Protein AF-0000000074722263 (afdb_homodimer)

Solvent-accessible surface area (backbone atoms only — not comparable to full-atom values): 52318 Å² total; per-residue (Å²): 136,81,78,78,76,72,78,78,76,76,75,76,77,65,48,71,66,48,46,48,45,48,52,35,40,50,32,47,52,54,28,66,66,37,78,66,51,32,67,71,27,44,50,30,46,48,50,28,42,50,52,42,48,50,46,42,44,61,63,55,38,73,52,71,65,67,58,48,75,81,58,56,57,72,87,51,53,70,71,54,35,54,50,48,41,55,47,34,26,80,59,54,66,59,26,15,47,22,38,60,72,49,49,75,60,35,33,67,72,53,61,75,67,58,71,61,62,66,70,81,74,78,71,86,62,63,76,82,39,62,55,39,46,40,52,55,34,56,66,34,65,72,48,40,60,54,50,70,34,60,36,36,76,73,47,57,31,61,64,50,35,64,35,75,72,38,68,73,30,41,37,28,45,50,46,43,45,66,32,47,48,54,39,49,50,61,52,45,59,70,70,56,54,40,45,90,71,63,50,69,57,12,41,38,39,30,33,44,53,47,30,69,43,29,31,83,76,7,60,38,55,23,47,40,43,25,32,36,22,25,29,34,38,48,29,52,46,66,35,68,58,44,26,68,64,33,18,62,65,51,52,54,48,51,40,52,31,28,55,36,43,47,38,52,33,74,43,60,57,59,68,56,32,46,76,63,60,32,74,57,16,42,58,45,65,62,49,55,29,57,24,42,50,10,50,21,49,56,53,47,48,26,72,75,32,70,64,28,30,36,67,76,32,38,21,61,72,37,56,81,81,82,72,59,73,26,35,38,48,45,24,52,50,52,44,45,50,50,34,22,47,43,55,32,50,35,44,45,49,57,49,48,39,51,49,51,49,57,67,69,46,70,96,64,92,61,58,55,58,58,34,36,50,50,47,48,46,53,53,16,53,47,48,34,46,32,67,62,36,50,61,29,30,53,68,70,59,23,51,58,51,51,53,29,43,48,52,25,30,23,52,37,16,52,51,27,49,73,70,72,41,85,58,49,80,83,11,31,50,77,68,40,38,60,33,48,29,56,52,51,41,49,47,39,62,65,50,42,50,58,49,50,52,55,46,23,72,67,29,62,82,47,41,63,40,53,54,33,29,53,53,46,44,52,51,26,51,52,37,41,74,65,58,40,33,50,58,72,75,66,56,70,74,69,72,72,72,70,73,72,83,122,135,82,79,76,78,74,78,78,74,77,75,76,79,64,49,71,67,50,48,48,46,49,52,33,42,53,31,47,52,52,27,66,66,37,77,67,53,33,68,71,28,46,49,30,46,49,51,28,43,51,51,42,49,50,46,43,43,62,63,56,35,73,51,70,64,67,57,47,75,81,60,55,57,71,88,52,53,71,70,54,37,53,49,48,42,55,47,33,26,82,58,54,67,59,25,14,48,22,38,59,72,50,49,76,60,34,32,66,70,54,60,77,67,57,70,60,62,67,69,84,72,77,70,86,61,64,74,81,39,62,55,37,46,40,54,55,34,56,66,36,64,70,48,41,60,56,50,70,34,60,37,35,78,73,46,58,30,63,64,51,34,64,36,75,73,37,67,71,30,42,36,30,46,50,47,42,45,66,33,48,49,54,39,50,50,60,52,46,60,70,69,54,54,41,45,90,71,64,49,69,58,12,42,40,39,31,34,44,52,47,30,70,43,28,32,85,75,7,60,37,55,22,48,39,43,25,32,35,20,26,30,34,38,48,29,51,46,67,35,68,60,44,24,66,63,32,19,61,66,50,51,53,46,51,41,51,32,29,56,35,42,48,37,52,33,74,43,59,57,57,67,58,32,47,76,65,62,32,73,57,18,41,57,43,65,63,49,56,30,59,25,42,50,11,50,21,50,56,52,47,47,26,72,74,31,70,63,28,30,34,69,75,33,38,20,58,72,37,54,81,82,80,72,59,75,26,35,38,49,45,24,53,49,52,44,43,48,50,32,23,47,43,54,32,51,34,44,45,49,58,49,48,38,51,49,50,50,57,68,70,46,71,96,66,92,61,58,56,59,58,34,37,49,51,45,48,47,52,54,16,51,48,46,33,46,31,67,64,36,51,61,30,29,54,68,70,61,23,51,56,50,50,53,29,44,48,52,25,30,23,53,37,17,52,51,28,50,74,70,73,42,84,58,49,80,82,11,31,51,78,67,40,37,58,34,48,30,56,52,51,41,49,46,40,64,66,49,42,50,58,49,50,52,55,47,24,72,66,28,61,82,49,42,64,39,53,53,33,29,52,52,47,44,51,50,27,52,52,37,41,74,66,58,39,32,51,58,74,74,66,55,69,73,69,71,71,72,70,76,74,82,121

Organism: NCBI:txid2562239

Sequence (1004 aa):
MSSLEQPRQMHKHKTTSERLLISVRSKLGEALEVNGVPQAASELIQEAEALLRKGEQHLAKPRLASISGEDIFQGADEHARRYLLQTFTELDLGAAAGHQATSPMRRSQVLSNVSIDIPPDGSVISPSSPKTVAQQALHAFSVQEALHKAGAFDFDAIAFAALPEVQGQPITLLGNYMLSSSGYISLLQETGWLSQGDFEGRLTRFLTEIDRRYRPEAIYHSSAHATDVMATICWFLRLPYFSERSSILDYTLSVIAGAVHDVGHPGFNNDFQKTTFSDLALRYNDKSVLENFHVATAFELMRDDADCNWFELLNTEYTENEEETVNLQQYVRRMLVSIVLGTDMAKHNRHMKHLTSVVEAEAVELRGQEAMDRTVFLLTAMVHAADISNPCKPRKIMLDWTERVNLEFWAQGDEEQRLNLPISRMCDRTAGFNAVPAGQIAFIKFVCEPYFGLLARLCPEAEECTSSLAENRKYWEEKDKEKATFDDLFRKPPPPPPPTKVMSSLEQPRQMHKHKTTSERLLISVRSKLGEALEVNGVPQAASELIQEAEALLRKGEQHLAKPRLASISGEDIFQGADEHARRYLLQTFTELDLGAAAGHQATSPMRRSQVLSNVSIDIPPDGSVISPSSPKTVAQQALHAFSVQEALHKAGAFDFDAIAFAALPEVQGQPITLLGNYMLSSSGYISLLQETGWLSQGDFEGRLTRFLTEIDRRYRPEAIYHSSAHATDVMATICWFLRLPYFSERSSILDYTLSVIAGAVHDVGHPGFNNDFQKTTFSDLALRYNDKSVLENFHVATAFELMRDDADCNWFELLNTEYTENEEETVNLQQYVRRMLVSIVLGTDMAKHNRHMKHLTSVVEAEAVELRGQEAMDRTVFLLTAMVHAADISNPCKPRKIMLDWTERVNLEFWAQGDEEQRLNLPISRMCDRTAGFNAVPAGQIAFIKFVCEPYFGLLARLCPEAEECTSSLAENRKYWEEKDKEKATFDDLFRKPPPPPPPTKV

InterPro domains:
  IPR002073 3'5'-cyclic nucleotide phosphodiesterase, catalytic domain [PF00233] (220-467)
  IPR002073 3'5'-cyclic nucleotide phosphodiesterase, catalytic domain [PS51845] (126-483)
  IPR003607 HD/PDEase domain [SM00471] (218-401)
  IPR003607 HD/PDEase domain [cd00077] (220-410)
  IPR023088 3'5'-cyclic nucleotide phosphodiesterase [PR00387] (216-229)
  IPR023088 3'5'-cyclic nucleotide phosphodiesterase [PR00387] (261-276)
  IPR023088 3'5'-cyclic nucleotide phosphodiesterase [PR00387] (288-304)
  IPR023088 3'5'-cyclic nucleotide phosphodiesterase [PR00387] (383-396)
  IPR023088 3'5'-cyclic nucleotide phosphodiesterase [PR00387] (400-416)
  IPR023174 3'5'-cyclic nucleotide phosphodiesterase, conserved site [PS00126] (261-272)
  IPR036971 3'5'-cyclic nucleotide phosphodiesterase, catalytic domain superfamily [G3DSA:1.10.1300.10] (132-487)

Secondary structure (DSSP, 8-state):
---------------HHHHHHHHHHHHHHHHHHSTT--HHHHHHHHHHHHHHHHHHHHHHS--TT---GGGTTTTS-HHHHHHHHHHHS---HHHHHHHHHHSSSBHHHHHTS---------S---TTSHHHHHHHHHHSHHHHHHHTTTTSTT--HHHHHHSGGGTT-HHHHHHHIIIIITSHHHHHHHTT-B-SS-HHHHHHHHHHHHHHHS-TT-SSSSHHHHHHHHHHHHHHHHSHHHHTT-BHHHHHHHHHHHHHTTTT--S--HHHHHHTT-HHHHHTTTSSHHHHHHHHHHHHHHHH-GGG-GGGGB-SSEESSSS-EE-HHHHHHHHHHHHHHTT-GGGHHHHHHHHHHHHHS------HHHHHHHHHHHHHHHHHHHHT-GGGS-HHHHHHHHHHHHHHHHHHHHHHHHTTPPPPGGG-HHHHHT-HHHHHHHHIIIIIHHHHHHHHHH-GGGHHHHHHHHHHHHHHHHHHHTT--HHHHH------------/---------------HHHHHHHHHHHHHHHHHHSTT--HHHHHHHHHHHHHHHHHHHHHHS--TT---GGGTTTTS-HHHHHHHHHHHS---HHHHHHHHHHSSSBHHHHHTS-------------TTSHHHHHHHHHHSHHHHHHHTTTTSTT--HHHHHHSGGGTT-HHHHHHIIIIIITTHHHHHHHTT-B-SS-HHHHHHHHHHHHHHHS-TT-SSSSHHHHHHHHHHHHHHHHSHHHHTT-BHHHHHHHHHHHHHTTTT--S--HHHHHHTT-HHHHHTTTSSHHHHHHHHHHHHHHHH-GGG-GGGGB-SSEESSSS-EE-HHHHHHHHHHHHHHTT-GGGHHHHHHHHHHHHHS------HHHHHHHHHHHHHHHHHHHHT-GGGS-HHHHHHHHHHHHHHHHHHHHHHHHTTPPPPGGG-HHHHHT-HHHHHHHHIIIIIHHHHHHHHHH-GGGHHHHHHHHHHHHHHHHHHHTT--HHHHH------------

Radius of gyration: 32.02 Å; Cα contacts (8 Å, |Δi|>4): 1357; chains: 2; bounding box: 88×100×108 Å

Foldseek 3Di:
DPPPPDPPPPPPDQPPVLVVLVVLLVVLVVVLVDPPDDPVRNVVSVVVSVVSVVVNCVVVVPPPPPPPLVVPPPPDDPVVSVVCCVPVHPFDQQLLVLCVVQFPQQLVVVLVPPPLPQPPPPDCPPCPALVNLLVVLCPDPVLVVLCVCQLPLQRQLVVNCPDVSCVQQLLLNSLCCLCPSSCLVVVVVVVLQFADDDLSQLQSVLSRVLSVQADPQALQLHQSLLSQLLSQLSNVCPFPLNSRGDGSLRNSLLSVLSSQLQGNPNLAALVLCCVVVHPQCVVVVSQLSRLVVRLVVSVVVCVVDVSNPSLVGGDQQDDDPPPDGGGNSSNSSVLSSLLSSLLRVVCQVVLLVVLVCVLPDDDDDDGRRRSSVVSSSVSSLSSNCSSLLLLLHAPVSSLVSLLRNLVSLLVNQVVCVVVVHPRDDSNPCVVCQQCSLVVLLCCLVPRVQSSLVSVCSSRVVSVSSNVSNVVSNVVSVVCVVVSPGPCNSDVDPDPDPPDPPD/DPPPPDPPPPPPDAPPVLVVLVVLLVVLVVVLVDPPDDPVRNVVSVVVSVVSVVVNCVVVVPPPPPPPLVVPPPPDDPVVSVVCCVPVHPFDQQLLVLCVVQFPQQLVVVLVPPPLPQPPPPDCPPCPALVNLLVVLCPDPVLVVLCVCQLPLQRQLVVNCPDVSCVQQLLLNSLCCLCPSSCLVVVVVVVLQFADDDLSQLQSVLSRVLSVQADPQALQLHQSLLSQLLSQLSNVCPFPLNSRGDGSLRNSLLSVLSSQLQGNPNLAALVLCCVVVHPQCVVVVSQLSRLVVRLVVSVVVCVVDVSNVSLVRGDQQDDDPPPDGHGNSSNSSVLSSLLSSLLRVVCQVVLLVVLVCVLPDDDDDDGGRRSSVVSSSVSSLSSNCSSLLLLLHAPVSSLVSLLRNLVSLLVNQVVCVVVVHPRDDSNPCVVCQQCSLVVLLCCLVPRNQSSLVSVCSSRVVSVSSNVSNVVSNVVSVVCVVVSPGPCNRDVDPDPDPDPPPD

pLDDT: mean 85.01, std 18.85, range [25.91, 98.88]

Nearest PDB structures (foldseek):
  1mkd-assembly1_B  TM=9.117E-01  e=1.166E-17  Homo sapiens
  1xoq-assembly2_B  TM=9.418E-01  e=4.625E-17  Homo sapiens
  4w1o-assembly2_D  TM=9.369E-01  e=3.212E-17  Homo sapiens
  2pw3-assembly1_A  TM=9.242E-01  e=2.731E-17  Homo sapiens
  7cwa-assembly1_A  TM=8.522E-01  e=5.511E-15  Homo sapiens

Structure (mmCIF, N/CA/C/O backbone):
data_AF-0000000074722263-model_v1
#
loop_
_entity.id
_entity.type
_entity.pdbx_description
1 polymer Phosphodiesterase
#
loop_
_atom_site.group_PDB
_atom_site.id
_atom_site.type_symbol
_atom_site.label_atom_id
_atom_site.label_alt_id
_atom_site.label_comp_id
_atom_site.label_asym_id
_atom_site.label_entity_id
_atom_site.label_seq_id
_atom_site.pdbx_PDB_ins_code
_atom_site.Cartn_x
_atom_site.Cartn_y
_atom_site.Cartn_z
_atom_site.occupancy
_atom_site.B_iso_or_equiv
_atom_site.auth_seq_id
_atom_site.auth_comp_id
_atom_site.auth_asym_id
_atom_site.auth_atom_id
_atom_site.pdbx_PDB_model_num
ATOM 1 N N . MET A 1 1 ? -33.406 -5.266 45.219 1 25.91 1 MET A N 1
ATOM 2 C CA . MET A 1 1 ? -32.031 -5.266 45.688 1 25.91 1 MET A CA 1
ATOM 3 C C . MET A 1 1 ? -31.109 -5.777 44.594 1 25.91 1 MET A C 1
ATOM 5 O O . MET A 1 1 ? -30.984 -6.988 44.375 1 25.91 1 MET A O 1
ATOM 9 N N . SER A 1 2 ? -31.109 -5.168 43.375 1 28.42 2 SER A N 1
ATOM 10 C CA . SER A 1 2 ? -30.625 -5.5 42.062 1 28.42 2 SER A CA 1
ATOM 11 C C . SER A 1 2 ? -29.094 -5.613 42.031 1 28.42 2 SER A C 1
ATOM 13 O O . SER A 1 2 ? -28.391 -4.688 42.438 1 28.42 2 SER A O 1
ATOM 15 N N . SER A 1 3 ? -28.578 -6.891 42.219 1 29.53 3 SER A N 1
ATOM 16 C CA . SER A 1 3 ? -27.188 -7.305 42.344 1 29.53 3 SER A CA 1
ATOM 17 C C . SER A 1 3 ? -26.344 -6.73 41.188 1 29.53 3 SER A C 1
ATOM 19 O O . SER A 1 3 ? -26.656 -6.961 40.031 1 29.53 3 SER A O 1
ATOM 21 N N . LEU A 1 4 ? -25.734 -5.582 41.375 1 31.14 4 LEU A N 1
ATOM 22 C CA . LEU A 1 4 ? -24.781 -4.871 40.531 1 31.14 4 LEU A CA 1
ATOM 23 C C . LEU A 1 4 ? -23.672 -5.805 40.062 1 31.14 4 LEU A C 1
ATOM 25 O O . LEU A 1 4 ? -22.891 -6.312 40.875 1 31.14 4 LEU A O 1
ATOM 29 N N . GLU A 1 5 ? -23.984 -6.617 39 1 29.83 5 GLU A N 1
ATOM 30 C CA . GLU A 1 5 ? -23.047 -7.543 38.375 1 29.83 5 GLU A CA 1
ATOM 31 C C . GLU A 1 5 ? -21.672 -6.891 38.156 1 29.83 5 GLU A C 1
ATOM 33 O O . GLU A 1 5 ? -21.578 -5.797 37.594 1 29.83 5 GLU A O 1
ATOM 38 N N . GLN A 1 6 ? -20.703 -7.207 39.031 1 30.08 6 GLN A N 1
ATOM 39 C CA . GLN A 1 6 ? -19.281 -6.832 39 1 30.08 6 GLN A CA 1
ATOM 40 C C . GLN A 1 6 ? -18.703 -7.023 37.594 1 30.08 6 GLN A C 1
ATOM 42 O O . GLN A 1 6 ? -18.953 -8.039 36.938 1 30.08 6 GLN A O 1
ATOM 47 N N . PRO A 1 7 ? -18.297 -5.941 36.906 1 32.12 7 PRO A N 1
ATOM 48 C CA . PRO A 1 7 ? -17.703 -6.031 35.562 1 32.12 7 PRO A CA 1
ATOM 49 C C . PRO A 1 7 ? -16.641 -7.109 35.469 1 32.12 7 PRO A C 1
ATOM 51 O O . PRO A 1 7 ? -15.859 -7.309 36.406 1 32.12 7 PRO A O 1
ATOM 54 N N . ARG A 1 8 ? -16.859 -8.195 34.719 1 32.62 8 ARG A N 1
ATOM 55 C CA . ARG A 1 8 ? -15.914 -9.273 34.406 1 32.62 8 ARG A CA 1
ATOM 56 C C . ARG A 1 8 ? -14.5 -8.734 34.219 1 32.62 8 ARG A C 1
ATOM 58 O O . ARG A 1 8 ? -14.273 -7.887 33.344 1 32.62 8 ARG A O 1
ATOM 65 N N . GLN A 1 9 ? -13.68 -8.75 35.219 1 29.23 9 GLN A N 1
ATOM 66 C CA . GLN A 1 9 ? -12.242 -8.508 35.125 1 29.23 9 GLN A CA 1
ATOM 67 C C . GLN A 1 9 ? -11.633 -9.18 33.906 1 29.23 9 GLN A C 1
ATOM 69 O O . GLN A 1 9 ? -11.719 -10.398 33.75 1 29.23 9 GLN A O 1
ATOM 74 N N . MET A 1 10 ? -11.711 -8.578 32.781 1 31.66 10 MET A N 1
ATOM 75 C CA . MET A 1 10 ? -11.008 -9.07 31.609 1 31.66 10 MET A CA 1
ATOM 76 C C . MET A 1 10 ? -9.648 -9.641 31.984 1 31.66 10 MET A C 1
ATOM 78 O O . MET A 1 10 ? -8.82 -8.945 32.594 1 31.66 10 MET A O 1
ATOM 82 N N . HIS A 1 11 ? -9.562 -10.891 32.25 1 34.62 11 HIS A N 1
ATOM 83 C CA . HIS A 1 11 ? -8.359 -11.664 32.5 1 34.62 11 HIS A CA 1
ATOM 84 C C . HIS A 1 11 ? -7.238 -11.289 31.547 1 34.62 11 HIS A C 1
ATOM 86 O O . HIS A 1 11 ? -7.363 -11.5 30.344 1 34.62 11 HIS A O 1
ATOM 92 N N . LYS A 1 12 ? -6.469 -10.352 31.781 1 41.41 12 LYS A N 1
ATOM 93 C CA . LYS A 1 12 ? -5.199 -10.047 31.141 1 41.41 12 LYS A CA 1
ATOM 94 C C . LYS A 1 12 ? -4.414 -11.32 30.828 1 41.41 12 LYS A C 1
ATOM 96 O O . LYS A 1 12 ? -3.943 -11.992 31.75 1 41.41 12 LYS A O 1
ATOM 101 N N . HIS A 1 13 ? -4.562 -11.867 29.766 1 42.91 13 HIS A N 1
ATOM 102 C CA . HIS A 1 13 ? -3.783 -13.055 29.438 1 42.91 13 HIS A CA 1
ATOM 103 C C . HIS A 1 13 ? -2.289 -12.742 29.422 1 42.91 13 HIS A C 1
ATOM 105 O O . HIS A 1 13 ? -1.836 -11.906 28.641 1 42.91 13 HIS A O 1
ATOM 111 N N . LYS A 1 14 ? -1.487 -13 30.25 1 55.69 14 LYS A N 1
ATOM 112 C CA . LYS A 1 14 ? -0.039 -12.883 30.391 1 55.69 14 LYS A CA 1
ATOM 113 C C . LYS A 1 14 ? 0.686 -13.625 29.281 1 55.69 14 LYS A C 1
ATOM 115 O O . LYS A 1 14 ? 0.294 -14.734 28.906 1 55.69 14 LYS A O 1
ATOM 120 N N . THR A 1 15 ? 1.499 -12.914 28.562 1 61.19 15 THR A N 1
ATOM 121 C CA . THR A 1 15 ? 2.338 -13.539 27.547 1 61.19 15 THR A CA 1
ATOM 122 C C . THR A 1 15 ? 3.086 -14.742 28.125 1 61.19 15 THR A C 1
ATOM 124 O O . THR A 1 15 ? 3.184 -14.883 29.344 1 61.19 15 THR A O 1
ATOM 127 N N . THR A 1 16 ? 3.426 -15.562 27.281 1 64.5 16 THR A N 1
ATOM 128 C CA . THR A 1 16 ? 4.195 -16.734 27.703 1 64.5 16 THR A CA 1
ATOM 129 C C . THR A 1 16 ? 5.422 -16.312 28.516 1 64.5 16 THR A C 1
ATOM 131 O O . THR A 1 16 ? 5.762 -16.938 29.5 1 64.5 16 THR A O 1
ATOM 134 N N . SER A 1 17 ? 5.938 -15.195 28.078 1 68.81 17 SER A N 1
ATOM 135 C CA . SER A 1 17 ? 7.113 -14.703 28.797 1 68.81 17 SER A CA 1
ATOM 136 C C . SER A 1 17 ? 6.746 -14.18 30.172 1 68.81 17 SER A C 1
ATOM 138 O O . SER A 1 17 ? 7.484 -14.391 31.141 1 68.81 17 SER A O 1
ATOM 140 N N . GLU A 1 18 ? 5.617 -13.625 30.172 1 73.31 18 GLU A N 1
ATOM 141 C CA . GLU A 1 18 ? 5.152 -13.102 31.453 1 73.31 18 GLU A CA 1
ATOM 142 C C . GLU A 1 18 ? 4.816 -14.234 32.438 1 73.31 18 GLU A C 1
ATOM 144 O O . GLU A 1 18 ? 5.172 -14.172 33.594 1 73.31 18 GLU A O 1
ATOM 149 N N . ARG A 1 19 ? 4.219 -15.18 31.906 1 75.88 19 ARG A N 1
ATOM 150 C CA . ARG A 1 19 ? 3.873 -16.328 32.719 1 75.88 19 ARG A CA 1
ATOM 151 C C . ARG A 1 19 ? 5.125 -17.047 33.219 1 75.88 19 ARG A C 1
ATOM 153 O O . ARG A 1 19 ? 5.164 -17.5 34.375 1 75.88 19 ARG A O 1
ATOM 160 N N . LEU A 1 20 ? 6.055 -17.094 32.375 1 80.56 20 LEU A N 1
ATOM 161 C CA . LEU A 1 20 ? 7.328 -17.703 32.75 1 80.56 20 LEU A CA 1
ATOM 162 C C . LEU A 1 20 ? 7.98 -16.938 33.906 1 80.56 20 LEU A C 1
ATOM 164 O O . LEU A 1 20 ? 8.414 -17.547 34.875 1 80.56 20 LEU A O 1
ATOM 168 N N . LEU A 1 21 ? 7.922 -15.648 33.75 1 81.94 21 LEU A N 1
ATOM 169 C CA . LEU A 1 21 ? 8.57 -14.836 34.781 1 81.94 21 LEU A CA 1
ATOM 170 C C . LEU A 1 21 ? 7.828 -14.945 36.094 1 81.94 21 LEU A C 1
ATOM 172 O O . LEU A 1 21 ? 8.453 -15.047 37.156 1 81.94 21 LEU A O 1
ATOM 176 N N . ILE A 1 22 ? 6.562 -15.086 35.906 1 80.69 22 ILE A N 1
ATOM 177 C CA . ILE A 1 22 ? 5.742 -15.203 37.094 1 80.69 22 ILE A CA 1
ATOM 178 C C . ILE A 1 22 ? 5.98 -16.562 37.781 1 80.69 22 ILE A C 1
ATOM 180 O O . ILE A 1 22 ? 6.125 -16.641 39 1 80.69 22 ILE A O 1
ATOM 184 N N . SER A 1 23 ? 6.043 -17.516 37 1 83.38 23 SER A N 1
ATOM 185 C CA . SER A 1 23 ? 6.273 -18.859 37.5 1 83.38 23 SER A CA 1
ATOM 186 C C . SER A 1 23 ? 7.637 -18.969 38.188 1 83.38 23 SER A C 1
ATOM 188 O O . SER A 1 23 ? 7.754 -19.547 39.25 1 83.38 23 SER A O 1
ATOM 190 N N . VAL A 1 24 ? 8.617 -18.375 37.594 1 86.75 24 VAL A N 1
ATOM 191 C CA . VAL A 1 24 ? 9.961 -18.406 38.156 1 86.75 24 VAL A CA 1
ATOM 192 C C . VAL A 1 24 ? 10 -17.609 39.438 1 86.75 24 VAL A C 1
ATOM 194 O O . VAL A 1 24 ? 10.555 -18.078 40.438 1 86.75 24 VAL A O 1
ATOM 197 N N . ARG A 1 25 ? 9.336 -16.531 39.375 1 87.19 25 ARG A N 1
ATOM 198 C CA . ARG A 1 25 ? 9.297 -15.688 40.562 1 87.19 25 ARG A CA 1
ATOM 199 C C . ARG A 1 25 ? 8.602 -16.391 41.719 1 87.19 25 ARG A C 1
ATOM 201 O O . ARG A 1 25 ? 9.055 -16.328 42.844 1 87.19 25 ARG A O 1
ATOM 208 N N . SER A 1 26 ? 7.559 -17.047 41.438 1 85.62 26 SER A N 1
ATOM 209 C CA . SER A 1 26 ? 6.828 -17.797 42.438 1 85.62 26 SER A CA 1
ATOM 210 C C . SER A 1 26 ? 7.699 -18.875 43.062 1 85.62 26 SER A C 1
ATOM 212 O O . SER A 1 26 ? 7.707 -19.062 44.281 1 85.62 26 SER A O 1
ATOM 214 N N . LYS A 1 27 ? 8.453 -19.516 42.312 1 86.81 27 LYS A N 1
ATOM 215 C CA . LYS A 1 27 ? 9.328 -20.578 42.812 1 86.81 27 LYS A CA 1
ATOM 216 C C . LYS A 1 27 ? 10.453 -20.016 43.656 1 86.81 27 LYS A C 1
ATOM 218 O O . LYS A 1 27 ? 10.828 -20.609 44.688 1 86.81 27 LYS A O 1
ATOM 223 N N . LEU A 1 28 ? 10.891 -18.891 43.25 1 87.94 28 LEU A N 1
ATOM 224 C CA . LEU A 1 28 ? 11.938 -18.25 44.031 1 87.94 28 LEU A CA 1
ATOM 225 C C . LEU A 1 28 ? 11.398 -17.75 45.375 1 87.94 28 LEU A C 1
ATOM 227 O O . LEU A 1 28 ? 12.078 -17.844 46.406 1 87.94 28 LEU A O 1
ATOM 231 N N . GLY A 1 29 ? 10.195 -17.297 45.281 1 87.06 29 GLY A N 1
ATOM 232 C CA . GLY A 1 29 ? 9.539 -16.922 46.531 1 87.06 29 GLY A CA 1
ATOM 233 C C . GLY A 1 29 ? 9.383 -18.078 47.5 1 87.06 29 GLY A C 1
ATOM 234 O O . GLY A 1 29 ? 9.625 -17.938 48.688 1 87.06 29 GLY A O 1
ATOM 235 N N . GLU A 1 30 ? 9.016 -19.156 46.938 1 86.81 30 GLU A N 1
ATOM 236 C CA . GLU A 1 30 ? 8.906 -20.375 47.75 1 86.81 30 GLU A CA 1
ATOM 237 C C . GLU A 1 30 ? 10.258 -20.812 48.312 1 86.81 30 GLU A C 1
ATOM 239 O O . GLU A 1 30 ? 10.359 -21.25 49.438 1 86.81 30 GLU A O 1
ATOM 244 N N . ALA A 1 31 ? 11.25 -20.641 47.531 1 88 31 ALA A N 1
ATOM 245 C CA . ALA A 1 31 ? 12.602 -21.016 47.938 1 88 31 ALA A CA 1
ATOM 246 C C . ALA A 1 31 ? 13.078 -20.141 49.094 1 88 31 ALA A C 1
ATOM 248 O O . ALA A 1 31 ? 13.75 -20.625 50.031 1 88 31 ALA A O 1
ATOM 249 N N . LEU A 1 32 ? 12.656 -18.953 49.062 1 88.44 32 LEU A N 1
ATOM 250 C CA . LEU A 1 32 ? 13.055 -18.016 50.094 1 88.44 32 LEU A CA 1
ATOM 251 C C . LEU A 1 32 ? 12.344 -18.297 51.406 1 88.44 32 LEU A C 1
ATOM 253 O O . LEU A 1 32 ? 12.828 -17.922 52.469 1 88.44 32 LEU A O 1
ATOM 257 N N . GLU A 1 33 ? 11.281 -19.031 51.344 1 86.5 33 GLU A N 1
ATOM 258 C CA . GLU A 1 33 ? 10.484 -19.344 52.5 1 86.5 33 GLU A CA 1
ATOM 259 C C . GLU A 1 33 ? 10.961 -20.625 53.188 1 86.5 33 GLU A C 1
ATOM 261 O O . GLU A 1 33 ? 10.562 -20.938 54.312 1 86.5 33 GLU A O 1
ATOM 266 N N . VAL A 1 34 ? 11.852 -21.281 52.469 1 87.5 34 VAL A N 1
ATOM 267 C CA . VAL A 1 34 ? 12.398 -22.516 53.031 1 87.5 34 VAL A CA 1
ATOM 268 C C . VAL A 1 34 ? 13.32 -22.172 54.219 1 87.5 34 VAL A C 1
ATOM 270 O O . VAL A 1 34 ? 14.203 -21.312 54.062 1 87.5 34 VAL A O 1
ATOM 273 N N . ASN A 1 35 ? 13.133 -22.75 55.312 1 84.44 35 ASN A N 1
ATOM 274 C CA . ASN A 1 35 ? 13.93 -22.516 56.5 1 84.44 35 ASN A CA 1
ATOM 275 C C . ASN A 1 35 ? 15.367 -23 56.312 1 84.44 35 ASN A C 1
ATOM 277 O O . ASN A 1 35 ? 15.594 -24.078 55.75 1 84.44 35 ASN A O 1
ATOM 281 N N . GLY A 1 36 ? 16.422 -22.188 56.719 1 87.19 36 GLY A N 1
ATOM 282 C CA . GLY A 1 36 ? 17.812 -22.609 56.75 1 87.19 36 GLY A CA 1
ATOM 283 C C . GLY A 1 36 ? 18.609 -22.141 55.562 1 87.19 36 GLY A C 1
ATOM 284 O O . GLY A 1 36 ? 19.766 -22.562 55.344 1 87.19 36 GLY A O 1
ATOM 285 N N . VAL A 1 37 ? 17.984 -21.312 54.656 1 85.19 37 VAL A N 1
ATOM 286 C CA . VAL A 1 37 ? 18.719 -20.797 53.531 1 85.19 37 VAL A CA 1
ATOM 287 C C . VAL A 1 37 ? 19.75 -19.766 53.969 1 85.19 37 VAL A C 1
ATOM 289 O O . VAL A 1 37 ? 19.406 -18.828 54.688 1 85.19 37 VAL A O 1
ATOM 292 N N . PRO A 1 38 ? 20.953 -20.031 53.625 1 90.25 38 PRO A N 1
ATOM 293 C CA . PRO A 1 38 ? 21.984 -19.094 54.062 1 90.25 38 PRO A CA 1
ATOM 294 C C . PRO A 1 38 ? 21.734 -17.672 53.562 1 90.25 38 PRO A C 1
ATOM 296 O O . PRO A 1 38 ? 21.141 -17.484 52.5 1 90.25 38 PRO A O 1
ATOM 299 N N . GLN A 1 39 ? 22.25 -16.75 54.312 1 86.94 39 GLN A N 1
ATOM 300 C CA . GLN A 1 39 ? 22.031 -15.344 54 1 86.94 39 GLN A CA 1
ATOM 301 C C . GLN A 1 39 ? 22.578 -15.008 52.594 1 86.94 39 GLN A C 1
ATOM 303 O O . GLN A 1 39 ? 21.953 -14.266 51.844 1 86.94 39 GLN A O 1
ATOM 308 N N . ALA A 1 40 ? 23.641 -15.602 52.344 1 87 40 ALA A N 1
ATOM 309 C CA . ALA A 1 40 ? 24.266 -15.328 51.062 1 87 40 ALA A CA 1
ATOM 310 C C . ALA A 1 40 ? 23.406 -15.828 49.906 1 87 40 ALA A C 1
ATOM 312 O O . ALA A 1 40 ? 23.25 -15.148 48.875 1 87 40 ALA A O 1
ATOM 313 N N . ALA A 1 41 ? 22.797 -16.906 50.094 1 86.31 41 ALA A N 1
ATOM 314 C CA . ALA A 1 41 ? 21.906 -17.484 49.062 1 86.31 41 ALA A CA 1
ATOM 315 C C . ALA A 1 41 ? 20.594 -16.719 49 1 86.31 41 ALA A C 1
ATOM 317 O O . ALA A 1 41 ? 20.062 -16.469 47.906 1 86.31 41 ALA A O 1
ATOM 318 N N . SER A 1 42 ? 20.125 -16.391 50.094 1 88.94 42 SER A N 1
ATOM 319 C CA . SER A 1 42 ? 18.891 -15.617 50.156 1 88.94 42 SER A CA 1
ATOM 320 C C . SER A 1 42 ? 19.031 -14.281 49.438 1 88.94 42 SER A C 1
ATOM 322 O O . SER A 1 42 ? 18.125 -13.859 48.719 1 88.94 42 SER A O 1
ATOM 324 N N . GLU A 1 43 ? 20.156 -13.719 49.594 1 88.31 43 GLU A N 1
ATOM 325 C CA . GLU A 1 43 ? 20.406 -12.438 48.938 1 88.31 43 GLU A CA 1
ATOM 326 C C . GLU A 1 43 ? 20.453 -12.602 47.406 1 88.31 43 GLU A C 1
ATOM 328 O O . GLU A 1 43 ? 19.906 -11.781 46.688 1 88.31 43 GLU A O 1
ATOM 333 N N . LEU A 1 44 ? 21.016 -13.609 47 1 85.19 44 LEU A N 1
ATOM 334 C CA . LEU A 1 44 ? 21.109 -13.883 45.562 1 85.19 44 LEU A CA 1
ATOM 335 C C . LEU A 1 44 ? 19.719 -14.188 44.969 1 85.19 44 LEU A C 1
ATOM 337 O O . LEU A 1 44 ? 19.391 -13.727 43.875 1 85.19 44 LEU A O 1
ATOM 341 N N . ILE A 1 45 ? 18.984 -14.883 45.719 1 86.5 45 ILE A N 1
ATOM 342 C CA . ILE A 1 45 ? 17.625 -15.227 45.281 1 86.5 45 ILE A CA 1
ATOM 343 C C . ILE A 1 45 ? 16.766 -13.977 45.25 1 86.5 45 ILE A C 1
ATOM 345 O O . ILE A 1 45 ? 15.984 -13.758 44.344 1 86.5 45 ILE A O 1
ATOM 349 N N . GLN A 1 46 ? 16.969 -13.219 46.219 1 85.5 46 GLN A N 1
ATOM 350 C CA . GLN A 1 46 ? 16.234 -11.961 46.281 1 85.5 46 GLN A CA 1
ATOM 351 C C . GLN A 1 46 ? 16.641 -11.039 45.125 1 85.5 46 GLN A C 1
ATOM 353 O O . GLN A 1 46 ? 15.789 -10.367 44.531 1 85.5 46 GLN A O 1
ATOM 358 N N . GLU A 1 47 ? 17.859 -11.008 44.844 1 85.12 47 GLU A N 1
ATOM 359 C CA . GLU A 1 47 ? 18.328 -10.234 43.688 1 85.12 47 GLU A CA 1
ATOM 360 C C . GLU A 1 47 ? 17.734 -10.766 42.406 1 85.12 47 GLU A C 1
ATOM 362 O O . GLU A 1 47 ? 17.328 -9.984 41.531 1 85.12 47 GLU A O 1
ATOM 367 N N . ALA A 1 48 ? 17.719 -12.047 42.312 1 84.5 48 ALA A N 1
ATOM 368 C CA . ALA A 1 48 ? 17.109 -12.672 41.125 1 84.5 48 ALA A CA 1
ATOM 369 C C . ALA A 1 48 ? 15.617 -12.336 41.031 1 84.5 48 ALA A C 1
ATOM 371 O O . ALA A 1 48 ? 15.109 -12.023 39.969 1 84.5 48 ALA A O 1
ATOM 372 N N . GLU A 1 49 ? 14.992 -12.414 42.125 1 84.38 49 GLU A N 1
ATOM 373 C CA . GLU A 1 49 ? 13.57 -12.07 42.188 1 84.38 49 GLU A CA 1
ATOM 374 C C . GLU A 1 49 ? 13.352 -10.602 41.844 1 84.38 49 GLU A C 1
ATOM 376 O O . GLU A 1 49 ? 12.391 -10.266 41.125 1 84.38 49 GLU A O 1
ATOM 381 N N . ALA A 1 50 ? 14.195 -9.797 42.281 1 81.19 50 ALA A N 1
ATOM 382 C CA . ALA A 1 50 ? 14.109 -8.367 41.969 1 81.19 50 ALA A CA 1
ATOM 383 C C . ALA A 1 50 ? 14.312 -8.133 40.469 1 81.19 50 ALA A C 1
ATOM 385 O O . ALA A 1 50 ? 13.625 -7.305 39.875 1 81.19 50 ALA A O 1
ATOM 386 N N . LEU A 1 51 ? 15.172 -8.797 39.906 1 80.69 51 LEU A N 1
ATOM 387 C CA . LEU A 1 51 ? 15.406 -8.711 38.469 1 80.69 51 LEU A CA 1
ATOM 388 C C . LEU A 1 51 ? 14.188 -9.195 37.688 1 80.69 51 LEU A C 1
ATOM 390 O O . LEU A 1 51 ? 13.812 -8.594 36.656 1 80.69 51 LEU A O 1
ATOM 394 N N . LEU A 1 52 ? 13.633 -10.227 38.156 1 82.5 52 LEU A N 1
ATOM 395 C CA . LEU A 1 52 ? 12.438 -10.758 37.531 1 82.5 52 LEU A CA 1
ATOM 396 C C . LEU A 1 52 ? 11.273 -9.781 37.656 1 82.5 52 LEU A C 1
ATOM 398 O O . LEU A 1 52 ? 10.516 -9.586 36.688 1 82.5 52 LEU A O 1
ATOM 402 N N . ARG A 1 53 ? 11.141 -9.172 38.75 1 78.5 53 ARG A N 1
ATOM 403 C CA . ARG A 1 53 ? 10.094 -8.172 38.969 1 78.5 53 ARG A CA 1
ATOM 404 C C . ARG A 1 53 ? 10.281 -6.984 38.031 1 78.5 53 ARG A C 1
ATOM 406 O O . ARG A 1 53 ? 9.312 -6.469 37.469 1 78.5 53 ARG A O 1
ATOM 413 N N . LYS A 1 54 ? 11.453 -6.625 37.938 1 75.19 54 LYS A N 1
ATOM 414 C CA . LYS A 1 54 ? 11.766 -5.551 36.969 1 75.19 54 LYS A CA 1
ATOM 415 C C . LYS A 1 54 ? 11.43 -5.961 35.562 1 75.19 54 LYS A C 1
ATOM 417 O O . LYS A 1 54 ? 10.906 -5.156 34.781 1 75.19 54 LYS A O 1
ATOM 422 N N . GLY A 1 55 ? 11.82 -7.176 35.312 1 71.69 55 GLY A N 1
ATOM 423 C CA . GLY A 1 55 ? 11.461 -7.707 34 1 71.69 55 GLY A CA 1
ATOM 424 C C . GLY A 1 55 ? 9.969 -7.77 33.781 1 71.69 55 GLY A C 1
ATOM 425 O O . GLY A 1 55 ? 9.484 -7.434 32.688 1 71.69 55 GLY A O 1
ATOM 426 N N . GLU A 1 56 ? 9.305 -8.195 34.781 1 69.75 56 GLU A N 1
ATOM 427 C CA . GLU A 1 56 ? 7.852 -8.242 34.75 1 69.75 56 GLU A CA 1
ATOM 428 C C . GLU A 1 56 ? 7.262 -6.848 34.562 1 69.75 56 GLU A C 1
ATOM 430 O O . GLU A 1 56 ? 6.312 -6.672 33.781 1 69.75 56 GLU A O 1
ATOM 435 N N . GLN A 1 57 ? 7.77 -6.012 35.281 1 63.75 57 GLN A N 1
ATOM 436 C CA . GLN A 1 57 ? 7.332 -4.625 35.156 1 63.75 57 GLN A CA 1
ATOM 437 C C . GLN A 1 57 ? 7.629 -4.082 33.75 1 63.75 57 GLN A C 1
ATOM 439 O O . GLN A 1 57 ? 6.82 -3.348 33.188 1 63.75 57 GLN A O 1
ATOM 444 N N . HIS A 1 58 ? 8.781 -4.469 33.438 1 61.34 58 HIS A N 1
ATOM 445 C CA . HIS A 1 58 ? 9.148 -4.059 32.094 1 61.34 58 HIS A CA 1
ATOM 446 C C . HIS A 1 58 ? 8.211 -4.676 31.062 1 61.34 58 HIS A C 1
ATOM 448 O O . HIS A 1 58 ? 7.832 -4.02 30.078 1 61.34 58 HIS A O 1
ATOM 454 N N . LEU A 1 59 ? 8.07 -5.965 31.422 1 55.56 59 LEU A N 1
ATOM 455 C CA . LEU A 1 59 ? 7.148 -6.66 30.531 1 55.56 59 LEU A CA 1
ATOM 456 C C . LEU A 1 59 ? 5.715 -6.188 30.75 1 55.56 59 LEU A C 1
ATOM 458 O O . LEU A 1 59 ? 4.891 -6.227 29.828 1 55.56 59 LEU A O 1
ATOM 462 N N . ALA A 1 60 ? 5.391 -5.949 32.062 1 46.31 60 ALA A N 1
ATOM 463 C CA . ALA A 1 60 ? 4.059 -5.5 32.469 1 46.31 60 ALA A CA 1
ATOM 464 C C . ALA A 1 60 ? 3.838 -4.035 32.094 1 46.31 60 ALA A C 1
ATOM 466 O O . ALA A 1 60 ? 2.705 -3.549 32.094 1 46.31 60 ALA A O 1
ATOM 467 N N . LYS A 1 61 ? 4.879 -3.256 32.25 1 43.88 61 LYS A N 1
ATOM 468 C CA . LYS A 1 61 ? 4.633 -1.913 31.719 1 43.88 61 LYS A CA 1
ATOM 469 C C . LYS A 1 61 ? 3.742 -1.955 30.484 1 43.88 61 LYS A C 1
ATOM 471 O O . LYS A 1 61 ? 3.951 -2.777 29.594 1 43.88 61 LYS A O 1
ATOM 476 N N . PRO A 1 62 ? 2.643 -1.436 30.75 1 37.41 62 PRO A N 1
ATOM 477 C CA . PRO A 1 62 ? 1.731 -1.452 29.594 1 37.41 62 PRO A CA 1
ATOM 478 C C . PRO A 1 62 ? 2.461 -1.311 28.266 1 37.41 62 PRO A C 1
ATOM 480 O O . PRO A 1 62 ? 3.227 -0.361 28.062 1 37.41 62 PRO A O 1
ATOM 483 N N . ARG A 1 63 ? 3.133 -2.414 27.922 1 35 63 ARG A N 1
ATOM 484 C CA . ARG A 1 63 ? 3.547 -2.227 26.547 1 35 63 ARG A CA 1
ATOM 485 C C . ARG A 1 63 ? 2.574 -1.318 25.797 1 35 63 ARG A C 1
ATOM 487 O O . ARG A 1 63 ? 1.385 -1.627 25.688 1 35 63 ARG A O 1
ATOM 494 N N . LEU A 1 64 ? 2.779 -0.159 25.875 1 34.34 64 LEU A N 1
ATOM 495 C CA . LEU A 1 64 ? 2.02 0.695 24.969 1 34.34 64 LEU A CA 1
ATOM 496 C C . LEU A 1 64 ? 1.766 -0.012 23.641 1 34.34 64 LEU A C 1
ATOM 498 O O . LEU A 1 64 ? 0.955 0.448 22.844 1 34.34 64 LEU A O 1
ATOM 502 N N . ALA A 1 65 ? 2.596 -0.983 23.375 1 38.59 65 ALA A N 1
ATOM 503 C CA . ALA A 1 65 ? 2.553 -1.556 22.031 1 38.59 65 ALA A CA 1
ATOM 504 C C . ALA A 1 65 ? 1.38 -2.52 21.891 1 38.59 65 ALA A C 1
ATOM 506 O O . ALA A 1 65 ? 0.969 -2.84 20.766 1 38.59 65 ALA A O 1
ATOM 507 N N . SER A 1 66 ? 1.006 -3.324 22.938 1 36.81 66 SER A N 1
ATOM 508 C CA . SER A 1 66 ? -0.089 -4.258 22.688 1 36.81 66 SER A CA 1
ATOM 509 C C . SER A 1 66 ? -1.439 -3.549 22.734 1 36.81 66 SER A C 1
ATOM 511 O O . SER A 1 66 ? -2.285 -3.863 23.578 1 36.81 66 SER A O 1
ATOM 513 N N . ILE A 1 67 ? -1.589 -2.414 22.656 1 37.06 67 ILE A N 1
ATOM 514 C CA . ILE A 1 67 ? -2.973 -2.041 22.391 1 37.06 67 ILE A CA 1
ATOM 515 C C . ILE A 1 67 ? -3.582 -3.027 21.391 1 37.06 67 ILE A C 1
ATOM 517 O O . ILE A 1 67 ? -3.246 -3.014 20.203 1 37.06 67 ILE A O 1
ATOM 521 N N . SER A 1 68 ? -3.768 -4.199 21.781 1 40.31 68 SER A N 1
ATOM 522 C CA . SER A 1 68 ? -4.648 -5.012 20.953 1 40.31 68 SER A CA 1
ATOM 523 C C . SER A 1 68 ? -5.719 -4.16 20.281 1 40.31 68 SER A C 1
ATOM 525 O O . SER A 1 68 ? -6.18 -3.17 20.859 1 40.31 68 SER A O 1
ATOM 527 N N . GLY A 1 69 ? -5.754 -4.117 19.031 1 45.34 69 GLY A N 1
ATOM 528 C CA . GLY A 1 69 ? -6.77 -3.418 18.266 1 45.34 69 GLY A CA 1
ATOM 529 C C . GLY A 1 69 ? -8.078 -3.252 19.016 1 45.34 69 GLY A C 1
ATOM 530 O O . GLY A 1 69 ? -8.766 -2.24 18.859 1 45.34 69 GLY A O 1
ATOM 531 N N . GLU A 1 70 ? -8.43 -4.23 19.844 1 49.19 70 GLU A N 1
ATOM 532 C CA . GLU A 1 70 ? -9.742 -4.148 20.484 1 49.19 70 GLU A CA 1
ATOM 533 C C . GLU A 1 70 ? -9.75 -3.092 21.578 1 49.19 70 GLU A C 1
ATOM 535 O O . GLU A 1 70 ? -10.789 -2.486 21.859 1 49.19 70 GLU A O 1
ATOM 540 N N . ASP A 1 71 ? -8.633 -2.809 22.047 1 59.59 71 ASP A N 1
ATOM 541 C CA . ASP A 1 71 ? -8.641 -1.87 23.172 1 59.59 71 ASP A CA 1
ATOM 542 C C . ASP A 1 71 ? -8.391 -0.441 22.688 1 59.59 71 ASP A C 1
ATOM 544 O O . ASP A 1 71 ? -8.297 0.484 23.5 1 59.59 71 ASP A O 1
ATOM 548 N N . ILE A 1 72 ? -8.484 -0.471 21.422 1 67.38 72 ILE A N 1
ATOM 549 C CA . ILE A 1 72 ? -8.281 0.857 20.844 1 67.38 72 ILE A CA 1
ATOM 550 C C . ILE A 1 72 ? -9.562 1.677 20.984 1 67.38 72 ILE A C 1
ATOM 552 O O . ILE A 1 72 ? -10.664 1.162 20.781 1 67.38 72 ILE A O 1
ATOM 556 N N . PHE A 1 73 ? -9.477 2.791 21.516 1 73.81 73 PHE A N 1
ATOM 557 C CA . PHE A 1 73 ? -10.547 3.76 21.688 1 73.81 73 PHE A CA 1
ATOM 558 C C . PHE A 1 73 ? -11.469 3.348 22.828 1 73.81 73 PHE A C 1
ATOM 560 O O . PHE A 1 73 ? -12.695 3.418 22.703 1 73.81 73 PHE A O 1
ATOM 567 N N . GLN A 1 74 ? -10.922 2.777 23.859 1 75.06 74 GLN A N 1
ATOM 568 C CA . GLN A 1 74 ? -11.68 2.43 25.047 1 75.06 74 GLN A CA 1
ATOM 569 C C . GLN A 1 74 ? -12.453 3.633 25.578 1 75.06 74 GLN A C 1
ATOM 571 O O . GLN A 1 74 ? -11.93 4.746 25.625 1 75.06 74 GLN A O 1
ATOM 576 N N . GLY A 1 75 ? -13.688 3.41 25.906 1 73.12 75 GLY A N 1
ATOM 577 C CA . GLY A 1 75 ? -14.523 4.484 26.422 1 73.12 75 GLY A CA 1
ATOM 578 C C . GLY A 1 75 ? -15.539 4.988 25.422 1 73.12 75 GLY A C 1
ATOM 579 O O . GLY A 1 75 ? -16.516 5.648 25.781 1 73.12 75 GLY A O 1
ATOM 580 N N . ALA A 1 76 ? -15.297 4.699 24.188 1 77.88 76 ALA A N 1
ATOM 581 C CA . ALA A 1 76 ? -16.281 5.062 23.172 1 77.88 76 ALA A CA 1
ATOM 582 C C . ALA A 1 76 ? -17.453 4.086 23.172 1 77.88 76 ALA A C 1
ATOM 584 O O . ALA A 1 76 ? -17.297 2.91 23.5 1 77.88 76 ALA A O 1
ATOM 585 N N . ASP A 1 77 ? -18.672 4.598 22.875 1 78.5 77 ASP A N 1
ATOM 586 C CA . ASP A 1 77 ? -19.781 3.672 22.719 1 78.5 77 ASP A CA 1
ATOM 587 C C . ASP A 1 77 ? -19.594 2.783 21.484 1 78.5 77 ASP A C 1
ATOM 589 O O . ASP A 1 77 ? -18.703 3.031 20.672 1 78.5 77 ASP A O 1
ATOM 593 N N . GLU A 1 78 ? -20.391 1.808 21.391 1 77 78 GLU A N 1
ATOM 594 C CA . GLU A 1 78 ? -20.188 0.769 20.375 1 77 78 GLU A CA 1
ATOM 595 C C . GLU A 1 78 ? -20.234 1.353 18.969 1 77 78 GLU A C 1
ATOM 597 O O . GLU A 1 78 ? -19.422 0.993 18.109 1 77 78 GLU A O 1
ATOM 602 N N . HIS A 1 79 ? -21.203 2.199 18.781 1 77.69 79 HIS A N 1
ATOM 603 C CA . HIS A 1 79 ? -21.344 2.781 17.453 1 77.69 79 HIS A CA 1
ATOM 604 C C . HIS A 1 79 ? -20.172 3.695 17.125 1 77.69 79 HIS A C 1
ATOM 606 O O . HIS A 1 79 ? -19.656 3.674 16 1 77.69 79 HIS A O 1
ATOM 612 N N . ALA A 1 80 ? -19.797 4.426 18.141 1 80.12 80 ALA A N 1
ATOM 613 C CA . ALA A 1 80 ? -18.641 5.305 17.969 1 80.12 80 ALA A CA 1
ATOM 614 C C . ALA A 1 80 ? -17.359 4.492 17.766 1 80.12 80 ALA A C 1
ATOM 616 O O . ALA A 1 80 ? -16.5 4.859 16.969 1 80.12 80 ALA A O 1
ATOM 617 N N . ARG A 1 81 ? -17.312 3.447 18.453 1 83.75 81 ARG A N 1
ATOM 618 C CA . ARG A 1 81 ? -16.125 2.605 18.375 1 83.75 81 ARG A CA 1
ATOM 619 C C . ARG A 1 81 ? -15.969 2.01 16.984 1 83.75 81 ARG A C 1
ATOM 621 O O . ARG A 1 81 ? -14.859 1.973 16.438 1 83.75 81 ARG A O 1
ATOM 628 N N . ARG A 1 82 ? -17.047 1.572 16.438 1 82.25 82 ARG A N 1
ATOM 629 C CA . ARG A 1 82 ? -17.016 0.992 15.102 1 82.25 82 ARG A CA 1
ATOM 630 C C . ARG A 1 82 ? -16.531 2.012 14.07 1 82.25 82 ARG A C 1
ATOM 632 O O . ARG A 1 82 ? -15.727 1.684 13.195 1 82.25 82 ARG A O 1
ATOM 639 N N . TYR A 1 83 ? -17.016 3.172 14.281 1 84.19 83 TYR A N 1
ATOM 640 C CA . TYR A 1 83 ? -16.609 4.242 13.383 1 84.19 83 TYR A CA 1
ATOM 641 C C . TYR A 1 83 ? -15.125 4.551 13.547 1 84.19 83 TYR A C 1
ATOM 643 O O . TYR A 1 83 ? -14.398 4.715 12.562 1 84.19 83 TYR A O 1
ATOM 651 N N . LEU A 1 84 ? -14.719 4.688 14.789 1 87.06 84 LEU A N 1
ATOM 652 C CA . LEU A 1 84 ? -13.328 5.004 15.078 1 87.06 84 LEU A CA 1
ATOM 653 C C . LEU A 1 84 ? -12.398 3.926 14.531 1 87.06 84 LEU A C 1
ATOM 655 O O . LEU A 1 84 ? -11.367 4.234 13.93 1 87.06 84 LEU A O 1
ATOM 659 N N . LEU A 1 85 ? -12.82 2.684 14.633 1 86.38 85 LEU A N 1
ATOM 660 C CA . LEU A 1 85 ? -12.016 1.573 14.133 1 86.38 85 LEU A CA 1
ATOM 661 C C . LEU A 1 85 ? -11.93 1.606 12.609 1 86.38 85 LEU A C 1
ATOM 663 O O . LEU A 1 85 ? -10.859 1.419 12.039 1 86.38 85 LEU A O 1
ATOM 667 N N . GLN A 1 86 ? -12.992 1.89 12 1 84.12 86 GLN A N 1
ATOM 668 C CA . GLN A 1 86 ? -13.062 1.913 10.547 1 84.12 86 GLN A CA 1
ATOM 669 C C . GLN A 1 86 ? -12.242 3.062 9.969 1 84.12 86 GLN A C 1
ATOM 671 O O . GLN A 1 86 ? -11.648 2.934 8.891 1 84.12 86 GLN A O 1
ATOM 676 N N . THR A 1 87 ? -12.133 4.117 10.703 1 85.62 87 THR A N 1
ATOM 677 C CA . THR A 1 87 ? -11.539 5.344 10.18 1 85.62 87 THR A CA 1
ATOM 678 C C . THR A 1 87 ? -10.062 5.43 10.547 1 85.62 87 THR A C 1
ATOM 680 O O . THR A 1 87 ? -9.25 5.922 9.766 1 85.62 87 THR A O 1
ATOM 683 N N . PHE A 1 88 ? -9.719 4.969 11.766 1 89.25 88 PHE A N 1
ATOM 684 C CA . PHE A 1 88 ? -8.398 5.301 12.289 1 89.25 88 PHE A CA 1
ATOM 685 C C . PHE A 1 88 ? -7.535 4.047 12.422 1 89.25 88 PHE A C 1
ATOM 687 O O . PHE A 1 88 ? -6.477 4.082 13.055 1 89.25 88 PHE A O 1
ATOM 694 N N . THR A 1 89 ? -8.039 2.912 11.914 1 89.38 89 THR A N 1
ATOM 695 C CA . THR A 1 89 ? -7.258 1.685 11.836 1 89.38 89 THR A CA 1
ATOM 696 C C . THR A 1 89 ? -7.367 1.057 10.453 1 89.38 89 THR A C 1
ATOM 698 O O . THR A 1 89 ? -8.117 1.54 9.602 1 89.38 89 THR A O 1
ATOM 701 N N . GLU A 1 90 ? -6.598 0.04 10.25 1 88.5 90 GLU A N 1
ATOM 702 C CA . GLU A 1 90 ? -6.609 -0.647 8.961 1 88.5 90 GLU A CA 1
ATOM 703 C C . GLU A 1 90 ? -7.535 -1.859 8.992 1 88.5 90 GLU A C 1
ATOM 705 O O . GLU A 1 90 ? -7.477 -2.715 8.102 1 88.5 90 GLU A O 1
ATOM 710 N N . LEU A 1 91 ? -8.414 -1.899 10.031 1 90.31 91 LEU A N 1
ATOM 711 C CA . LEU A 1 91 ? -9.375 -2.996 10.117 1 90.31 91 LEU A CA 1
ATOM 712 C C . LEU A 1 91 ? -10.438 -2.879 9.031 1 90.31 91 LEU A C 1
ATOM 714 O O . LEU A 1 91 ? -10.805 -1.771 8.641 1 90.31 91 LEU A O 1
ATOM 718 N N . ASP A 1 92 ? -10.812 -4.004 8.539 1 92.69 92 ASP A N 1
ATOM 719 C CA . ASP A 1 92 ? -11.891 -4.105 7.562 1 92.69 92 ASP A CA 1
ATOM 720 C C . ASP A 1 92 ? -13.039 -4.945 8.102 1 92.69 92 ASP A C 1
ATOM 722 O O . ASP A 1 92 ? -13.18 -6.117 7.746 1 92.69 92 ASP A O 1
ATOM 726 N N . LEU A 1 93 ? -13.898 -4.324 8.852 1 89.25 93 LEU A N 1
ATOM 727 C CA . LEU A 1 93 ? -14.93 -5.027 9.602 1 89.25 93 LEU A CA 1
ATOM 728 C C . LEU A 1 93 ? -15.969 -5.633 8.672 1 89.25 93 LEU A C 1
ATOM 730 O O . LEU A 1 93 ? -16.516 -6.707 8.945 1 89.25 93 LEU A O 1
ATOM 734 N N . GLY A 1 94 ? -16.266 -4.93 7.59 1 90.94 94 GLY A N 1
ATOM 735 C CA . GLY A 1 94 ? -17.203 -5.469 6.621 1 90.94 94 GLY A CA 1
ATOM 736 C C . GLY A 1 94 ? -16.719 -6.746 5.965 1 90.94 94 GLY A C 1
ATOM 737 O O . GLY A 1 94 ? -17.469 -7.715 5.848 1 90.94 94 GLY A O 1
ATOM 738 N N . ALA A 1 95 ? -15.492 -6.754 5.574 1 94.88 95 ALA A N 1
ATOM 739 C CA . ALA A 1 95 ? -14.922 -7.949 4.969 1 94.88 95 ALA A CA 1
ATOM 740 C C . ALA A 1 95 ? -14.844 -9.094 5.977 1 94.88 95 ALA A C 1
ATOM 742 O O . ALA A 1 95 ? -15.062 -10.258 5.621 1 94.88 95 ALA A O 1
ATOM 743 N N . ALA A 1 96 ? -14.508 -8.727 7.215 1 94.12 96 ALA A N 1
ATOM 744 C CA . ALA A 1 96 ? -14.43 -9.75 8.258 1 94.12 96 ALA A CA 1
ATOM 745 C C . ALA A 1 96 ? -15.789 -10.406 8.477 1 94.12 96 ALA A C 1
ATOM 747 O O . ALA A 1 96 ? -15.867 -11.617 8.703 1 94.12 96 ALA A O 1
ATOM 748 N N . ALA A 1 97 ? -16.828 -9.617 8.438 1 91.94 97 ALA A N 1
ATOM 749 C CA . ALA A 1 97 ? -18.172 -10.164 8.586 1 91.94 97 ALA A CA 1
ATOM 750 C C . ALA A 1 97 ? -18.516 -11.078 7.414 1 91.94 97 ALA A C 1
ATOM 752 O O . ALA A 1 97 ? -19.156 -12.117 7.602 1 91.94 97 ALA A O 1
ATOM 753 N N . GLY A 1 98 ? -18.094 -10.664 6.199 1 93.38 98 GLY A N 1
ATOM 754 C CA . GLY A 1 98 ? -18.297 -11.516 5.043 1 93.38 98 GLY A CA 1
ATOM 755 C C . GLY A 1 98 ? -17.578 -12.844 5.152 1 93.38 98 GLY A C 1
ATOM 756 O O . GLY A 1 98 ? -18.141 -13.891 4.816 1 93.38 98 GLY A O 1
ATOM 757 N N . HIS A 1 99 ? -16.391 -12.789 5.633 1 94.5 99 HIS A N 1
ATOM 758 C CA . HIS A 1 99 ? -15.625 -14.008 5.855 1 94.5 99 HIS A CA 1
ATOM 759 C C . HIS A 1 99 ? -16.312 -14.922 6.863 1 94.5 99 HIS A C 1
ATOM 761 O O . HIS A 1 99 ? -16.391 -16.125 6.652 1 94.5 99 HIS A O 1
ATOM 767 N N . GLN A 1 100 ? -16.734 -14.32 7.934 1 90.81 100 GLN A N 1
ATOM 768 C CA . GLN A 1 100 ? -17.422 -15.094 8.969 1 90.81 100 GLN A CA 1
ATOM 769 C C . GLN A 1 100 ? -18.672 -15.773 8.422 1 90.81 100 GLN A C 1
ATOM 771 O O . GLN A 1 100 ? -18.953 -16.922 8.758 1 90.81 100 GLN A O 1
ATOM 776 N N . ALA A 1 101 ? -19.344 -15.117 7.598 1 89.81 101 ALA A N 1
ATOM 777 C CA . ALA A 1 101 ? -20.609 -15.625 7.047 1 89.81 101 ALA A CA 1
ATOM 778 C C . ALA A 1 101 ? -20.359 -16.797 6.098 1 89.81 101 ALA A C 1
ATOM 780 O O . ALA A 1 101 ? -21.188 -17.688 5.969 1 89.81 101 ALA A O 1
ATOM 781 N N . THR A 1 102 ? -19.219 -16.828 5.496 1 89.88 102 THR A N 1
ATOM 782 C CA . THR A 1 102 ? -18.984 -17.828 4.453 1 89.88 102 THR A CA 1
ATOM 783 C C . THR A 1 102 ? -18.031 -18.922 4.945 1 89.88 102 THR A C 1
ATOM 785 O O . THR A 1 102 ? -17.812 -19.906 4.246 1 89.88 102 THR A O 1
ATOM 788 N N . SER A 1 103 ? -17.438 -18.719 6.121 1 77.94 103 SER A N 1
ATOM 789 C CA . SER A 1 103 ? -16.391 -19.609 6.625 1 77.94 103 SER A CA 1
ATOM 790 C C . SER A 1 103 ? -16.938 -20.984 6.965 1 77.94 103 SER A C 1
ATOM 792 O O . SER A 1 103 ? -16.234 -21.984 6.832 1 77.94 103 SER A O 1
ATOM 794 N N . PRO A 1 104 ? -18.25 -21.125 7.742 1 59.72 104 PRO A N 1
ATOM 795 C CA . PRO A 1 104 ? -18.672 -22.453 8.195 1 59.72 104 PRO A CA 1
ATOM 796 C C . PRO A 1 104 ? -18.766 -23.469 7.055 1 59.72 104 PRO A C 1
ATOM 798 O O . PRO A 1 104 ? -18.609 -24.672 7.277 1 59.72 104 PRO A O 1
ATOM 801 N N . MET A 1 105 ? -19.312 -23.109 5.949 1 56.19 105 MET A N 1
ATOM 802 C CA . MET A 1 105 ? -19.594 -24.125 4.957 1 56.19 105 MET A CA 1
ATOM 803 C C . MET A 1 105 ? -18.312 -24.688 4.355 1 56.19 105 MET A C 1
ATOM 805 O O . MET A 1 105 ? -17.797 -24.141 3.373 1 56.19 105 MET A O 1
ATOM 809 N N . ARG A 1 106 ? -17.578 -25.484 5.297 1 50.69 106 ARG A N 1
ATOM 810 C CA . ARG A 1 106 ? -16.297 -26.125 4.953 1 50.69 106 ARG A CA 1
ATOM 811 C C . ARG A 1 106 ? -16.484 -27.109 3.801 1 50.69 106 ARG A C 1
ATOM 813 O O . ARG A 1 106 ? -17.516 -27.75 3.684 1 50.69 106 ARG A O 1
ATOM 820 N N . ARG A 1 107 ? -15.75 -26.875 2.695 1 51.91 107 ARG A N 1
ATOM 821 C CA . ARG A 1 107 ? -15.773 -27.656 1.465 1 51.91 107 ARG A CA 1
ATOM 822 C C . ARG A 1 107 ? -15.883 -29.156 1.769 1 51.91 107 ARG A C 1
ATOM 824 O O . ARG A 1 107 ? -16.328 -29.922 0.924 1 51.91 107 ARG A O 1
ATOM 831 N N . SER A 1 108 ? -15.32 -29.609 2.822 1 44.97 108 SER A N 1
ATOM 832 C CA . SER A 1 108 ? -15.312 -31.062 3.025 1 44.97 108 SER A CA 1
ATOM 833 C C . SER A 1 108 ? -16.719 -31.641 2.957 1 44.97 108 SER A C 1
ATOM 835 O O . SER A 1 108 ? -16.906 -32.781 2.541 1 44.97 108 SER A O 1
ATOM 837 N N . GLN A 1 109 ? -17.625 -30.844 3.338 1 44.72 109 GLN A N 1
ATOM 838 C CA . GLN A 1 109 ? -18.969 -31.422 3.359 1 44.72 109 GLN A CA 1
ATOM 839 C C . GLN A 1 109 ? -19.547 -31.5 1.954 1 44.72 109 GLN A C 1
ATOM 841 O O . GLN A 1 109 ? -20.391 -32.375 1.67 1 44.72 109 GLN A O 1
ATOM 846 N N . VAL A 1 110 ? -19.141 -30.609 1.17 1 46.28 110 VAL A N 1
ATOM 847 C CA . VAL A 1 110 ? -19.781 -30.516 -0.142 1 46.28 110 VAL A CA 1
ATOM 848 C C . VAL A 1 110 ? -19.125 -31.5 -1.104 1 46.28 110 VAL A C 1
ATOM 850 O O . VAL A 1 110 ? -19.797 -32.094 -1.942 1 46.28 110 VAL A O 1
ATOM 853 N N . LEU A 1 111 ? -17.844 -31.594 -1.066 1 48.75 111 LEU A N 1
ATOM 854 C CA . LEU A 1 111 ? -17.172 -32.344 -2.123 1 48.75 111 LEU A CA 1
ATOM 855 C C . LEU A 1 111 ? -17.5 -33.844 -2.018 1 48.75 111 LEU A C 1
ATOM 857 O O . LEU A 1 111 ? -17.125 -34.625 -2.896 1 48.75 111 LEU A O 1
ATOM 861 N N . SER A 1 112 ? -17.797 -34.312 -0.858 1 40.59 112 SER A N 1
ATOM 862 C CA . SER A 1 112 ? -18.094 -35.75 -0.915 1 40.59 112 SER A CA 1
ATOM 863 C C . SER A 1 112 ? -19.172 -36.031 -1.949 1 40.59 112 SER A C 1
ATOM 865 O O . SER A 1 112 ? -19.266 -37.156 -2.447 1 40.59 112 SER A O 1
ATOM 867 N N . ASN A 1 113 ? -20.094 -35.125 -2.113 1 35.03 113 ASN A N 1
ATOM 868 C CA . ASN A 1 113 ? -21.281 -35.5 -2.873 1 35.03 113 ASN A CA 1
ATOM 869 C C . ASN A 1 113 ? -21.156 -35.125 -4.344 1 35.03 113 ASN A C 1
ATOM 871 O O . ASN A 1 113 ? -22.125 -35.188 -5.098 1 35.03 113 ASN A O 1
ATOM 875 N N . VAL A 1 114 ? -20.281 -34.25 -4.668 1 36.84 114 VAL A N 1
ATOM 876 C CA . VAL A 1 114 ? -20.438 -33.75 -6.035 1 36.84 114 VAL A CA 1
ATOM 877 C C . VAL A 1 114 ? -19.812 -34.75 -7.012 1 36.84 114 VAL A C 1
ATOM 879 O O . VAL A 1 114 ? -18.609 -34.969 -7.008 1 36.84 114 VAL A O 1
ATOM 882 N N . SER A 1 115 ? -20.531 -35.75 -7.305 1 32.25 115 SER A N 1
ATOM 883 C CA . SER A 1 115 ? -20.234 -36.531 -8.516 1 32.25 115 SER A CA 1
ATOM 884 C C . SER A 1 115 ? -20.125 -35.594 -9.734 1 32.25 115 SER A C 1
ATOM 886 O O . SER A 1 115 ? -21.047 -34.812 -10 1 32.25 115 SER A O 1
ATOM 888 N N . ILE A 1 116 ? -18.969 -35.156 -10.094 1 35.25 116 ILE A N 1
ATOM 889 C CA . ILE A 1 116 ? -18.703 -34.406 -11.305 1 35.25 116 ILE A CA 1
ATOM 890 C C . ILE A 1 116 ? -19.531 -34.969 -12.461 1 35.25 116 ILE A C 1
ATOM 892 O O . ILE A 1 116 ? -19.156 -35.969 -13.062 1 35.25 116 ILE A O 1
ATOM 896 N N . ASP A 1 117 ? -20.766 -35.156 -12.367 1 32.47 117 ASP A N 1
ATOM 897 C CA . ASP A 1 117 ? -21.469 -35.531 -13.578 1 32.47 117 ASP A CA 1
ATOM 898 C C . ASP A 1 117 ? -21.469 -34.406 -14.602 1 32.47 117 ASP A C 1
ATOM 900 O O . ASP A 1 117 ? -21.922 -33.281 -14.312 1 32.47 117 ASP A O 1
ATOM 904 N N . ILE A 1 118 ? -20.469 -34.312 -15.391 1 33.62 118 ILE A N 1
ATOM 905 C CA . ILE A 1 118 ? -20.562 -33.406 -16.547 1 33.62 118 ILE A CA 1
ATOM 906 C C . ILE A 1 118 ? -21.922 -33.562 -17.203 1 33.62 118 ILE A C 1
ATOM 908 O O . ILE A 1 118 ? -22.281 -34.656 -17.656 1 33.62 118 ILE A O 1
ATOM 912 N N . PRO A 1 119 ? -22.828 -32.844 -16.844 1 31.36 119 PRO A N 1
ATOM 913 C CA . PRO A 1 119 ? -24.109 -33.062 -17.5 1 31.36 119 PRO A CA 1
ATOM 914 C C . PRO A 1 119 ? -24.016 -32.969 -19.031 1 31.36 119 PRO A C 1
ATOM 916 O O . PRO A 1 119 ? -23.172 -32.25 -19.562 1 31.36 119 PRO A O 1
ATOM 919 N N . PRO A 1 120 ? -24.469 -33.969 -19.719 1 28.98 120 PRO A N 1
ATOM 920 C CA . PRO A 1 120 ? -24.594 -33.938 -21.188 1 28.98 120 PRO A CA 1
ATOM 921 C C . PRO A 1 120 ? -25.406 -32.719 -21.656 1 28.98 120 PRO A C 1
ATOM 923 O O . PRO A 1 120 ? -26.578 -32.594 -21.297 1 28.98 120 PRO A O 1
ATOM 926 N N . ASP A 1 121 ? -24.922 -31.531 -21.562 1 32.97 121 ASP A N 1
ATOM 927 C CA . ASP A 1 121 ? -25.734 -30.359 -21.859 1 32.97 121 ASP A CA 1
ATOM 928 C C . ASP A 1 121 ? -26.359 -30.453 -23.25 1 32.97 121 ASP A C 1
ATOM 930 O O . ASP A 1 121 ? -25.641 -30.5 -24.25 1 32.97 121 ASP A O 1
ATOM 934 N N . GLY A 1 122 ? -27.359 -31.094 -23.531 1 28.02 122 GLY A N 1
ATOM 935 C CA . GLY A 1 122 ? -28.188 -30.969 -24.719 1 28.02 122 GLY A CA 1
ATOM 936 C C . GLY A 1 122 ? -28.656 -29.562 -24.984 1 28.02 122 GLY A C 1
ATOM 937 O O . GLY A 1 122 ? -29.531 -29.344 -25.828 1 28.02 122 GLY A O 1
ATOM 938 N N . SER A 1 123 ? -28.641 -28.625 -23.969 1 29.98 123 SER A N 1
ATOM 939 C CA . SER A 1 123 ? -29.391 -27.453 -24.375 1 29.98 123 SER A CA 1
ATOM 940 C C . SER A 1 123 ? -28.641 -26.641 -25.422 1 29.98 123 SER A C 1
ATOM 942 O O . SER A 1 123 ? -27.406 -26.578 -25.391 1 29.98 123 SER A O 1
ATOM 944 N N . VAL A 1 124 ? -29.172 -26.188 -26.5 1 29.81 124 VAL A N 1
ATOM 945 C CA . VAL A 1 124 ? -28.797 -25.453 -27.703 1 29.81 124 VAL A CA 1
ATOM 946 C C . VAL A 1 124 ? -28.203 -24.109 -27.328 1 29.81 124 VAL A C 1
ATOM 948 O O . VAL A 1 124 ? -28.906 -23.219 -26.859 1 29.81 124 VAL A O 1
ATOM 951 N N . ILE A 1 125 ? -27.141 -24.016 -26.609 1 35.06 125 ILE A N 1
ATOM 952 C CA . ILE A 1 125 ? -26.469 -22.75 -26.312 1 35.06 125 ILE A CA 1
ATOM 953 C C . ILE A 1 125 ? -25.969 -22.125 -27.609 1 35.06 125 ILE A C 1
ATOM 955 O O . ILE A 1 125 ? -25.609 -22.828 -28.562 1 35.06 125 ILE A O 1
ATOM 959 N N . SER A 1 126 ? -26.219 -20.875 -27.828 1 36.53 126 SER A N 1
ATOM 960 C CA . SER A 1 126 ? -25.766 -20.156 -29 1 36.53 126 SER A CA 1
ATOM 961 C C . SER A 1 126 ? -24.297 -20.453 -29.297 1 36.53 126 SER A C 1
ATOM 963 O O . SER A 1 126 ? -23.469 -20.438 -28.391 1 36.53 126 SER A O 1
ATOM 965 N N . PRO A 1 127 ? -23.953 -20.969 -30.438 1 42.94 127 PRO A N 1
ATOM 966 C CA . PRO A 1 127 ? -22.641 -21.453 -30.891 1 42.94 127 PRO A CA 1
ATOM 967 C C . PRO A 1 127 ? -21.516 -20.453 -30.625 1 42.94 127 PRO A C 1
ATOM 969 O O . PRO A 1 127 ? -20.359 -20.844 -30.453 1 42.94 127 PRO A O 1
ATOM 972 N N . SER A 1 128 ? -21.766 -19.031 -30.5 1 51.56 128 SER A N 1
ATOM 973 C CA . SER A 1 128 ? -20.641 -18.094 -30.531 1 51.56 128 SER A CA 1
ATOM 974 C C . SER A 1 128 ? -20.328 -17.562 -29.141 1 51.56 128 SER A C 1
ATOM 976 O O . SER A 1 128 ? -19.438 -16.703 -29 1 51.56 128 SER A O 1
ATOM 978 N N . SER A 1 129 ? -21 -17.969 -28.188 1 53.91 129 SER A N 1
ATOM 979 C CA . SER A 1 129 ? -20.688 -17.391 -26.891 1 53.91 129 SER A CA 1
ATOM 980 C C . SER A 1 129 ? -19.406 -17.953 -26.312 1 53.91 129 SER A C 1
ATOM 982 O O . SER A 1 129 ? -19.031 -19.094 -26.625 1 53.91 129 SER A O 1
ATOM 984 N N . PRO A 1 130 ? -18.688 -17.125 -25.656 1 63.62 130 PRO A N 1
ATOM 985 C CA . PRO A 1 130 ? -17.469 -17.641 -25.031 1 63.62 130 PRO A CA 1
ATOM 986 C C . PRO A 1 130 ? -17.703 -18.922 -24.25 1 63.62 130 PRO A C 1
ATOM 988 O O . PRO A 1 130 ? -16.859 -19.828 -24.25 1 63.62 130 PRO A O 1
ATOM 991 N N . LYS A 1 131 ? -18.828 -19.078 -23.734 1 70.19 131 LYS A N 1
ATOM 992 C CA . LYS A 1 131 ? -19.172 -20.281 -22.969 1 70.19 131 LYS A CA 1
ATOM 993 C C . LYS A 1 131 ? -19.297 -21.484 -23.906 1 70.19 131 LYS A C 1
ATOM 995 O O . LYS A 1 131 ? -18.781 -22.562 -23.609 1 70.19 131 LYS A O 1
ATOM 1000 N N . THR A 1 132 ? -19.984 -21.234 -24.938 1 66.25 132 THR A N 1
ATOM 1001 C CA . THR A 1 132 ? -20.188 -22.312 -25.891 1 66.25 132 THR A CA 1
ATOM 1002 C C . THR A 1 132 ? -18.859 -22.75 -26.516 1 66.25 132 THR A C 1
ATOM 1004 O O . THR A 1 132 ? -18.594 -23.938 -26.672 1 66.25 132 THR A O 1
ATOM 1007 N N . VAL A 1 133 ? -18.047 -21.766 -26.844 1 65.94 133 VAL A N 1
ATOM 1008 C CA . VAL A 1 133 ? -16.719 -22.062 -27.422 1 65.94 133 VAL A CA 1
ATOM 1009 C C . VAL A 1 133 ? -15.898 -22.859 -26.422 1 65.94 133 VAL A C 1
ATOM 1011 O O . VAL A 1 133 ? -15.273 -23.859 -26.781 1 65.94 133 VAL A O 1
ATOM 1014 N N . ALA A 1 134 ? -15.953 -22.453 -25.234 1 74.75 134 ALA A N 1
ATOM 1015 C CA . ALA A 1 134 ? -15.219 -23.156 -24.188 1 74.75 134 ALA A CA 1
ATOM 1016 C C . ALA A 1 134 ? -15.734 -24.578 -24.016 1 74.75 134 ALA A C 1
ATOM 1018 O O . ALA A 1 134 ? -14.953 -25.531 -23.875 1 74.75 134 ALA A O 1
ATOM 1019 N N . GLN A 1 135 ? -17.016 -24.75 -24.078 1 74.5 135 GLN A N 1
ATOM 1020 C CA . GLN A 1 135 ? -17.625 -26.062 -23.906 1 74.5 135 GLN A CA 1
ATOM 1021 C C . GLN A 1 135 ? -17.234 -27 -25.047 1 74.5 135 GLN A C 1
ATOM 1023 O O . GLN A 1 135 ? -16.938 -28.172 -24.828 1 74.5 135 GLN A O 1
ATOM 1028 N N . GLN A 1 136 ? -17.234 -26.391 -26.234 1 72.25 136 GLN A N 1
ATOM 1029 C CA . GLN A 1 136 ? -16.844 -27.172 -27.391 1 72.25 136 GLN A CA 1
ATOM 1030 C C . GLN A 1 136 ? -15.391 -27.609 -27.297 1 72.25 136 GLN A C 1
ATOM 1032 O O . GLN A 1 136 ? -15.055 -28.766 -27.594 1 72.25 136 GLN A O 1
ATOM 1037 N N . ALA A 1 137 ? -14.586 -26.734 -26.906 1 75.12 137 ALA A N 1
ATOM 1038 C CA . ALA A 1 137 ? -13.164 -27.047 -26.75 1 75.12 137 ALA A CA 1
ATOM 1039 C C . ALA A 1 137 ? -12.945 -28.109 -25.672 1 75.12 137 ALA A C 1
ATOM 1041 O O . ALA A 1 137 ? -12.086 -28.969 -25.812 1 75.12 137 ALA A O 1
ATOM 1042 N N . LEU A 1 138 ? -13.688 -28.094 -24.703 1 80.06 138 LEU A N 1
ATOM 1043 C CA . LEU A 1 138 ? -13.555 -29.016 -23.578 1 80.06 138 LEU A CA 1
ATOM 1044 C C . LEU A 1 138 ? -13.938 -30.422 -24 1 80.06 138 LEU A C 1
ATOM 1046 O O . LEU A 1 138 ? -13.531 -31.391 -23.344 1 80.06 138 LEU A O 1
ATOM 1050 N N . HIS A 1 139 ? -14.633 -30.469 -25.125 1 79.25 139 HIS A N 1
ATOM 1051 C CA . HIS A 1 139 ? -15.07 -31.797 -25.578 1 79.25 139 HIS A CA 1
ATOM 1052 C C . HIS A 1 139 ? -14.047 -32.406 -26.516 1 79.25 139 HIS A C 1
ATOM 1054 O O . HIS A 1 139 ? -14.117 -33.625 -26.812 1 79.25 139 HIS A O 1
ATOM 1060 N N . ALA A 1 140 ? -13.109 -31.609 -26.953 1 80.38 140 ALA A N 1
ATOM 1061 C CA . ALA A 1 140 ? -12.055 -32.156 -27.797 1 80.38 140 ALA A CA 1
ATOM 1062 C C . ALA A 1 140 ? -11.211 -33.156 -27.016 1 80.38 140 ALA A C 1
ATOM 1064 O O . ALA A 1 140 ? -10.875 -32.938 -25.859 1 80.38 140 ALA A O 1
ATOM 1065 N N . PHE A 1 141 ? -10.812 -34.25 -27.672 1 82.19 141 PHE A N 1
ATOM 1066 C CA . PHE A 1 141 ? -10.117 -35.344 -27.031 1 82.19 141 PHE A CA 1
ATOM 1067 C C . PHE A 1 141 ? -8.781 -34.875 -26.469 1 82.19 141 PHE A C 1
ATOM 1069 O O . PHE A 1 141 ? -8.438 -35.219 -25.328 1 82.19 141 PHE A O 1
ATOM 1076 N N . SER A 1 142 ? -8.047 -34.156 -27.219 1 84 142 SER A N 1
ATOM 1077 C CA . SER A 1 142 ? -6.73 -33.688 -26.781 1 84 142 SER A CA 1
ATOM 1078 C C . SER A 1 142 ? -6.836 -32.844 -25.531 1 84 142 SER A C 1
ATOM 1080 O O . SER A 1 142 ? -5.996 -32.938 -24.641 1 84 142 SER A O 1
ATOM 1082 N N . VAL A 1 143 ? -7.809 -32.062 -25.516 1 86.44 143 VAL A N 1
ATOM 1083 C CA . VAL A 1 143 ? -8.023 -31.172 -24.375 1 86.44 143 VAL A CA 1
ATOM 1084 C C . VAL A 1 143 ? -8.445 -32 -23.156 1 86.44 143 VAL A C 1
ATOM 1086 O O . VAL A 1 143 ? -7.945 -31.781 -22.047 1 86.44 143 VAL A O 1
ATOM 1089 N N . GLN A 1 144 ? -9.234 -32.938 -23.328 1 85.19 144 GLN A N 1
ATOM 1090 C CA . GLN A 1 144 ? -9.688 -33.781 -22.25 1 85.19 144 GLN A CA 1
ATOM 1091 C C . GLN A 1 144 ? -8.531 -34.594 -21.656 1 85.19 144 GLN A C 1
ATOM 1093 O O . GLN A 1 144 ? -8.445 -34.75 -20.438 1 85.19 144 GLN A O 1
ATOM 1098 N N . GLU A 1 145 ? -7.77 -35.031 -22.547 1 85.69 145 GLU A N 1
ATOM 1099 C CA . GLU A 1 145 ? -6.609 -35.781 -22.094 1 85.69 145 GLU A CA 1
ATOM 1100 C C . GLU A 1 145 ? -5.695 -34.938 -21.219 1 85.69 145 GLU A C 1
ATOM 1102 O O . GLU A 1 145 ? -5.203 -35.406 -20.188 1 85.69 145 GLU A O 1
ATOM 1107 N N . ALA A 1 146 ? -5.535 -33.75 -21.688 1 88.06 146 ALA A N 1
ATOM 1108 C CA . ALA A 1 146 ? -4.68 -32.844 -20.922 1 88.06 146 ALA A CA 1
ATOM 1109 C C . ALA A 1 146 ? -5.316 -32.469 -19.594 1 88.06 146 ALA A C 1
ATOM 1111 O O . ALA A 1 146 ? -4.633 -32.406 -18.562 1 88.06 146 ALA A O 1
ATOM 1112 N N . LEU A 1 147 ? -6.594 -32.312 -19.609 1 89 147 LEU A N 1
ATOM 1113 C CA . LEU A 1 147 ? -7.309 -31.828 -18.438 1 89 147 LEU A CA 1
ATOM 1114 C C . LEU A 1 147 ? -7.465 -32.938 -17.391 1 89 147 LEU A C 1
ATOM 1116 O O . LEU A 1 147 ? -7.797 -32.656 -16.234 1 89 147 LEU A O 1
ATOM 1120 N N . HIS A 1 148 ? -7.141 -34.125 -17.734 1 83.81 148 HIS A N 1
ATOM 1121 C CA . HIS A 1 148 ? -7.141 -35.219 -16.766 1 83.81 148 HIS A CA 1
ATOM 1122 C C . HIS A 1 148 ? -6.141 -34.969 -15.648 1 83.81 148 HIS A C 1
ATOM 1124 O O . HIS A 1 148 ? -6.336 -35.438 -14.516 1 83.81 148 HIS A O 1
ATOM 1130 N N . LYS A 1 149 ? -5.191 -34.188 -15.969 1 85.69 149 LYS A N 1
ATOM 1131 C CA . LYS A 1 149 ? -4.172 -33.875 -14.977 1 85.69 149 LYS A CA 1
ATOM 1132 C C . LYS A 1 149 ? -4.414 -32.469 -14.375 1 85.69 149 LYS A C 1
ATOM 1134 O O . LYS A 1 149 ? -3.584 -31.984 -13.609 1 85.69 149 LYS A O 1
ATOM 1139 N N . ALA A 1 150 ? -5.621 -32.062 -14.797 1 85.38 150 ALA A N 1
ATOM 1140 C CA . ALA A 1 150 ? -5.918 -30.734 -14.242 1 85.38 150 ALA A CA 1
ATOM 1141 C C . ALA A 1 150 ? -6.062 -30.797 -12.727 1 85.38 150 ALA A C 1
ATOM 1143 O O . ALA A 1 150 ? -6.809 -31.625 -12.203 1 85.38 150 ALA A O 1
ATOM 1144 N N . GLY A 1 151 ? -5.25 -30.156 -11.977 1 80.94 151 GLY A N 1
ATOM 1145 C CA . GLY A 1 151 ? -5.25 -30.188 -10.523 1 80.94 151 GLY A CA 1
ATOM 1146 C C . GLY A 1 151 ? -4.172 -31.078 -9.938 1 80.94 151 GLY A C 1
ATOM 1147 O O . GLY A 1 151 ? -4.039 -31.172 -8.719 1 80.94 151 GLY A O 1
ATOM 1148 N N . ALA A 1 152 ? -3.533 -31.703 -10.82 1 87 152 ALA A N 1
ATOM 1149 C CA . ALA A 1 152 ? -2.328 -32.406 -10.375 1 87 152 ALA A CA 1
ATOM 1150 C C . ALA A 1 152 ? -1.11 -31.484 -10.438 1 87 152 ALA A C 1
ATOM 1152 O O . ALA A 1 152 ? -1.087 -30.516 -11.211 1 87 152 ALA A O 1
ATOM 1153 N N . PHE A 1 153 ? -0.159 -31.859 -9.648 1 88.94 153 PHE A N 1
ATOM 1154 C CA . PHE A 1 153 ? 0.992 -30.969 -9.516 1 88.94 153 PHE A CA 1
ATOM 1155 C C . PHE A 1 153 ? 1.842 -31 -10.781 1 88.94 153 PHE A C 1
ATOM 1157 O O . PHE A 1 153 ? 2.547 -30.031 -11.078 1 88.94 153 PHE A O 1
ATOM 1164 N N . ASP A 1 154 ? 1.726 -32.062 -11.609 1 90.81 154 ASP A N 1
ATOM 1165 C CA . ASP A 1 154 ? 2.557 -32.188 -12.805 1 90.81 154 ASP A CA 1
ATOM 1166 C C . ASP A 1 154 ? 1.783 -31.812 -14.062 1 90.81 154 ASP A C 1
ATOM 1168 O O . ASP A 1 154 ? 2.119 -32.25 -15.164 1 90.81 154 ASP A O 1
ATOM 1172 N N . PHE A 1 155 ? 0.682 -31.078 -13.922 1 94.75 155 PHE A N 1
ATOM 1173 C CA . PHE A 1 155 ? -0.044 -30.547 -15.07 1 94.75 155 PHE A CA 1
ATOM 1174 C C . PHE A 1 155 ? 0.873 -29.703 -15.953 1 94.75 155 PHE A C 1
ATOM 1176 O O . PHE A 1 155 ? 1.512 -28.766 -15.469 1 94.75 155 PHE A O 1
ATOM 1183 N N . ASP A 1 156 ? 0.966 -30.062 -17.234 1 96.38 156 ASP A N 1
ATOM 1184 C CA . ASP A 1 156 ? 1.813 -29.328 -18.172 1 96.38 156 ASP A CA 1
ATOM 1185 C C . ASP A 1 156 ? 1.032 -28.219 -18.875 1 96.38 156 ASP A C 1
ATOM 1187 O O . ASP A 1 156 ? 0.538 -28.406 -19.984 1 96.38 156 ASP A O 1
ATOM 1191 N N . ALA A 1 157 ? 1.078 -27.047 -18.312 1 97.25 157 ALA A N 1
ATOM 1192 C CA . ALA A 1 157 ? 0.3 -25.906 -18.781 1 97.25 157 ALA A CA 1
ATOM 1193 C C . ALA A 1 157 ? 0.811 -25.406 -20.141 1 97.25 157 ALA A C 1
ATOM 1195 O O . ALA A 1 157 ? 0.038 -24.891 -20.953 1 97.25 157 ALA A O 1
ATOM 1196 N N . ILE A 1 158 ? 2.125 -25.516 -20.375 1 96.88 158 ILE A N 1
ATOM 1197 C CA . ILE A 1 158 ? 2.705 -25.078 -21.641 1 96.88 158 ILE A CA 1
ATOM 1198 C C . ILE A 1 158 ? 2.174 -25.938 -22.781 1 96.88 158 ILE A C 1
ATOM 1200 O O . ILE A 1 158 ? 1.738 -25.406 -23.812 1 96.88 158 ILE A O 1
ATOM 1204 N N . ALA A 1 159 ? 2.211 -27.234 -22.594 1 95.56 159 ALA A N 1
ATOM 1205 C CA . ALA A 1 159 ? 1.687 -28.156 -23.609 1 95.56 159 ALA A CA 1
ATOM 1206 C C . ALA A 1 159 ? 0.192 -27.938 -23.812 1 95.56 159 ALA A C 1
ATOM 1208 O O . ALA A 1 159 ? -0.29 -27.969 -24.953 1 95.56 159 ALA A O 1
ATOM 1209 N N . PHE A 1 160 ? -0.522 -27.75 -22.75 1 96.44 160 PHE A N 1
ATOM 1210 C CA . PHE A 1 160 ? -1.961 -27.516 -22.812 1 96.44 160 PHE A CA 1
ATOM 1211 C C . PHE A 1 160 ? -2.271 -26.266 -23.625 1 96.44 160 PHE A C 1
ATOM 1213 O O . PHE A 1 160 ? -3.119 -26.281 -24.516 1 96.44 160 PHE A O 1
ATOM 1220 N N . ALA A 1 161 ? -1.597 -25.188 -23.344 1 96.44 161 ALA A N 1
ATOM 1221 C CA . ALA A 1 161 ? -1.832 -23.906 -23.984 1 96.44 161 ALA A CA 1
ATOM 1222 C C . ALA A 1 161 ? -1.485 -23.953 -25.469 1 96.44 161 ALA A C 1
ATOM 1224 O O . ALA A 1 161 ? -2.033 -23.203 -26.266 1 96.44 161 ALA A O 1
ATOM 1225 N N . ALA A 1 162 ? -0.602 -24.891 -25.828 1 95.12 162 ALA A N 1
ATOM 1226 C CA . ALA A 1 162 ? -0.117 -24.969 -27.203 1 95.12 162 ALA A CA 1
ATOM 1227 C C . ALA A 1 162 ? -1.082 -25.766 -28.062 1 95.12 162 ALA A C 1
ATOM 1229 O O . ALA A 1 162 ? -0.987 -25.734 -29.297 1 95.12 162 ALA A O 1
ATOM 1230 N N . LEU A 1 163 ? -2.057 -26.438 -27.453 1 94.56 163 LEU A N 1
ATOM 1231 C CA . LEU A 1 163 ? -3.012 -27.219 -28.234 1 94.56 163 LEU A CA 1
ATOM 1232 C C . LEU A 1 163 ? -3.822 -26.312 -29.156 1 94.56 163 LEU A C 1
ATOM 1234 O O . LEU A 1 163 ? -4.285 -25.25 -28.75 1 94.56 163 LEU A O 1
ATOM 1238 N N . PRO A 1 164 ? -3.992 -26.719 -30.391 1 93.31 164 PRO A N 1
ATOM 1239 C CA . PRO A 1 164 ? -4.762 -25.906 -31.344 1 93.31 164 PRO A CA 1
ATOM 1240 C C . PRO A 1 164 ? -6.195 -25.656 -30.875 1 93.31 164 PRO A C 1
ATOM 1242 O O . PRO A 1 164 ? -6.742 -24.578 -31.109 1 93.31 164 PRO A O 1
ATOM 1245 N N . GLU A 1 165 ? -6.75 -26.609 -30.156 1 91.31 165 GLU A N 1
ATOM 1246 C CA . GLU A 1 165 ? -8.141 -26.516 -29.719 1 91.31 165 GLU A CA 1
ATOM 1247 C C . GLU A 1 165 ? -8.305 -25.469 -28.625 1 91.31 165 GLU A C 1
ATOM 1249 O O . GLU A 1 165 ? -9.406 -24.984 -28.375 1 91.31 165 GLU A O 1
ATOM 1254 N N . VAL A 1 166 ? -7.215 -25.156 -27.969 1 92.88 166 VAL A N 1
ATOM 1255 C CA . VAL A 1 166 ? -7.258 -24.188 -26.875 1 92.88 166 VAL A CA 1
ATOM 1256 C C . VAL A 1 166 ? -7.406 -22.781 -27.453 1 92.88 166 VAL A C 1
ATOM 1258 O O . VAL A 1 166 ? -7.957 -21.891 -26.797 1 92.88 166 VAL A O 1
ATOM 1261 N N . GLN A 1 167 ? -6.969 -22.547 -28.703 1 90.69 167 GLN A N 1
ATOM 1262 C CA . GLN A 1 167 ? -7.133 -21.312 -29.469 1 90.69 167 GLN A CA 1
ATOM 1263 C C . GLN A 1 167 ? -6.688 -20.094 -28.656 1 90.69 167 GLN A C 1
ATOM 1265 O O . GLN A 1 167 ? -7.418 -19.109 -28.547 1 90.69 167 GLN A O 1
ATOM 1270 N N . GLY A 1 168 ? -5.641 -20.234 -27.953 1 92.12 168 GLY A N 1
ATOM 1271 C CA . GLY A 1 168 ? -5.035 -19.109 -27.266 1 92.12 168 GLY A CA 1
ATOM 1272 C C . GLY A 1 168 ? -5.797 -18.688 -26.016 1 92.12 168 GLY A C 1
ATOM 1273 O O . GLY A 1 168 ? -5.625 -17.578 -25.516 1 92.12 168 GLY A O 1
ATOM 1274 N N . GLN A 1 169 ? -6.66 -19.625 -25.531 1 95.94 169 GLN A N 1
ATOM 1275 C CA . GLN A 1 169 ? -7.465 -19.281 -24.375 1 95.94 169 GLN A CA 1
ATOM 1276 C C . GLN A 1 169 ? -7.32 -20.344 -23.266 1 95.94 169 GLN A C 1
ATOM 1278 O O . GLN A 1 169 ? -8.32 -20.859 -22.766 1 95.94 169 GLN A O 1
ATOM 1283 N N . PRO A 1 170 ? -6.137 -20.594 -22.797 1 97.62 170 PRO A N 1
ATOM 1284 C CA . PRO A 1 170 ? -5.934 -21.656 -21.812 1 97.62 170 PRO A CA 1
ATOM 1285 C C . PRO A 1 170 ? -6.551 -21.328 -20.453 1 97.62 170 PRO A C 1
ATOM 1287 O O . PRO A 1 170 ? -7.051 -22.219 -19.766 1 97.62 170 PRO A O 1
ATOM 1290 N N . ILE A 1 171 ? -6.574 -20.047 -20.016 1 98.12 171 ILE A N 1
ATOM 1291 C CA . ILE A 1 171 ? -7.156 -19.609 -18.75 1 98.12 171 ILE A CA 1
ATOM 1292 C C . ILE A 1 171 ? -8.656 -19.891 -18.75 1 98.12 171 ILE A C 1
ATOM 1294 O O . ILE A 1 171 ? -9.195 -20.438 -17.781 1 98.12 171 ILE A O 1
ATOM 1298 N N . THR A 1 172 ? -9.273 -19.562 -19.859 1 97.44 172 THR A N 1
ATOM 1299 C CA . THR A 1 172 ? -10.719 -19.734 -20.016 1 97.44 172 THR A CA 1
ATOM 1300 C C . THR A 1 172 ? -11.094 -21.203 -19.906 1 97.44 172 THR A C 1
ATOM 1302 O O . THR A 1 172 ? -12.016 -21.578 -19.172 1 97.44 172 THR A O 1
ATOM 1305 N N . LEU A 1 173 ? -10.391 -22.047 -20.641 1 95.5 173 LEU A N 1
ATOM 1306 C CA . LEU A 1 173 ? -10.727 -23.469 -20.688 1 95.5 173 LEU A CA 1
ATOM 1307 C C . LEU A 1 173 ? -10.461 -24.156 -19.359 1 95.5 173 LEU A C 1
ATOM 1309 O O . LEU A 1 173 ? -11.312 -24.891 -18.844 1 95.5 173 LEU A O 1
ATOM 1313 N N . LEU A 1 174 ? -9.289 -23.891 -18.797 1 95.94 174 LEU A N 1
ATOM 1314 C CA . LEU A 1 174 ? -8.992 -24.516 -17.516 1 95.94 174 LEU A CA 1
ATOM 1315 C C . LEU A 1 174 ? -9.938 -24 -16.438 1 95.94 174 LEU A C 1
ATOM 1317 O O . LEU A 1 174 ? -10.414 -24.766 -15.594 1 95.94 174 LEU A O 1
ATOM 1321 N N . GLY A 1 175 ? -10.18 -22.656 -16.391 1 95.62 175 GLY A N 1
ATOM 1322 C CA . GLY A 1 175 ? -11.078 -22.078 -15.414 1 95.62 175 GLY A CA 1
ATOM 1323 C C . GLY A 1 175 ? -12.469 -22.672 -15.445 1 95.62 175 GLY A C 1
ATOM 1324 O O . GLY A 1 175 ? -13.031 -23 -14.398 1 95.62 175 GLY A O 1
ATOM 1325 N N . ASN A 1 176 ? -12.984 -22.766 -16.609 1 91.81 176 ASN A N 1
ATOM 1326 C CA . ASN A 1 176 ? -14.312 -23.375 -16.75 1 91.81 176 ASN A CA 1
ATOM 1327 C C . ASN A 1 176 ? -14.312 -24.828 -16.312 1 91.81 176 ASN A C 1
ATOM 1329 O O . ASN A 1 176 ? -15.266 -25.297 -15.688 1 91.81 176 ASN A O 1
ATOM 1333 N N . TYR A 1 177 ? -13.281 -25.516 -16.641 1 90.5 177 TYR A N 1
ATOM 1334 C CA . TYR A 1 177 ? -13.18 -26.922 -16.25 1 90.5 177 TYR A CA 1
ATOM 1335 C C . TYR A 1 177 ? -13.125 -27.047 -14.727 1 90.5 177 TYR A C 1
ATOM 1337 O O . TYR A 1 177 ? -13.867 -27.844 -14.133 1 90.5 177 TYR A O 1
ATOM 1345 N N . MET A 1 178 ? -12.289 -26.25 -14.117 1 90.12 178 MET A N 1
ATOM 1346 C CA . MET A 1 178 ? -12.023 -26.391 -12.695 1 90.12 178 MET A CA 1
ATOM 1347 C C . MET A 1 178 ? -13.164 -25.797 -11.867 1 90.12 178 MET A C 1
ATOM 1349 O O . MET A 1 178 ? -13.406 -26.234 -10.742 1 90.12 178 MET A O 1
ATOM 1353 N N . LEU A 1 179 ? -13.938 -24.828 -12.414 1 89 179 LEU A N 1
ATOM 1354 C CA . LEU A 1 179 ? -14.961 -24.141 -11.633 1 89 179 LEU A CA 1
ATOM 1355 C C . LEU A 1 179 ? -16.359 -24.609 -12.023 1 89 179 LEU A C 1
ATOM 1357 O O . LEU A 1 179 ? -17.203 -24.812 -11.156 1 89 179 LEU A O 1
ATOM 1361 N N . SER A 1 180 ? -16.609 -24.797 -13.203 1 81.25 180 SER A N 1
ATOM 1362 C CA . SER A 1 180 ? -17.938 -25.141 -13.672 1 81.25 180 SER A CA 1
ATOM 1363 C C . SER A 1 180 ? -18.125 -26.656 -13.781 1 81.25 180 SER A C 1
ATOM 1365 O O . SER A 1 180 ? -18.969 -27.234 -13.094 1 81.25 180 SER A O 1
ATOM 1367 N N . SER A 1 181 ? -17.25 -27.219 -14.469 1 72.56 181 SER A N 1
ATOM 1368 C CA . SER A 1 181 ? -17.406 -28.641 -14.727 1 72.56 181 SER A CA 1
ATOM 1369 C C . SER A 1 181 ? -17.203 -29.469 -13.453 1 72.56 181 SER A C 1
ATOM 1371 O O . SER A 1 181 ? -17.797 -30.531 -13.305 1 72.56 181 SER A O 1
ATOM 1373 N N . SER A 1 182 ? -16.469 -28.938 -12.555 1 73.88 182 SER A N 1
ATOM 1374 C CA . SER A 1 182 ? -16.203 -29.641 -11.305 1 73.88 182 SER A CA 1
ATOM 1375 C C . SER A 1 182 ? -17.297 -29.359 -10.273 1 73.88 182 SER A C 1
ATOM 1377 O O . SER A 1 182 ? -17.234 -29.859 -9.148 1 73.88 182 SER A O 1
ATOM 1379 N N . GLY A 1 183 ? -18.219 -28.469 -10.594 1 76.44 183 GLY A N 1
ATOM 1380 C CA . GLY A 1 183 ? -19.422 -28.297 -9.789 1 76.44 183 GLY A CA 1
ATOM 1381 C C . GLY A 1 183 ? -19.312 -27.172 -8.781 1 76.44 183 GLY A C 1
ATOM 1382 O O . GLY A 1 183 ? -20.266 -26.922 -8.031 1 76.44 183 GLY A O 1
ATOM 1383 N N . TYR A 1 184 ? -18.281 -26.516 -8.812 1 81.5 184 TYR A N 1
ATOM 1384 C CA . TYR A 1 184 ? -18.078 -25.484 -7.801 1 81.5 184 TYR A CA 1
ATOM 1385 C C . TYR A 1 184 ? -19.016 -24.312 -8.016 1 81.5 184 TYR A C 1
ATOM 1387 O O . TYR A 1 184 ? -19.531 -23.734 -7.059 1 81.5 184 TYR A O 1
ATOM 1395 N N . ILE A 1 185 ? -19.281 -23.984 -9.242 1 86.75 185 ILE A N 1
ATOM 1396 C CA . ILE A 1 185 ? -20.188 -22.875 -9.539 1 86.75 185 ILE A CA 1
ATOM 1397 C C . ILE A 1 185 ? -21.609 -23.234 -9.148 1 86.75 185 ILE A C 1
ATOM 1399 O O . ILE A 1 185 ? -22.344 -22.422 -8.578 1 86.75 185 ILE A O 1
ATOM 1403 N N . SER A 1 186 ? -21.984 -24.438 -9.445 1 84.75 186 SER A N 1
ATOM 1404 C CA . SER A 1 186 ? -23.312 -24.906 -9.047 1 84.75 186 SER A CA 1
ATOM 1405 C C . SER A 1 186 ? -23.484 -24.875 -7.535 1 84.75 186 SER A C 1
ATOM 1407 O O . SER A 1 186 ? -24.531 -24.469 -7.035 1 84.75 186 SER A O 1
ATOM 1409 N N . LEU A 1 187 ? -22.516 -25.281 -6.902 1 83.56 187 LEU A N 1
ATOM 1410 C CA . LEU A 1 187 ? -22.547 -25.266 -5.441 1 83.56 187 LEU A CA 1
ATOM 1411 C C . LEU A 1 187 ? -22.641 -23.844 -4.918 1 83.56 187 LEU A C 1
ATOM 1413 O O . LEU A 1 187 ? -23.375 -23.578 -3.953 1 83.56 187 LEU A O 1
ATOM 1417 N N . LEU A 1 188 ? -21.922 -22.969 -5.535 1 87.75 188 LEU A N 1
ATOM 1418 C CA . LEU A 1 188 ? -21.969 -21.562 -5.148 1 87.75 188 LEU A CA 1
ATOM 1419 C C . LEU A 1 188 ? -23.375 -20.984 -5.324 1 87.75 188 LEU A C 1
ATOM 1421 O O . LEU A 1 188 ? -23.828 -20.188 -4.5 1 87.75 188 LEU A O 1
ATOM 1425 N N . GLN A 1 189 ? -23.984 -21.391 -6.32 1 86.75 189 GLN A N 1
ATOM 1426 C CA . GLN A 1 189 ? -25.312 -20.891 -6.637 1 86.75 189 GLN A CA 1
ATOM 1427 C C . GLN A 1 189 ? -26.344 -21.375 -5.617 1 86.75 189 GLN A C 1
ATOM 1429 O O . GLN A 1 189 ? -27.359 -20.719 -5.375 1 86.75 189 GLN A O 1
ATOM 1434 N N . GLU A 1 190 ? -26.062 -22.422 -4.953 1 86.06 190 GLU A N 1
ATOM 1435 C CA . GLU A 1 190 ? -27 -23.016 -4 1 86.06 190 GLU A CA 1
ATOM 1436 C C . GLU A 1 190 ? -26.828 -22.391 -2.613 1 86.06 190 GLU A C 1
ATOM 1438 O O . GLU A 1 190 ? -27.703 -22.547 -1.757 1 86.06 190 GLU A O 1
ATOM 1443 N N . THR A 1 191 ? -25.828 -21.688 -2.332 1 86.44 191 THR A N 1
ATOM 1444 C CA . THR A 1 191 ? -25.5 -21.172 -1.004 1 86.44 191 THR A CA 1
ATOM 1445 C C . THR A 1 191 ? -26.312 -19.922 -0.692 1 86.44 191 THR A C 1
ATOM 1447 O O . THR A 1 191 ? -26.453 -19.547 0.472 1 86.44 191 THR A O 1
ATOM 1450 N N . GLY A 1 192 ? -26.797 -19.234 -1.687 1 87.94 192 GLY A N 1
ATOM 1451 C CA . GLY A 1 192 ? -27.406 -17.938 -1.511 1 87.94 192 GLY A CA 1
ATOM 1452 C C . GLY A 1 192 ? -26.422 -16.797 -1.556 1 87.94 192 GLY A C 1
ATOM 1453 O O . GLY A 1 192 ? -26.797 -15.625 -1.402 1 87.94 192 GLY A O 1
ATOM 1454 N N . TRP A 1 193 ? -25.188 -17.125 -1.841 1 93.25 193 TRP A N 1
ATOM 1455 C CA . TRP A 1 193 ? -24.125 -16.125 -1.859 1 93.25 193 TRP A CA 1
ATOM 1456 C C . TRP A 1 193 ? -24.156 -15.32 -3.158 1 93.25 193 TRP A C 1
ATOM 1458 O O . TRP A 1 193 ? -23.516 -14.273 -3.266 1 93.25 193 TRP A O 1
ATOM 1468 N N . LEU A 1 194 ? -24.969 -15.797 -4.074 1 94.31 194 LEU A N 1
ATOM 1469 C CA . LEU A 1 194 ? -25.125 -15.117 -5.352 1 94.31 194 LEU A CA 1
ATOM 1470 C C . LEU A 1 194 ? -26.562 -14.609 -5.531 1 94.31 194 LEU A C 1
ATOM 1472 O O . LEU A 1 194 ? -27.516 -15.281 -5.125 1 94.31 194 LEU A O 1
ATOM 1476 N N . SER A 1 195 ? -26.594 -13.43 -6.074 1 92.19 195 SER A N 1
ATOM 1477 C CA . SER A 1 195 ? -27.906 -12.938 -6.496 1 92.19 195 SER A CA 1
ATOM 1478 C C . SER A 1 195 ? -28.344 -13.57 -7.816 1 92.19 195 SER A C 1
ATOM 1480 O O . SER A 1 195 ? -27.594 -14.336 -8.414 1 92.19 195 SER A O 1
ATOM 1482 N N . GLN A 1 196 ? -29.562 -13.266 -8.242 1 90.12 196 GLN A N 1
ATOM 1483 C CA . GLN A 1 196 ? -30.062 -13.789 -9.508 1 90.12 196 GLN A CA 1
ATOM 1484 C C . GLN A 1 196 ? -29.25 -13.25 -10.688 1 90.12 196 GLN A C 1
ATOM 1486 O O . GLN A 1 196 ? -28.875 -12.07 -10.695 1 90.12 196 GLN A O 1
ATOM 1491 N N . GLY A 1 197 ? -28.828 -14.141 -11.547 1 91.75 197 GLY A N 1
ATOM 1492 C CA . GLY A 1 197 ? -28.062 -13.75 -12.727 1 91.75 197 GLY A CA 1
ATOM 1493 C C . GLY A 1 197 ? -27.219 -14.875 -13.289 1 91.75 197 GLY A C 1
ATOM 1494 O O . GLY A 1 197 ? -27.188 -15.969 -12.727 1 91.75 197 GLY A O 1
ATOM 1495 N N . ASP A 1 198 ? -26.562 -14.602 -14.414 1 94.31 198 ASP A N 1
ATOM 1496 C CA . ASP A 1 198 ? -25.734 -15.586 -15.109 1 94.31 198 ASP A CA 1
ATOM 1497 C C . ASP A 1 198 ? -24.281 -15.516 -14.641 1 94.31 198 ASP A C 1
ATOM 1499 O O . ASP A 1 198 ? -23.391 -15.117 -15.414 1 94.31 198 ASP A O 1
ATOM 1503 N N . PHE A 1 199 ? -24.078 -15.992 -13.422 1 95.31 199 PHE A N 1
ATOM 1504 C CA . PHE A 1 199 ? -22.734 -15.938 -12.836 1 95.31 199 PHE A CA 1
ATOM 1505 C C . PHE A 1 199 ? -21.75 -16.703 -13.703 1 95.31 199 PHE A C 1
ATOM 1507 O O . PHE A 1 199 ? -20.672 -16.203 -14.016 1 95.31 199 PHE A O 1
ATOM 1514 N N . GLU A 1 200 ? -22.062 -17.891 -14.094 1 93.94 200 GLU A N 1
ATOM 1515 C CA . GLU A 1 200 ? -21.172 -18.75 -14.875 1 93.94 200 GLU A CA 1
ATOM 1516 C C . GLU A 1 200 ? -20.828 -18.109 -16.219 1 93.94 200 GLU A C 1
ATOM 1518 O O . GLU A 1 200 ? -19.672 -18.109 -16.641 1 93.94 200 GLU A O 1
ATOM 1523 N N . GLY A 1 201 ? -21.828 -17.578 -16.891 1 94.88 201 GLY A N 1
ATOM 1524 C CA . GLY A 1 201 ? -21.594 -16.922 -18.172 1 94.88 201 GLY A CA 1
ATOM 1525 C C . GLY A 1 201 ? -20.703 -15.703 -18.047 1 94.88 201 GLY A C 1
ATOM 1526 O O . GLY A 1 201 ? -19.797 -15.508 -18.875 1 94.88 201 GLY A O 1
ATOM 1527 N N . ARG A 1 202 ? -20.938 -14.867 -17.078 1 96.75 202 ARG A N 1
ATOM 1528 C CA . ARG A 1 202 ? -20.141 -13.664 -16.875 1 96.75 202 ARG A CA 1
ATOM 1529 C C . ARG A 1 202 ? -18.703 -14.008 -16.5 1 96.75 202 ARG A C 1
ATOM 1531 O O . ARG A 1 202 ? -17.766 -13.344 -16.938 1 96.75 202 ARG A O 1
ATOM 1538 N N . LEU A 1 203 ? -18.594 -15.039 -15.695 1 97.38 203 LEU A N 1
ATOM 1539 C CA . LEU A 1 203 ? -17.25 -15.477 -15.305 1 97.38 203 LEU A CA 1
ATOM 1540 C C . LEU A 1 203 ? -16.5 -16.016 -16.516 1 97.38 203 LEU A C 1
ATOM 1542 O O . LEU A 1 203 ? -15.305 -15.742 -16.672 1 97.38 203 LEU A O 1
ATOM 1546 N N . THR A 1 204 ? -17.141 -16.781 -17.359 1 96.5 204 THR A N 1
ATOM 1547 C CA . THR A 1 204 ? -16.5 -17.312 -18.547 1 96.5 204 THR A CA 1
ATOM 1548 C C . THR A 1 204 ? -16.031 -16.172 -19.469 1 96.5 204 THR A C 1
ATOM 1550 O O . THR A 1 204 ? -14.906 -16.203 -19.969 1 96.5 204 THR A O 1
ATOM 1553 N N . ARG A 1 205 ? -16.875 -15.195 -19.656 1 97.56 205 ARG A N 1
ATOM 1554 C CA . ARG A 1 205 ? -16.5 -14.055 -20.484 1 97.56 205 ARG A CA 1
ATOM 1555 C C . ARG A 1 205 ? -15.359 -13.273 -19.859 1 97.56 205 ARG A C 1
ATOM 1557 O O . ARG A 1 205 ? -14.461 -12.789 -20.547 1 97.56 205 ARG A O 1
ATOM 1564 N N . PHE A 1 206 ? -15.484 -13.133 -18.562 1 98.44 206 PHE A N 1
ATOM 1565 C CA . PHE A 1 206 ? -14.422 -12.469 -17.828 1 98.44 206 PHE A CA 1
ATOM 1566 C C . PHE A 1 206 ? -13.086 -13.172 -18.062 1 98.44 206 PHE A C 1
ATOM 1568 O O . PHE A 1 206 ? -12.094 -12.531 -18.406 1 98.44 206 PHE A O 1
ATOM 1575 N N . LEU A 1 207 ? -13.016 -14.484 -17.906 1 98.44 207 LEU A N 1
ATOM 1576 C CA . LEU A 1 207 ? -11.789 -15.25 -18.078 1 98.44 207 LEU A CA 1
ATOM 1577 C C . LEU A 1 207 ? -11.289 -15.141 -19.516 1 98.44 207 LEU A C 1
ATOM 1579 O O . LEU A 1 207 ? -10.078 -15.086 -19.75 1 98.44 207 LEU A O 1
ATOM 1583 N N . THR A 1 208 ? -12.172 -15.086 -20.453 1 98 208 THR A N 1
ATOM 1584 C CA . THR A 1 208 ? -11.797 -14.938 -21.859 1 98 208 THR A CA 1
ATOM 1585 C C . THR A 1 208 ? -11.109 -13.594 -22.094 1 98 208 THR A C 1
ATOM 1587 O O . THR A 1 208 ? -10.086 -13.531 -22.781 1 98 208 THR A O 1
ATOM 1590 N N . GLU A 1 209 ? -11.703 -12.562 -21.5 1 98.44 209 GLU A N 1
ATOM 1591 C CA . GLU A 1 209 ? -11.102 -11.234 -21.641 1 98.44 209 GLU A CA 1
ATOM 1592 C C . GLU A 1 209 ? -9.758 -11.156 -20.938 1 98.44 209 GLU A C 1
ATOM 1594 O O . GLU A 1 209 ? -8.844 -10.461 -21.375 1 98.44 209 GLU A O 1
ATOM 1599 N N . ILE A 1 210 ? -9.641 -11.844 -19.844 1 98.62 210 ILE A N 1
ATOM 1600 C CA . ILE A 1 210 ? -8.367 -11.914 -19.141 1 98.62 210 ILE A CA 1
ATOM 1601 C C . ILE A 1 210 ? -7.324 -12.578 -20.031 1 98.62 210 ILE A C 1
ATOM 1603 O O . ILE A 1 210 ? -6.203 -12.078 -20.172 1 98.62 210 ILE A O 1
ATOM 1607 N N . ASP A 1 211 ? -7.648 -13.688 -20.703 1 98.06 211 ASP A N 1
ATOM 1608 C CA . ASP A 1 211 ? -6.754 -14.336 -21.656 1 98.06 211 ASP A CA 1
ATOM 1609 C C . ASP A 1 211 ? -6.246 -13.336 -22.703 1 98.06 211 ASP A C 1
ATOM 1611 O O . ASP A 1 211 ? -5.047 -13.297 -23 1 98.06 211 ASP A O 1
ATOM 1615 N N . ARG A 1 212 ? -7.117 -12.57 -23.156 1 97.38 212 ARG A N 1
ATOM 1616 C CA . ARG A 1 212 ? -6.812 -11.648 -24.25 1 97.38 212 ARG A CA 1
ATOM 1617 C C . ARG A 1 212 ? -5.895 -10.531 -23.781 1 97.38 212 ARG A C 1
ATOM 1619 O O . ARG A 1 212 ? -5.195 -9.914 -24.594 1 97.38 212 ARG A O 1
ATOM 1626 N N . ARG A 1 213 ? -5.84 -10.312 -22.5 1 97.94 213 ARG A N 1
ATOM 1627 C CA . ARG A 1 213 ? -5.098 -9.172 -21.984 1 97.94 213 ARG A CA 1
ATOM 1628 C C . ARG A 1 213 ? -3.686 -9.57 -21.578 1 97.94 213 ARG A C 1
ATOM 1630 O O . ARG A 1 213 ? -2.846 -8.719 -21.297 1 97.94 213 ARG A O 1
ATOM 1637 N N . TYR A 1 214 ? -3.434 -10.844 -21.484 1 98.06 214 TYR A N 1
ATOM 1638 C CA . TYR A 1 214 ? -2.039 -11.258 -21.359 1 98.06 214 TYR A CA 1
ATOM 1639 C C . TYR A 1 214 ? -1.257 -10.93 -22.625 1 98.06 214 TYR A C 1
ATOM 1641 O O . TYR A 1 214 ? -1.723 -11.188 -23.734 1 98.06 214 TYR A O 1
ATOM 1649 N N . ARG A 1 215 ? -0.098 -10.359 -22.469 1 95.56 215 ARG A N 1
ATOM 1650 C CA . ARG A 1 215 ? 0.652 -9.805 -23.594 1 95.56 215 ARG A CA 1
ATOM 1651 C C . ARG A 1 215 ? 1.638 -10.828 -24.141 1 95.56 215 ARG A C 1
ATOM 1653 O O . ARG A 1 215 ? 2.33 -11.508 -23.391 1 95.56 215 ARG A O 1
ATOM 1660 N N . PRO A 1 216 ? 1.729 -10.883 -25.391 1 90.88 216 PRO A N 1
ATOM 1661 C CA . PRO A 1 216 ? 2.668 -11.828 -26.016 1 90.88 216 PRO A CA 1
ATOM 1662 C C . PRO A 1 216 ? 4.129 -11.461 -25.75 1 90.88 216 PRO A C 1
ATOM 1664 O O . PRO A 1 216 ? 5.008 -12.32 -25.828 1 90.88 216 PRO A O 1
ATOM 1667 N N . GLU A 1 217 ? 4.379 -10.227 -25.359 1 89.56 217 GLU A N 1
ATOM 1668 C CA . GLU A 1 217 ? 5.738 -9.758 -25.109 1 89.56 217 GLU A CA 1
ATOM 1669 C C . GLU A 1 217 ? 6.316 -10.406 -23.844 1 89.56 217 GLU A C 1
ATOM 1671 O O . GLU A 1 217 ? 7.535 -10.523 -23.703 1 89.56 217 GLU A O 1
ATOM 1676 N N . ALA A 1 218 ? 5.449 -10.734 -23 1 95.5 218 ALA A N 1
ATOM 1677 C CA . ALA A 1 218 ? 5.91 -11.414 -21.797 1 95.5 218 ALA A CA 1
ATOM 1678 C C . ALA A 1 218 ? 6.113 -12.906 -22.031 1 95.5 218 ALA A C 1
ATOM 1680 O O . ALA A 1 218 ? 5.145 -13.664 -22.094 1 95.5 218 ALA A O 1
ATOM 1681 N N . ILE A 1 219 ? 7.316 -13.289 -22.062 1 96.19 219 ILE A N 1
ATOM 1682 C CA . ILE A 1 219 ? 7.668 -14.648 -22.453 1 96.19 219 ILE A CA 1
ATOM 1683 C C . ILE A 1 219 ? 7.297 -15.617 -21.328 1 96.19 219 ILE A C 1
ATOM 1685 O O . ILE A 1 219 ? 6.711 -16.672 -21.578 1 96.19 219 ILE A O 1
ATOM 1689 N N . TYR A 1 220 ? 7.602 -15.273 -20.109 1 97.94 220 TYR A N 1
ATOM 1690 C CA . TYR A 1 220 ? 7.316 -16.094 -18.938 1 97.94 220 TYR A CA 1
ATOM 1691 C C . TYR A 1 220 ? 5.945 -15.766 -18.359 1 97.94 220 TYR A C 1
ATOM 1693 O O . TYR A 1 220 ? 5.098 -16.656 -18.219 1 97.94 220 TYR A O 1
ATOM 1701 N N . HIS A 1 221 ? 5.699 -14.453 -18.062 1 98.56 221 HIS A N 1
ATOM 1702 C CA . HIS A 1 221 ? 4.441 -14.016 -17.469 1 98.56 221 HIS A CA 1
ATOM 1703 C C . HIS A 1 221 ? 3.326 -13.992 -18.516 1 98.56 221 HIS A C 1
ATOM 1705 O O . HIS A 1 221 ? 2.754 -12.93 -18.781 1 98.56 221 HIS A O 1
ATOM 1711 N N . SER A 1 222 ? 2.938 -15.133 -19.016 1 98 222 SER A N 1
ATOM 1712 C CA . SER A 1 222 ? 1.982 -15.375 -20.094 1 98 222 SER A CA 1
ATOM 1713 C C . SER A 1 222 ? 0.707 -16.016 -19.562 1 98 222 SER A C 1
ATOM 1715 O O . SER A 1 222 ? 0.634 -16.391 -18.375 1 98 222 SER A O 1
ATOM 1717 N N . SER A 1 223 ? -0.24 -16.172 -20.484 1 98.19 223 SER A N 1
ATOM 1718 C CA . SER A 1 223 ? -1.468 -16.859 -20.109 1 98.19 223 SER A CA 1
ATOM 1719 C C . SER A 1 223 ? -1.193 -18.312 -19.75 1 98.19 223 SER A C 1
ATOM 1721 O O . SER A 1 223 ? -1.869 -18.891 -18.891 1 98.19 223 SER A O 1
ATOM 1723 N N . ALA A 1 224 ? -0.171 -18.922 -20.375 1 98.06 224 ALA A N 1
ATOM 1724 C CA . ALA A 1 224 ? 0.223 -20.281 -20.016 1 98.06 224 ALA A CA 1
ATOM 1725 C C . ALA A 1 224 ? 0.72 -20.344 -18.578 1 98.06 224 ALA A C 1
ATOM 1727 O O . ALA A 1 224 ? 0.408 -21.297 -17.844 1 98.06 224 ALA A O 1
ATOM 1728 N N . HIS A 1 225 ? 1.517 -19.328 -18.203 1 98.62 225 HIS A N 1
ATOM 1729 C CA . HIS A 1 225 ? 1.997 -19.281 -16.828 1 98.62 225 HIS A CA 1
ATOM 1730 C C . HIS A 1 225 ? 0.839 -19.125 -15.844 1 98.62 225 HIS A C 1
ATOM 1732 O O . HIS A 1 225 ? 0.8 -19.812 -14.82 1 98.62 225 HIS A O 1
ATOM 1738 N N . ALA A 1 226 ? -0.068 -18.25 -16.125 1 98.75 226 ALA A N 1
ATOM 1739 C CA . ALA A 1 226 ? -1.242 -18.094 -15.273 1 98.75 226 ALA A CA 1
ATOM 1740 C C . ALA A 1 226 ? -2.016 -19.406 -15.156 1 98.75 226 ALA A C 1
ATOM 1742 O O . ALA A 1 226 ? -2.51 -19.734 -14.078 1 98.75 226 ALA A O 1
ATOM 1743 N N . THR A 1 227 ? -2.111 -20.109 -16.281 1 98.31 227 THR A N 1
ATOM 1744 C CA . THR A 1 227 ? -2.783 -21.406 -16.297 1 98.31 227 THR A CA 1
ATOM 1745 C C . THR A 1 227 ? -2.074 -22.391 -15.383 1 98.31 227 THR A C 1
ATOM 1747 O O . THR A 1 227 ? -2.723 -23.141 -14.648 1 98.31 227 THR A O 1
ATOM 1750 N N . ASP A 1 228 ? -0.805 -22.391 -15.422 1 98.31 228 ASP A N 1
ATOM 1751 C CA . ASP A 1 228 ? -0.017 -23.25 -14.531 1 98.31 228 ASP A CA 1
ATOM 1752 C C . ASP A 1 228 ? -0.283 -22.891 -13.062 1 98.31 228 ASP A C 1
ATOM 1754 O O . ASP A 1 228 ? -0.452 -23.781 -12.234 1 98.31 228 ASP A O 1
ATOM 1758 N N . VAL A 1 229 ? -0.295 -21.609 -12.75 1 98.62 229 VAL A N 1
ATOM 1759 C CA . VAL A 1 229 ? -0.547 -21.141 -11.391 1 98.62 229 VAL A CA 1
ATOM 1760 C C . VAL A 1 229 ? -1.949 -21.562 -10.953 1 98.62 229 VAL A C 1
ATOM 1762 O O . VAL A 1 229 ? -2.135 -22.062 -9.844 1 98.62 229 VAL A O 1
ATOM 1765 N N . MET A 1 230 ? -2.955 -21.406 -11.805 1 98.19 230 MET A N 1
ATOM 1766 C CA . MET A 1 230 ? -4.324 -21.812 -11.516 1 98.19 230 MET A CA 1
ATOM 1767 C C . MET A 1 230 ? -4.387 -23.297 -11.172 1 98.19 230 MET A C 1
ATOM 1769 O O . MET A 1 230 ? -4.992 -23.688 -10.172 1 98.19 230 MET A O 1
ATOM 1773 N N . ALA A 1 231 ? -3.75 -24.094 -12.008 1 96.88 231 ALA A N 1
ATOM 1774 C CA . ALA A 1 231 ? -3.771 -25.547 -11.805 1 96.88 231 ALA A CA 1
ATOM 1775 C C . ALA A 1 231 ? -3.096 -25.922 -10.484 1 96.88 231 ALA A C 1
ATOM 1777 O O . ALA A 1 231 ? -3.58 -26.797 -9.758 1 96.88 231 ALA A O 1
ATOM 1778 N N . THR A 1 232 ? -2.018 -25.297 -10.203 1 97.31 232 THR A N 1
ATOM 1779 C CA . THR A 1 232 ? -1.278 -25.578 -8.977 1 97.31 232 THR A CA 1
ATOM 1780 C C . THR A 1 232 ? -2.08 -25.156 -7.754 1 97.31 232 THR A C 1
ATOM 1782 O O . THR A 1 232 ? -2.053 -25.828 -6.719 1 97.31 232 THR A O 1
ATOM 1785 N N . ILE A 1 233 ? -2.744 -24 -7.836 1 97.75 233 ILE A N 1
ATOM 1786 C CA . ILE A 1 233 ? -3.641 -23.531 -6.777 1 97.75 233 ILE A CA 1
ATOM 1787 C C . ILE A 1 233 ? -4.699 -24.594 -6.504 1 97.75 233 ILE A C 1
ATOM 1789 O O . ILE A 1 233 ? -4.953 -24.953 -5.348 1 97.75 233 ILE A O 1
ATOM 1793 N N . CYS A 1 234 ? -5.301 -25.109 -7.562 1 94.69 234 CYS A N 1
ATOM 1794 C CA . CYS A 1 234 ? -6.316 -26.156 -7.414 1 94.69 234 CYS A CA 1
ATOM 1795 C C . CYS A 1 234 ? -5.742 -27.391 -6.73 1 94.69 234 CYS A C 1
ATOM 1797 O O . CYS A 1 234 ? -6.41 -28.016 -5.91 1 94.69 234 CYS A O 1
ATOM 1799 N N . TRP A 1 235 ? -4.566 -27.75 -7.043 1 94.06 235 TRP A N 1
ATOM 1800 C CA . TRP A 1 235 ? -3.906 -28.875 -6.387 1 94.06 235 TRP A CA 1
ATOM 1801 C C . TRP A 1 235 ? -3.771 -28.625 -4.887 1 94.06 235 TRP A C 1
ATOM 1803 O O . TRP A 1 235 ? -4.133 -29.469 -4.074 1 94.06 235 TRP A O 1
ATOM 1813 N N . PHE A 1 236 ? -3.246 -27.438 -4.508 1 95.56 236 PHE A N 1
ATOM 1814 C CA . PHE A 1 236 ? -3.078 -27.094 -3.104 1 95.56 236 PHE A CA 1
ATOM 1815 C C . PHE A 1 236 ? -4.414 -27.125 -2.371 1 95.56 236 PHE A C 1
ATOM 1817 O O . PHE A 1 236 ? -4.5 -27.656 -1.256 1 95.56 236 PHE A O 1
ATOM 1824 N N . LEU A 1 237 ? -5.434 -26.578 -3.006 1 94.06 237 LEU A N 1
ATOM 1825 C CA . LEU A 1 237 ? -6.73 -26.438 -2.361 1 94.06 237 LEU A CA 1
ATOM 1826 C C . LEU A 1 237 ? -7.387 -27.781 -2.135 1 94.06 237 LEU A C 1
ATOM 1828 O O . LEU A 1 237 ? -8.312 -27.906 -1.325 1 94.06 237 LEU A O 1
ATOM 1832 N N . ARG A 1 238 ? -6.945 -28.797 -2.803 1 90.12 238 ARG A N 1
ATOM 1833 C CA . ARG A 1 238 ? -7.473 -30.156 -2.631 1 90.12 238 ARG A CA 1
ATOM 1834 C C . ARG A 1 238 ? -6.77 -30.875 -1.485 1 90.12 238 ARG A C 1
ATOM 1836 O O . ARG A 1 238 ? -7.258 -31.891 -0.993 1 90.12 238 ARG A O 1
ATOM 1843 N N . LEU A 1 239 ? -5.633 -30.406 -1.114 1 91.06 239 LEU A N 1
ATOM 1844 C CA . LEU A 1 239 ? -4.926 -31.016 0.011 1 91.06 239 LEU A CA 1
ATOM 1845 C C . LEU A 1 239 ? -5.676 -30.766 1.317 1 91.06 239 LEU A C 1
ATOM 1847 O O . LEU A 1 239 ? -6.297 -29.719 1.492 1 91.06 239 LEU A O 1
ATOM 1851 N N . PRO A 1 240 ? -5.594 -31.656 2.246 1 89.31 240 PRO A N 1
ATOM 1852 C CA . PRO A 1 240 ? -6.406 -31.609 3.463 1 89.31 240 PRO A CA 1
ATOM 1853 C C . PRO A 1 240 ? -6.254 -30.281 4.219 1 89.31 240 PRO A C 1
ATOM 1855 O O . PRO A 1 240 ? -7.246 -29.719 4.68 1 89.31 240 PRO A O 1
ATOM 1858 N N . TYR A 1 241 ? -5.09 -29.797 4.359 1 91.5 241 TYR A N 1
ATOM 1859 C CA . TYR A 1 241 ? -4.855 -28.578 5.145 1 91.5 241 TYR A CA 1
ATOM 1860 C C . TYR A 1 241 ? -5.648 -27.406 4.586 1 91.5 241 TYR A C 1
ATOM 1862 O O . TYR A 1 241 ? -6.34 -26.703 5.332 1 91.5 241 TYR A O 1
ATOM 1870 N N . PHE A 1 242 ? -5.598 -27.203 3.326 1 93.31 242 PHE A N 1
ATOM 1871 C CA . PHE A 1 242 ? -6.25 -26.047 2.709 1 93.31 242 PHE A CA 1
ATOM 1872 C C . PHE A 1 242 ? -7.734 -26.312 2.494 1 93.31 242 PHE A C 1
ATOM 1874 O O . PHE A 1 242 ? -8.555 -25.391 2.58 1 93.31 242 PHE A O 1
ATOM 1881 N N . SER A 1 243 ? -8.062 -27.578 2.191 1 90 243 SER A N 1
ATOM 1882 C CA . SER A 1 243 ? -9.469 -27.922 1.985 1 90 243 SER A CA 1
ATOM 1883 C C . SER A 1 243 ? -10.273 -27.719 3.264 1 90 243 SER A C 1
ATOM 1885 O O . SER A 1 243 ? -11.453 -27.359 3.209 1 90 243 SER A O 1
ATOM 1887 N N . GLU A 1 244 ? -9.664 -27.906 4.398 1 88.31 244 GLU A N 1
ATOM 1888 C CA . GLU A 1 244 ? -10.336 -27.781 5.684 1 88.31 244 GLU A CA 1
ATOM 1889 C C . GLU A 1 244 ? -10.43 -26.328 6.133 1 88.31 244 GLU A C 1
ATOM 1891 O O . GLU A 1 244 ? -11.203 -26 7.031 1 88.31 244 GLU A O 1
ATOM 1896 N N . ARG A 1 245 ? -9.734 -25.5 5.445 1 90.56 245 ARG A N 1
ATOM 1897 C CA . ARG A 1 245 ? -9.609 -24.141 5.949 1 90.56 245 ARG A CA 1
ATOM 1898 C C . ARG A 1 245 ? -10.102 -23.141 4.918 1 90.56 245 ARG A C 1
ATOM 1900 O O . ARG A 1 245 ? -9.914 -21.922 5.082 1 90.56 245 ARG A O 1
ATOM 1907 N N . SER A 1 246 ? -10.734 -23.594 3.877 1 92.12 246 SER A N 1
ATOM 1908 C CA . SER A 1 246 ? -11.242 -22.703 2.84 1 92.12 246 SER A CA 1
ATOM 1909 C C . SER A 1 246 ? -12.664 -23.062 2.443 1 92.12 246 SER A C 1
ATOM 1911 O O . SER A 1 246 ? -13.023 -24.25 2.408 1 92.12 246 SER A O 1
ATOM 1913 N N . SER A 1 247 ? -13.461 -22.078 2.195 1 92 247 SER A N 1
ATOM 1914 C CA . SER A 1 247 ? -14.82 -22.266 1.694 1 92 247 SER A CA 1
ATOM 1915 C C . SER A 1 247 ? -14.828 -22.453 0.181 1 92 247 SER A C 1
ATOM 1917 O O . SER A 1 247 ? -13.797 -22.328 -0.472 1 92 247 SER A O 1
ATOM 1919 N N . ILE A 1 248 ? -15.992 -22.812 -0.368 1 91.12 248 ILE A N 1
ATOM 1920 C CA . ILE A 1 248 ? -16.141 -22.953 -1.813 1 91.12 248 ILE A CA 1
ATOM 1921 C C . ILE A 1 248 ? -15.914 -21.594 -2.48 1 91.12 248 ILE A C 1
ATOM 1923 O O . ILE A 1 248 ? -15.375 -21.516 -3.59 1 91.12 248 ILE A O 1
ATOM 1927 N N . LEU A 1 249 ? -16.312 -20.516 -1.8 1 94.31 249 LEU A N 1
ATOM 1928 C CA . LEU A 1 249 ? -16.047 -19.172 -2.299 1 94.31 249 LEU A CA 1
ATOM 1929 C C . LEU A 1 249 ? -14.555 -18.891 -2.352 1 94.31 249 LEU A C 1
ATOM 1931 O O . LEU A 1 249 ? -14.055 -18.359 -3.346 1 94.31 249 LEU A O 1
ATOM 1935 N N . ASP A 1 250 ? -13.891 -19.328 -1.291 1 95.75 250 ASP A N 1
ATOM 1936 C CA . ASP A 1 250 ? -12.438 -19.156 -1.233 1 95.75 250 ASP A CA 1
ATOM 1937 C C . ASP A 1 250 ? -11.75 -19.891 -2.385 1 95.75 250 ASP A C 1
ATOM 1939 O O . ASP A 1 250 ? -10.797 -19.375 -2.973 1 95.75 250 ASP A O 1
ATOM 1943 N N . TYR A 1 251 ? -12.234 -21.062 -2.621 1 94.62 251 TYR A N 1
ATOM 1944 C CA . TYR A 1 251 ? -11.711 -21.844 -3.73 1 94.62 251 TYR A CA 1
ATOM 1945 C C . TYR A 1 251 ? -11.844 -21.094 -5.047 1 94.62 251 TYR A C 1
ATOM 1947 O O . TYR A 1 251 ? -10.867 -20.922 -5.773 1 94.62 251 TYR A O 1
ATOM 1955 N N . THR A 1 252 ? -13.008 -20.656 -5.32 1 95.56 252 THR A N 1
ATOM 1956 C CA . THR A 1 252 ? -13.32 -19.953 -6.562 1 95.56 252 THR A CA 1
ATOM 1957 C C . THR A 1 252 ? -12.484 -18.688 -6.699 1 95.56 252 THR A C 1
ATOM 1959 O O . THR A 1 252 ? -11.906 -18.438 -7.754 1 95.56 252 THR A O 1
ATOM 1962 N N . LEU A 1 253 ? -12.367 -17.953 -5.645 1 97.69 253 LEU A N 1
ATOM 1963 C CA . LEU A 1 253 ? -11.648 -16.688 -5.66 1 97.69 253 LEU A CA 1
ATOM 1964 C C . LEU A 1 253 ? -10.156 -16.906 -5.848 1 97.69 253 LEU A C 1
ATOM 1966 O O . LEU A 1 253 ? -9.484 -16.125 -6.512 1 97.69 253 LEU A O 1
ATOM 1970 N N . SER A 1 254 ? -9.625 -17.953 -5.258 1 98.12 254 SER A N 1
ATOM 1971 C CA . SER A 1 254 ? -8.203 -18.25 -5.41 1 98.12 254 SER A CA 1
ATOM 1972 C C . SER A 1 254 ? -7.867 -18.609 -6.855 1 98.12 254 SER A C 1
ATOM 1974 O O . SER A 1 254 ? -6.824 -18.188 -7.371 1 98.12 254 SER A O 1
ATOM 1976 N N . VAL A 1 255 ? -8.742 -19.359 -7.488 1 97.81 255 VAL A N 1
ATOM 1977 C CA . VAL A 1 255 ? -8.531 -19.719 -8.883 1 97.81 255 VAL A CA 1
ATOM 1978 C C . VAL A 1 255 ? -8.586 -18.469 -9.766 1 97.81 255 VAL A C 1
ATOM 1980 O O . VAL A 1 255 ? -7.75 -18.297 -10.648 1 97.81 255 VAL A O 1
ATOM 1983 N N . ILE A 1 256 ? -9.555 -17.594 -9.477 1 98.69 256 ILE A N 1
ATOM 1984 C CA . ILE A 1 256 ? -9.672 -16.344 -10.219 1 98.69 256 ILE A CA 1
ATOM 1985 C C . ILE A 1 256 ? -8.43 -15.5 -9.992 1 98.69 256 ILE A C 1
ATOM 1987 O O . ILE A 1 256 ? -7.906 -14.891 -10.93 1 98.69 256 ILE A O 1
ATOM 1991 N N . ALA A 1 257 ? -7.934 -15.469 -8.766 1 98.88 257 ALA A N 1
ATOM 1992 C CA . ALA A 1 257 ? -6.715 -14.719 -8.461 1 98.88 257 ALA A CA 1
ATOM 1993 C C . ALA A 1 257 ? -5.531 -15.25 -9.258 1 98.88 257 ALA A C 1
ATOM 1995 O O . ALA A 1 257 ? -4.68 -14.484 -9.711 1 98.88 257 ALA A O 1
ATOM 1996 N N . GLY A 1 258 ? -5.438 -16.547 -9.383 1 98.81 258 GLY A N 1
ATOM 1997 C CA . GLY A 1 258 ? -4.402 -17.141 -10.219 1 98.81 258 GLY A CA 1
ATOM 1998 C C . GLY A 1 258 ? -4.453 -16.672 -11.656 1 98.81 258 GLY A C 1
ATOM 1999 O O . GLY A 1 258 ? -3.414 -16.422 -12.273 1 98.81 258 GLY A O 1
ATOM 2000 N N . ALA A 1 259 ? -5.629 -16.531 -12.219 1 98.81 259 ALA A N 1
ATOM 2001 C CA . ALA A 1 259 ? -5.82 -16.062 -13.586 1 98.81 259 ALA A CA 1
ATOM 2002 C C . ALA A 1 259 ? -5.395 -14.609 -13.742 1 98.81 259 ALA A C 1
ATOM 2004 O O . ALA A 1 259 ? -4.848 -14.219 -14.781 1 98.81 259 ALA A O 1
ATOM 2005 N N . VAL A 1 260 ? -5.559 -13.836 -12.688 1 98.81 260 VAL A N 1
ATOM 2006 C CA . VAL A 1 260 ? -5.48 -12.375 -12.766 1 98.81 260 VAL A CA 1
ATOM 2007 C C . VAL A 1 260 ? -4.086 -11.914 -12.352 1 98.81 260 VAL A C 1
ATOM 2009 O O . VAL A 1 260 ? -3.652 -10.82 -12.719 1 98.81 260 VAL A O 1
ATOM 2012 N N . HIS A 1 261 ? -3.275 -12.664 -11.664 1 98.88 261 HIS A N 1
ATOM 2013 C CA . HIS A 1 261 ? -2.143 -12.195 -10.875 1 98.88 261 HIS A CA 1
ATOM 2014 C C . HIS A 1 261 ? -1.073 -11.562 -11.758 1 98.88 261 HIS A C 1
ATOM 2016 O O . HIS A 1 261 ? -0.297 -10.727 -11.297 1 98.88 261 HIS A O 1
ATOM 2022 N N . ASP A 1 262 ? -1.034 -11.859 -13.047 1 98.69 262 ASP A N 1
ATOM 2023 C CA . ASP A 1 262 ? -0.024 -11.336 -13.953 1 98.69 262 ASP A CA 1
ATOM 2024 C C . ASP A 1 262 ? -0.67 -10.734 -15.203 1 98.69 262 ASP A C 1
ATOM 2026 O O . ASP A 1 262 ? -0.005 -10.547 -16.219 1 98.69 262 ASP A O 1
ATOM 2030 N N . VAL A 1 263 ? -2.014 -10.5 -15.172 1 98.81 263 VAL A N 1
ATOM 2031 C CA . VAL A 1 263 ? -2.711 -10.023 -16.359 1 98.81 263 VAL A CA 1
ATOM 2032 C C . VAL A 1 263 ? -2.088 -8.711 -16.844 1 98.81 263 VAL A C 1
ATOM 2034 O O . VAL A 1 263 ? -1.867 -7.801 -16.047 1 98.81 263 VAL A O 1
ATOM 2037 N N . GLY A 1 264 ? -1.726 -8.648 -18.109 1 98.25 264 GLY A N 1
ATOM 2038 C CA . GLY A 1 264 ? -1.191 -7.438 -18.703 1 98.25 264 GLY A CA 1
ATOM 2039 C C . GLY A 1 264 ? 0.278 -7.219 -18.391 1 98.25 264 GLY A C 1
ATOM 2040 O O . GLY A 1 264 ? 0.829 -6.156 -18.688 1 98.25 264 GLY A O 1
ATOM 2041 N N . HIS A 1 265 ? 0.976 -8.164 -17.812 1 98.5 265 HIS A N 1
ATOM 2042 C CA . HIS A 1 265 ? 2.387 -8.031 -17.453 1 98.5 265 HIS A CA 1
ATOM 2043 C C . HIS A 1 265 ? 3.213 -7.605 -18.672 1 98.5 265 HIS A C 1
ATOM 2045 O O . HIS A 1 265 ? 3.125 -8.219 -19.734 1 98.5 265 HIS A O 1
ATOM 2051 N N . PRO A 1 266 ? 4.039 -6.602 -18.562 1 97.69 266 PRO A N 1
ATOM 2052 C CA . PRO A 1 266 ? 4.746 -6.051 -19.719 1 97.69 266 PRO A CA 1
ATOM 2053 C C . PRO A 1 266 ? 6.035 -6.801 -20.031 1 97.69 266 PRO A C 1
ATOM 2055 O O . PRO A 1 266 ? 6.695 -6.508 -21.031 1 97.69 266 PRO A O 1
ATOM 2058 N N . GLY A 1 267 ? 6.414 -7.727 -19.172 1 97.69 267 GLY A N 1
ATOM 2059 C CA . GLY A 1 267 ? 7.664 -8.445 -19.375 1 97.69 267 GLY A CA 1
ATOM 2060 C C . GLY A 1 267 ? 8.844 -7.805 -18.656 1 97.69 267 GLY A C 1
ATOM 2061 O O . GLY A 1 267 ? 9.969 -8.289 -18.75 1 97.69 267 GLY A O 1
ATOM 2062 N N . PHE A 1 268 ? 8.586 -6.664 -17.969 1 97.56 268 PHE A N 1
ATOM 2063 C CA . PHE A 1 268 ? 9.555 -5.965 -17.141 1 97.56 268 PHE A CA 1
ATOM 2064 C C . PHE A 1 268 ? 9.117 -5.973 -15.672 1 97.56 268 PHE A C 1
ATOM 2066 O O . PHE A 1 268 ? 7.949 -5.73 -15.367 1 97.56 268 PHE A O 1
ATOM 2073 N N . ASN A 1 269 ? 10.023 -6.297 -14.781 1 96.94 269 ASN A N 1
ATOM 2074 C CA . ASN A 1 269 ? 9.633 -6.504 -13.383 1 96.94 269 ASN A CA 1
ATOM 2075 C C . ASN A 1 269 ? 9.477 -5.176 -12.648 1 96.94 269 ASN A C 1
ATOM 2077 O O . ASN A 1 269 ? 9.609 -4.109 -13.242 1 96.94 269 ASN A O 1
ATOM 2081 N N . ASN A 1 270 ? 9.133 -5.164 -11.375 1 97.38 270 ASN A N 1
ATOM 2082 C CA . ASN A 1 270 ? 8.852 -3.988 -10.555 1 97.38 270 ASN A CA 1
ATOM 2083 C C . ASN A 1 270 ? 10.062 -3.064 -10.469 1 97.38 270 ASN A C 1
ATOM 2085 O O . ASN A 1 270 ? 9.922 -1.841 -10.516 1 97.38 270 ASN A O 1
ATOM 2089 N N . ASP A 1 271 ? 11.258 -3.625 -10.32 1 95.19 271 ASP A N 1
ATOM 2090 C CA . ASP A 1 271 ? 12.461 -2.803 -10.211 1 95.19 271 ASP A CA 1
ATOM 2091 C C . ASP A 1 271 ? 12.688 -1.988 -11.484 1 95.19 271 ASP A C 1
ATOM 2093 O O . ASP A 1 271 ? 13.086 -0.826 -11.422 1 95.19 271 ASP A O 1
ATOM 2097 N N . PHE A 1 272 ? 12.484 -2.629 -12.648 1 96.75 272 PHE A N 1
ATOM 2098 C CA . PHE A 1 272 ? 12.594 -1.921 -13.914 1 96.75 272 PHE A CA 1
ATOM 2099 C C . PHE A 1 272 ? 11.609 -0.759 -13.977 1 96.75 272 PHE A C 1
ATOM 2101 O O . PHE A 1 272 ? 11.969 0.347 -14.383 1 96.75 272 PHE A O 1
ATOM 2108 N N . GLN A 1 273 ? 10.312 -1.01 -13.547 1 97.69 273 GLN A N 1
ATOM 2109 C CA . GLN A 1 273 ? 9.289 0.036 -13.555 1 97.69 273 GLN A CA 1
ATOM 2110 C C . GLN A 1 273 ? 9.711 1.215 -12.68 1 97.69 273 GLN A C 1
ATOM 2112 O O . GLN A 1 273 ? 9.57 2.371 -13.078 1 97.69 273 GLN A O 1
ATOM 2117 N N . LYS A 1 274 ? 10.203 0.974 -11.516 1 96.31 274 LYS A N 1
ATOM 2118 C CA . LYS A 1 274 ? 10.602 2.01 -10.562 1 96.31 274 LYS A CA 1
ATOM 2119 C C . LYS A 1 274 ? 11.789 2.805 -11.086 1 96.31 274 LYS A C 1
ATOM 2121 O O . LYS A 1 274 ? 11.797 4.035 -11.031 1 96.31 274 LYS A O 1
ATOM 2126 N N . THR A 1 275 ? 12.797 2.064 -11.602 1 93.5 275 THR A N 1
ATOM 2127 C CA . THR A 1 275 ? 14.047 2.676 -12.055 1 93.5 275 THR A CA 1
ATOM 2128 C C . THR A 1 275 ? 13.797 3.592 -13.25 1 93.5 275 THR A C 1
ATOM 2130 O O . THR A 1 275 ? 14.453 4.629 -13.391 1 93.5 275 THR A O 1
ATOM 2133 N N . THR A 1 276 ? 12.797 3.244 -14.023 1 95.12 276 THR A N 1
ATOM 2134 C CA . THR A 1 276 ? 12.539 4.016 -15.234 1 95.12 276 THR A CA 1
ATOM 2135 C C . THR A 1 276 ? 11.438 5.047 -14.992 1 95.12 276 THR A C 1
ATOM 2137 O O . THR A 1 276 ? 11.062 5.777 -15.906 1 95.12 276 THR A O 1
ATOM 2140 N N . PHE A 1 277 ? 10.906 5.133 -13.734 1 94 277 PHE A N 1
ATOM 2141 C CA . PHE A 1 277 ? 9.797 6.02 -13.414 1 94 277 PHE A CA 1
ATOM 2142 C C . PHE A 1 277 ? 8.68 5.875 -14.445 1 94 277 PHE A C 1
ATOM 2144 O O . PHE A 1 277 ? 8.203 6.871 -15 1 94 277 PHE A O 1
ATOM 2151 N N . SER A 1 278 ? 8.359 4.566 -14.773 1 97 278 SER A N 1
ATOM 2152 C CA . SER A 1 278 ? 7.316 4.305 -15.75 1 97 278 SER A CA 1
ATOM 2153 C C . SER A 1 278 ? 5.98 4.891 -15.305 1 97 278 SER A C 1
ATOM 2155 O O . SER A 1 278 ? 5.809 5.238 -14.141 1 97 278 SER A O 1
ATOM 2157 N N . ASP A 1 279 ? 5.023 4.996 -16.234 1 97.38 279 ASP A N 1
ATOM 2158 C CA . ASP A 1 279 ? 3.68 5.465 -15.906 1 97.38 279 ASP A CA 1
ATOM 2159 C C . ASP A 1 279 ? 3.066 4.625 -14.789 1 97.38 279 ASP A C 1
ATOM 2161 O O . ASP A 1 279 ? 2.391 5.16 -13.906 1 97.38 279 ASP A O 1
ATOM 2165 N N . LEU A 1 280 ? 3.307 3.338 -14.812 1 98.31 280 LEU A N 1
ATOM 2166 C CA . LEU A 1 280 ? 2.77 2.453 -13.781 1 98.31 280 LEU A CA 1
ATOM 2167 C C . LEU A 1 280 ? 3.426 2.725 -12.43 1 98.31 280 LEU A C 1
ATOM 2169 O O . LEU A 1 280 ? 2.756 2.709 -11.398 1 98.31 280 LEU A O 1
ATOM 2173 N N . ALA A 1 281 ? 4.77 2.93 -12.445 1 98.25 281 ALA A N 1
ATOM 2174 C CA . ALA A 1 281 ? 5.477 3.213 -11.203 1 98.25 281 ALA A CA 1
ATOM 2175 C C . ALA A 1 281 ? 4.977 4.508 -10.57 1 98.25 281 ALA A C 1
ATOM 2177 O O . ALA A 1 281 ? 4.82 4.59 -9.344 1 98.25 281 ALA A O 1
ATOM 2178 N N . LEU A 1 282 ? 4.75 5.539 -11.383 1 98.06 282 LEU A N 1
ATOM 2179 C CA . LEU A 1 282 ? 4.23 6.805 -10.883 1 98.06 282 LEU A CA 1
ATOM 2180 C C . LEU A 1 282 ? 2.809 6.637 -10.352 1 98.06 282 LEU A C 1
ATOM 2182 O O . LEU A 1 282 ? 2.482 7.125 -9.266 1 98.06 282 LEU A O 1
ATOM 2186 N N . ARG A 1 283 ? 2.02 5.863 -11.031 1 97.88 283 ARG A N 1
ATOM 2187 C CA . ARG A 1 283 ? 0.611 5.672 -10.703 1 97.88 283 ARG A CA 1
ATOM 2188 C C . ARG A 1 283 ? 0.459 4.934 -9.375 1 97.88 283 ARG A C 1
ATOM 2190 O O . ARG A 1 283 ? -0.381 5.297 -8.547 1 97.88 283 ARG A O 1
ATOM 2197 N N . TYR A 1 284 ? 1.257 3.953 -9.203 1 98.56 284 TYR A N 1
ATOM 2198 C CA . TYR A 1 284 ? 1.063 3.104 -8.031 1 98.56 284 TYR A CA 1
ATOM 2199 C C . TYR A 1 284 ? 2.125 3.381 -6.973 1 98.56 284 TYR A C 1
ATOM 2201 O O . TYR A 1 284 ? 2.285 2.607 -6.027 1 98.56 284 TYR A O 1
ATOM 2209 N N . ASN A 1 285 ? 2.869 4.453 -7.207 1 98.31 285 ASN A N 1
ATOM 2210 C CA . ASN A 1 285 ? 3.771 5.027 -6.215 1 98.31 285 ASN A CA 1
ATOM 2211 C C . ASN A 1 285 ? 4.809 4.012 -5.75 1 98.31 285 ASN A C 1
ATOM 2213 O O . ASN A 1 285 ? 5.066 3.887 -4.551 1 98.31 285 ASN A O 1
ATOM 2217 N N . ASP A 1 286 ? 5.305 3.215 -6.68 1 97.44 286 ASP A N 1
ATOM 2218 C CA . ASP A 1 286 ? 6.457 2.336 -6.516 1 97.44 286 ASP A CA 1
ATOM 2219 C C . ASP A 1 286 ? 6.141 1.19 -5.555 1 97.44 286 ASP A C 1
ATOM 2221 O O . ASP A 1 286 ? 7.051 0.526 -5.051 1 97.44 286 ASP A O 1
ATOM 2225 N N . LYS A 1 287 ? 4.871 0.973 -5.184 1 97 287 LYS A N 1
ATOM 2226 C CA . LYS A 1 287 ? 4.48 -0.113 -4.289 1 97 287 LYS A CA 1
ATOM 2227 C C . LYS A 1 287 ? 3.781 -1.232 -5.055 1 97 287 LYS A C 1
ATOM 2229 O O . LYS A 1 287 ? 2.684 -1.039 -5.586 1 97 287 LYS A O 1
ATOM 2234 N N . SER A 1 288 ? 4.414 -2.396 -5.035 1 98.19 288 SER A N 1
ATOM 2235 C CA . SER A 1 288 ? 3.809 -3.512 -5.754 1 98.19 288 SER A CA 1
ATOM 2236 C C . SER A 1 288 ? 3.197 -3.053 -7.074 1 98.19 288 SER A C 1
ATOM 2238 O O . SER A 1 288 ? 2.023 -3.314 -7.344 1 98.19 288 SER A O 1
ATOM 2240 N N . VAL A 1 289 ? 4.023 -2.439 -7.879 1 98.62 289 VAL A N 1
ATOM 2241 C CA . VAL A 1 289 ? 3.58 -1.692 -9.055 1 98.62 289 VAL A CA 1
ATOM 2242 C C . VAL A 1 289 ? 2.76 -2.602 -9.961 1 98.62 289 VAL A C 1
ATOM 2244 O O . VAL A 1 289 ? 1.603 -2.305 -10.266 1 98.62 289 VAL A O 1
ATOM 2247 N N . LEU A 1 290 ? 3.262 -3.727 -10.344 1 98.75 290 LEU A N 1
ATOM 2248 C CA . LEU A 1 290 ? 2.609 -4.605 -11.312 1 98.75 290 LEU A CA 1
ATOM 2249 C C . LEU A 1 290 ? 1.404 -5.301 -10.688 1 98.75 290 LEU A C 1
ATOM 2251 O O . LEU A 1 290 ? 0.344 -5.391 -11.305 1 98.75 290 LEU A O 1
ATOM 2255 N N . GLU A 1 291 ? 1.531 -5.727 -9.445 1 98.81 291 GLU A N 1
ATOM 2256 C CA . GLU A 1 291 ? 0.431 -6.426 -8.789 1 98.81 291 GLU A CA 1
ATOM 2257 C C . GLU A 1 291 ? -0.78 -5.512 -8.625 1 98.81 291 GLU A C 1
ATOM 2259 O O . GLU A 1 291 ? -1.922 -5.953 -8.781 1 98.81 291 GLU A O 1
ATOM 2264 N N . ASN A 1 292 ? -0.479 -4.211 -8.297 1 98.81 292 ASN A N 1
ATOM 2265 C CA . ASN A 1 292 ? -1.574 -3.246 -8.266 1 98.81 292 ASN A CA 1
ATOM 2266 C C . ASN A 1 292 ? -2.205 -3.074 -9.641 1 98.81 292 ASN A C 1
ATOM 2268 O O . ASN A 1 292 ? -3.43 -2.988 -9.766 1 98.81 292 ASN A O 1
ATOM 2272 N N . PHE A 1 293 ? -1.379 -3.027 -10.617 1 98.88 293 PHE A N 1
ATOM 2273 C CA . PHE A 1 293 ? -1.852 -2.896 -11.984 1 98.88 293 PHE A CA 1
ATOM 2274 C C . PHE A 1 293 ? -2.713 -4.09 -12.383 1 98.88 293 PHE A C 1
ATOM 2276 O O . PHE A 1 293 ? -3.771 -3.926 -12.992 1 98.88 293 PHE A O 1
ATOM 2283 N N . HIS A 1 294 ? -2.305 -5.293 -12.031 1 98.88 294 HIS A N 1
ATOM 2284 C CA . HIS A 1 294 ? -3.008 -6.512 -12.414 1 98.88 294 HIS A CA 1
ATOM 2285 C C . HIS A 1 294 ? -4.41 -6.551 -11.812 1 98.88 294 HIS A C 1
ATOM 2287 O O . HIS A 1 294 ? -5.395 -6.727 -12.531 1 98.88 294 HIS A O 1
ATOM 2293 N N . VAL A 1 295 ? -4.523 -6.383 -10.547 1 98.75 295 VAL A N 1
ATOM 2294 C CA . VAL A 1 295 ? -5.824 -6.52 -9.898 1 98.75 295 VAL A CA 1
ATOM 2295 C C . VAL A 1 295 ? -6.723 -5.344 -10.281 1 98.75 295 VAL A C 1
ATOM 2297 O O . VAL A 1 295 ? -7.93 -5.512 -10.469 1 98.75 295 VAL A O 1
ATOM 2300 N N . ALA A 1 296 ? -6.141 -4.113 -10.43 1 98.75 296 ALA A N 1
ATOM 2301 C CA . ALA A 1 296 ? -6.93 -2.982 -10.914 1 98.75 296 ALA A CA 1
ATOM 2302 C C . ALA A 1 296 ? -7.504 -3.268 -12.297 1 98.75 296 ALA A C 1
ATOM 2304 O O . ALA A 1 296 ? -8.664 -2.963 -12.57 1 98.75 296 ALA A O 1
ATOM 2305 N N . THR A 1 297 ? -6.699 -3.859 -13.156 1 98.69 297 THR A N 1
ATOM 2306 C CA . THR A 1 297 ? -7.121 -4.191 -14.516 1 98.69 297 THR A CA 1
ATOM 2307 C C . THR A 1 297 ? -8.32 -5.137 -14.492 1 98.69 297 THR A C 1
ATOM 2309 O O . THR A 1 297 ? -9.273 -4.961 -15.25 1 98.69 297 THR A O 1
ATOM 2312 N N . ALA A 1 298 ? -8.297 -6.094 -13.648 1 98.69 298 ALA A N 1
ATOM 2313 C CA . ALA A 1 298 ? -9.383 -7.066 -13.531 1 98.69 298 ALA A CA 1
ATOM 2314 C C . ALA A 1 298 ? -10.688 -6.391 -13.125 1 98.69 298 ALA A C 1
ATOM 2316 O O . ALA A 1 298 ? -11.734 -6.656 -13.711 1 98.69 298 ALA A O 1
ATOM 2317 N N . PHE A 1 299 ? -10.664 -5.543 -12.172 1 98.62 299 PHE A N 1
ATOM 2318 C CA . PHE A 1 299 ? -11.883 -4.91 -11.68 1 98.62 299 PHE A CA 1
ATOM 2319 C C . PHE A 1 299 ? -12.352 -3.83 -12.648 1 98.62 299 PHE A C 1
ATOM 2321 O O . PHE A 1 299 ? -13.555 -3.613 -12.797 1 98.62 299 PHE A O 1
ATOM 2328 N N . GLU A 1 300 ? -11.406 -3.162 -13.289 1 98.12 300 GLU A N 1
ATOM 2329 C CA . GLU A 1 300 ? -11.781 -2.193 -14.312 1 98.12 300 GLU A CA 1
ATOM 2330 C C . GLU A 1 300 ? -12.484 -2.875 -15.484 1 98.12 300 GLU A C 1
ATOM 2332 O O . GLU A 1 300 ? -13.422 -2.318 -16.062 1 98.12 300 GLU A O 1
ATOM 2337 N N . LEU A 1 301 ? -12.008 -4.055 -15.82 1 98.44 301 LEU A N 1
ATOM 2338 C CA . LEU A 1 301 ? -12.664 -4.836 -16.859 1 98.44 301 LEU A CA 1
ATOM 2339 C C . LEU A 1 301 ? -14.125 -5.094 -16.516 1 98.44 301 LEU A C 1
ATOM 2341 O O . LEU A 1 301 ? -15.008 -4.922 -17.359 1 98.44 301 LEU A O 1
ATOM 2345 N N . MET A 1 302 ? -14.391 -5.477 -15.305 1 98.19 302 MET A N 1
ATOM 2346 C CA . MET A 1 302 ? -15.75 -5.773 -14.867 1 98.19 302 MET A CA 1
ATOM 2347 C C . MET A 1 302 ? -16.594 -4.504 -14.805 1 98.19 302 MET A C 1
ATOM 2349 O O . MET A 1 302 ? -17.781 -4.535 -15.102 1 98.19 302 MET A O 1
ATOM 2353 N N . ARG A 1 303 ? -15.945 -3.393 -14.406 1 96.69 303 ARG A N 1
ATOM 2354 C CA . ARG A 1 303 ? -16.641 -2.109 -14.398 1 96.69 303 ARG A CA 1
ATOM 2355 C C . ARG A 1 303 ? -17.047 -1.691 -15.812 1 96.69 303 ARG A C 1
ATOM 2357 O O . ARG A 1 303 ? -18.156 -1.224 -16.031 1 96.69 303 ARG A O 1
ATOM 2364 N N . ASP A 1 304 ? -16.188 -1.933 -16.781 1 96.94 304 ASP A N 1
ATOM 2365 C CA . ASP A 1 304 ? -16.328 -1.397 -18.141 1 96.94 304 ASP A CA 1
ATOM 2366 C C . ASP A 1 304 ? -17.188 -2.324 -19 1 96.94 304 ASP A C 1
ATOM 2368 O O . ASP A 1 304 ? -17.75 -1.894 -20 1 96.94 304 ASP A O 1
ATOM 2372 N N . ASP A 1 305 ? -17.25 -3.604 -18.688 1 97.44 305 ASP A N 1
ATOM 2373 C CA . ASP A 1 305 ? -18 -4.598 -19.453 1 97.44 305 ASP A CA 1
ATOM 2374 C C . ASP A 1 305 ? -18.953 -5.383 -18.547 1 97.44 305 ASP A C 1
ATOM 2376 O O . ASP A 1 305 ? -18.547 -6.344 -17.891 1 97.44 305 ASP A O 1
ATOM 2380 N N . ALA A 1 306 ? -20.156 -5.102 -18.688 1 96.44 306 ALA A N 1
ATOM 2381 C CA . ALA A 1 306 ? -21.188 -5.688 -17.828 1 96.44 306 ALA A CA 1
ATOM 2382 C C . ALA A 1 306 ? -21.266 -7.199 -18.031 1 96.44 306 ALA A C 1
ATOM 2384 O O . ALA A 1 306 ? -21.578 -7.934 -17.078 1 96.44 306 ALA A O 1
ATOM 2385 N N . ASP A 1 307 ? -20.922 -7.652 -19.172 1 96.69 307 ASP A N 1
ATOM 2386 C CA . ASP A 1 307 ? -21 -9.078 -19.469 1 96.69 307 ASP A CA 1
ATOM 2387 C C . ASP A 1 307 ? -19.859 -9.844 -18.797 1 96.69 307 ASP A C 1
ATOM 2389 O O . ASP A 1 307 ? -19.906 -11.07 -18.703 1 96.69 307 ASP A O 1
ATOM 2393 N N . CYS A 1 308 ? -18.891 -9.109 -18.25 1 97.81 308 CYS A N 1
ATOM 2394 C CA . CYS A 1 308 ? -17.766 -9.719 -17.531 1 97.81 308 CYS A CA 1
ATOM 2395 C C . CYS A 1 308 ? -17.938 -9.57 -16.031 1 97.81 308 CYS A C 1
ATOM 2397 O O . CYS A 1 308 ? -17.156 -10.102 -15.25 1 97.81 308 CYS A O 1
ATOM 2399 N N . ASN A 1 309 ? -18.969 -8.875 -15.641 1 98.19 309 ASN A N 1
ATOM 2400 C CA . ASN A 1 309 ? -19.047 -8.422 -14.258 1 98.19 309 ASN A CA 1
ATOM 2401 C C . ASN A 1 309 ? -19.734 -9.445 -13.359 1 98.19 309 ASN A C 1
ATOM 2403 O O . ASN A 1 309 ? -20.828 -9.195 -12.852 1 98.19 309 ASN A O 1
ATOM 2407 N N . TRP A 1 310 ? -19.078 -10.531 -13.125 1 97.94 310 TRP A N 1
ATOM 2408 C CA . TRP A 1 310 ? -19.578 -11.555 -12.219 1 97.94 310 TRP A CA 1
ATOM 2409 C C . TRP A 1 310 ? -19.625 -11.047 -10.781 1 97.94 310 TRP A C 1
ATOM 2411 O O . TRP A 1 310 ? -20.391 -11.539 -9.961 1 97.94 310 TRP A O 1
ATOM 2421 N N . PHE A 1 311 ? -18.828 -10.086 -10.445 1 98.06 311 PHE A N 1
ATOM 2422 C CA . PHE A 1 311 ? -18.672 -9.508 -9.117 1 98.06 311 PHE A CA 1
ATOM 2423 C C . PHE A 1 311 ? -19.969 -8.859 -8.664 1 98.06 311 PHE A C 1
ATOM 2425 O O . PHE A 1 311 ? -20.312 -8.906 -7.48 1 98.06 311 PHE A O 1
ATOM 2432 N N . GLU A 1 312 ? -20.703 -8.289 -9.555 1 96.81 312 GLU A N 1
ATOM 2433 C CA . GLU A 1 312 ? -21.938 -7.582 -9.234 1 96.81 312 GLU A CA 1
ATOM 2434 C C . GLU A 1 312 ? -23.031 -8.555 -8.797 1 96.81 312 GLU A C 1
ATOM 2436 O O . GLU A 1 312 ? -24.016 -8.148 -8.172 1 96.81 312 GLU A O 1
ATOM 2441 N N . LEU A 1 313 ? -22.844 -9.852 -9.047 1 97.06 313 LEU A N 1
ATOM 2442 C CA . LEU A 1 313 ? -23.859 -10.852 -8.742 1 97.06 313 LEU A CA 1
ATOM 2443 C C . LEU A 1 313 ? -23.688 -11.406 -7.336 1 97.06 313 LEU A C 1
ATOM 2445 O O . LEU A 1 313 ? -24.5 -12.195 -6.859 1 97.06 313 LEU A O 1
ATOM 2449 N N . LEU A 1 314 ? -22.656 -11.008 -6.637 1 96.94 314 LEU A N 1
ATOM 2450 C CA . LEU A 1 314 ? -22.484 -11.391 -5.238 1 96.94 314 LEU A CA 1
ATOM 2451 C C . LEU A 1 314 ? -23.562 -10.734 -4.367 1 96.94 314 LEU A C 1
ATOM 2453 O O . LEU A 1 314 ? -23.906 -9.57 -4.57 1 96.94 314 LEU A O 1
ATOM 2457 N N . ASN A 1 315 ? -24.047 -11.484 -3.416 1 95.38 315 ASN A N 1
ATOM 2458 C CA . ASN A 1 315 ? -25.109 -11 -2.535 1 95.38 315 ASN A CA 1
ATOM 2459 C C . ASN A 1 315 ? -24.594 -9.891 -1.61 1 95.38 315 ASN A C 1
ATOM 2461 O O . ASN A 1 315 ? -23.672 -10.117 -0.822 1 95.38 315 ASN A O 1
ATOM 2465 N N . THR A 1 316 ? -25.188 -8.727 -1.672 1 93.94 316 THR A N 1
ATOM 2466 C CA . THR A 1 316 ? -24.766 -7.59 -0.87 1 93.94 316 THR A CA 1
ATOM 2467 C C . THR A 1 316 ? -25.609 -7.461 0.394 1 93.94 316 THR A C 1
ATOM 2469 O O . THR A 1 316 ? -25.359 -6.59 1.229 1 93.94 316 THR A O 1
ATOM 2472 N N . GLU A 1 317 ? -26.641 -8.266 0.577 1 92.44 317 GLU A N 1
ATOM 2473 C CA . GLU A 1 317 ? -27.516 -8.289 1.745 1 92.44 317 GLU A CA 1
ATOM 2474 C C . GLU A 1 317 ? -27.734 -9.711 2.24 1 92.44 317 GLU A C 1
ATOM 2476 O O . GLU A 1 317 ? -28.875 -10.133 2.439 1 92.44 317 GLU A O 1
ATOM 2481 N N . TYR A 1 318 ? -26.656 -10.406 2.318 1 92.06 318 TYR A N 1
ATOM 2482 C CA . TYR A 1 318 ? -26.734 -11.789 2.754 1 92.06 318 TYR A CA 1
ATOM 2483 C C . TYR A 1 318 ? -26.969 -11.883 4.258 1 92.06 318 TYR A C 1
ATOM 2485 O O . TYR A 1 318 ? -26.281 -11.219 5.035 1 92.06 318 TYR A O 1
ATOM 2493 N N . THR A 1 319 ? -28.031 -12.578 4.648 1 86.88 319 THR A N 1
ATOM 2494 C CA . THR A 1 319 ? -28.344 -12.797 6.059 1 86.88 319 THR A CA 1
ATOM 2495 C C . THR A 1 319 ? -28.406 -14.289 6.375 1 86.88 319 THR A C 1
ATOM 2497 O O . THR A 1 319 ? -29.203 -15.016 5.773 1 86.88 319 THR A O 1
ATOM 2500 N N . GLU A 1 320 ? -27.547 -14.781 7.074 1 73.19 320 GLU A N 1
ATOM 2501 C CA . GLU A 1 320 ? -27.625 -16.188 7.438 1 73.19 320 GLU A CA 1
ATOM 2502 C C . GLU A 1 320 ? -28.609 -16.406 8.594 1 73.19 320 GLU A C 1
ATOM 2504 O O . GLU A 1 320 ? -29.5 -17.25 8.5 1 73.19 320 GLU A O 1
ATOM 2509 N N . ASN A 1 321 ? -28.266 -16.109 9.875 1 61.66 321 ASN A N 1
ATOM 2510 C CA . ASN A 1 321 ? -29.094 -16.328 11.047 1 61.66 321 ASN A CA 1
ATOM 2511 C C . ASN A 1 321 ? -29.719 -15.039 11.562 1 61.66 321 ASN A C 1
ATOM 2513 O O . ASN A 1 321 ? -29.859 -14.852 12.773 1 61.66 321 ASN A O 1
ATOM 2517 N N . GLU A 1 322 ? -30.328 -14.273 10.633 1 57.72 322 GLU A N 1
ATOM 2518 C CA . GLU A 1 322 ? -31.141 -13.078 10.875 1 57.72 322 GLU A CA 1
ATOM 2519 C C . GLU A 1 322 ? -30.359 -12.047 11.695 1 57.72 322 GLU A C 1
ATOM 2521 O O . GLU A 1 322 ? -30.906 -11.008 12.078 1 57.72 322 GLU A O 1
ATOM 2526 N N . GLU A 1 323 ? -29.203 -12.328 12.039 1 60.84 323 GLU A N 1
ATOM 2527 C CA . GLU A 1 323 ? -28.625 -11.391 12.992 1 60.84 323 GLU A CA 1
ATOM 2528 C C . GLU A 1 323 ? -27.828 -10.305 12.281 1 60.84 323 GLU A C 1
ATOM 2530 O O . GLU A 1 323 ? -27.953 -9.125 12.602 1 60.84 323 GLU A O 1
ATOM 2535 N N . GLU A 1 324 ? -26.953 -10.703 11.312 1 78.12 324 GLU A N 1
ATOM 2536 C CA . GLU A 1 324 ? -26.141 -9.641 10.727 1 78.12 324 GLU A CA 1
ATOM 2537 C C . GLU A 1 324 ? -26.141 -9.734 9.203 1 78.12 324 GLU A C 1
ATOM 2539 O O . GLU A 1 324 ? -25.938 -10.812 8.641 1 78.12 324 GLU A O 1
ATOM 2544 N N . THR A 1 325 ? -26.656 -8.711 8.562 1 88.44 325 THR A N 1
ATOM 2545 C CA . THR A 1 325 ? -26.609 -8.594 7.105 1 88.44 325 THR A CA 1
ATOM 2546 C C . THR A 1 325 ? -25.203 -8.18 6.645 1 88.44 325 THR A C 1
ATOM 2548 O O . THR A 1 325 ? -24.625 -7.242 7.191 1 88.44 325 THR A O 1
ATOM 2551 N N . VAL A 1 326 ? -24.734 -9.062 5.695 1 91.69 326 VAL A N 1
ATOM 2552 C CA . VAL A 1 326 ? -23.344 -8.805 5.285 1 91.69 326 VAL A CA 1
ATOM 2553 C C . VAL A 1 326 ? -23.297 -8.586 3.775 1 91.69 326 VAL A C 1
ATOM 2555 O O . VAL A 1 326 ? -24.078 -9.164 3.027 1 91.69 326 VAL A O 1
ATOM 2558 N N . ASN A 1 327 ? -22.453 -7.684 3.348 1 93.75 327 ASN A N 1
ATOM 2559 C CA . ASN A 1 327 ? -22.141 -7.469 1.938 1 93.75 327 ASN A CA 1
ATOM 2560 C C . ASN A 1 327 ? -20.953 -8.328 1.488 1 93.75 327 ASN A C 1
ATOM 2562 O O . ASN A 1 327 ? -19.812 -8 1.77 1 93.75 327 ASN A O 1
ATOM 2566 N N . LEU A 1 328 ? -21.219 -9.367 0.727 1 96 328 LEU A N 1
ATOM 2567 C CA . LEU A 1 328 ? -20.188 -10.352 0.384 1 96 328 LEU A CA 1
ATOM 2568 C C . LEU A 1 328 ? -19.188 -9.766 -0.598 1 96 328 LEU A C 1
ATOM 2570 O O . LEU A 1 328 ? -18.062 -10.273 -0.731 1 96 328 LEU A O 1
ATOM 2574 N N . GLN A 1 329 ? -19.531 -8.695 -1.283 1 97.19 329 GLN A N 1
ATOM 2575 C CA . GLN A 1 329 ? -18.594 -8.047 -2.191 1 97.19 329 GLN A CA 1
ATOM 2576 C C . GLN A 1 329 ? -17.375 -7.52 -1.438 1 97.19 329 GLN A C 1
ATOM 2578 O O . GLN A 1 329 ? -16.266 -7.5 -1.976 1 97.19 329 GLN A O 1
ATOM 2583 N N . GLN A 1 330 ? -17.594 -7.129 -0.239 1 95.75 330 GLN A N 1
ATOM 2584 C CA . GLN A 1 330 ? -16.484 -6.578 0.543 1 95.75 330 GLN A CA 1
ATOM 2585 C C . GLN A 1 330 ? -15.438 -7.648 0.832 1 95.75 330 GLN A C 1
ATOM 2587 O O . GLN A 1 330 ? -14.234 -7.402 0.68 1 95.75 330 GLN A O 1
ATOM 2592 N N . TYR A 1 331 ? -15.883 -8.812 1.229 1 96.5 331 TYR A N 1
ATOM 2593 C CA . TYR A 1 331 ? -14.945 -9.898 1.502 1 96.5 331 TYR A CA 1
ATOM 2594 C C . TYR A 1 331 ? -14.234 -10.336 0.228 1 96.5 331 TYR A C 1
ATOM 2596 O O . TYR A 1 331 ? -13.008 -10.516 0.222 1 96.5 331 TYR A O 1
ATOM 2604 N N . VAL A 1 332 ? -14.969 -10.477 -0.837 1 98.06 332 VAL A N 1
ATOM 2605 C CA . VAL A 1 332 ? -14.438 -10.953 -2.105 1 98.06 332 VAL A CA 1
ATOM 2606 C C . VAL A 1 332 ? -13.391 -9.969 -2.631 1 98.06 332 VAL A C 1
ATOM 2608 O O . VAL A 1 332 ? -12.312 -10.375 -3.076 1 98.06 332 VAL A O 1
ATOM 2611 N N . ARG A 1 333 ? -13.703 -8.695 -2.576 1 98.19 333 ARG A N 1
ATOM 2612 C CA . ARG A 1 333 ? -12.758 -7.676 -3.025 1 98.19 333 ARG A CA 1
ATOM 2613 C C . ARG A 1 333 ? -11.492 -7.691 -2.186 1 98.19 333 ARG A C 1
ATOM 2615 O O . ARG A 1 333 ? -10.383 -7.684 -2.727 1 98.19 333 ARG A O 1
ATOM 2622 N N . ARG A 1 334 ? -11.664 -7.707 -0.882 1 97.31 334 ARG A N 1
ATOM 2623 C CA . ARG A 1 334 ? -10.523 -7.77 0.033 1 97.31 334 ARG A CA 1
ATOM 2624 C C . ARG A 1 334 ? -9.641 -8.977 -0.271 1 97.31 334 ARG A C 1
ATOM 2626 O O . ARG A 1 334 ? -8.414 -8.852 -0.314 1 97.31 334 ARG A O 1
ATOM 2633 N N . MET A 1 335 ? -10.242 -10.078 -0.48 1 97.5 335 MET A N 1
ATOM 2634 C CA . MET A 1 335 ? -9.531 -11.328 -0.732 1 97.5 335 MET A CA 1
ATOM 2635 C C . MET A 1 335 ? -8.742 -11.25 -2.035 1 97.5 335 MET A C 1
ATOM 2637 O O . MET A 1 335 ? -7.547 -11.531 -2.057 1 97.5 335 MET A O 1
ATOM 2641 N N . LEU A 1 336 ? -9.383 -10.867 -3.105 1 98.69 336 LEU A N 1
ATOM 2642 C CA . LEU A 1 336 ? -8.734 -10.844 -4.414 1 98.69 336 LEU A CA 1
ATOM 2643 C C . LEU A 1 336 ? -7.59 -9.836 -4.434 1 98.69 336 LEU A C 1
ATOM 2645 O O . LEU A 1 336 ? -6.508 -10.133 -4.945 1 98.69 336 LEU A O 1
ATOM 2649 N N . VAL A 1 337 ? -7.84 -8.68 -3.861 1 98.69 337 VAL A N 1
ATOM 2650 C CA . VAL A 1 337 ? -6.805 -7.652 -3.809 1 98.69 337 VAL A CA 1
ATOM 2651 C C . VAL A 1 337 ? -5.613 -8.164 -3 1 98.69 337 VAL A C 1
ATOM 2653 O O . VAL A 1 337 ? -4.465 -8.047 -3.432 1 98.69 337 VAL A O 1
ATOM 2656 N N . SER A 1 338 ? -5.875 -8.781 -1.884 1 98.44 338 SER A N 1
ATOM 2657 C CA . SER A 1 338 ? -4.809 -9.242 -0.996 1 98.44 338 SER A CA 1
ATOM 2658 C C . SER A 1 338 ? -3.98 -10.344 -1.649 1 98.44 338 SER A C 1
ATOM 2660 O O . SER A 1 338 ? -2.75 -10.328 -1.575 1 98.44 338 SER A O 1
ATOM 2662 N N . ILE A 1 339 ? -4.629 -11.273 -2.268 1 98.75 339 ILE A N 1
ATOM 2663 C CA . ILE A 1 339 ? -3.93 -12.406 -2.861 1 98.75 339 ILE A CA 1
ATOM 2664 C C . ILE A 1 339 ? -3.033 -11.922 -3.998 1 98.75 339 ILE A C 1
ATOM 2666 O O . ILE A 1 339 ? -1.854 -12.281 -4.062 1 98.75 339 ILE A O 1
ATOM 2670 N N . VAL A 1 340 ? -3.582 -11.109 -4.875 1 98.88 340 VAL A N 1
ATOM 2671 C CA . VAL A 1 340 ? -2.816 -10.672 -6.039 1 98.88 340 VAL A CA 1
ATOM 2672 C C . VAL A 1 340 ? -1.653 -9.797 -5.59 1 98.88 340 VAL A C 1
ATOM 2674 O O . VAL A 1 340 ? -0.528 -9.953 -6.07 1 98.88 340 VAL A O 1
ATOM 2677 N N . LEU A 1 341 ? -1.89 -8.867 -4.66 1 98.69 341 LEU A N 1
ATOM 2678 C CA . LEU A 1 341 ? -0.796 -8.055 -4.145 1 98.69 341 LEU A CA 1
ATOM 2679 C C . LEU A 1 341 ? 0.264 -8.93 -3.479 1 98.69 341 LEU A C 1
ATOM 2681 O O . LEU A 1 341 ? 1.451 -8.594 -3.504 1 98.69 341 LEU A O 1
ATOM 2685 N N . GLY A 1 342 ? -0.141 -10.047 -2.947 1 98.44 342 GLY A N 1
ATOM 2686 C CA . GLY A 1 342 ? 0.753 -10.953 -2.242 1 98.44 342 GLY A CA 1
ATOM 2687 C C . GLY A 1 342 ? 1.711 -11.688 -3.166 1 98.44 342 GLY A C 1
ATOM 2688 O O . GLY A 1 342 ? 2.682 -12.289 -2.707 1 98.44 342 GLY A O 1
ATOM 2689 N N . THR A 1 343 ? 1.494 -11.57 -4.434 1 98.5 343 THR A N 1
ATOM 2690 C CA . THR A 1 343 ? 2.369 -12.266 -5.371 1 98.5 343 THR A CA 1
ATOM 2691 C C . THR A 1 343 ? 3.58 -11.406 -5.723 1 98.5 343 THR A C 1
ATOM 2693 O O . THR A 1 343 ? 4.469 -11.844 -6.457 1 98.5 343 THR A O 1
ATOM 2696 N N . ASP A 1 344 ? 3.641 -10.18 -5.195 1 98.19 344 ASP A N 1
ATOM 2697 C CA . ASP A 1 344 ? 4.855 -9.375 -5.293 1 98.19 344 ASP A CA 1
ATOM 2698 C C . ASP A 1 344 ? 6.023 -10.055 -4.586 1 98.19 344 ASP A C 1
ATOM 2700 O O . ASP A 1 344 ? 5.957 -10.32 -3.383 1 98.19 344 ASP A O 1
ATOM 2704 N N . MET A 1 345 ? 7.086 -10.281 -5.316 1 96.62 345 MET A N 1
ATOM 2705 C CA . MET A 1 345 ? 8.242 -10.984 -4.77 1 96.62 345 MET A CA 1
ATOM 2706 C C . MET A 1 345 ? 8.836 -10.227 -3.592 1 96.62 345 MET A C 1
ATOM 2708 O O . MET A 1 345 ? 9.461 -10.82 -2.715 1 96.62 345 MET A O 1
ATOM 2712 N N . ALA A 1 346 ? 8.625 -8.93 -3.539 1 95.69 346 ALA A N 1
ATOM 2713 C CA . ALA A 1 346 ? 9.141 -8.125 -2.434 1 95.69 346 ALA A CA 1
ATOM 2714 C C . ALA A 1 346 ? 8.516 -8.547 -1.107 1 95.69 346 ALA A C 1
ATOM 2716 O O . ALA A 1 346 ? 9.07 -8.289 -0.039 1 95.69 346 ALA A O 1
ATOM 2717 N N . LYS A 1 347 ? 7.387 -9.234 -1.181 1 96.75 347 LYS A N 1
ATOM 2718 C CA . LYS A 1 347 ? 6.672 -9.648 0.025 1 96.75 347 LYS A CA 1
ATOM 2719 C C . LYS A 1 347 ? 7.094 -11.047 0.462 1 96.75 347 LYS A C 1
ATOM 2721 O O . LYS A 1 347 ? 6.648 -11.539 1.502 1 96.75 347 LYS A O 1
ATOM 2726 N N . HIS A 1 348 ? 7.988 -11.648 -0.243 1 96.25 348 HIS A N 1
ATOM 2727 C CA . HIS A 1 348 ? 8.383 -13.031 0.018 1 96.25 348 HIS A CA 1
ATOM 2728 C C . HIS A 1 348 ? 8.891 -13.195 1.447 1 96.25 348 HIS A C 1
ATOM 2730 O O . HIS A 1 348 ? 8.445 -14.102 2.164 1 96.25 348 HIS A O 1
ATOM 2736 N N . ASN A 1 349 ? 9.828 -12.352 1.827 1 93.88 349 ASN A N 1
ATOM 2737 C CA . ASN A 1 349 ? 10.391 -12.477 3.168 1 93.88 349 ASN A CA 1
ATOM 2738 C C . ASN A 1 349 ? 9.328 -12.281 4.242 1 93.88 349 ASN A C 1
ATOM 2740 O O . ASN A 1 349 ? 9.359 -12.938 5.285 1 93.88 349 ASN A O 1
ATOM 2744 N N . ARG A 1 350 ? 8.477 -11.383 4.031 1 94.31 350 ARG A N 1
ATOM 2745 C CA . ARG A 1 350 ? 7.379 -11.18 4.969 1 94.31 350 ARG A CA 1
ATOM 2746 C C . ARG A 1 350 ? 6.496 -12.422 5.055 1 94.31 350 ARG A C 1
ATOM 2748 O O . ARG A 1 350 ? 6.047 -12.797 6.141 1 94.31 350 ARG A O 1
ATOM 2755 N N . HIS A 1 351 ? 6.184 -13 3.912 1 96.06 351 HIS A N 1
ATOM 2756 C CA . HIS A 1 351 ? 5.43 -14.242 3.9 1 96.06 351 HIS A CA 1
ATOM 2757 C C . HIS A 1 351 ? 6.133 -15.32 4.715 1 96.06 351 HIS A C 1
ATOM 2759 O O . HIS A 1 351 ? 5.496 -16.047 5.48 1 96.06 351 HIS A O 1
ATOM 2765 N N . MET A 1 352 ? 7.453 -15.375 4.527 1 94.06 352 MET A N 1
ATOM 2766 C CA . MET A 1 352 ? 8.25 -16.375 5.234 1 94.06 352 MET A CA 1
ATOM 2767 C C . MET A 1 352 ? 8.141 -16.188 6.742 1 94.06 352 MET A C 1
ATOM 2769 O O . MET A 1 352 ? 7.926 -17.156 7.48 1 94.06 352 MET A O 1
ATOM 2773 N N . LYS A 1 353 ? 8.273 -14.977 7.152 1 92.88 353 LYS A N 1
ATOM 2774 C CA . LYS A 1 353 ? 8.188 -14.672 8.578 1 92.88 353 LYS A CA 1
ATOM 2775 C C . LYS A 1 353 ? 6.809 -15.008 9.133 1 92.88 353 LYS A C 1
ATOM 2777 O O . LYS A 1 353 ? 6.695 -15.617 10.203 1 92.88 353 LYS A O 1
ATOM 2782 N N . HIS A 1 354 ? 5.832 -14.625 8.414 1 94.44 354 HIS A N 1
ATOM 2783 C CA . HIS A 1 354 ? 4.469 -14.891 8.867 1 94.44 354 HIS A CA 1
ATOM 2784 C C . HIS A 1 354 ? 4.164 -16.391 8.859 1 94.44 354 HIS A C 1
ATOM 2786 O O . HIS A 1 354 ? 3.496 -16.891 9.766 1 94.44 354 HIS A O 1
ATOM 2792 N N . LEU A 1 355 ? 4.574 -17.078 7.84 1 93.94 355 LEU A N 1
ATOM 2793 C CA . LEU A 1 355 ? 4.391 -18.531 7.777 1 93.94 355 LEU A CA 1
ATOM 2794 C C . LEU A 1 355 ? 5.047 -19.219 8.969 1 93.94 355 LEU A C 1
ATOM 2796 O O . LEU A 1 355 ? 4.5 -20.172 9.523 1 93.94 355 LEU A O 1
ATOM 2800 N N . THR A 1 356 ? 6.215 -18.75 9.305 1 92.56 356 THR A N 1
ATOM 2801 C CA . THR A 1 356 ? 6.914 -19.297 10.469 1 92.56 356 THR A CA 1
ATOM 2802 C C . THR A 1 356 ? 6.07 -19.125 11.727 1 92.56 356 THR A C 1
ATOM 2804 O O . THR A 1 356 ? 5.953 -20.062 12.523 1 92.56 356 THR A O 1
ATOM 2807 N N . SER A 1 357 ? 5.492 -17.953 11.812 1 90.75 357 SER A N 1
ATOM 2808 C CA . SER A 1 357 ? 4.641 -17.688 12.969 1 90.75 357 SER A CA 1
ATOM 2809 C C . SER A 1 357 ? 3.424 -18.609 12.984 1 90.75 357 SER A C 1
ATOM 2811 O O . SER A 1 357 ? 2.982 -19.047 14.047 1 90.75 357 SER A O 1
ATOM 2813 N N . VAL A 1 358 ? 2.857 -18.922 11.875 1 91.06 358 VAL A N 1
ATOM 2814 C CA . VAL A 1 358 ? 1.683 -19.781 11.766 1 91.06 358 VAL A CA 1
ATOM 2815 C C . VAL A 1 358 ? 2.057 -21.219 12.117 1 91.06 358 VAL A C 1
ATOM 2817 O O . VAL A 1 358 ? 1.304 -21.906 12.805 1 91.06 358 VAL A O 1
ATOM 2820 N N . VAL A 1 359 ? 3.148 -21.609 11.633 1 88.69 359 VAL A N 1
ATOM 2821 C CA . VAL A 1 359 ? 3.623 -22.969 11.883 1 88.69 359 VAL A CA 1
ATOM 2822 C C . VAL A 1 359 ? 3.859 -23.172 13.375 1 88.69 359 VAL A C 1
ATOM 2824 O O . VAL A 1 359 ? 3.58 -24.25 13.914 1 88.69 359 VAL A O 1
ATOM 2827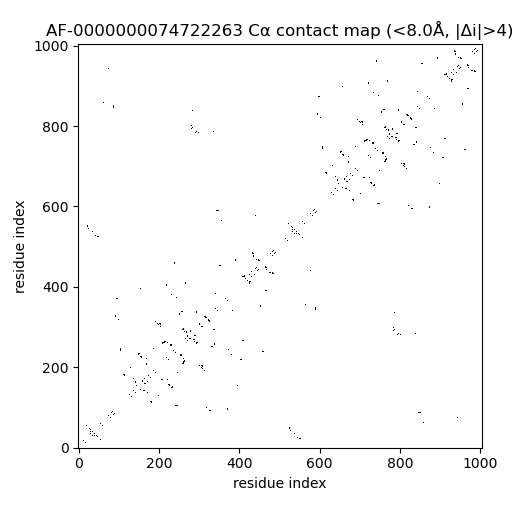 N N . GLU A 1 360 ? 4.328 -22.141 14.008 1 84.69 360 GLU A N 1
ATOM 2828 C CA . GLU A 1 360 ? 4.711 -22.234 15.414 1 84.69 360 GLU A CA 1
ATOM 2829 C C . GLU A 1 360 ? 3.521 -21.969 16.328 1 84.69 360 GLU A C 1
ATOM 2831 O O . GLU A 1 360 ? 3.561 -22.297 17.516 1 84.69 360 GLU A O 1
ATOM 2836 N N . ALA A 1 361 ? 2.584 -21.344 15.742 1 78.06 361 ALA A N 1
ATOM 2837 C CA . ALA A 1 361 ? 1.452 -20.938 16.578 1 78.06 361 ALA A CA 1
ATOM 2838 C C . ALA A 1 361 ? 0.598 -22.141 16.953 1 78.06 361 ALA A C 1
ATOM 2840 O O . ALA A 1 361 ? 0.403 -23.062 16.156 1 78.06 361 ALA A O 1
ATOM 2841 N N . GLU A 1 362 ? 0.194 -22.094 18.234 1 62.59 362 GLU A N 1
ATOM 2842 C CA . GLU A 1 362 ? -0.762 -23.094 18.688 1 62.59 362 GLU A CA 1
ATOM 2843 C C . GLU A 1 362 ? -2.137 -22.891 18.062 1 62.59 362 GLU A C 1
ATOM 2845 O O . GLU A 1 362 ? -2.479 -21.766 17.672 1 62.59 362 GLU A O 1
ATOM 2850 N N . ALA A 1 363 ? -2.795 -23.938 17.953 1 66 363 ALA A N 1
ATOM 2851 C CA . ALA A 1 363 ? -4.148 -23.859 17.406 1 66 363 ALA A CA 1
ATOM 2852 C C . ALA A 1 363 ? -5.035 -22.969 18.281 1 66 363 ALA A C 1
ATOM 2854 O O . ALA A 1 363 ? -5.238 -23.25 19.469 1 66 363 ALA A O 1
ATOM 2855 N N . VAL A 1 364 ? -5.172 -21.719 17.844 1 70.19 364 VAL A N 1
ATOM 2856 C CA . VAL A 1 364 ? -6.062 -20.797 18.547 1 70.19 364 VAL A CA 1
ATOM 2857 C C . VAL A 1 364 ? -7.273 -20.469 17.672 1 70.19 364 VAL A C 1
ATOM 2859 O O . VAL A 1 364 ? -7.152 -20.375 16.453 1 70.19 364 VAL A O 1
ATOM 2862 N N . GLU A 1 365 ? -8.406 -20.516 18.344 1 78.69 365 GLU A N 1
ATOM 2863 C CA . GLU A 1 365 ? -9.609 -20.078 17.641 1 78.69 365 GLU A CA 1
ATOM 2864 C C . GLU A 1 365 ? -9.625 -18.578 17.438 1 78.69 365 GLU A C 1
ATOM 2866 O O . GLU A 1 365 ? -9.586 -17.812 18.391 1 78.69 365 GLU A O 1
ATOM 2871 N N . LEU A 1 366 ? -9.547 -18.234 16.172 1 85.75 366 LEU A N 1
ATOM 2872 C CA . LEU A 1 366 ? -9.562 -16.812 15.812 1 85.75 366 LEU A CA 1
ATOM 2873 C C . LEU A 1 366 ? -10.969 -16.375 15.422 1 85.75 366 LEU A C 1
ATOM 2875 O O . LEU A 1 366 ? -11.789 -17.188 15.008 1 85.75 366 LEU A O 1
ATOM 2879 N N . ARG A 1 367 ? -11.305 -15.102 15.703 1 83.75 367 ARG A N 1
ATOM 2880 C CA . ARG A 1 367 ? -12.602 -14.539 15.344 1 83.75 367 ARG A CA 1
ATOM 2881 C C . ARG A 1 367 ? -12.445 -13.188 14.656 1 83.75 367 ARG A C 1
ATOM 2883 O O . ARG A 1 367 ? -11.367 -12.578 14.719 1 83.75 367 ARG A O 1
ATOM 2890 N N . GLY A 1 368 ? -13.523 -12.867 13.906 1 89.44 368 GLY A N 1
ATOM 2891 C CA . GLY A 1 368 ? -13.586 -11.531 13.328 1 89.44 368 GLY A CA 1
ATOM 2892 C C . GLY A 1 368 ? -12.445 -11.25 12.367 1 89.44 368 GLY A C 1
ATOM 2893 O O . GLY A 1 368 ? -12.172 -12.039 11.469 1 89.44 368 GLY A O 1
ATOM 2894 N N . GLN A 1 369 ? -11.82 -10.102 12.609 1 91.44 369 GLN A N 1
ATOM 2895 C CA . GLN A 1 369 ? -10.75 -9.625 11.734 1 91.44 369 GLN A CA 1
ATOM 2896 C C . GLN A 1 369 ? -9.578 -10.602 11.711 1 91.44 369 GLN A C 1
ATOM 2898 O O . GLN A 1 369 ? -9.023 -10.891 10.648 1 91.44 369 GLN A O 1
ATOM 2903 N N . GLU A 1 370 ? -9.258 -11.141 12.844 1 91.38 370 GLU A N 1
ATOM 2904 C CA . GLU A 1 370 ? -8.102 -12.023 12.945 1 91.38 370 GLU A CA 1
ATOM 2905 C C . GLU A 1 370 ? -8.328 -13.32 12.172 1 91.38 370 GLU A C 1
ATOM 2907 O O . GLU A 1 370 ? -7.402 -13.852 11.555 1 91.38 370 GLU A O 1
ATOM 2912 N N . ALA A 1 371 ? -9.531 -13.828 12.266 1 92.44 371 ALA A N 1
ATOM 2913 C CA . ALA A 1 371 ? -9.867 -15.039 11.523 1 92.44 371 ALA A CA 1
ATOM 2914 C C . ALA A 1 371 ? -9.773 -14.797 10.016 1 92.44 371 ALA A C 1
ATOM 2916 O O . ALA A 1 371 ? -9.242 -15.633 9.281 1 92.44 371 ALA A O 1
ATOM 2917 N N . MET A 1 372 ? -10.336 -13.672 9.586 1 95.06 372 MET A N 1
ATOM 2918 C CA . MET A 1 372 ? -10.25 -13.328 8.164 1 95.06 372 MET A CA 1
ATOM 2919 C C . MET A 1 372 ? -8.797 -13.172 7.727 1 95.06 372 MET A C 1
ATOM 2921 O O . MET A 1 372 ? -8.398 -13.703 6.688 1 95.06 372 MET A O 1
ATOM 2925 N N . ASP A 1 373 ? -8.016 -12.492 8.586 1 95.12 373 ASP A N 1
ATOM 2926 C CA . ASP A 1 373 ? -6.617 -12.242 8.242 1 95.12 373 ASP A CA 1
ATOM 2927 C C . ASP A 1 373 ? -5.844 -13.547 8.086 1 95.12 373 ASP A C 1
ATOM 2929 O O . ASP A 1 373 ? -4.98 -13.664 7.215 1 95.12 373 ASP A O 1
ATOM 2933 N N . ARG A 1 374 ? -6.117 -14.477 8.914 1 94.06 374 ARG A N 1
ATOM 2934 C CA . ARG A 1 374 ? -5.457 -15.781 8.844 1 94.06 374 ARG A CA 1
ATOM 2935 C C . ARG A 1 374 ? -5.805 -16.5 7.539 1 94.06 374 ARG A C 1
ATOM 2937 O O . ARG A 1 374 ? -4.922 -17.031 6.867 1 94.06 374 ARG A O 1
ATOM 2944 N N . THR A 1 375 ? -7.055 -16.531 7.223 1 95.44 375 THR A N 1
ATOM 2945 C CA . THR A 1 375 ? -7.492 -17.172 5.996 1 95.44 375 THR A CA 1
ATOM 2946 C C . THR A 1 375 ? -6.887 -16.5 4.773 1 95.44 375 THR A C 1
ATOM 2948 O O . THR A 1 375 ? -6.352 -17.156 3.885 1 95.44 375 THR A O 1
ATOM 2951 N N . VAL A 1 376 ? -6.992 -15.18 4.75 1 97.31 376 VAL A N 1
ATOM 2952 C CA . VAL A 1 376 ? -6.461 -14.398 3.635 1 97.31 376 VAL A CA 1
ATOM 2953 C C . VAL A 1 376 ? -4.961 -14.648 3.496 1 97.31 376 VAL A C 1
ATOM 2955 O O . VAL A 1 376 ? -4.457 -14.828 2.385 1 97.31 376 VAL A O 1
ATOM 2958 N N . PHE A 1 377 ? -4.293 -14.656 4.625 1 97.38 377 PHE A N 1
ATOM 2959 C CA . PHE A 1 377 ? -2.852 -14.875 4.574 1 97.38 377 PHE A CA 1
ATOM 2960 C C . PHE A 1 377 ? -2.529 -16.266 4.031 1 97.38 377 PHE A C 1
ATOM 2962 O O . PHE A 1 377 ? -1.661 -16.406 3.168 1 97.38 377 PHE A O 1
ATOM 2969 N N . LEU A 1 378 ? -3.152 -17.25 4.52 1 96.44 378 LEU A N 1
ATOM 2970 C CA . LEU A 1 378 ? -2.867 -18.609 4.102 1 96.44 378 LEU A CA 1
ATOM 2971 C C . LEU A 1 378 ? -3.102 -18.781 2.605 1 96.44 378 LEU A C 1
ATOM 2973 O O . LEU A 1 378 ? -2.291 -19.406 1.914 1 96.44 378 LEU A O 1
ATOM 2977 N N . LEU A 1 379 ? -4.207 -18.266 2.117 1 97.94 379 LEU A N 1
ATOM 2978 C CA . LEU A 1 379 ? -4.504 -18.391 0.694 1 97.94 379 LEU A CA 1
ATOM 2979 C C . LEU A 1 379 ? -3.523 -17.562 -0.134 1 97.94 379 LEU A C 1
ATOM 2981 O O . LEU A 1 379 ? -3.129 -17.969 -1.228 1 97.94 379 LEU A O 1
ATOM 2985 N N . THR A 1 380 ? -3.09 -16.391 0.389 1 98.62 380 THR A N 1
ATOM 2986 C CA . THR A 1 380 ? -2.066 -15.578 -0.26 1 98.62 380 THR A CA 1
ATOM 2987 C C . THR A 1 380 ? -0.747 -16.344 -0.346 1 98.62 380 THR A C 1
ATOM 2989 O O . THR A 1 380 ? -0.101 -16.359 -1.396 1 98.62 380 THR A O 1
ATOM 2992 N N . ALA A 1 381 ? -0.385 -16.938 0.783 1 97.75 381 ALA A N 1
ATOM 2993 C CA . ALA A 1 381 ? 0.853 -17.703 0.839 1 97.75 381 ALA A CA 1
ATOM 2994 C C . ALA A 1 381 ? 0.81 -18.891 -0.133 1 97.75 381 ALA A C 1
ATOM 2996 O O . ALA A 1 381 ? 1.814 -19.203 -0.772 1 97.75 381 ALA A O 1
ATOM 2997 N N . MET A 1 382 ? -0.294 -19.5 -0.205 1 97.94 382 MET A N 1
ATOM 2998 C CA . MET A 1 382 ? -0.474 -20.641 -1.102 1 97.94 382 MET A CA 1
ATOM 2999 C C . MET A 1 382 ? -0.369 -20.219 -2.561 1 97.94 382 MET A C 1
ATOM 3001 O O . MET A 1 382 ? 0.29 -20.875 -3.363 1 97.94 382 MET A O 1
ATOM 3005 N N . VAL A 1 383 ? -1.011 -19.109 -2.957 1 98.75 383 VAL A N 1
ATOM 3006 C CA . VAL A 1 383 ? -0.957 -18.609 -4.328 1 98.75 383 VAL A CA 1
ATOM 3007 C C . VAL A 1 383 ? 0.467 -18.172 -4.664 1 98.75 383 VAL A C 1
ATOM 3009 O O . VAL A 1 383 ? 0.946 -18.391 -5.777 1 98.75 383 VAL A O 1
ATOM 3012 N N . HIS A 1 384 ? 1.119 -17.516 -3.703 1 98.62 384 HIS A N 1
ATOM 3013 C CA . HIS A 1 384 ? 2.521 -17.156 -3.885 1 98.62 384 HIS A CA 1
ATOM 3014 C C . HIS A 1 384 ? 3.373 -18.406 -4.152 1 98.62 384 HIS A C 1
ATOM 3016 O O . HIS A 1 384 ? 4.242 -18.391 -5.027 1 98.62 384 HIS A O 1
ATOM 3022 N N . ALA A 1 385 ? 3.139 -19.469 -3.41 1 98.06 385 ALA A N 1
ATOM 3023 C CA . ALA A 1 385 ? 3.84 -20.719 -3.627 1 98.06 385 ALA A CA 1
ATOM 3024 C C . ALA A 1 385 ? 3.572 -21.266 -5.027 1 98.06 385 ALA A C 1
ATOM 3026 O O . ALA A 1 385 ? 4.496 -21.719 -5.711 1 98.06 385 ALA A O 1
ATOM 3027 N N . ALA A 1 386 ? 2.299 -21.234 -5.383 1 98.38 386 ALA A N 1
ATOM 3028 C CA . ALA A 1 386 ? 1.937 -21.703 -6.715 1 98.38 386 ALA A CA 1
ATOM 3029 C C . ALA A 1 386 ? 2.674 -20.922 -7.793 1 98.38 386 ALA A C 1
ATOM 3031 O O . ALA A 1 386 ? 3.115 -21.484 -8.797 1 98.38 386 ALA A O 1
ATOM 3032 N N . ASP A 1 387 ? 2.828 -19.625 -7.598 1 98.62 387 ASP A N 1
ATOM 3033 C CA . ASP A 1 387 ? 3.439 -18.703 -8.547 1 98.62 387 ASP A CA 1
ATOM 3034 C C . ASP A 1 387 ? 4.938 -18.969 -8.695 1 98.62 387 ASP A C 1
ATOM 3036 O O . ASP A 1 387 ? 5.504 -18.781 -9.766 1 98.62 387 ASP A O 1
ATOM 3040 N N . ILE A 1 388 ? 5.621 -19.453 -7.664 1 97.81 388 ILE A N 1
ATOM 3041 C CA . ILE A 1 388 ? 7.066 -19.641 -7.73 1 97.81 388 ILE A CA 1
ATOM 3042 C C . ILE A 1 388 ? 7.395 -21.125 -7.742 1 97.81 388 ILE A C 1
ATOM 3044 O O . ILE A 1 388 ? 8.516 -21.531 -7.422 1 97.81 388 ILE A O 1
ATOM 3048 N N . SER A 1 389 ? 6.539 -22.016 -8.148 1 97.44 389 SER A N 1
ATOM 3049 C CA . SER A 1 389 ? 6.652 -23.453 -7.938 1 97.44 389 SER A CA 1
ATOM 3050 C C . SER A 1 389 ? 7.395 -24.109 -9.094 1 97.44 389 SER A C 1
ATOM 3052 O O . SER A 1 389 ? 7.559 -25.344 -9.102 1 97.44 389 SER A O 1
ATOM 3054 N N . ASN A 1 390 ? 7.855 -23.391 -10.039 1 96.62 390 ASN A N 1
ATOM 3055 C CA . ASN A 1 390 ? 8.492 -23.969 -11.219 1 96.62 390 ASN A CA 1
ATOM 3056 C C . ASN A 1 390 ? 9.609 -24.922 -10.836 1 96.62 390 ASN A C 1
ATOM 3058 O O . ASN A 1 390 ? 9.688 -26.031 -11.359 1 96.62 390 ASN A O 1
ATOM 3062 N N . PRO A 1 391 ? 10.477 -24.578 -9.898 1 97.62 391 PRO A N 1
ATOM 3063 C CA . PRO A 1 391 ? 11.57 -25.484 -9.539 1 97.62 391 PRO A CA 1
ATOM 3064 C C . PRO A 1 391 ? 11.078 -26.766 -8.875 1 97.62 391 PRO A C 1
ATOM 3066 O O . PRO A 1 391 ? 11.836 -27.734 -8.742 1 97.62 391 PRO A O 1
ATOM 3069 N N . CYS A 1 392 ? 9.859 -26.75 -8.453 1 96.88 392 CYS A N 1
ATOM 3070 C CA . CYS A 1 392 ? 9.289 -27.906 -7.781 1 96.88 392 CYS A CA 1
ATOM 3071 C C . CYS A 1 392 ? 8.625 -28.844 -8.781 1 96.88 392 CYS A C 1
ATOM 3073 O O . CYS A 1 392 ? 8.258 -29.969 -8.438 1 96.88 392 CYS A O 1
ATOM 3075 N N . LYS A 1 393 ? 8.469 -28.469 -10.016 1 96.94 393 LYS A N 1
ATOM 3076 C CA . LYS A 1 393 ? 7.773 -29.266 -11.031 1 96.94 393 LYS A CA 1
ATOM 3077 C C . LYS A 1 393 ? 8.672 -30.359 -11.586 1 96.94 393 LYS A C 1
ATOM 3079 O O . LYS A 1 393 ? 9.891 -30.328 -11.398 1 96.94 393 LYS A O 1
ATOM 3084 N N . PRO A 1 394 ? 8.055 -31.359 -12.258 1 95.62 394 PRO A N 1
ATOM 3085 C CA . PRO A 1 394 ? 8.891 -32.375 -12.93 1 95.62 394 PRO A CA 1
ATOM 3086 C C . PRO A 1 394 ? 9.914 -31.734 -13.875 1 95.62 394 PRO A C 1
ATOM 3088 O O . PRO A 1 394 ? 9.664 -30.672 -14.445 1 95.62 394 PRO A O 1
ATOM 3091 N N . ARG A 1 395 ? 11 -32.438 -14.156 1 96.81 395 ARG A N 1
ATOM 3092 C CA . ARG A 1 395 ? 12.203 -31.938 -14.812 1 96.81 395 ARG A CA 1
ATOM 3093 C C . ARG A 1 395 ? 11.859 -31.266 -16.141 1 96.81 395 ARG A C 1
ATOM 3095 O O . ARG A 1 395 ? 12.312 -30.156 -16.422 1 96.81 395 ARG A O 1
ATOM 3102 N N . LYS A 1 396 ? 11.07 -31.953 -16.922 1 96.06 396 LYS A N 1
ATOM 3103 C CA . LYS A 1 396 ? 10.742 -31.422 -18.25 1 96.06 396 LYS A CA 1
ATOM 3104 C C . LYS A 1 396 ? 10.016 -30.078 -18.141 1 96.06 396 LYS A C 1
ATOM 3106 O O . LYS A 1 396 ? 10.359 -29.125 -18.844 1 96.06 396 LYS A O 1
ATOM 3111 N N . ILE A 1 397 ? 8.977 -30.016 -17.297 1 97 397 ILE A N 1
ATOM 3112 C CA . ILE A 1 397 ? 8.18 -28.812 -17.094 1 97 397 ILE A CA 1
ATOM 3113 C C . ILE A 1 397 ? 9.047 -27.703 -16.5 1 97 397 ILE A C 1
ATOM 3115 O O . ILE A 1 397 ? 9 -26.562 -16.938 1 97 397 ILE A O 1
ATOM 3119 N N . MET A 1 398 ? 9.906 -28.062 -15.516 1 97.88 398 MET A N 1
ATOM 3120 C CA . MET A 1 398 ? 10.812 -27.109 -14.875 1 97.88 398 MET A CA 1
ATOM 3121 C C . MET A 1 398 ? 11.758 -26.484 -15.898 1 97.88 398 MET A C 1
ATOM 3123 O O . MET A 1 398 ? 11.961 -25.281 -15.906 1 97.88 398 MET A O 1
ATOM 3127 N N . LEU A 1 399 ? 12.32 -27.281 -16.766 1 98 399 LEU A N 1
ATOM 3128 C CA . LEU A 1 399 ? 13.266 -26.797 -17.766 1 98 399 LEU A CA 1
ATOM 3129 C C . LEU A 1 399 ? 12.586 -25.859 -18.766 1 98 399 LEU A C 1
ATOM 3131 O O . LEU A 1 399 ? 13.164 -24.844 -19.156 1 98 399 LEU A O 1
ATOM 3135 N N . ASP A 1 400 ? 11.336 -26.219 -19.172 1 97.5 400 ASP A N 1
ATOM 3136 C CA . ASP A 1 400 ? 10.578 -25.359 -20.094 1 97.5 400 ASP A CA 1
ATOM 3137 C C . ASP A 1 400 ? 10.352 -23.984 -19.5 1 97.5 400 ASP A C 1
ATOM 3139 O O . ASP A 1 400 ? 10.523 -22.969 -20.188 1 97.5 400 ASP A O 1
ATOM 3143 N N . TRP A 1 401 ? 9.984 -23.922 -18.25 1 98.19 401 TRP A N 1
ATOM 3144 C CA . TRP A 1 401 ? 9.734 -22.641 -17.594 1 98.19 401 TRP A CA 1
ATOM 3145 C C . TRP A 1 401 ? 11.039 -21.891 -17.344 1 98.19 401 TRP A C 1
ATOM 3147 O O . TRP A 1 401 ? 11.086 -20.672 -17.422 1 98.19 401 TRP A O 1
ATOM 3157 N N . THR A 1 402 ? 12.156 -22.609 -17 1 98.19 402 THR A N 1
ATOM 3158 C CA . THR A 1 402 ? 13.453 -21.984 -16.781 1 98.19 402 THR A CA 1
ATOM 3159 C C . THR A 1 402 ? 13.93 -21.266 -18.031 1 98.19 402 THR A C 1
ATOM 3161 O O . THR A 1 402 ? 14.453 -20.141 -17.953 1 98.19 402 THR A O 1
ATOM 3164 N N . GLU A 1 403 ? 13.742 -21.922 -19.125 1 97.56 403 GLU A N 1
ATOM 3165 C CA . GLU A 1 403 ? 14.117 -21.281 -20.391 1 97.56 403 GLU A CA 1
ATOM 3166 C C . GLU A 1 403 ? 13.375 -19.969 -20.578 1 97.56 403 GLU A C 1
ATOM 3168 O O . GLU A 1 403 ? 13.992 -18.938 -20.922 1 97.56 403 GLU A O 1
ATOM 3173 N N . ARG A 1 404 ? 12.102 -19.984 -20.375 1 97.5 404 ARG A N 1
ATOM 3174 C CA . ARG A 1 404 ? 11.242 -18.844 -20.625 1 97.5 404 ARG A CA 1
ATOM 3175 C C . ARG A 1 404 ? 11.555 -17.688 -19.672 1 97.5 404 ARG A C 1
ATOM 3177 O O . ARG A 1 404 ? 11.578 -16.531 -20.078 1 97.5 404 ARG A O 1
ATOM 3184 N N . VAL A 1 405 ? 11.781 -17.969 -18.391 1 97.69 405 VAL A N 1
ATOM 3185 C CA . VAL A 1 405 ? 12.031 -16.906 -17.406 1 97.69 405 VAL A CA 1
ATOM 3186 C C . VAL A 1 405 ? 13.375 -16.234 -17.703 1 97.69 405 VAL A C 1
ATOM 3188 O O . VAL A 1 405 ? 13.516 -15.023 -17.562 1 97.69 405 VAL A O 1
ATOM 3191 N N . ASN A 1 406 ? 14.406 -17.047 -18.062 1 97.06 406 ASN A N 1
ATOM 3192 C CA . ASN A 1 406 ? 15.695 -16.469 -18.438 1 97.06 406 ASN A CA 1
ATOM 3193 C C . ASN A 1 406 ? 15.57 -15.555 -19.656 1 97.06 406 ASN A C 1
ATOM 3195 O O . ASN A 1 406 ? 16.125 -14.461 -19.672 1 97.06 406 ASN A O 1
ATOM 3199 N N . LEU A 1 407 ? 14.828 -16.047 -20.656 1 97.12 407 LEU A N 1
ATOM 3200 C CA . LEU A 1 407 ? 14.656 -15.242 -21.875 1 97.12 407 LEU A CA 1
ATOM 3201 C C . LEU A 1 407 ? 13.961 -13.922 -21.562 1 97.12 407 LEU A C 1
ATOM 3203 O O . LEU A 1 407 ? 14.32 -12.883 -22.109 1 97.12 407 LEU A O 1
ATOM 3207 N N . GLU A 1 408 ? 12.961 -13.969 -20.719 1 97.69 408 GLU A N 1
ATOM 3208 C CA . GLU A 1 408 ? 12.266 -12.742 -20.328 1 97.69 408 GLU A CA 1
ATOM 3209 C C . GLU A 1 408 ? 13.18 -11.805 -19.562 1 97.69 408 GLU A C 1
ATOM 3211 O O . GLU A 1 408 ? 13.188 -10.594 -19.797 1 97.69 408 GLU A O 1
ATOM 3216 N N . PHE A 1 409 ? 13.961 -12.328 -18.625 1 97.25 409 PHE A N 1
ATOM 3217 C CA . PHE A 1 409 ? 14.914 -11.531 -17.859 1 97.25 409 PHE A CA 1
ATOM 3218 C C . PHE A 1 409 ? 15.93 -10.875 -18.781 1 97.25 409 PHE A C 1
ATOM 3220 O O . PHE A 1 409 ? 16.25 -9.695 -18.641 1 97.25 409 PHE A O 1
ATOM 3227 N N . TRP A 1 410 ? 16.406 -11.633 -19.703 1 97.56 410 TRP A N 1
ATOM 3228 C CA . TRP A 1 410 ? 17.438 -11.117 -20.609 1 97.56 410 TRP A CA 1
ATOM 3229 C C . TRP A 1 410 ? 16.859 -10.062 -21.547 1 97.56 410 TRP A C 1
ATOM 3231 O O . TRP A 1 410 ? 17.562 -9.117 -21.922 1 97.56 410 TRP A O 1
ATOM 3241 N N . ALA A 1 411 ? 15.578 -10.281 -21.953 1 97.62 411 ALA A N 1
ATOM 3242 C CA . ALA A 1 411 ? 14.922 -9.227 -22.719 1 97.62 411 ALA A CA 1
ATOM 3243 C C . ALA A 1 411 ? 14.891 -7.918 -21.938 1 97.62 411 ALA A C 1
ATOM 3245 O O . ALA A 1 411 ? 15.086 -6.84 -22.5 1 97.62 411 ALA A O 1
ATOM 3246 N N . GLN A 1 412 ? 14.641 -7.988 -20.656 1 97.69 412 GLN A N 1
ATOM 3247 C CA . GLN A 1 412 ? 14.695 -6.801 -19.812 1 97.69 412 GLN A CA 1
ATOM 3248 C C . GLN A 1 412 ? 16.109 -6.223 -19.781 1 97.69 412 GLN A C 1
ATOM 3250 O O . GLN A 1 412 ? 16.281 -5.004 -19.844 1 97.69 412 GLN A O 1
ATOM 3255 N N . GLY A 1 413 ? 17.094 -7.102 -19.578 1 97.75 413 GLY A N 1
ATOM 3256 C CA . GLY A 1 413 ? 18.469 -6.637 -19.594 1 97.75 413 GLY A CA 1
ATOM 3257 C C . GLY A 1 413 ? 18.844 -5.902 -20.859 1 97.75 413 GLY A C 1
ATOM 3258 O O . GLY A 1 413 ? 19.547 -4.895 -20.828 1 97.75 413 GLY A O 1
ATOM 3259 N N . ASP A 1 414 ? 18.375 -6.434 -22 1 97.69 414 ASP A N 1
ATOM 3260 C CA . ASP A 1 414 ? 18.609 -5.77 -23.281 1 97.69 414 ASP A CA 1
ATOM 3261 C C . ASP A 1 414 ? 18 -4.367 -23.297 1 97.69 414 ASP A C 1
ATOM 3263 O O . ASP A 1 414 ? 18.609 -3.424 -23.797 1 97.69 414 ASP A O 1
ATOM 3267 N N . GLU A 1 415 ? 16.781 -4.262 -22.766 1 97.25 415 GLU A N 1
ATOM 3268 C CA . GLU A 1 415 ? 16.125 -2.963 -22.703 1 97.25 415 GLU A CA 1
ATOM 3269 C C . GLU A 1 415 ? 16.859 -2.021 -21.75 1 97.25 415 GLU A C 1
ATOM 3271 O O . GLU A 1 415 ? 16.969 -0.825 -22.016 1 97.25 415 GLU A O 1
ATOM 3276 N N . GLU A 1 416 ? 17.297 -2.561 -20.609 1 97.19 416 GLU A N 1
ATOM 3277 C CA . GLU A 1 416 ? 18.078 -1.764 -19.672 1 97.19 416 GLU A CA 1
ATOM 3278 C C . GLU A 1 416 ? 19.344 -1.216 -20.344 1 97.19 416 GLU A C 1
ATOM 3280 O O . GLU A 1 416 ? 19.672 -0.04 -20.188 1 97.19 416 GLU A O 1
ATOM 3285 N N . GLN A 1 417 ? 19.984 -2.068 -21.078 1 96.44 417 GLN A N 1
ATOM 3286 C CA . GLN A 1 417 ? 21.156 -1.646 -21.812 1 96.44 417 GLN A CA 1
ATOM 3287 C C . GLN A 1 417 ? 20.828 -0.556 -22.828 1 96.44 417 GLN A C 1
ATOM 3289 O O . GLN A 1 417 ? 21.547 0.437 -22.953 1 96.44 417 GLN A O 1
ATOM 3294 N N . ARG A 1 418 ? 19.766 -0.757 -23.531 1 97.19 418 ARG A N 1
ATOM 3295 C CA . ARG A 1 418 ? 19.312 0.216 -24.516 1 97.19 418 ARG A CA 1
ATOM 3296 C C . ARG A 1 418 ? 19.078 1.578 -23.875 1 97.19 418 ARG A C 1
ATOM 3298 O O . ARG A 1 418 ? 19.344 2.613 -24.484 1 97.19 418 ARG A O 1
ATOM 3305 N N . LEU A 1 419 ? 18.562 1.618 -22.656 1 95.88 419 LEU A N 1
ATOM 3306 C CA . LEU A 1 419 ? 18.234 2.846 -21.938 1 95.88 419 LEU A CA 1
ATOM 3307 C C . LEU A 1 419 ? 19.422 3.369 -21.156 1 95.88 419 LEU A C 1
ATOM 3309 O O . LEU A 1 419 ? 19.297 4.316 -20.375 1 95.88 419 LEU A O 1
ATOM 3313 N N . ASN A 1 420 ? 20.594 2.713 -21.266 1 94.44 420 ASN A N 1
ATOM 3314 C CA . ASN A 1 420 ? 21.828 3.082 -20.594 1 94.44 420 ASN A CA 1
ATOM 3315 C C . ASN A 1 420 ? 21.672 3.004 -19.062 1 94.44 420 ASN A C 1
ATOM 3317 O O . ASN A 1 420 ? 22.125 3.895 -18.344 1 94.44 420 ASN A O 1
ATOM 3321 N N . LEU A 1 421 ? 20.938 2.012 -18.641 1 93.25 421 LEU A N 1
ATOM 3322 C CA . LEU A 1 421 ? 20.781 1.695 -17.219 1 93.25 421 LEU A CA 1
ATOM 3323 C C . LEU A 1 421 ? 21.703 0.549 -16.828 1 93.25 421 LEU A C 1
ATOM 3325 O O . LEU A 1 421 ? 22.109 -0.258 -17.672 1 93.25 421 LEU A O 1
ATOM 3329 N N . PRO A 1 422 ? 22.109 0.6 -15.484 1 90.31 422 PRO A N 1
ATOM 3330 C CA . PRO A 1 422 ? 22.797 -0.62 -15.039 1 90.31 422 PRO A CA 1
ATOM 3331 C C . PRO A 1 422 ? 21.953 -1.877 -15.266 1 90.31 422 PRO A C 1
ATOM 3333 O O . PRO A 1 422 ? 20.75 -1.876 -15.008 1 90.31 422 PRO A O 1
ATOM 3336 N N . ILE A 1 423 ? 22.594 -2.877 -15.805 1 94.44 423 ILE A N 1
ATOM 3337 C CA . ILE A 1 423 ? 21.891 -4.117 -16.094 1 94.44 423 ILE A CA 1
ATOM 3338 C C . ILE A 1 423 ? 21.672 -4.898 -14.797 1 94.44 423 ILE A C 1
ATOM 3340 O O . ILE A 1 423 ? 22.609 -5.168 -14.062 1 94.44 423 ILE A O 1
ATOM 3344 N N . SER A 1 424 ? 20.422 -5.258 -14.531 1 91.44 424 SER A N 1
ATOM 3345 C CA . SER A 1 424 ? 20.094 -6.043 -13.344 1 91.44 424 SER A CA 1
ATOM 3346 C C . SER A 1 424 ? 20.766 -7.41 -13.383 1 91.44 424 SER A C 1
ATOM 3348 O O . SER A 1 424 ? 20.922 -8 -14.453 1 91.44 424 SER A O 1
ATOM 3350 N N . ARG A 1 425 ? 21.109 -7.914 -12.266 1 86.75 425 ARG A N 1
ATOM 3351 C CA . ARG A 1 425 ? 21.938 -9.109 -12.141 1 86.75 425 ARG A CA 1
ATOM 3352 C C . ARG A 1 425 ? 21.328 -10.281 -12.906 1 86.75 425 ARG A C 1
ATOM 3354 O O . ARG A 1 425 ? 22 -10.906 -13.727 1 86.75 425 ARG A O 1
ATOM 3361 N N . MET A 1 426 ? 20.094 -10.625 -12.734 1 89.69 426 MET A N 1
ATOM 3362 C CA . MET A 1 426 ? 19.484 -11.789 -13.375 1 89.69 426 MET A CA 1
ATOM 3363 C C . MET A 1 426 ? 19.109 -11.477 -14.812 1 89.69 426 MET A C 1
ATOM 3365 O O . MET A 1 426 ? 18.734 -12.375 -15.57 1 89.69 426 MET A O 1
ATOM 3369 N N . CYS A 1 427 ? 19.344 -10.234 -15.219 1 94.62 427 CYS A N 1
ATOM 3370 C CA . CYS A 1 427 ? 18.875 -9.812 -16.531 1 94.62 427 CYS A CA 1
ATOM 3371 C C . CYS A 1 427 ? 20.031 -9.656 -17.5 1 94.62 427 CYS A C 1
ATOM 3373 O O . CYS A 1 427 ? 19.844 -9.273 -18.656 1 94.62 427 CYS A O 1
ATOM 3375 N N . ASP A 1 428 ? 21.266 -9.969 -17.062 1 94.62 428 ASP A N 1
ATOM 3376 C CA . ASP A 1 428 ? 22.453 -9.875 -17.922 1 94.62 428 ASP A CA 1
ATOM 3377 C C . ASP A 1 428 ? 22.578 -11.109 -18.81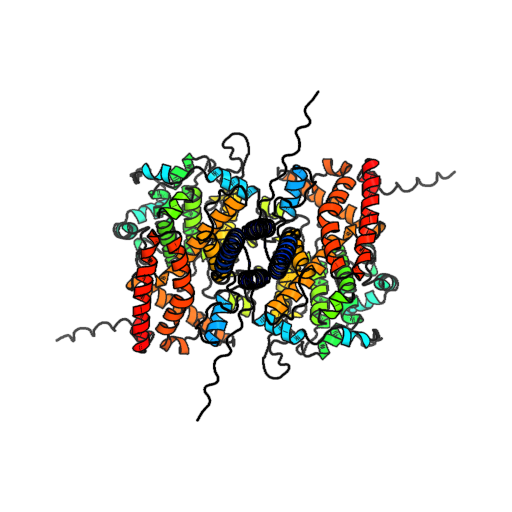2 1 94.62 428 ASP A C 1
ATOM 3379 O O . ASP A 1 428 ? 23.078 -12.148 -18.359 1 94.62 428 ASP A O 1
ATOM 3383 N N . ARG A 1 429 ? 22.281 -10.938 -20.016 1 94 429 ARG A N 1
ATOM 3384 C CA . ARG A 1 429 ? 22.266 -12.031 -20.984 1 94 429 ARG A CA 1
ATOM 3385 C C . ARG A 1 429 ? 23.656 -12.641 -21.125 1 94 429 ARG A C 1
ATOM 3387 O O . ARG A 1 429 ? 23.812 -13.859 -21.172 1 94 429 ARG A O 1
ATOM 3394 N N . THR A 1 430 ? 24.672 -11.797 -21.172 1 93 430 THR A N 1
ATOM 3395 C CA . THR A 1 430 ? 26.047 -12.242 -21.391 1 93 430 THR A CA 1
ATOM 3396 C C . THR A 1 430 ? 26.547 -13.047 -20.188 1 93 430 THR A C 1
ATOM 3398 O O . THR A 1 430 ? 27.062 -14.156 -20.359 1 93 430 THR A O 1
ATOM 3401 N N . ALA A 1 431 ? 26.344 -12.484 -19.047 1 90.56 431 ALA A N 1
ATOM 3402 C CA . ALA A 1 431 ? 26.766 -13.18 -17.844 1 90.56 431 ALA A CA 1
ATOM 3403 C C . ALA A 1 431 ? 25.891 -14.398 -17.562 1 90.56 431 ALA A C 1
ATOM 3405 O O . ALA A 1 431 ? 26.375 -15.43 -17.094 1 90.56 431 ALA A O 1
ATOM 3406 N N . GLY A 1 432 ? 24.641 -14.305 -17.891 1 92.19 432 GLY A N 1
ATOM 3407 C CA . GLY A 1 432 ? 23.672 -15.352 -17.578 1 92.19 432 GLY A CA 1
ATOM 3408 C C . GLY A 1 432 ? 23.781 -16.547 -18.516 1 92.19 432 GLY A C 1
ATOM 3409 O O . GLY A 1 432 ? 23.453 -17.672 -18.125 1 92.19 432 GLY A O 1
ATOM 3410 N N . PHE A 1 433 ? 24.266 -16.281 -19.688 1 93.31 433 PHE A N 1
ATOM 3411 C CA . PHE A 1 433 ? 24.359 -17.328 -20.703 1 93.31 433 PHE A CA 1
ATOM 3412 C C . PHE A 1 433 ? 25.172 -18.516 -20.188 1 93.31 433 PHE A C 1
ATOM 3414 O O . PHE A 1 433 ? 24.859 -19.656 -20.484 1 93.31 433 PHE A O 1
ATOM 3421 N N . ASN A 1 434 ? 26.156 -18.234 -19.391 1 92.31 434 ASN A N 1
ATOM 3422 C CA . ASN A 1 434 ? 27.062 -19.266 -18.891 1 92.31 434 ASN A CA 1
ATOM 3423 C C . ASN A 1 434 ? 26.781 -19.609 -17.438 1 92.31 434 ASN A C 1
ATOM 3425 O O . ASN A 1 434 ? 27.484 -20.406 -16.828 1 92.31 434 ASN A O 1
ATOM 3429 N N . ALA A 1 435 ? 25.703 -19.047 -16.875 1 94 435 ALA A N 1
ATOM 3430 C CA . ALA A 1 435 ? 25.547 -19.188 -15.438 1 94 435 ALA A CA 1
ATOM 3431 C C . ALA A 1 435 ? 24.109 -19.562 -15.07 1 94 435 ALA A C 1
ATOM 3433 O O . ALA A 1 435 ? 23.656 -19.312 -13.953 1 94 435 ALA A O 1
ATOM 3434 N N . VAL A 1 436 ? 23.359 -20.141 -15.984 1 96.31 436 VAL A N 1
ATOM 3435 C CA . VAL A 1 436 ? 21.969 -20.5 -15.742 1 96.31 436 VAL A CA 1
ATOM 3436 C C . VAL A 1 436 ? 21.875 -21.438 -14.547 1 96.31 436 VAL A C 1
ATOM 3438 O O . VAL A 1 436 ? 21.094 -21.203 -13.617 1 96.31 436 VAL A O 1
ATOM 3441 N N . PRO A 1 437 ? 22.75 -22.516 -14.484 1 97.44 437 PRO A N 1
ATOM 3442 C CA . PRO A 1 437 ? 22.656 -23.438 -13.344 1 97.44 437 PRO A CA 1
ATOM 3443 C C . PRO A 1 437 ? 22.891 -22.734 -12.008 1 97.44 437 PRO A C 1
ATOM 3445 O O . PRO A 1 437 ? 22.141 -22.969 -11.047 1 97.44 437 PRO A O 1
ATOM 3448 N N . ALA A 1 438 ? 23.875 -21.844 -11.969 1 94.31 438 ALA A N 1
ATOM 3449 C CA . ALA A 1 438 ? 24.188 -21.141 -10.734 1 94.31 438 ALA A CA 1
ATOM 3450 C C . ALA A 1 438 ? 23.016 -20.281 -10.273 1 94.31 438 ALA A C 1
ATOM 3452 O O . ALA A 1 438 ? 22.734 -20.188 -9.078 1 94.31 438 ALA A O 1
ATOM 3453 N N . GLY A 1 439 ? 22.391 -19.609 -11.203 1 93.44 439 GLY A N 1
ATOM 3454 C CA . GLY A 1 439 ? 21.219 -18.828 -10.891 1 93.44 439 GLY A CA 1
ATOM 3455 C C . GLY A 1 439 ? 20.062 -19.656 -10.344 1 93.44 439 GLY A C 1
ATOM 3456 O O . GLY A 1 439 ? 19.406 -19.25 -9.391 1 93.44 439 GLY A O 1
ATOM 3457 N N . GLN A 1 440 ? 19.812 -20.781 -10.977 1 96.69 440 GLN A N 1
ATOM 3458 C CA . GLN A 1 440 ? 18.734 -21.672 -10.531 1 96.69 440 GLN A CA 1
ATOM 3459 C C . GLN A 1 440 ? 19.031 -22.234 -9.141 1 96.69 440 GLN A C 1
ATOM 3461 O O . GLN A 1 440 ? 18.125 -22.344 -8.312 1 96.69 440 GLN A O 1
ATOM 3466 N N . ILE A 1 441 ? 20.297 -22.594 -8.898 1 95.81 441 ILE A N 1
ATOM 3467 C CA . ILE A 1 441 ? 20.688 -23.109 -7.594 1 95.81 441 ILE A CA 1
ATOM 3468 C C . ILE A 1 441 ? 20.422 -22.047 -6.52 1 95.81 441 ILE A C 1
ATOM 3470 O O . ILE A 1 441 ? 19.891 -22.359 -5.457 1 95.81 441 ILE A O 1
ATOM 3474 N N . ALA A 1 442 ? 20.797 -20.812 -6.801 1 92.5 442 ALA A N 1
ATOM 3475 C CA . ALA A 1 442 ? 20.594 -19.734 -5.844 1 92.5 442 ALA A CA 1
ATOM 3476 C C . ALA A 1 442 ? 19.109 -19.516 -5.559 1 92.5 442 ALA A C 1
ATOM 3478 O O . ALA A 1 442 ? 18.719 -19.344 -4.402 1 92.5 442 ALA A O 1
ATOM 3479 N N . PHE A 1 443 ? 18.312 -19.469 -6.617 1 95 443 PHE A N 1
ATOM 3480 C CA . PHE A 1 443 ? 16.875 -19.281 -6.453 1 95 443 PHE A CA 1
ATOM 3481 C C . PHE A 1 443 ? 16.281 -20.406 -5.613 1 95 443 PHE A C 1
ATOM 3483 O O . PHE A 1 443 ? 15.469 -20.156 -4.719 1 95 443 PHE A O 1
ATOM 3490 N N . ILE A 1 444 ? 16.656 -21.625 -5.902 1 96.38 444 ILE A N 1
ATOM 3491 C CA . ILE A 1 444 ? 16.141 -22.781 -5.184 1 96.38 444 ILE A CA 1
ATOM 3492 C C . ILE A 1 444 ? 16.578 -22.703 -3.721 1 96.38 444 ILE A C 1
ATOM 3494 O O . ILE A 1 444 ? 15.742 -22.828 -2.816 1 96.38 444 ILE A O 1
ATOM 3498 N N . LYS A 1 445 ? 17.781 -22.438 -3.467 1 92.81 445 LYS A N 1
ATOM 3499 C CA . LYS A 1 445 ? 18.375 -22.516 -2.133 1 92.81 445 LYS A CA 1
ATOM 3500 C C . LYS A 1 445 ? 17.844 -21.391 -1.241 1 92.81 445 LYS A C 1
ATOM 3502 O O . LYS A 1 445 ? 17.562 -21.609 -0.062 1 92.81 445 LYS A O 1
ATOM 3507 N N . PHE A 1 446 ? 17.734 -20.188 -1.825 1 91.5 446 PHE A N 1
ATOM 3508 C CA . PHE A 1 446 ? 17.469 -19.031 -0.972 1 91.5 446 PHE A CA 1
ATOM 3509 C C . PHE A 1 446 ? 15.992 -18.672 -0.981 1 91.5 446 PHE A C 1
ATOM 3511 O O . PHE A 1 446 ? 15.516 -17.984 -0.072 1 91.5 446 PHE A O 1
ATOM 3518 N N . VAL A 1 447 ? 15.266 -19.125 -1.954 1 94.12 447 VAL A N 1
ATOM 3519 C CA . VAL A 1 447 ? 13.883 -18.672 -2.084 1 94.12 447 VAL A CA 1
ATOM 3520 C C . VAL A 1 447 ? 12.938 -19.875 -1.96 1 94.12 447 VAL A C 1
ATOM 3522 O O . VAL A 1 447 ? 12.102 -19.922 -1.054 1 94.12 447 VAL A O 1
ATOM 3525 N N . CYS A 1 448 ? 13.148 -20.906 -2.736 1 96.06 448 CYS A N 1
ATOM 3526 C CA . CYS A 1 448 ? 12.164 -21.969 -2.855 1 96.06 448 CYS A CA 1
ATOM 3527 C C . CYS A 1 448 ? 12.258 -22.938 -1.68 1 96.06 448 CYS A C 1
ATOM 3529 O O . CYS A 1 448 ? 11.25 -23.234 -1.029 1 96.06 448 CYS A O 1
ATOM 3531 N N . GLU A 1 449 ? 13.438 -23.422 -1.378 1 94.69 449 GLU A N 1
ATOM 3532 C CA . GLU A 1 449 ? 13.602 -24.453 -0.355 1 94.69 449 GLU A CA 1
ATOM 3533 C C . GLU A 1 449 ? 13.086 -23.969 0.999 1 94.69 449 GLU A C 1
ATOM 3535 O O . GLU A 1 449 ? 12.32 -24.672 1.663 1 94.69 449 GLU A O 1
ATOM 3540 N N . PRO A 1 450 ? 13.492 -22.734 1.411 1 93.19 450 PRO A N 1
ATOM 3541 C CA . PRO A 1 450 ? 12.961 -22.281 2.699 1 93.19 450 PRO A CA 1
ATOM 3542 C C . PRO A 1 450 ? 11.445 -22.141 2.693 1 93.19 450 PRO A C 1
ATOM 3544 O O . PRO A 1 450 ? 10.781 -22.516 3.662 1 93.19 450 PRO A O 1
ATOM 3547 N N . TYR A 1 451 ? 10.891 -21.625 1.639 1 95.38 451 TYR A N 1
ATOM 3548 C CA . TYR A 1 451 ? 9.461 -21.344 1.574 1 95.38 451 TYR A CA 1
ATOM 3549 C C . TYR A 1 451 ? 8.656 -22.641 1.552 1 95.38 451 TYR A C 1
ATOM 3551 O O . TYR A 1 451 ? 7.703 -22.797 2.32 1 95.38 451 TYR A O 1
ATOM 3559 N N . PHE A 1 452 ? 9.008 -23.594 0.674 1 96.19 452 PHE A N 1
ATOM 3560 C CA . PHE A 1 452 ? 8.266 -24.828 0.531 1 96.19 452 PHE A CA 1
ATOM 3561 C C . PHE A 1 452 ? 8.523 -25.75 1.718 1 96.19 452 PHE A C 1
ATOM 3563 O O . PHE A 1 452 ? 7.688 -26.594 2.047 1 96.19 452 PHE A O 1
ATOM 3570 N N . GLY A 1 453 ? 9.695 -25.594 2.348 1 93.62 453 GLY A N 1
ATOM 3571 C CA . GLY A 1 453 ? 9.914 -26.297 3.602 1 93.62 453 GLY A CA 1
ATOM 3572 C C . GLY A 1 453 ? 8.922 -25.922 4.684 1 93.62 453 GLY A C 1
ATOM 3573 O O . GLY A 1 453 ? 8.406 -26.781 5.391 1 93.62 453 GLY A O 1
ATOM 3574 N N . LEU A 1 454 ? 8.703 -24.625 4.809 1 92.81 454 LEU A N 1
ATOM 3575 C CA . LEU A 1 454 ? 7.73 -24.125 5.781 1 92.81 454 LEU A CA 1
ATOM 3576 C C . LEU A 1 454 ? 6.324 -24.594 5.414 1 92.81 454 LEU A C 1
ATOM 3578 O O . LEU A 1 454 ? 5.551 -25 6.285 1 92.81 454 LEU A O 1
ATOM 3582 N N . LEU A 1 455 ? 6.008 -24.547 4.156 1 93.56 455 LEU A N 1
ATOM 3583 C CA . LEU A 1 455 ? 4.684 -24.953 3.697 1 93.56 455 LEU A CA 1
ATOM 3584 C C . LEU A 1 455 ? 4.449 -26.438 3.971 1 93.56 455 LEU A C 1
ATOM 3586 O O . LEU A 1 455 ? 3.342 -26.844 4.328 1 93.56 455 LEU A O 1
ATOM 3590 N N . ALA A 1 456 ? 5.453 -27.219 3.803 1 92.75 456 ALA A N 1
ATOM 3591 C CA . ALA A 1 456 ? 5.344 -28.656 4.02 1 92.75 456 ALA A CA 1
ATOM 3592 C C . ALA A 1 456 ? 5.098 -28.969 5.492 1 92.75 456 ALA A C 1
ATOM 3594 O O . ALA A 1 456 ? 4.488 -30 5.824 1 92.75 456 ALA A O 1
ATOM 3595 N N . ARG A 1 457 ? 5.543 -28.141 6.352 1 91.62 457 ARG A N 1
ATOM 3596 C CA . ARG A 1 457 ? 5.273 -28.312 7.773 1 91.62 457 ARG A CA 1
ATOM 3597 C C . ARG A 1 457 ? 3.801 -28.078 8.086 1 91.62 457 ARG A C 1
ATOM 3599 O O . ARG A 1 457 ? 3.238 -28.719 8.977 1 91.62 457 ARG A O 1
ATOM 3606 N N . LEU A 1 458 ? 3.211 -27.203 7.352 1 90.75 458 LEU A N 1
ATOM 3607 C CA . LEU A 1 458 ? 1.792 -26.906 7.527 1 90.75 458 LEU A CA 1
ATOM 3608 C C . LEU A 1 458 ? 0.93 -27.922 6.781 1 90.75 458 LEU A C 1
ATOM 3610 O O . LEU A 1 458 ? -0.142 -28.297 7.262 1 90.75 458 LEU A O 1
ATOM 3614 N N . CYS A 1 459 ? 1.38 -28.266 5.648 1 92.06 459 CYS A N 1
ATOM 3615 C CA . CYS A 1 459 ? 0.687 -29.156 4.73 1 92.06 459 CYS A CA 1
ATOM 3616 C C . CYS A 1 459 ? 1.593 -30.312 4.305 1 92.06 459 CYS A C 1
ATOM 3618 O O . CYS A 1 459 ? 2.17 -30.281 3.215 1 92.06 459 CYS A O 1
ATOM 3620 N N . PRO A 1 460 ? 1.621 -31.359 5.066 1 90.75 460 PRO A N 1
ATOM 3621 C CA . PRO A 1 460 ? 2.564 -32.469 4.828 1 90.75 460 PRO A CA 1
ATOM 3622 C C . PRO A 1 460 ? 2.412 -33.094 3.439 1 90.75 460 PRO A C 1
ATOM 3624 O O . PRO A 1 460 ? 3.395 -33.562 2.857 1 90.75 460 PRO A O 1
ATOM 3627 N N . GLU A 1 461 ? 1.277 -33.031 2.914 1 87.06 461 GLU A N 1
ATOM 3628 C CA . GLU A 1 461 ? 1.03 -33.625 1.596 1 87.06 461 GLU A CA 1
ATOM 3629 C C . GLU A 1 461 ? 1.745 -32.844 0.503 1 87.06 461 GLU A C 1
ATOM 3631 O O . GLU A 1 461 ? 1.903 -33.312 -0.619 1 87.06 461 GLU A O 1
ATOM 3636 N N . ALA A 1 462 ? 2.205 -31.703 0.83 1 88.5 462 ALA A N 1
ATOM 3637 C CA . ALA A 1 462 ? 2.949 -30.891 -0.133 1 88.5 462 ALA A CA 1
ATOM 3638 C C . ALA A 1 462 ? 4.402 -31.344 -0.225 1 88.5 462 ALA A C 1
ATOM 3640 O O . ALA A 1 462 ? 5.215 -30.719 -0.911 1 88.5 462 ALA A O 1
ATOM 3641 N N . GLU A 1 463 ? 4.707 -32.375 0.37 1 86.44 463 GLU A N 1
ATOM 3642 C CA . GLU A 1 463 ? 6.059 -32.938 0.355 1 86.44 463 GLU A CA 1
ATOM 3643 C C . GLU A 1 463 ? 6.484 -33.312 -1.06 1 86.44 463 GLU A C 1
ATOM 3645 O O . GLU A 1 463 ? 7.68 -33.344 -1.368 1 86.44 463 GLU A O 1
ATOM 3650 N N . GLU A 1 464 ? 5.535 -33.594 -1.903 1 85.75 464 GLU A N 1
ATOM 3651 C CA . GLU A 1 464 ? 5.844 -33.875 -3.307 1 85.75 464 GLU A CA 1
ATOM 3652 C C . GLU A 1 464 ? 6.629 -32.719 -3.922 1 85.75 464 GLU A C 1
ATOM 3654 O O . GLU A 1 464 ? 7.52 -32.938 -4.75 1 85.75 464 GLU A O 1
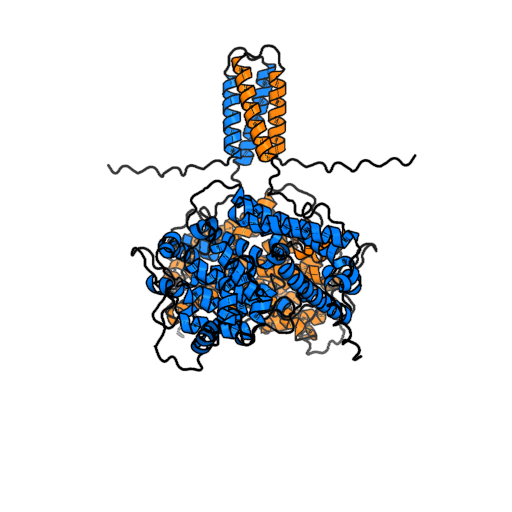ATOM 3659 N N . CYS A 1 465 ? 6.312 -31.531 -3.555 1 90.06 465 CYS A N 1
ATOM 3660 C CA . CYS A 1 465 ? 7.004 -30.344 -4.043 1 90.06 465 CYS A CA 1
ATOM 3661 C C . CYS A 1 465 ? 8.453 -30.328 -3.582 1 90.06 465 CYS A C 1
ATOM 3663 O O . CYS A 1 465 ? 9.359 -30.078 -4.379 1 90.06 465 CYS A O 1
ATOM 3665 N N . THR A 1 466 ? 8.695 -30.672 -2.318 1 92.62 466 THR A N 1
ATOM 3666 C CA . THR A 1 466 ? 10.031 -30.562 -1.745 1 92.62 466 THR A CA 1
ATOM 3667 C C . THR A 1 466 ? 10.93 -31.672 -2.289 1 92.62 466 THR A C 1
ATOM 3669 O O . THR A 1 466 ? 12.133 -31.469 -2.459 1 92.62 466 THR A O 1
ATOM 3672 N N . SER A 1 467 ? 10.336 -32.812 -2.564 1 92.19 467 SER A N 1
ATOM 3673 C CA . SER A 1 467 ? 11.109 -33.906 -3.139 1 92.19 467 SER A CA 1
ATOM 3674 C C . SER A 1 467 ? 11.594 -33.562 -4.543 1 92.19 467 SER A C 1
ATOM 3676 O O . SER A 1 467 ? 12.766 -33.75 -4.867 1 92.19 467 SER A O 1
ATOM 3678 N N . SER A 1 468 ? 10.648 -33.125 -5.355 1 93.75 468 SER A N 1
ATOM 3679 C CA . SER A 1 468 ? 11.016 -32.688 -6.703 1 93.75 468 SER A CA 1
ATOM 3680 C C . SER A 1 468 ? 12.016 -31.547 -6.672 1 93.75 468 SER A C 1
ATOM 3682 O O . SER A 1 468 ? 12.898 -31.453 -7.531 1 93.75 468 SER A O 1
ATOM 3684 N N . LEU A 1 469 ? 11.859 -30.688 -5.777 1 96.56 469 LEU A N 1
ATOM 3685 C CA . LEU A 1 469 ? 12.75 -29.547 -5.602 1 96.56 469 LEU A CA 1
ATOM 3686 C C . LEU A 1 469 ? 14.172 -30.016 -5.316 1 96.56 469 LEU A C 1
ATOM 3688 O O . LEU A 1 469 ? 15.133 -29.484 -5.887 1 96.56 469 LEU A O 1
ATOM 3692 N N . ALA A 1 470 ? 14.312 -31 -4.469 1 96 470 ALA A N 1
ATOM 3693 C CA . ALA A 1 470 ? 15.625 -31.547 -4.125 1 96 470 ALA A CA 1
ATOM 3694 C C . ALA A 1 470 ? 16.266 -32.219 -5.336 1 96 470 ALA A C 1
ATOM 3696 O O . ALA A 1 470 ? 17.484 -32.062 -5.555 1 96 470 ALA A O 1
ATOM 3697 N N . GLU A 1 471 ? 15.492 -32.875 -6.062 1 96.75 471 GLU A N 1
ATOM 3698 C CA . GLU A 1 471 ? 16 -33.531 -7.266 1 96.75 471 GLU A CA 1
ATOM 3699 C C . GLU A 1 471 ? 16.453 -32.5 -8.297 1 96.75 471 GLU A C 1
ATOM 3701 O O . GLU A 1 471 ? 17.484 -32.688 -8.938 1 96.75 471 GLU A O 1
ATOM 3706 N N . ASN A 1 472 ? 15.664 -31.531 -8.492 1 98 472 ASN A N 1
ATOM 3707 C CA . ASN A 1 472 ? 16 -30.5 -9.469 1 98 472 ASN A CA 1
ATOM 3708 C C . ASN A 1 472 ? 17.219 -29.688 -9.016 1 98 472 ASN A C 1
ATOM 3710 O O . ASN A 1 472 ? 18 -29.234 -9.844 1 98 472 ASN A O 1
ATOM 3714 N N . ARG A 1 473 ? 17.359 -29.484 -7.688 1 97.88 473 ARG A N 1
ATOM 3715 C CA . ARG A 1 473 ? 18.562 -28.828 -7.184 1 97.88 473 ARG A CA 1
ATOM 3716 C C . ARG A 1 473 ? 19.812 -29.625 -7.539 1 97.88 473 ARG A C 1
ATOM 3718 O O . ARG A 1 473 ? 20.812 -29.062 -8 1 97.88 473 ARG A O 1
ATOM 3725 N N . LYS A 1 474 ? 19.766 -30.906 -7.352 1 97.94 474 LYS A N 1
ATOM 3726 C CA . LYS A 1 474 ? 20.875 -31.781 -7.691 1 97.94 474 LYS A CA 1
ATOM 3727 C C . LYS A 1 474 ? 21.203 -31.719 -9.18 1 97.94 474 LYS A C 1
ATOM 3729 O O . LYS A 1 474 ? 22.375 -31.703 -9.578 1 97.94 474 LYS A O 1
ATOM 3734 N N . TYR A 1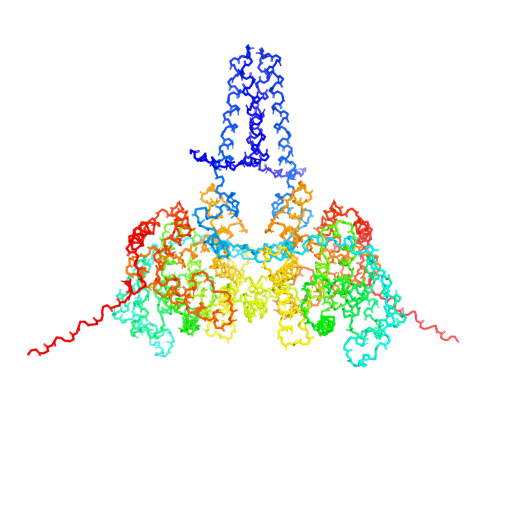 475 ? 20.203 -31.734 -9.938 1 98.31 475 TYR A N 1
ATOM 3735 C CA . TYR A 1 475 ? 20.375 -31.609 -11.375 1 98.31 475 TYR A CA 1
ATOM 3736 C C . TYR A 1 475 ? 21.141 -30.344 -11.734 1 98.31 475 TYR A C 1
ATOM 3738 O O . TYR A 1 475 ? 22.094 -30.375 -12.516 1 98.31 475 TYR A O 1
ATOM 3746 N N . TRP A 1 476 ? 20.734 -29.25 -11.188 1 98.31 476 TRP A N 1
ATOM 3747 C CA . TRP A 1 476 ? 21.375 -27.984 -11.5 1 98.31 476 TRP A CA 1
ATOM 3748 C C . TRP A 1 476 ? 22.797 -27.953 -10.984 1 98.31 476 TRP A C 1
ATOM 3750 O O . TRP A 1 476 ? 23.688 -27.359 -11.609 1 98.31 476 TRP A O 1
ATOM 3760 N N . GLU A 1 477 ? 23 -28.547 -9.82 1 97.88 477 GLU A N 1
ATOM 3761 C CA . GLU A 1 477 ? 24.359 -28.641 -9.289 1 97.88 477 GLU A CA 1
ATOM 3762 C C . GLU A 1 477 ? 25.266 -29.422 -10.234 1 97.88 477 GLU A C 1
ATOM 3764 O O . GLU A 1 477 ? 26.438 -29.062 -10.43 1 97.88 477 GLU A O 1
ATOM 3769 N N . GLU A 1 478 ? 24.781 -30.438 -10.773 1 98.12 478 GLU A N 1
ATOM 3770 C CA . GLU A 1 478 ? 25.531 -31.219 -11.758 1 98.12 478 GLU A CA 1
ATOM 3771 C C . GLU A 1 478 ? 25.812 -30.406 -13.016 1 98.12 478 GLU A C 1
ATOM 3773 O O . GLU A 1 478 ? 26.922 -30.422 -13.539 1 98.12 478 GLU A O 1
ATOM 3778 N N . LYS A 1 479 ? 24.797 -29.75 -13.477 1 97.88 479 LYS A N 1
ATOM 3779 C CA . LYS A 1 479 ? 24.953 -28.938 -14.68 1 97.88 479 LYS A CA 1
ATOM 3780 C C . LYS A 1 479 ? 25.922 -27.781 -14.438 1 97.88 479 LYS A C 1
ATOM 3782 O O . LYS A 1 479 ? 26.641 -27.359 -15.344 1 97.88 479 LYS A O 1
ATOM 3787 N N . ASP A 1 480 ? 25.922 -27.266 -13.234 1 97.12 480 ASP A N 1
ATOM 3788 C CA . ASP A 1 480 ? 26.859 -26.219 -12.875 1 97.12 480 ASP A CA 1
ATOM 3789 C C . ASP A 1 480 ? 28.297 -26.719 -12.914 1 97.12 480 ASP A C 1
ATOM 3791 O O . ASP A 1 480 ? 29.188 -26.031 -13.391 1 97.12 480 ASP A O 1
ATOM 3795 N N . LYS A 1 481 ? 28.5 -27.922 -12.398 1 97 481 LYS A N 1
ATOM 3796 C CA . LYS A 1 481 ? 29.812 -28.547 -12.43 1 97 481 LYS A CA 1
ATOM 3797 C C . LYS A 1 481 ? 30.297 -28.75 -13.859 1 97 481 LYS A C 1
ATOM 3799 O O . LYS A 1 481 ? 31.484 -28.625 -14.148 1 97 481 LYS A O 1
ATOM 3804 N N . GLU A 1 482 ? 29.375 -29.016 -14.703 1 96.88 482 GLU A N 1
ATOM 3805 C CA . GLU A 1 482 ? 29.672 -29.234 -16.109 1 96.88 482 GLU A CA 1
ATOM 3806 C C . GLU A 1 482 ? 29.859 -27.922 -16.859 1 96.88 482 GLU A C 1
ATOM 3808 O O . GLU A 1 482 ? 30.25 -27.906 -18.016 1 96.88 482 GLU A O 1
ATOM 3813 N N . LYS A 1 483 ? 29.641 -26.844 -16.172 1 95.56 483 LYS A N 1
ATOM 3814 C CA . LYS A 1 483 ? 29.688 -25.516 -16.781 1 95.56 483 LYS A CA 1
ATOM 3815 C C . LYS A 1 483 ? 28.781 -25.422 -18 1 95.56 483 LYS A C 1
ATOM 3817 O O . LYS A 1 483 ? 29.188 -24.922 -19.047 1 95.56 483 LYS A O 1
ATOM 3822 N N . ALA A 1 484 ? 27.578 -26.031 -17.797 1 95.88 484 ALA A N 1
ATOM 3823 C CA . ALA A 1 484 ? 26.609 -26.047 -18.891 1 95.88 484 ALA A CA 1
ATOM 3824 C C . ALA A 1 484 ? 26.141 -24.641 -19.25 1 95.88 484 ALA A C 1
ATOM 3826 O O . ALA A 1 484 ? 25.875 -23.828 -18.359 1 95.88 484 ALA A O 1
ATOM 3827 N N . THR A 1 485 ? 26.109 -24.344 -20.531 1 95.44 485 THR A N 1
ATOM 3828 C CA . THR A 1 485 ? 25.609 -23.062 -21.031 1 95.44 485 THR A CA 1
ATOM 3829 C C . THR A 1 485 ? 24.109 -23.141 -21.328 1 95.44 485 THR A C 1
ATOM 3831 O O . THR A 1 485 ? 23.531 -24.234 -21.297 1 95.44 485 THR A O 1
ATOM 3834 N N . PHE A 1 486 ? 23.547 -21.969 -21.562 1 96.38 486 PHE A N 1
ATOM 3835 C CA . PHE A 1 486 ? 22.141 -21.922 -21.938 1 96.38 486 PHE A CA 1
ATOM 3836 C C . PHE A 1 486 ? 21.875 -22.828 -23.141 1 96.38 486 PHE A C 1
ATOM 3838 O O . PHE A 1 486 ? 20.891 -23.562 -23.156 1 96.38 486 PHE A O 1
ATOM 3845 N N . ASP A 1 487 ? 22.75 -22.875 -24.172 1 94.75 487 ASP A N 1
ATOM 3846 C CA . ASP A 1 487 ? 22.578 -23.672 -25.391 1 94.75 487 ASP A CA 1
ATOM 3847 C C . ASP A 1 487 ? 22.688 -25.156 -25.078 1 94.75 487 ASP A C 1
ATOM 3849 O O . ASP A 1 487 ? 22 -25.969 -25.688 1 94.75 487 ASP A O 1
ATOM 3853 N N . ASP A 1 488 ? 23.531 -25.5 -24.125 1 94.69 488 ASP A N 1
ATOM 3854 C CA . ASP A 1 488 ? 23.672 -26.906 -23.734 1 94.69 488 ASP A CA 1
ATOM 3855 C C . ASP A 1 488 ? 22.359 -27.422 -23.125 1 94.69 488 ASP A C 1
ATOM 3857 O O . ASP A 1 488 ? 22.031 -28.594 -23.297 1 94.69 488 ASP A O 1
ATOM 3861 N N . LEU A 1 489 ? 21.719 -26.531 -22.469 1 96.12 489 LEU A N 1
ATOM 3862 C CA . LEU A 1 489 ? 20.547 -26.922 -21.688 1 96.12 489 LEU A CA 1
ATOM 3863 C C . LEU A 1 489 ? 19.297 -26.922 -22.562 1 96.12 489 LEU A C 1
ATOM 3865 O O . LEU A 1 489 ? 18.391 -27.734 -22.375 1 96.12 489 LEU A O 1
ATOM 3869 N N . PHE A 1 490 ? 19.188 -25.969 -23.547 1 93.81 490 PHE A N 1
ATOM 3870 C CA . PHE A 1 490 ? 17.891 -25.719 -24.172 1 93.81 490 PHE A CA 1
ATOM 3871 C C . PHE A 1 490 ? 17.984 -25.797 -25.688 1 93.81 490 PHE A C 1
ATOM 3873 O O . PHE A 1 490 ? 16.969 -25.75 -26.375 1 93.81 490 PHE A O 1
ATOM 3880 N N . ARG A 1 491 ? 19.219 -25.75 -26.328 1 82.12 491 ARG A N 1
ATOM 3881 C CA . ARG A 1 491 ? 19.312 -25.844 -27.781 1 82.12 491 ARG A CA 1
ATOM 3882 C C . ARG A 1 491 ? 18.922 -27.219 -28.281 1 82.12 491 ARG A C 1
ATOM 3884 O O . ARG A 1 491 ? 19.391 -28.234 -27.75 1 82.12 491 ARG A O 1
ATOM 3891 N N . LYS A 1 492 ? 17.766 -27.234 -28.938 1 64.19 492 LYS A N 1
ATOM 3892 C CA . LYS A 1 492 ? 17.234 -28.438 -29.578 1 64.19 492 LYS A CA 1
ATOM 3893 C C . LYS A 1 492 ? 18.219 -28.969 -30.625 1 64.19 492 LYS A C 1
ATOM 3895 O O . LYS A 1 492 ? 18.766 -28.188 -31.406 1 64.19 492 LYS A O 1
ATOM 3900 N N . PRO A 1 493 ? 18.734 -30.203 -30.375 1 55.22 493 PRO A N 1
ATOM 3901 C CA . PRO A 1 493 ? 19.625 -30.734 -31.406 1 55.22 493 PRO A CA 1
ATOM 3902 C C . PRO A 1 493 ? 19.125 -30.453 -32.812 1 55.22 493 PRO A C 1
ATOM 3904 O O . PRO A 1 493 ? 17.922 -30.438 -33.062 1 55.22 493 PRO A O 1
ATOM 3907 N N . PRO A 1 494 ? 19.953 -29.703 -33.625 1 49.84 494 PRO A N 1
ATOM 3908 C CA . PRO A 1 494 ? 19.516 -29.578 -35 1 49.84 494 PRO A CA 1
ATOM 3909 C C . PRO A 1 494 ? 18.938 -30.875 -35.562 1 49.84 494 PRO A C 1
ATOM 3911 O O . PRO A 1 494 ? 19.312 -31.969 -35.125 1 49.84 494 PRO A O 1
ATOM 3914 N N . PRO A 1 495 ? 17.656 -30.75 -36.031 1 49.06 495 PRO A N 1
ATOM 3915 C CA . PRO A 1 495 ? 17.188 -32 -36.625 1 49.06 495 PRO A CA 1
ATOM 3916 C C . PRO A 1 495 ? 18.297 -32.781 -37.312 1 49.06 495 PRO A C 1
ATOM 3918 O O . PRO A 1 495 ? 19.25 -32.188 -37.812 1 49.06 495 PRO A O 1
ATOM 3921 N N . PRO A 1 496 ? 18.359 -34.031 -36.906 1 50.75 496 PRO A N 1
ATOM 3922 C CA . PRO A 1 496 ? 19.391 -34.781 -37.594 1 50.75 496 PRO A CA 1
ATOM 3923 C C . PRO A 1 496 ? 19.422 -34.531 -39.125 1 50.75 496 PRO A C 1
ATOM 3925 O O . PRO A 1 496 ? 18.391 -34.188 -39.719 1 50.75 496 PRO A O 1
ATOM 3928 N N . PRO A 1 497 ? 20.594 -34.156 -39.625 1 49.25 497 PRO A N 1
ATOM 3929 C CA . PRO A 1 497 ? 20.625 -33.906 -41.062 1 49.25 497 PRO A CA 1
ATOM 3930 C C . PRO A 1 497 ? 19.812 -34.938 -41.875 1 49.25 497 PRO A C 1
ATOM 3932 O O . PRO A 1 497 ? 19.656 -36.094 -41.438 1 49.25 497 PRO A O 1
ATOM 3935 N N . PRO A 1 498 ? 18.891 -34.375 -42.656 1 50.94 498 PRO A N 1
ATOM 3936 C CA . PRO A 1 498 ? 18.094 -35.344 -43.438 1 50.94 498 PRO A CA 1
ATOM 3937 C C . PRO A 1 498 ? 18.953 -36.5 -43.969 1 50.94 498 PRO A C 1
ATOM 3939 O O . PRO A 1 498 ? 20.141 -36.344 -44.219 1 50.94 498 PRO A O 1
ATOM 3942 N N . PRO A 1 499 ? 18.422 -37.625 -43.688 1 46.25 499 PRO A N 1
ATOM 3943 C CA . PRO A 1 499 ? 19.219 -38.781 -44.156 1 46.25 499 PRO A CA 1
ATOM 3944 C C . PRO A 1 499 ? 19.703 -38.594 -45.594 1 46.25 499 PRO A C 1
ATOM 3946 O O . PRO A 1 499 ? 18.984 -38.031 -46.438 1 46.25 499 PRO A O 1
ATOM 3949 N N . THR A 1 500 ? 20.984 -38.344 -45.75 1 37.78 500 THR A N 1
ATOM 3950 C CA . THR A 1 500 ? 21.547 -38.219 -47.094 1 37.78 500 THR A CA 1
ATOM 3951 C C . THR A 1 500 ? 20.953 -39.281 -48.031 1 37.78 500 THR A C 1
ATOM 3953 O O . THR A 1 500 ? 20.984 -40.469 -47.719 1 37.78 500 THR A O 1
ATOM 3956 N N . LYS A 1 501 ? 19.891 -38.688 -48.688 1 45.38 501 LYS A N 1
ATOM 3957 C CA . LYS A 1 501 ? 19.359 -39.531 -49.719 1 45.38 501 LYS A CA 1
ATOM 3958 C C . LYS A 1 501 ? 20.484 -40.344 -50.406 1 45.38 501 LYS A C 1
ATOM 3960 O O . LYS A 1 501 ? 21.406 -39.781 -50.969 1 45.38 501 LYS A O 1
ATOM 3965 N N . VAL A 1 502 ? 20.641 -41.656 -49.875 1 30.86 502 VAL A N 1
ATOM 3966 C CA . VAL A 1 502 ? 21.438 -42.531 -50.719 1 30.86 502 VAL A CA 1
ATOM 3967 C C . VAL A 1 502 ? 20.688 -42.781 -52.031 1 30.86 502 VAL A C 1
ATOM 3969 O O . VAL A 1 502 ? 19.5 -43.094 -52.031 1 30.86 502 VAL A O 1
ATOM 3972 N N . MET B 1 1 ? 53.938 -16.953 7.148 1 25.98 1 MET B N 1
ATOM 3973 C CA . MET B 1 1 ? 53.156 -17.547 8.211 1 25.98 1 MET B CA 1
ATOM 3974 C C . MET B 1 1 ? 51.875 -16.75 8.461 1 25.98 1 MET B C 1
ATOM 3976 O O . MET B 1 1 ? 51.906 -15.742 9.18 1 25.98 1 MET B O 1
ATOM 3980 N N . SER B 1 2 ? 51.031 -16.5 7.43 1 28.75 2 SER B N 1
ATOM 3981 C CA . SER B 1 2 ? 49.938 -15.586 7.18 1 28.75 2 SER B CA 1
ATOM 3982 C C . SER B 1 2 ? 48.75 -15.875 8.109 1 28.75 2 SER B C 1
ATOM 3984 O O . SER B 1 2 ? 48.25 -17 8.141 1 28.75 2 SER B O 1
ATOM 3986 N N . SER B 1 3 ? 48.75 -15.211 9.328 1 30.22 3 SER B N 1
ATOM 3987 C CA . SER B 1 3 ? 47.812 -15.312 10.445 1 30.22 3 SER B CA 1
ATOM 3988 C C . SER B 1 3 ? 46.375 -15.227 9.969 1 30.22 3 SER B C 1
ATOM 3990 O O . SER B 1 3 ? 46 -14.242 9.336 1 30.22 3 SER B O 1
ATOM 3992 N N . LEU B 1 4 ? 45.719 -16.344 9.68 1 30.77 4 LEU B N 1
ATOM 3993 C CA . LEU B 1 4 ? 44.344 -16.594 9.336 1 30.77 4 LEU B CA 1
ATOM 3994 C C . LEU B 1 4 ? 43.406 -15.906 10.328 1 30.77 4 LEU B C 1
ATOM 3996 O O . LEU B 1 4 ? 43.375 -16.25 11.516 1 30.77 4 LEU B O 1
ATOM 4000 N N . GLU B 1 5 ? 43.188 -14.562 10.141 1 30.48 5 GLU B N 1
ATOM 4001 C CA . GLU B 1 5 ? 42.312 -13.75 10.961 1 30.48 5 GLU B CA 1
ATOM 4002 C C . GLU B 1 5 ? 40.969 -14.453 11.195 1 30.48 5 GLU B C 1
ATOM 4004 O O . GLU B 1 5 ? 40.344 -14.906 10.242 1 30.48 5 GLU B O 1
ATOM 4009 N N . GLN B 1 6 ? 40.781 -15.047 12.391 1 30.31 6 GLN B N 1
ATOM 4010 C CA . GLN B 1 6 ? 39.562 -15.68 12.914 1 30.31 6 GLN B CA 1
ATOM 4011 C C . GLN B 1 6 ? 38.344 -14.805 12.672 1 30.31 6 GLN B C 1
ATOM 4013 O O . GLN B 1 6 ? 38.375 -13.594 12.883 1 30.31 6 GLN B O 1
ATOM 4018 N N . PRO B 1 7 ? 37.375 -15.258 11.852 1 32.62 7 PRO B N 1
ATOM 4019 C CA . PRO B 1 7 ? 36.125 -14.508 11.57 1 32.62 7 PRO B CA 1
ATOM 4020 C C . PRO B 1 7 ? 35.469 -13.961 12.836 1 32.62 7 PRO B C 1
ATOM 4022 O O . PRO B 1 7 ? 35.469 -14.633 13.867 1 32.62 7 PRO B O 1
ATOM 4025 N N . ARG B 1 8 ? 35.375 -12.664 13.062 1 31.23 8 ARG B N 1
ATOM 4026 C CA . ARG B 1 8 ? 34.719 -11.961 14.156 1 31.23 8 ARG B CA 1
ATOM 4027 C C . ARG B 1 8 ? 33.375 -12.617 14.484 1 31.23 8 ARG B C 1
ATOM 4029 O O . ARG B 1 8 ? 32.5 -12.719 13.625 1 31.23 8 ARG B O 1
ATOM 4036 N N . GLN B 1 9 ? 33.312 -13.516 15.406 1 28.94 9 GLN B N 1
ATOM 4037 C CA . GLN B 1 9 ? 32.094 -14.039 16 1 28.94 9 GLN B CA 1
ATOM 4038 C C . GLN B 1 9 ? 31.047 -12.938 16.172 1 28.94 9 GLN B C 1
ATOM 4040 O O . GLN B 1 9 ? 31.297 -11.938 16.859 1 28.94 9 GLN B O 1
ATOM 4045 N N . MET B 1 10 ? 30.312 -12.609 15.148 1 32.56 10 MET B N 1
ATOM 4046 C CA . MET B 1 10 ? 29.188 -11.68 15.281 1 32.56 10 MET B CA 1
ATOM 4047 C C . MET B 1 10 ? 28.453 -11.906 16.609 1 32.56 10 MET B C 1
ATOM 4049 O O . MET B 1 10 ? 27.953 -13 16.859 1 32.56 10 MET B O 1
ATOM 4053 N N . HIS B 1 11 ? 28.828 -11.258 17.641 1 34.62 11 HIS B N 1
ATOM 4054 C CA . HIS B 1 11 ? 28.203 -11.164 18.953 1 34.62 11 HIS B CA 1
ATOM 4055 C C . HIS B 1 11 ? 26.688 -11.023 18.828 1 34.62 11 HIS B C 1
ATOM 4057 O O . HIS B 1 11 ? 26.203 -10.07 18.219 1 34.62 11 HIS B O 1
ATOM 4063 N N . LYS B 1 12 ? 25.984 -12.016 18.812 1 41.5 12 LYS B N 1
ATOM 4064 C CA . LYS B 1 12 ? 24.547 -12.102 18.984 1 41.5 12 LYS B CA 1
ATOM 4065 C C . LYS B 1 12 ? 24.062 -11.18 20.109 1 41.5 12 LYS B C 1
ATOM 4067 O O . LYS B 1 12 ? 24.375 -11.406 21.281 1 41.5 12 LYS B O 1
ATOM 4072 N N . HIS B 1 13 ? 23.703 -10.078 19.844 1 45.03 13 HIS B N 1
ATOM 4073 C CA . HIS B 1 13 ? 23.172 -9.242 20.922 1 45.03 13 HIS B CA 1
ATOM 4074 C C . HIS B 1 13 ? 21.906 -9.852 21.531 1 45.03 13 HIS B C 1
ATOM 4076 O O . HIS B 1 13 ? 20.922 -10.086 20.828 1 45.03 13 HIS B O 1
ATOM 4082 N N . LYS B 1 14 ? 21.812 -10.398 22.562 1 56.16 14 LYS B N 1
ATOM 4083 C CA . LYS B 1 14 ? 20.734 -10.953 23.359 1 56.16 14 LYS B CA 1
ATOM 4084 C C . LYS B 1 14 ? 19.672 -9.891 23.688 1 56.16 14 LYS B C 1
ATOM 4086 O O . LYS B 1 14 ? 20.016 -8.75 24 1 56.16 14 LYS B O 1
ATOM 4091 N N . THR B 1 15 ? 18.469 -10.188 23.328 1 61.22 15 THR B N 1
ATOM 4092 C CA . THR B 1 15 ? 17.375 -9.281 23.688 1 61.22 15 THR B CA 1
ATOM 4093 C C . THR B 1 15 ? 17.406 -8.969 25.188 1 61.22 15 THR B C 1
ATOM 4095 O O . THR B 1 15 ? 18.062 -9.664 25.953 1 61.22 15 THR B O 1
ATOM 4098 N N . THR B 1 16 ? 16.828 -7.938 25.469 1 65.19 16 THR B N 1
ATOM 4099 C CA . THR B 1 16 ? 16.734 -7.539 26.859 1 65.19 16 THR B CA 1
ATOM 4100 C C . THR B 1 16 ? 16.141 -8.656 27.703 1 65.19 16 THR B C 1
ATOM 4102 O O . THR B 1 16 ? 16.594 -8.914 28.828 1 65.19 16 THR B O 1
ATOM 4105 N N . SER B 1 17 ? 15.227 -9.32 27.078 1 69.69 17 SER B N 1
ATOM 4106 C CA . SER B 1 17 ? 14.586 -10.414 27.797 1 69.69 17 SER B CA 1
ATOM 4107 C C . SER B 1 17 ? 15.539 -11.594 27.969 1 69.69 17 SER B C 1
ATOM 4109 O O . SER B 1 17 ? 15.57 -12.227 29.016 1 69.69 17 SER B O 1
ATOM 4111 N N . GLU B 1 18 ? 16.297 -11.734 26.969 1 73.88 18 GLU B N 1
ATOM 4112 C CA . GLU B 1 18 ? 17.266 -12.828 27.031 1 73.88 18 GLU B CA 1
ATOM 4113 C C . GLU B 1 18 ? 18.359 -12.539 28.062 1 73.88 18 GLU B C 1
ATOM 4115 O O . GLU B 1 18 ? 18.734 -13.422 28.828 1 73.88 18 GLU B O 1
ATOM 4120 N N . ARG B 1 19 ? 18.75 -11.367 28.047 1 76 19 ARG B N 1
ATOM 4121 C CA . ARG B 1 19 ? 19.766 -10.961 29.016 1 76 19 ARG B CA 1
ATOM 4122 C C . ARG B 1 19 ? 19.25 -11.07 30.438 1 76 19 ARG B C 1
ATOM 4124 O O . ARG B 1 19 ? 19.969 -11.484 31.344 1 76 19 ARG B O 1
ATOM 4131 N N . LEU B 1 20 ? 18.031 -10.719 30.562 1 80.56 20 LEU B N 1
ATOM 4132 C CA . LEU B 1 20 ? 17.375 -10.812 31.859 1 80.56 20 LEU B CA 1
ATOM 4133 C C . LEU B 1 20 ? 17.344 -12.258 32.344 1 80.56 20 LEU B C 1
ATOM 4135 O O . LEU B 1 20 ? 17.703 -12.547 33.5 1 80.56 20 LEU B O 1
ATOM 4139 N N . LEU B 1 21 ? 17 -13.086 31.406 1 81.94 21 LEU B N 1
ATOM 4140 C CA . LEU B 1 21 ? 16.875 -14.492 31.797 1 81.94 21 LEU B CA 1
ATOM 4141 C C . LEU B 1 21 ? 18.25 -15.078 32.125 1 81.94 21 LEU B C 1
ATOM 4143 O O . LEU B 1 21 ? 18.391 -15.828 33.094 1 81.94 21 LEU B O 1
ATOM 4147 N N . ILE B 1 22 ? 19.188 -14.562 31.406 1 80.81 22 ILE B N 1
ATOM 4148 C CA . ILE B 1 22 ? 20.547 -15.039 31.625 1 80.81 22 ILE B CA 1
ATOM 4149 C C . ILE B 1 22 ? 21.062 -14.523 32.969 1 80.81 22 ILE B C 1
ATOM 4151 O O . ILE B 1 22 ? 21.656 -15.273 33.75 1 80.81 22 ILE B O 1
ATOM 4155 N N . SER B 1 23 ? 20.797 -13.352 33.219 1 83.5 23 SER B N 1
ATOM 4156 C CA . SER B 1 23 ? 21.234 -12.75 34.469 1 83.5 23 SER B CA 1
ATOM 4157 C C . SER B 1 23 ? 20.578 -13.422 35.656 1 83.5 23 SER B C 1
ATOM 4159 O O . SER B 1 23 ? 21.234 -13.711 36.656 1 83.5 23 SER B O 1
ATOM 4161 N N . VAL B 1 24 ? 19.312 -13.711 35.531 1 86.75 24 VAL B N 1
ATOM 4162 C CA . VAL B 1 24 ? 18.578 -14.367 36.594 1 86.75 24 VAL B CA 1
ATOM 4163 C C . VAL B 1 24 ? 19.109 -15.789 36.812 1 86.75 24 VAL B C 1
ATOM 4165 O O . VAL B 1 24 ? 19.359 -16.219 37.938 1 86.75 24 VAL B O 1
ATOM 4168 N N . ARG B 1 25 ? 19.328 -16.359 35.688 1 87.12 25 ARG B N 1
ATOM 4169 C CA . ARG B 1 25 ? 19.844 -17.734 35.75 1 87.12 25 ARG B CA 1
ATOM 4170 C C . ARG B 1 25 ? 21.219 -17.766 36.406 1 87.12 25 ARG B C 1
ATOM 4172 O O . ARG B 1 25 ? 21.5 -18.656 37.219 1 87.12 25 ARG B O 1
ATOM 4179 N N . SER B 1 26 ? 22.047 -16.859 36.062 1 85.62 26 SER B N 1
ATOM 4180 C CA . SER B 1 26 ? 23.375 -16.781 36.656 1 85.62 26 SER B CA 1
ATOM 4181 C C . SER B 1 26 ? 23.297 -16.594 38.188 1 85.62 26 SER B C 1
ATOM 4183 O O . SER B 1 26 ? 24.031 -17.234 38.938 1 85.62 26 SER B O 1
ATOM 4185 N N . LYS B 1 27 ? 22.422 -15.836 38.594 1 87.19 27 LYS B N 1
ATOM 4186 C CA . LYS B 1 27 ? 22.266 -15.562 40.031 1 87.19 27 LYS B CA 1
ATOM 4187 C C . LYS B 1 27 ? 21.75 -16.797 40.75 1 87.19 27 LYS B C 1
ATOM 4189 O O . LYS B 1 27 ? 22.172 -17.078 41.875 1 87.19 27 LYS B O 1
ATOM 4194 N N . LEU B 1 28 ? 20.891 -17.453 40.094 1 88.31 28 LEU B N 1
ATOM 4195 C CA . LEU B 1 28 ? 20.375 -18.672 40.688 1 88.31 28 LEU B CA 1
ATOM 4196 C C . LEU B 1 28 ? 21.438 -19.75 40.75 1 88.31 28 LEU B C 1
ATOM 4198 O O . LEU B 1 28 ? 21.516 -20.484 41.75 1 88.31 28 LEU B O 1
ATOM 4202 N N . GLY B 1 29 ? 22.234 -19.766 39.75 1 86.75 29 GLY B N 1
ATOM 4203 C CA . GLY B 1 29 ? 23.375 -20.656 39.781 1 86.75 29 GLY B CA 1
ATOM 4204 C C . GLY B 1 29 ? 24.312 -20.375 40.938 1 86.75 29 GLY B C 1
ATOM 4205 O O . GLY B 1 29 ? 24.766 -21.312 41.625 1 86.75 29 GLY B O 1
ATOM 4206 N N . GLU B 1 30 ? 24.562 -19.156 41.125 1 86.69 30 GLU B N 1
ATOM 4207 C CA . GLU B 1 30 ? 25.391 -18.734 42.219 1 86.69 30 GLU B CA 1
ATOM 4208 C C . GLU B 1 30 ? 24.75 -19.094 43.562 1 86.69 30 GLU B C 1
ATOM 4210 O O . GLU B 1 30 ? 25.438 -19.5 44.5 1 86.69 30 GLU B O 1
ATOM 4215 N N . ALA B 1 31 ? 23.484 -18.938 43.625 1 88.56 31 ALA B N 1
ATOM 4216 C CA . ALA B 1 31 ? 22.766 -19.25 44.844 1 88.56 31 ALA B CA 1
ATOM 4217 C C . ALA B 1 31 ? 22.844 -20.734 45.188 1 88.56 31 ALA B C 1
ATOM 4219 O O . ALA B 1 31 ? 22.953 -21.125 46.344 1 88.56 31 ALA B O 1
ATOM 4220 N N . LEU B 1 32 ? 22.875 -21.484 44.156 1 88.75 32 LEU B N 1
ATOM 4221 C CA . LEU B 1 32 ? 22.938 -22.922 44.344 1 88.75 32 LEU B CA 1
ATOM 4222 C C . LEU B 1 32 ? 24.312 -23.375 44.781 1 88.75 32 LEU B C 1
ATOM 4224 O O . LEU B 1 32 ? 24.469 -24.438 45.406 1 88.75 32 LEU B O 1
ATOM 4228 N N . GLU B 1 33 ? 25.281 -22.531 44.625 1 85.56 33 GLU B N 1
ATOM 4229 C CA . GLU B 1 33 ? 26.656 -22.859 44.969 1 85.56 33 GLU B CA 1
ATOM 4230 C C . GLU B 1 33 ? 26.969 -22.453 46.406 1 85.56 33 GLU B C 1
ATOM 4232 O O . GLU B 1 33 ? 28.016 -22.828 46.969 1 85.56 33 GLU B O 1
ATOM 4237 N N . VAL B 1 34 ? 26.031 -21.703 46.938 1 87.56 34 VAL B N 1
ATOM 4238 C CA . VAL B 1 34 ? 26.234 -21.297 48.344 1 87.56 34 VAL B CA 1
ATOM 4239 C C . VAL B 1 34 ? 26.094 -22.5 49.25 1 87.56 34 VAL B C 1
ATOM 4241 O O . VAL B 1 34 ? 25.125 -23.266 49.156 1 87.56 34 VAL B O 1
ATOM 4244 N N . ASN B 1 35 ? 27 -22.719 50.094 1 84.19 35 ASN B N 1
ATOM 4245 C CA . ASN B 1 35 ? 27 -23.828 51.031 1 84.19 35 ASN B CA 1
ATOM 4246 C C . ASN B 1 35 ? 25.891 -23.703 52.062 1 84.19 35 ASN B C 1
ATOM 4248 O O . ASN B 1 35 ? 25.656 -22.609 52.562 1 84.19 35 ASN B O 1
ATOM 4252 N N . GLY B 1 36 ? 25.078 -24.812 52.344 1 87 36 GLY B N 1
ATOM 4253 C CA . GLY B 1 36 ? 24.109 -24.844 53.438 1 87 36 GLY B CA 1
ATOM 4254 C C . GLY B 1 36 ? 22.688 -24.625 52.969 1 87 36 GLY B C 1
ATOM 4255 O O . GLY B 1 36 ? 21.781 -24.484 53.781 1 87 36 GLY B O 1
ATOM 4256 N N . VAL B 1 37 ? 22.484 -24.562 51.625 1 86.12 37 VAL B N 1
ATOM 4257 C CA . VAL B 1 37 ? 21.125 -24.391 51.125 1 86.12 37 VAL B CA 1
ATOM 4258 C C . VAL B 1 37 ? 20.344 -25.688 51.312 1 86.12 37 VAL B C 1
ATOM 4260 O O . VAL B 1 37 ? 20.797 -26.766 50.875 1 86.12 37 VAL B O 1
ATOM 4263 N N . PRO B 1 38 ? 19.25 -25.578 51.969 1 90.94 38 PRO B N 1
ATOM 4264 C CA . PRO B 1 38 ? 18.453 -26.797 52.188 1 90.94 38 PRO B CA 1
ATOM 4265 C C . PRO B 1 38 ? 18.016 -27.453 50.875 1 90.94 38 PRO B C 1
ATOM 4267 O O . PRO B 1 38 ? 17.828 -26.781 49.875 1 90.94 38 PRO B O 1
ATOM 4270 N N . GLN B 1 39 ? 17.844 -28.719 50.969 1 87 39 GLN B N 1
ATOM 4271 C CA . GLN B 1 39 ? 17.5 -29.5 49.812 1 87 39 GLN B CA 1
ATOM 4272 C C . GLN B 1 39 ? 16.188 -29.016 49.188 1 87 39 GLN B C 1
ATOM 4274 O O . GLN B 1 39 ? 16.078 -28.938 47.969 1 87 39 GLN B O 1
ATOM 4279 N N . ALA B 1 40 ? 15.344 -28.672 50.062 1 85.94 40 ALA B N 1
ATOM 4280 C CA . ALA B 1 40 ? 14.047 -28.219 49.562 1 85.94 40 ALA B CA 1
ATOM 4281 C C . ALA B 1 40 ? 14.188 -26.906 48.781 1 85.94 40 ALA B C 1
ATOM 4283 O O . ALA B 1 40 ? 13.555 -26.734 47.719 1 85.94 40 ALA B O 1
ATOM 4284 N N . ALA B 1 41 ? 15.031 -26.078 49.188 1 86.31 41 ALA B N 1
ATOM 4285 C CA . ALA B 1 41 ? 15.273 -24.812 48.531 1 86.31 41 ALA B CA 1
ATOM 4286 C C . ALA B 1 41 ? 16.078 -25.016 47.25 1 86.31 41 ALA B C 1
ATOM 4288 O O . ALA B 1 41 ? 15.805 -24.375 46.219 1 86.31 41 ALA B O 1
ATOM 4289 N N . SER B 1 42 ? 16.984 -25.828 47.344 1 89.69 42 SER B N 1
ATOM 4290 C CA . SER B 1 42 ? 17.797 -26.156 46.188 1 89.69 42 SER B CA 1
ATOM 4291 C C . SER B 1 42 ? 16.953 -26.719 45.031 1 89.69 42 SER B C 1
ATOM 4293 O O . SER B 1 42 ? 17.156 -26.359 43.875 1 89.69 42 SER B O 1
ATOM 4295 N N . GLU B 1 43 ? 16.031 -27.5 45.406 1 88.06 43 GLU B N 1
ATOM 4296 C CA . GLU B 1 43 ? 15.148 -28.078 44.406 1 88.06 43 GLU B CA 1
ATOM 4297 C C . GLU B 1 43 ? 14.281 -27.016 43.75 1 88.06 43 GLU B C 1
ATOM 4299 O O . GLU B 1 43 ? 14.086 -27.031 42.531 1 88.06 43 GLU B O 1
ATOM 4304 N N . LEU B 1 44 ? 13.836 -26.156 44.469 1 84.44 44 LEU B N 1
ATOM 4305 C CA . LEU B 1 44 ? 13.008 -25.062 43.969 1 84.44 44 LEU B CA 1
ATOM 4306 C C . LEU B 1 44 ? 13.828 -24.141 43.062 1 84.44 44 LEU B C 1
ATOM 4308 O O . LEU B 1 44 ? 13.344 -23.719 42 1 84.44 44 LEU B O 1
ATOM 4312 N N . ILE B 1 45 ? 15.008 -23.906 43.438 1 86.94 45 ILE B N 1
ATOM 4313 C CA . ILE B 1 45 ? 15.898 -23.062 42.656 1 86.94 45 ILE B CA 1
ATOM 4314 C C . ILE B 1 45 ? 16.266 -23.781 41.375 1 86.94 45 ILE B C 1
ATOM 4316 O O . ILE B 1 45 ? 16.297 -23.156 40.281 1 86.94 45 ILE B O 1
ATOM 4320 N N . GLN B 1 46 ? 16.469 -24.984 41.5 1 86.25 46 GLN B N 1
ATOM 4321 C CA . GLN B 1 46 ? 16.766 -25.781 40.312 1 86.25 46 GLN B CA 1
ATOM 4322 C C . GLN B 1 46 ? 15.578 -25.828 39.375 1 86.25 46 GLN B C 1
ATOM 4324 O O . GLN B 1 46 ? 15.742 -25.75 38.156 1 86.25 46 GLN B O 1
ATOM 4329 N N . GLU B 1 47 ? 14.453 -25.953 39.906 1 84.75 47 GLU B N 1
ATOM 4330 C CA . GLU B 1 47 ? 13.25 -25.922 39.094 1 84.75 47 GLU B CA 1
ATOM 4331 C C . GLU B 1 47 ? 13.094 -24.562 38.406 1 84.75 47 GLU B C 1
ATOM 4333 O O . GLU B 1 47 ? 12.727 -24.484 37.219 1 84.75 47 GLU B O 1
ATOM 4338 N N . ALA B 1 48 ? 13.367 -23.547 39.156 1 84.19 48 ALA B N 1
ATOM 4339 C CA . ALA B 1 48 ? 13.32 -22.203 38.562 1 84.19 48 ALA B CA 1
ATOM 4340 C C . ALA B 1 48 ? 14.359 -22.031 37.469 1 84.19 48 ALA B C 1
ATOM 4342 O O . ALA B 1 48 ? 14.062 -21.469 36.406 1 84.19 48 ALA B O 1
ATOM 4343 N N . GLU B 1 49 ? 15.492 -22.531 37.719 1 84.62 49 GLU B N 1
ATOM 4344 C CA . GLU B 1 49 ? 16.547 -22.484 36.719 1 84.62 49 GLU B CA 1
ATOM 4345 C C . GLU B 1 49 ? 16.172 -23.281 35.469 1 84.62 49 GLU B C 1
ATOM 4347 O O . GLU B 1 49 ? 16.438 -22.859 34.344 1 84.62 49 GLU B O 1
ATOM 4352 N N . ALA B 1 50 ? 15.562 -24.359 35.688 1 81.38 50 ALA B N 1
ATOM 4353 C CA . ALA B 1 50 ? 15.102 -25.188 34.562 1 81.38 50 ALA B CA 1
ATOM 4354 C C . ALA B 1 50 ? 14.039 -24.469 33.75 1 81.38 50 ALA B C 1
ATOM 4356 O O . ALA B 1 50 ? 14.039 -24.531 32.531 1 81.38 50 ALA B O 1
ATOM 4357 N N . LEU B 1 51 ? 13.188 -23.797 34.375 1 80.75 51 LEU B N 1
ATOM 4358 C CA . LEU B 1 51 ? 12.164 -23 33.719 1 80.75 51 LEU B CA 1
ATOM 4359 C C . LEU B 1 51 ? 12.797 -21.859 32.906 1 80.75 51 LEU B C 1
ATOM 4361 O O . LEU B 1 51 ? 12.375 -21.562 31.797 1 80.75 51 LEU B O 1
ATOM 4365 N N . LEU B 1 52 ? 13.766 -21.281 33.5 1 82.56 52 LEU B N 1
ATOM 4366 C CA . LEU B 1 52 ? 14.477 -20.203 32.812 1 82.56 52 LEU B CA 1
ATOM 4367 C C . LEU B 1 52 ? 15.219 -20.719 31.594 1 82.56 52 LEU B C 1
ATOM 4369 O O . LEU B 1 52 ? 15.211 -20.078 30.531 1 82.56 52 LEU B O 1
ATOM 4373 N N . ARG B 1 53 ? 15.812 -21.844 31.703 1 78.69 53 ARG B N 1
ATOM 4374 C CA . ARG B 1 53 ? 16.5 -22.469 30.562 1 78.69 53 ARG B CA 1
ATOM 4375 C C . ARG B 1 53 ? 15.531 -22.781 29.438 1 78.69 53 ARG B C 1
ATOM 4377 O O . ARG B 1 53 ? 15.844 -22.562 28.266 1 78.69 53 ARG B O 1
ATOM 4384 N N . LYS B 1 54 ? 14.453 -23.266 29.828 1 75 54 LYS B N 1
ATOM 4385 C CA . LYS B 1 54 ? 13.414 -23.531 28.844 1 75 54 LYS B CA 1
ATOM 4386 C C . LYS B 1 54 ? 12.961 -22.234 28.156 1 75 54 LYS B C 1
ATOM 4388 O O . LYS B 1 54 ? 12.734 -22.203 26.953 1 75 54 LYS B O 1
ATOM 4393 N N . GLY B 1 55 ? 12.812 -21.266 29.016 1 71.38 55 GLY B N 1
ATOM 4394 C CA . GLY B 1 55 ? 12.477 -19.969 28.484 1 71.38 55 GLY B CA 1
ATOM 4395 C C . GLY B 1 55 ? 13.539 -19.406 27.547 1 71.38 55 GLY B C 1
ATOM 4396 O O . GLY B 1 55 ? 13.219 -18.859 26.5 1 71.38 55 GLY B O 1
ATOM 4397 N N . GLU B 1 56 ? 14.758 -19.594 28 1 70.31 56 GLU B N 1
ATOM 4398 C CA . GLU B 1 56 ? 15.883 -19.172 27.156 1 70.31 56 GLU B CA 1
ATOM 4399 C C . GLU B 1 56 ? 15.898 -19.922 25.828 1 70.31 56 GLU B C 1
ATOM 4401 O O . GLU B 1 56 ? 16.172 -19.328 24.781 1 70.31 56 GLU B O 1
ATOM 4406 N N . GLN B 1 57 ? 15.703 -21.125 25.953 1 64.19 57 GLN B N 1
ATOM 4407 C CA . GLN B 1 57 ? 15.641 -21.953 24.75 1 64.19 57 GLN B CA 1
ATOM 4408 C C . GLN B 1 57 ? 14.484 -21.531 23.859 1 64.19 57 GLN B C 1
ATOM 4410 O O . GLN B 1 57 ? 14.617 -21.5 22.625 1 64.19 57 GLN B O 1
ATOM 4415 N N . HIS B 1 58 ? 13.484 -21.328 24.578 1 60.97 58 HIS B N 1
ATOM 4416 C CA . HIS B 1 58 ? 12.328 -20.859 23.828 1 60.97 58 HIS B CA 1
ATOM 4417 C C . HIS B 1 58 ? 12.617 -19.5 23.172 1 60.97 58 HIS B C 1
ATOM 4419 O O . HIS B 1 58 ? 12.211 -19.266 22.031 1 60.97 58 HIS B O 1
ATOM 4425 N N . LEU B 1 59 ? 13.258 -18.781 24.094 1 55.38 59 LEU B N 1
ATOM 4426 C CA . LEU B 1 59 ? 13.625 -17.469 23.547 1 55.38 59 LEU B CA 1
ATOM 4427 C C . LEU B 1 59 ? 14.773 -17.594 22.547 1 55.38 59 LEU B C 1
ATOM 4429 O O . LEU B 1 59 ? 14.898 -16.766 21.641 1 55.38 59 LEU B O 1
ATOM 4433 N N . ALA B 1 60 ? 15.766 -18.562 22.953 1 47.03 60 ALA B N 1
ATOM 4434 C CA . ALA B 1 60 ? 16.906 -18.781 22.078 1 47.03 60 ALA B CA 1
ATOM 4435 C C . ALA B 1 60 ? 16.5 -19.516 20.812 1 47.03 60 ALA B C 1
ATOM 4437 O O . ALA B 1 60 ? 17.281 -19.594 19.859 1 47.03 60 ALA B O 1
ATOM 4438 N N . LYS B 1 61 ? 15.539 -20.406 20.984 1 43.19 61 LYS B N 1
ATOM 4439 C CA . LYS B 1 61 ? 15.102 -20.953 19.703 1 43.19 61 LYS B CA 1
ATOM 4440 C C . LYS B 1 61 ? 15.125 -19.891 18.609 1 43.19 61 LYS B C 1
ATOM 4442 O O . LYS B 1 61 ? 14.672 -18.766 18.812 1 43.19 61 LYS B O 1
ATOM 4447 N N . PRO B 1 62 ? 15.992 -20.203 17.766 1 37.75 62 PRO B N 1
ATOM 4448 C CA . PRO B 1 62 ? 16.047 -19.219 16.688 1 37.75 62 PRO B CA 1
ATOM 4449 C C . PRO B 1 62 ? 14.672 -18.641 16.359 1 37.75 62 PRO B C 1
ATOM 4451 O O . PRO B 1 62 ? 13.727 -19.391 16.094 1 37.75 62 PRO B O 1
ATOM 4454 N N . ARG B 1 63 ? 14.18 -17.797 17.281 1 35.16 63 ARG B N 1
ATOM 4455 C CA . ARG B 1 63 ? 13 -17.156 16.703 1 35.16 63 ARG B CA 1
ATOM 4456 C C . ARG B 1 63 ? 13.094 -17.078 15.188 1 35.16 63 ARG B C 1
ATOM 4458 O O . ARG B 1 63 ? 14.016 -16.453 14.648 1 35.16 63 ARG B O 1
ATOM 4465 N N . LEU B 1 64 ? 12.734 -18.016 14.609 1 34.16 64 LEU B N 1
ATOM 4466 C CA . LEU B 1 64 ? 12.57 -17.859 13.172 1 34.16 64 LEU B CA 1
ATOM 4467 C C . LEU B 1 64 ? 12.156 -16.438 12.812 1 34.16 64 LEU B C 1
ATOM 4469 O O . LEU B 1 64 ? 12.25 -16.031 11.656 1 34.16 64 LEU B O 1
ATOM 4473 N N . ALA B 1 65 ? 11.609 -15.789 13.773 1 37.56 65 ALA B N 1
ATOM 4474 C CA . ALA B 1 65 ? 10.977 -14.508 13.461 1 37.56 65 ALA B CA 1
ATOM 4475 C C . ALA B 1 65 ? 12.023 -13.406 13.336 1 37.56 65 ALA B C 1
ATOM 4477 O O . ALA B 1 65 ? 11.781 -12.383 12.688 1 37.56 65 ALA B O 1
ATOM 4478 N N . SER B 1 66 ? 13.094 -13.328 14.242 1 36.66 66 SER B N 1
ATOM 4479 C CA . SER B 1 66 ? 14.023 -12.211 14.062 1 36.66 66 SER B CA 1
ATOM 4480 C C . SER B 1 66 ? 14.938 -12.438 12.859 1 36.66 66 SER B C 1
ATOM 4482 O O . SER B 1 66 ? 16.141 -12.602 13.023 1 36.66 66 SER B O 1
ATOM 4484 N N . ILE B 1 67 ? 14.734 -13.172 12.016 1 37.03 67 ILE B N 1
ATOM 4485 C CA . ILE B 1 67 ? 15.57 -12.953 10.844 1 37.03 67 ILE B CA 1
ATOM 4486 C C . ILE B 1 67 ? 15.773 -11.453 10.625 1 37.03 67 ILE B C 1
ATOM 4488 O O . ILE B 1 67 ? 14.859 -10.75 10.188 1 37.03 67 ILE B O 1
ATOM 4492 N N . SER B 1 68 ? 16.406 -10.828 11.492 1 40.09 68 SER B N 1
ATOM 4493 C CA . SER B 1 68 ? 16.875 -9.508 11.094 1 40.09 68 SER B CA 1
ATOM 4494 C C . SER B 1 68 ? 17.188 -9.445 9.602 1 40.09 68 SER B C 1
ATOM 4496 O O . SER B 1 68 ? 17.641 -10.438 9.016 1 40.09 68 SER B O 1
ATOM 4498 N N . GLY B 1 69 ? 16.531 -8.664 8.898 1 45.38 69 GLY B N 1
ATOM 4499 C CA . GLY B 1 69 ? 16.766 -8.438 7.48 1 45.38 69 GLY B CA 1
ATOM 4500 C C . GLY B 1 69 ? 18.188 -8.758 7.055 1 45.38 69 GLY B C 1
ATOM 4501 O O . GLY B 1 69 ? 18.406 -9.227 5.938 1 45.38 69 GLY B O 1
ATOM 4502 N N . GLU B 1 70 ? 19.156 -8.516 7.938 1 49.19 70 GLU B N 1
ATOM 4503 C CA . GLU B 1 70 ? 20.531 -8.68 7.488 1 49.19 70 GLU B CA 1
ATOM 4504 C C . GLU B 1 70 ? 20.906 -10.156 7.375 1 49.19 70 GLU B C 1
ATOM 4506 O O . GLU B 1 70 ? 21.734 -10.531 6.555 1 49.19 70 GLU B O 1
ATOM 4511 N N . ASP B 1 71 ? 20.188 -10.938 8.062 1 59.75 71 ASP B N 1
ATOM 4512 C CA . ASP B 1 71 ? 20.594 -12.344 8.031 1 59.75 71 ASP B CA 1
ATOM 4513 C C . ASP B 1 71 ? 19.797 -13.125 6.992 1 59.75 71 ASP B C 1
ATOM 4515 O O . ASP B 1 71 ? 19.953 -14.344 6.875 1 59.75 71 ASP B O 1
ATOM 4519 N N . ILE B 1 72 ? 19.188 -12.258 6.297 1 68.06 72 ILE B N 1
ATOM 4520 C CA . ILE B 1 72 ? 18.391 -12.898 5.25 1 68.06 72 ILE B CA 1
ATOM 4521 C C . ILE B 1 72 ? 19.297 -13.289 4.09 1 68.06 72 ILE B C 1
ATOM 4523 O O . ILE B 1 72 ? 20.188 -12.523 3.701 1 68.06 72 ILE B O 1
ATOM 4527 N N . PHE B 1 73 ? 19.266 -14.469 3.693 1 73.69 73 PHE B N 1
ATOM 4528 C CA . PHE B 1 73 ? 19.984 -15.031 2.559 1 73.69 73 PHE B CA 1
ATOM 4529 C C . PHE B 1 73 ? 21.453 -15.258 2.91 1 73.69 73 PHE B C 1
ATOM 4531 O O . PHE B 1 73 ? 22.344 -14.945 2.117 1 73.69 73 PHE B O 1
ATOM 4538 N N . GLN B 1 74 ? 21.719 -15.641 4.125 1 75.44 74 GLN B N 1
ATOM 4539 C CA . GLN B 1 74 ? 23.062 -15.992 4.551 1 75.44 74 GLN B CA 1
ATOM 4540 C C . GLN B 1 74 ? 23.688 -17.016 3.607 1 75.44 74 GLN B C 1
ATOM 4542 O O . GLN B 1 74 ? 23.016 -17.969 3.193 1 75.44 74 GLN B O 1
ATOM 4547 N N . GLY B 1 75 ? 24.906 -16.797 3.244 1 73.94 75 GLY B N 1
ATOM 4548 C CA . GLY B 1 75 ? 25.594 -17.719 2.35 1 73.94 75 GLY B CA 1
ATOM 4549 C C . GLY B 1 75 ? 25.719 -17.172 0.935 1 73.94 75 GLY B C 1
ATOM 4550 O O . GLY B 1 75 ? 26.547 -17.656 0.156 1 73.94 75 GLY B O 1
ATOM 4551 N N . ALA B 1 76 ? 24.922 -16.234 0.617 1 78.88 76 ALA B N 1
ATOM 4552 C CA . ALA B 1 76 ? 25.062 -15.594 -0.691 1 78.88 76 ALA B CA 1
ATOM 4553 C C . ALA B 1 76 ? 26.234 -14.609 -0.706 1 78.88 76 ALA B C 1
ATOM 4555 O O . ALA B 1 76 ? 26.562 -14.008 0.32 1 78.88 76 ALA B O 1
ATOM 4556 N N . ASP B 1 77 ? 26.906 -14.492 -1.858 1 78.81 77 ASP B N 1
ATOM 4557 C CA . ASP B 1 77 ? 27.922 -13.453 -1.963 1 78.81 77 ASP B CA 1
ATOM 4558 C C . ASP B 1 77 ? 27.297 -12.055 -1.914 1 78.81 77 ASP B C 1
ATOM 4560 O O . ASP B 1 77 ? 26.078 -11.922 -1.999 1 78.81 77 ASP B O 1
ATOM 4564 N N . GLU B 1 78 ? 28.109 -11.102 -1.793 1 77.31 78 GLU B N 1
ATOM 4565 C CA . GLU B 1 78 ? 27.656 -9.742 -1.537 1 77.31 78 GLU B CA 1
ATOM 4566 C C . GLU B 1 78 ? 26.766 -9.234 -2.676 1 77.31 78 GLU B C 1
ATOM 4568 O O . GLU B 1 78 ? 25.734 -8.617 -2.434 1 77.31 78 GLU B O 1
ATOM 4573 N N . HIS B 1 79 ? 27.234 -9.508 -3.854 1 78.12 79 HIS B N 1
ATOM 4574 C CA . HIS B 1 79 ? 26.469 -9.031 -5.004 1 78.12 79 HIS B CA 1
ATOM 4575 C C . HIS B 1 79 ? 25.125 -9.75 -5.113 1 78.12 79 HIS B C 1
ATOM 4577 O O . HIS B 1 79 ? 24.109 -9.133 -5.398 1 78.12 79 HIS B O 1
ATOM 4583 N N . ALA B 1 80 ? 25.234 -11.031 -4.855 1 80.69 80 ALA B N 1
ATOM 4584 C CA . ALA B 1 80 ? 24 -11.82 -4.875 1 80.69 80 ALA B CA 1
ATOM 4585 C C . ALA B 1 80 ? 23.062 -11.406 -3.744 1 80.69 80 ALA B C 1
ATOM 4587 O O . ALA B 1 80 ? 21.844 -11.359 -3.928 1 80.69 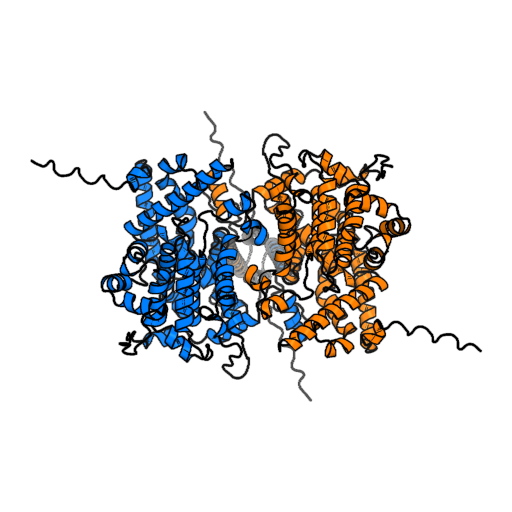80 ALA B O 1
ATOM 4588 N N . ARG B 1 81 ? 23.656 -11.109 -2.682 1 84.25 81 ARG B N 1
ATOM 4589 C CA . ARG B 1 81 ? 22.859 -10.734 -1.516 1 84.25 81 ARG B CA 1
ATOM 4590 C C . ARG B 1 81 ? 22.094 -9.438 -1.769 1 84.25 81 ARG B C 1
ATOM 4592 O O . ARG B 1 81 ? 20.922 -9.312 -1.411 1 84.25 81 ARG B O 1
ATOM 4599 N N . ARG B 1 82 ? 22.766 -8.5 -2.365 1 82.56 82 ARG B N 1
ATOM 4600 C CA . ARG B 1 82 ? 22.125 -7.219 -2.664 1 82.56 82 ARG B CA 1
ATOM 4601 C C . ARG B 1 82 ? 20.938 -7.406 -3.594 1 82.56 82 ARG B C 1
ATOM 4603 O O . ARG B 1 82 ? 19.891 -6.789 -3.395 1 82.56 82 ARG B O 1
ATOM 4610 N N . TYR B 1 83 ? 21.172 -8.273 -4.516 1 84.44 83 TYR B N 1
ATOM 4611 C CA . TYR B 1 83 ? 20.094 -8.562 -5.445 1 84.44 83 TYR B CA 1
ATOM 4612 C C . TYR B 1 83 ? 18.938 -9.242 -4.734 1 84.44 83 TYR B C 1
ATOM 4614 O O . TYR B 1 83 ? 17.766 -8.898 -4.957 1 84.44 83 TYR B O 1
ATOM 4622 N N . LEU B 1 84 ? 19.266 -10.242 -3.957 1 87.56 84 LEU B N 1
ATOM 4623 C CA . LEU B 1 84 ? 18.234 -10.984 -3.236 1 87.56 84 LEU B CA 1
ATOM 4624 C C . LEU B 1 84 ? 17.438 -10.07 -2.312 1 87.56 84 LEU B C 1
ATOM 4626 O O . LEU B 1 84 ? 16.219 -10.148 -2.256 1 87.56 84 LEU B O 1
ATOM 4630 N N . LEU B 1 85 ? 18.141 -9.141 -1.671 1 86.94 85 LEU B N 1
ATOM 4631 C CA . LEU B 1 85 ? 17.469 -8.203 -0.771 1 86.94 85 LEU B CA 1
ATOM 4632 C C . LEU B 1 85 ? 16.562 -7.262 -1.546 1 86.94 85 LEU B C 1
ATOM 4634 O O . LEU B 1 85 ? 15.422 -7.008 -1.129 1 86.94 85 LEU B O 1
ATOM 4638 N N . GLN B 1 86 ? 16.984 -6.828 -2.637 1 84.56 86 GLN B N 1
ATOM 4639 C CA . GLN B 1 86 ? 16.234 -5.883 -3.455 1 84.56 86 GLN B CA 1
ATOM 4640 C C . GLN B 1 86 ? 14.992 -6.539 -4.047 1 84.56 86 GLN B C 1
ATOM 4642 O O . GLN B 1 86 ? 13.953 -5.891 -4.195 1 84.56 86 GLN B O 1
ATOM 4647 N N . THR B 1 87 ? 15.062 -7.805 -4.293 1 86.38 87 THR B N 1
ATOM 4648 C CA . THR B 1 87 ? 14.008 -8.492 -5.027 1 86.38 87 THR B CA 1
ATOM 4649 C C . THR B 1 87 ? 13.016 -9.141 -4.07 1 86.38 87 THR B C 1
ATOM 4651 O O . THR B 1 87 ? 11.812 -9.172 -4.344 1 86.38 87 THR B O 1
ATOM 4654 N N . PHE B 1 88 ? 13.523 -9.664 -2.949 1 89.75 88 PHE B N 1
ATOM 4655 C CA . PHE B 1 88 ? 12.68 -10.555 -2.158 1 89.75 88 PHE B CA 1
ATOM 4656 C C . PHE B 1 88 ? 12.367 -9.938 -0.799 1 89.75 88 PHE B C 1
ATOM 4658 O O . PHE B 1 88 ? 11.867 -10.617 0.098 1 89.75 88 PHE B O 1
ATOM 4665 N N . THR B 1 89 ? 12.766 -8.664 -0.607 1 90.12 89 THR B N 1
ATOM 4666 C CA . THR B 1 89 ? 12.391 -7.91 0.586 1 90.12 89 THR B CA 1
ATOM 4667 C C . THR B 1 89 ? 11.859 -6.531 0.211 1 90.12 89 THR B C 1
ATOM 4669 O O . THR B 1 89 ? 11.859 -6.16 -0.964 1 90.12 89 THR B O 1
ATOM 4672 N N . GLU B 1 90 ? 11.383 -5.844 1.184 1 88.69 90 GLU B N 1
ATOM 4673 C CA . GLU B 1 90 ? 10.836 -4.508 0.952 1 88.69 90 GLU B CA 1
ATOM 4674 C C . GLU B 1 90 ? 11.883 -3.43 1.237 1 88.69 90 GLU B C 1
ATOM 4676 O O . GLU B 1 90 ? 11.539 -2.25 1.36 1 88.69 90 GLU B O 1
ATOM 4681 N N . LEU B 1 91 ? 13.172 -3.861 1.313 1 90.5 91 LEU B N 1
ATOM 4682 C CA . LEU B 1 91 ? 14.242 -2.9 1.541 1 90.5 91 LEU B CA 1
ATOM 4683 C C . LEU B 1 91 ? 14.461 -2.029 0.308 1 90.5 91 LEU B C 1
ATOM 4685 O O . LEU B 1 91 ? 14.281 -2.488 -0.822 1 90.5 91 LEU B O 1
ATOM 4689 N N . ASP B 1 92 ? 14.75 -0.817 0.567 1 92.81 92 ASP B N 1
ATOM 4690 C CA . ASP B 1 92 ? 15.094 0.146 -0.474 1 92.81 92 ASP B CA 1
ATOM 4691 C C . ASP B 1 92 ? 16.516 0.677 -0.282 1 92.81 92 ASP B C 1
ATOM 4693 O O . ASP B 1 92 ? 16.703 1.788 0.217 1 92.81 92 ASP B O 1
ATOM 4697 N N . LEU B 1 93 ? 17.469 -0.054 -0.752 1 89.38 93 LEU B N 1
ATOM 4698 C CA . LEU B 1 93 ? 18.875 0.21 -0.471 1 89.38 93 LEU B CA 1
ATOM 4699 C C . LEU B 1 93 ? 19.328 1.501 -1.143 1 89.38 93 LEU B C 1
ATOM 4701 O O . LEU B 1 93 ? 20.156 2.225 -0.601 1 89.38 93 LEU B O 1
ATOM 4705 N N . GLY B 1 94 ? 18.797 1.754 -2.334 1 90.94 94 GLY B N 1
ATOM 4706 C CA . GLY B 1 94 ? 19.141 2.996 -3.012 1 90.94 94 GLY B CA 1
ATOM 4707 C C . GLY B 1 94 ? 18.688 4.23 -2.254 1 90.94 94 GLY B C 1
ATOM 4708 O O . GLY B 1 94 ? 19.438 5.188 -2.102 1 90.94 94 GLY B O 1
ATOM 4709 N N . ALA B 1 95 ? 17.5 4.203 -1.773 1 94.94 95 ALA B N 1
ATOM 4710 C CA . ALA B 1 95 ? 16.984 5.324 -0.995 1 94.94 95 ALA B CA 1
ATOM 4711 C C . ALA B 1 95 ? 17.75 5.48 0.316 1 94.94 95 ALA B C 1
ATOM 4713 O O . ALA B 1 95 ? 18 6.602 0.764 1 94.94 95 ALA B O 1
ATOM 4714 N N . ALA B 1 96 ? 18.078 4.336 0.915 1 94.19 96 ALA B N 1
ATOM 4715 C CA . ALA B 1 96 ? 18.828 4.375 2.162 1 94.19 96 ALA B CA 1
ATOM 4716 C C . ALA B 1 96 ? 20.188 5.035 1.954 1 94.19 96 ALA B C 1
ATOM 4718 O O . ALA B 1 96 ? 20.656 5.785 2.812 1 94.19 96 ALA B O 1
ATOM 4719 N N . ALA B 1 97 ? 20.812 4.742 0.856 1 92 97 ALA B N 1
ATOM 4720 C CA . ALA B 1 97 ? 22.094 5.363 0.533 1 92 97 ALA B CA 1
ATOM 4721 C C . ALA B 1 97 ? 21.938 6.863 0.324 1 92 97 ALA B C 1
ATOM 4723 O O . ALA B 1 97 ? 22.797 7.648 0.736 1 92 97 ALA B O 1
ATOM 4724 N N . GLY B 1 98 ? 20.844 7.246 -0.359 1 93.5 98 GLY B N 1
ATOM 4725 C CA . GLY B 1 98 ? 20.562 8.664 -0.523 1 93.5 98 GLY B CA 1
ATOM 4726 C C . GLY B 1 98 ? 20.344 9.391 0.794 1 93.5 98 GLY B C 1
ATOM 4727 O O . GLY B 1 98 ? 20.859 10.492 0.988 1 93.5 98 GLY B O 1
ATOM 4728 N N . HIS B 1 99 ? 19.656 8.758 1.666 1 94.62 99 HIS B N 1
ATOM 4729 C CA . HIS B 1 99 ? 19.453 9.312 2.998 1 94.62 99 HIS B CA 1
ATOM 4730 C C . HIS B 1 99 ? 20.766 9.484 3.738 1 94.62 99 HIS B C 1
ATOM 4732 O O . HIS B 1 99 ? 21 10.516 4.367 1 94.62 99 HIS B O 1
ATOM 4738 N N . GLN B 1 100 ? 21.562 8.453 3.676 1 90.81 100 GLN B N 1
ATOM 4739 C CA . GLN B 1 100 ? 22.859 8.5 4.348 1 90.81 100 GLN B CA 1
ATOM 4740 C C . GLN B 1 100 ? 23.719 9.641 3.807 1 90.81 100 GLN B C 1
ATOM 4742 O O . GLN B 1 100 ? 24.391 10.328 4.57 1 90.81 100 GLN B O 1
ATOM 4747 N N . ALA B 1 101 ? 23.641 9.859 2.578 1 89.94 101 ALA B N 1
ATOM 4748 C CA . ALA B 1 101 ? 24.469 10.883 1.926 1 89.94 101 ALA B CA 1
ATOM 4749 C C . ALA B 1 101 ? 24.016 12.281 2.32 1 89.94 101 ALA B C 1
ATOM 4751 O O . ALA B 1 101 ? 24.828 13.211 2.359 1 89.94 101 ALA B O 1
ATOM 4752 N N . THR B 1 102 ? 22.781 12.445 2.66 1 89.88 102 THR B N 1
ATOM 4753 C CA . THR B 1 102 ? 22.266 13.781 2.889 1 89.88 102 THR B CA 1
ATOM 4754 C C . THR B 1 102 ? 22.031 14.031 4.379 1 89.88 102 THR B C 1
ATOM 4756 O O . THR B 1 102 ? 21.703 15.148 4.785 1 89.88 102 THR B O 1
ATOM 4759 N N . SER B 1 103 ? 22.156 12.977 5.207 1 77.88 103 SER B N 1
ATOM 4760 C CA . SER B 1 103 ? 21.812 13.039 6.625 1 77.88 103 SER B CA 1
ATOM 4761 C C . SER B 1 103 ? 22.766 13.938 7.391 1 77.88 103 SER B C 1
ATOM 4763 O O . SER B 1 103 ? 22.375 14.586 8.367 1 77.88 103 SER B O 1
ATOM 4765 N N . PRO B 1 104 ? 24.266 13.852 7.156 1 59.62 104 PRO B N 1
ATOM 4766 C CA . PRO B 1 104 ? 25.188 14.617 8.016 1 59.62 104 PRO B CA 1
ATOM 4767 C C . PRO B 1 104 ? 24.844 16.109 8.055 1 59.62 104 PRO B C 1
ATOM 4769 O O . PRO B 1 104 ? 25.156 16.781 9.039 1 59.62 104 PRO B O 1
ATOM 4772 N N . MET B 1 105 ? 24.531 16.703 6.965 1 55.41 105 MET B N 1
ATOM 4773 C CA . MET B 1 105 ? 24.422 18.156 6.969 1 55.41 105 MET B CA 1
ATOM 4774 C C . MET B 1 105 ? 23.188 18.609 7.738 1 55.41 105 MET B C 1
ATOM 4776 O O . MET B 1 105 ? 22.109 18.766 7.152 1 55.41 105 MET B O 1
ATOM 4780 N N . ARG B 1 106 ? 23.297 18.359 9.141 1 50.09 106 ARG B N 1
ATOM 4781 C CA . ARG B 1 106 ? 22.234 18.719 10.07 1 50.09 106 ARG B CA 1
ATOM 4782 C C . ARG B 1 106 ? 21.953 20.219 10.023 1 50.09 106 ARG B C 1
ATOM 4784 O O . ARG B 1 106 ? 22.875 21.031 9.859 1 50.09 106 ARG B O 1
ATOM 4791 N N . ARG B 1 107 ? 20.703 20.609 9.672 1 51.53 107 ARG B N 1
ATOM 4792 C CA . ARG B 1 107 ? 20.219 21.969 9.5 1 51.53 107 ARG B CA 1
ATOM 4793 C C . ARG B 1 107 ? 20.766 22.891 10.586 1 51.53 107 ARG B C 1
ATOM 4795 O O . ARG B 1 107 ? 20.906 24.094 10.375 1 51.53 107 ARG B O 1
ATOM 4802 N N . SER B 1 108 ? 20.953 22.422 11.773 1 45.03 108 SER B N 1
ATOM 4803 C CA . SER B 1 108 ? 21.359 23.328 12.836 1 45.03 108 SER B CA 1
ATOM 4804 C C . SER B 1 108 ? 22.609 24.094 12.461 1 45.03 108 SER B C 1
ATOM 4806 O O . SER B 1 108 ? 22.812 25.234 12.883 1 45.03 108 SER B O 1
ATOM 4808 N N . GLN B 1 109 ? 23.359 23.484 11.641 1 44.47 109 GLN B N 1
ATOM 4809 C CA . GLN B 1 109 ? 24.625 24.156 11.344 1 44.47 109 GLN B CA 1
ATOM 4810 C C . GLN B 1 109 ? 24.422 25.266 10.312 1 44.47 109 GLN B C 1
ATOM 4812 O O . GLN B 1 109 ? 25.156 26.25 10.305 1 44.47 109 GLN B O 1
ATOM 4817 N N . VAL B 1 110 ? 23.469 25.062 9.492 1 45.69 110 VAL B N 1
ATOM 4818 C CA . VAL B 1 110 ? 23.312 26 8.391 1 45.69 110 VAL B CA 1
ATOM 4819 C C . VAL B 1 110 ? 22.5 27.203 8.852 1 45.69 110 VAL B C 1
ATOM 4821 O O . VAL B 1 110 ? 22.766 28.344 8.438 1 45.69 110 VAL B O 1
ATOM 4824 N N . LEU B 1 111 ? 21.469 26.984 9.594 1 48.12 111 LEU B N 1
ATOM 4825 C CA . LEU B 1 111 ? 20.531 28.078 9.859 1 48.12 111 LEU B CA 1
ATOM 4826 C C . LEU B 1 111 ? 21.188 29.141 10.75 1 48.12 111 LEU B C 1
ATOM 4828 O O . LEU B 1 111 ? 20.609 30.188 11 1 48.12 111 LEU B O 1
ATOM 4832 N N . SER B 1 112 ? 22.141 28.781 11.539 1 40.62 112 SER B N 1
ATOM 4833 C CA . SER B 1 112 ? 22.688 29.906 12.297 1 40.62 112 SER B CA 1
ATOM 4834 C C . SER B 1 112 ? 23.094 31.047 11.383 1 40.62 112 SER B C 1
ATOM 4836 O O . SER B 1 112 ? 23.172 32.219 11.812 1 40.62 112 SER B O 1
ATOM 4838 N N . ASN B 1 113 ? 23.516 30.719 10.195 1 34.69 113 ASN B N 1
ATOM 4839 C CA . ASN B 1 113 ? 24.156 31.766 9.398 1 34.69 113 ASN B CA 1
ATOM 4840 C C . ASN B 1 113 ? 23.156 32.438 8.453 1 34.69 113 ASN B C 1
ATOM 4842 O O . ASN B 1 113 ? 23.547 33.219 7.574 1 34.69 113 ASN B O 1
ATOM 4846 N N . VAL B 1 114 ? 22.062 31.812 8.172 1 36.38 114 VAL B N 1
ATOM 4847 C CA . VAL B 1 114 ? 21.312 32.406 7.059 1 36.38 114 VAL B CA 1
ATOM 4848 C C . VAL B 1 114 ? 20.516 33.594 7.535 1 36.38 114 VAL B C 1
ATOM 4850 O O . VAL B 1 114 ? 19.594 33.469 8.344 1 36.38 114 VAL B O 1
ATOM 4853 N N . SER B 1 115 ? 21.172 34.688 7.684 1 32.09 115 SER B N 1
ATOM 4854 C CA . SER B 1 115 ? 20.438 35.969 7.707 1 32.09 115 SER B CA 1
ATOM 4855 C C . SER B 1 115 ? 19.5 36.094 6.516 1 32.09 115 SER B C 1
ATOM 4857 O O . SER B 1 115 ? 19.906 35.906 5.367 1 32.09 115 SER B O 1
ATOM 4859 N N . ILE B 1 116 ? 18.25 35.719 6.66 1 34.91 116 ILE B N 1
ATOM 4860 C CA . ILE B 1 116 ? 17.203 35.875 5.656 1 34.91 116 ILE B CA 1
ATOM 4861 C C . ILE B 1 116 ? 17.359 37.25 4.969 1 34.91 116 ILE B C 1
ATOM 4863 O O . ILE B 1 116 ? 16.938 38.25 5.508 1 34.91 116 ILE B O 1
ATOM 4867 N N . ASP B 1 117 ? 18.438 37.594 4.473 1 32.03 117 ASP B N 1
ATOM 4868 C CA . ASP B 1 117 ? 18.422 38.844 3.703 1 32.03 117 ASP B CA 1
ATOM 4869 C C . ASP B 1 117 ? 17.609 38.688 2.424 1 32.03 117 ASP B C 1
ATOM 4871 O O . ASP B 1 117 ? 17.875 37.812 1.609 1 32.03 117 ASP B O 1
ATOM 4875 N N . ILE B 1 118 ? 16.344 38.875 2.5 1 33.53 118 ILE B N 1
ATOM 4876 C CA . ILE B 1 118 ? 15.594 39 1.263 1 33.53 118 ILE B CA 1
ATOM 4877 C C . ILE B 1 118 ? 16.359 39.875 0.273 1 33.53 118 ILE B C 1
ATOM 4879 O O . ILE B 1 118 ? 16.641 41.062 0.555 1 33.53 118 ILE B O 1
ATOM 4883 N N . PRO B 1 119 ? 17.094 39.344 -0.509 1 30.59 119 PRO B N 1
ATOM 4884 C CA . PRO B 1 119 ? 17.812 40.25 -1.416 1 30.59 119 PRO B CA 1
ATOM 4885 C C . PRO B 1 119 ? 16.875 41.156 -2.213 1 30.59 119 PRO B C 1
ATOM 4887 O O . PRO B 1 119 ? 15.75 40.75 -2.52 1 30.59 119 PRO B O 1
ATOM 4890 N N . PRO B 1 120 ? 17.047 42.438 -2.141 1 29.39 120 PRO B N 1
ATOM 4891 C CA . PRO B 1 120 ? 16.328 43.375 -3.004 1 29.39 120 PRO B CA 1
ATOM 4892 C C . PRO B 1 120 ? 16.484 43.062 -4.488 1 29.39 120 PRO B C 1
ATOM 4894 O O . PRO B 1 120 ? 17.578 43.156 -5.039 1 29.39 120 PRO B O 1
ATOM 4897 N N . ASP B 1 121 ? 16.172 41.844 -4.926 1 32 121 ASP B N 1
ATOM 4898 C CA . ASP B 1 121 ? 16.578 41.5 -6.285 1 32 121 ASP B CA 1
ATOM 4899 C C . ASP B 1 121 ? 15.984 42.5 -7.301 1 32 121 ASP B C 1
ATOM 4901 O O . ASP B 1 121 ? 14.766 42.656 -7.367 1 32 121 ASP B O 1
ATOM 4905 N N . GLY B 1 122 ? 16.531 43.531 -7.715 1 27.88 122 GLY B N 1
ATOM 4906 C CA . GLY B 1 122 ? 16.359 44.406 -8.859 1 27.88 122 GLY B CA 1
ATOM 4907 C C . GLY B 1 122 ? 16.281 43.688 -10.18 1 27.88 122 GLY B C 1
ATOM 4908 O O . GLY B 1 122 ? 16.406 44.281 -11.242 1 27.88 122 GLY B O 1
ATOM 4909 N N . SER B 1 123 ? 16.672 42.375 -10.234 1 29.88 123 SER B N 1
ATOM 4910 C CA . SER B 1 123 ? 16.781 41.969 -11.633 1 29.88 123 SER B CA 1
ATOM 4911 C C . SER B 1 123 ? 15.414 41.844 -12.289 1 29.88 123 SER B C 1
ATOM 4913 O O . SER B 1 123 ? 14.43 41.5 -11.633 1 29.88 123 SER B O 1
ATOM 4915 N N . VAL B 1 124 ? 15.141 42.344 -13.43 1 29.27 124 VAL B N 1
ATOM 4916 C CA . VAL B 1 124 ? 14.016 42.531 -14.336 1 29.27 124 VAL B CA 1
ATOM 4917 C C . VAL B 1 124 ? 13.422 41.156 -14.68 1 29.27 124 VAL B C 1
ATOM 4919 O O . VAL B 1 124 ? 14.047 40.344 -15.383 1 29.27 124 VAL B O 1
ATOM 4922 N N . ILE B 1 125 ? 12.945 40.406 -13.773 1 34.97 125 ILE B N 1
ATOM 4923 C CA . ILE B 1 125 ? 12.273 39.125 -14.07 1 34.97 125 ILE B CA 1
ATOM 4924 C C . ILE B 1 125 ? 11.023 39.375 -14.898 1 34.97 125 ILE B C 1
ATOM 4926 O O . ILE B 1 125 ? 10.367 40.438 -14.742 1 34.97 125 ILE B O 1
ATOM 4930 N N . SER B 1 126 ? 10.836 38.688 -15.953 1 36.16 126 SER B N 1
ATOM 4931 C CA . SER B 1 126 ? 9.648 38.812 -16.797 1 36.16 126 SER B CA 1
ATOM 4932 C C . SER B 1 126 ? 8.375 38.844 -15.969 1 36.16 126 SER B C 1
ATOM 4934 O O . SER B 1 126 ? 8.203 38.031 -15.047 1 36.16 126 SER B O 1
ATOM 4936 N N . PRO B 1 127 ? 7.57 39.875 -16.031 1 42.97 127 PRO B N 1
ATOM 4937 C CA . PRO B 1 127 ? 6.387 40.188 -15.234 1 42.97 127 PRO B CA 1
ATOM 4938 C C . PRO B 1 127 ? 5.402 39.031 -15.133 1 42.97 127 PRO B C 1
ATOM 4940 O O . PRO B 1 127 ? 4.672 38.938 -14.141 1 42.97 127 PRO B O 1
ATOM 4943 N N . SER B 1 128 ? 5.387 37.969 -16.109 1 51.53 128 SER B N 1
ATOM 4944 C CA . SER B 1 128 ? 4.242 37.062 -16.109 1 51.53 128 SER B CA 1
ATOM 4945 C C . SER B 1 128 ? 4.629 35.688 -15.562 1 51.53 128 SER B C 1
ATOM 4947 O O . SER B 1 128 ? 3.807 34.781 -15.531 1 51.53 128 SER B O 1
ATOM 4949 N N . SER B 1 129 ? 5.793 35.531 -15.148 1 54 129 SER B N 1
ATOM 4950 C CA . SER B 1 129 ? 6.133 34.188 -14.688 1 54 129 SER B CA 1
ATOM 4951 C C . SER B 1 129 ? 5.559 33.938 -13.297 1 54 129 SER B C 1
ATOM 4953 O O . SER B 1 129 ? 5.348 34.844 -12.516 1 54 129 SER B O 1
ATOM 4955 N N . PRO B 1 130 ? 5.164 32.719 -13.094 1 63.41 130 PRO B N 1
ATOM 4956 C CA . PRO B 1 130 ? 4.66 32.406 -11.758 1 63.41 130 PRO B CA 1
ATOM 4957 C C . PRO B 1 130 ? 5.59 32.875 -10.648 1 63.41 130 PRO B C 1
ATOM 4959 O O . PRO B 1 130 ? 5.125 33.344 -9.602 1 63.41 130 PRO B O 1
ATOM 4962 N N . LYS B 1 131 ? 6.805 32.906 -10.898 1 70.06 131 LYS B N 1
ATOM 4963 C CA . LYS B 1 131 ? 7.773 33.375 -9.914 1 70.06 131 LYS B CA 1
ATOM 4964 C C . LYS B 1 131 ? 7.648 34.875 -9.688 1 70.06 131 LYS B C 1
ATOM 4966 O O . LYS B 1 131 ? 7.648 35.344 -8.547 1 70.06 131 LYS B O 1
ATOM 4971 N N . THR B 1 132 ? 7.562 35.531 -10.781 1 66.5 132 THR B N 1
ATOM 4972 C CA . THR B 1 132 ? 7.445 36.969 -10.695 1 66.5 132 THR B CA 1
ATOM 4973 C C . THR B 1 132 ? 6.145 37.375 -10.008 1 66.5 132 THR B C 1
ATOM 4975 O O . THR B 1 132 ? 6.129 38.281 -9.172 1 66.5 132 THR B O 1
ATOM 4978 N N . VAL B 1 133 ? 5.074 36.688 -10.359 1 66.19 133 VAL B N 1
ATOM 4979 C CA . VAL B 1 133 ? 3.779 36.969 -9.742 1 66.19 133 VAL B CA 1
ATOM 4980 C C . VAL B 1 133 ? 3.859 36.688 -8.234 1 66.19 133 VAL B C 1
ATOM 4982 O O . VAL B 1 133 ? 3.393 37.5 -7.434 1 66.19 133 VAL B O 1
ATOM 4985 N N . ALA B 1 134 ? 4.477 35.656 -7.922 1 74.75 134 ALA B N 1
ATOM 4986 C CA . ALA B 1 134 ? 4.629 35.312 -6.508 1 74.75 134 ALA B CA 1
ATOM 4987 C C . ALA B 1 134 ? 5.473 36.344 -5.781 1 74.75 134 ALA B C 1
ATOM 4989 O O . ALA B 1 134 ? 5.145 36.75 -4.664 1 74.75 134 ALA B O 1
ATOM 4990 N N . GLN B 1 135 ? 6.508 36.812 -6.418 1 74.31 135 GLN B N 1
ATOM 4991 C CA . GLN B 1 135 ? 7.395 37.812 -5.809 1 74.31 135 GLN B CA 1
ATOM 4992 C C . GLN B 1 135 ? 6.672 39.125 -5.59 1 74.31 135 GLN B C 1
ATOM 4994 O O . GLN B 1 135 ? 6.836 39.781 -4.547 1 74.31 135 GLN B O 1
ATOM 4999 N N . GLN B 1 136 ? 5.867 39.438 -6.613 1 72 136 GLN B N 1
ATOM 5000 C CA . GLN B 1 136 ? 5.098 40.688 -6.492 1 72 136 GLN B CA 1
ATOM 5001 C C . GLN B 1 136 ? 4.086 40.594 -5.352 1 72 136 GLN B C 1
ATOM 5003 O O . GLN B 1 136 ? 3.93 41.531 -4.578 1 72 136 GLN B O 1
ATOM 5008 N N . ALA B 1 137 ? 3.449 39.531 -5.262 1 75.31 137 ALA B N 1
ATOM 5009 C CA . ALA B 1 137 ? 2.473 39.312 -4.195 1 75.31 137 ALA B CA 1
ATOM 5010 C C . ALA B 1 137 ? 3.146 39.312 -2.828 1 75.31 137 ALA B C 1
ATOM 5012 O O . ALA B 1 137 ? 2.582 39.844 -1.857 1 75.31 137 ALA B O 1
ATOM 5013 N N . LEU B 1 138 ? 4.277 38.844 -2.746 1 80 138 LEU B N 1
ATOM 5014 C CA . LEU B 1 138 ? 5.016 38.75 -1.491 1 80 138 LEU B CA 1
ATOM 5015 C C . LEU B 1 138 ? 5.418 40.156 -0.999 1 80 138 LEU B C 1
ATOM 5017 O O . LEU B 1 138 ? 5.68 40.344 0.191 1 80 138 LEU B O 1
ATOM 5021 N N . HIS B 1 139 ? 5.348 41.094 -1.937 1 78.62 139 HIS B N 1
ATOM 5022 C CA . HIS B 1 139 ? 5.75 42.438 -1.566 1 78.62 139 HIS B CA 1
ATOM 5023 C C . HIS B 1 139 ? 4.559 43.25 -1.087 1 78.62 139 HIS B C 1
ATOM 5025 O O . HIS B 1 139 ? 4.727 44.344 -0.501 1 78.62 139 HIS B O 1
ATOM 5031 N N . ALA B 1 140 ? 3.385 42.719 -1.328 1 80.12 140 ALA B N 1
ATOM 5032 C CA . ALA B 1 140 ? 2.201 43.406 -0.827 1 80.12 140 ALA B CA 1
ATOM 5033 C C . ALA B 1 140 ? 2.189 43.438 0.699 1 80.12 140 ALA B C 1
ATOM 5035 O O . ALA B 1 140 ? 2.521 42.438 1.349 1 80.12 140 ALA B O 1
ATOM 5036 N N . PHE B 1 141 ? 1.764 44.562 1.275 1 82 141 PHE B N 1
ATOM 5037 C CA . PHE B 1 141 ? 1.822 44.781 2.715 1 82 141 PHE B CA 1
ATOM 5038 C C . PHE B 1 141 ? 0.968 43.75 3.453 1 82 141 PHE B C 1
ATOM 5040 O O . PHE B 1 141 ? 1.403 43.188 4.453 1 82 141 PHE B O 1
ATOM 5047 N N . SER B 1 142 ? -0.208 43.531 3.002 1 83.81 142 SER B N 1
ATOM 5048 C CA . SER B 1 142 ? -1.122 42.625 3.658 1 83.81 142 SER B CA 1
ATOM 5049 C C . SER B 1 142 ? -0.544 41.188 3.693 1 83.81 142 SER B C 1
ATOM 5051 O O . SER B 1 142 ? -0.695 40.5 4.688 1 83.81 142 SER B O 1
ATOM 5053 N N . VAL B 1 143 ? 0.066 40.844 2.656 1 86 143 VAL B N 1
ATOM 5054 C CA . VAL B 1 143 ? 0.669 39.531 2.561 1 86 143 VAL B CA 1
ATOM 5055 C C . VAL B 1 143 ? 1.872 39.438 3.496 1 86 143 VAL B C 1
ATOM 5057 O O . VAL B 1 143 ? 2.037 38.438 4.211 1 86 143 VAL B O 1
ATOM 5060 N N . GLN B 1 144 ? 2.631 40.406 3.564 1 85 144 GLN B N 1
ATOM 5061 C CA . GLN B 1 144 ? 3.799 40.438 4.441 1 85 144 GLN B CA 1
ATOM 5062 C C . GLN B 1 144 ? 3.387 40.344 5.906 1 85 144 GLN B 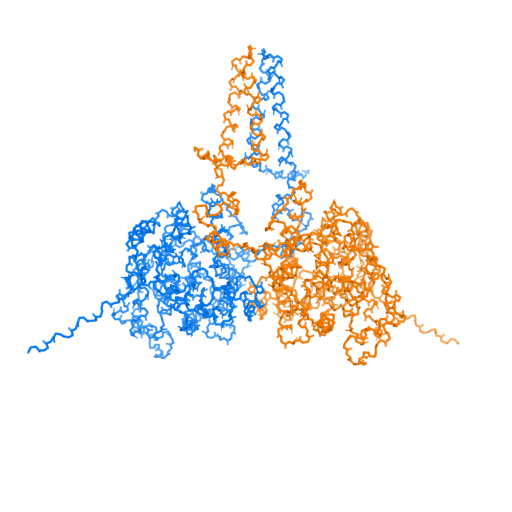C 1
ATOM 5064 O O . GLN B 1 144 ? 4.035 39.688 6.703 1 85 144 GLN B O 1
ATOM 5069 N N . GLU B 1 145 ? 2.383 41.062 6.156 1 85.31 145 GLU B N 1
ATOM 5070 C CA . GLU B 1 145 ? 1.888 41.062 7.527 1 85.31 145 GLU B CA 1
ATOM 5071 C C . GLU B 1 145 ? 1.445 39.656 7.941 1 85.31 145 GLU B C 1
ATOM 5073 O O . GLU B 1 145 ? 1.734 39.219 9.055 1 85.31 145 GLU B O 1
ATOM 5078 N N . ALA B 1 146 ? 0.779 39.062 7.02 1 87.81 146 ALA B N 1
ATOM 5079 C CA . ALA B 1 146 ? 0.302 37.719 7.309 1 87.81 146 ALA B CA 1
ATOM 5080 C C . ALA B 1 146 ? 1.465 36.719 7.406 1 87.81 146 ALA B C 1
ATOM 5082 O O . ALA B 1 146 ? 1.462 35.844 8.266 1 87.81 146 ALA B O 1
ATOM 5083 N N . LEU B 1 147 ? 2.434 36.906 6.582 1 88.88 147 LEU B N 1
ATOM 5084 C CA . LEU B 1 147 ? 3.537 35.969 6.48 1 88.88 147 LEU B CA 1
ATOM 5085 C C . LEU B 1 147 ? 4.5 36.125 7.652 1 88.88 147 LEU B C 1
ATOM 5087 O O . LEU B 1 147 ? 5.34 35.25 7.895 1 88.88 147 LEU B O 1
ATOM 5091 N N . HIS B 1 148 ? 4.348 37.156 8.445 1 83.56 148 HIS B N 1
ATOM 5092 C CA . HIS B 1 148 ? 5.141 37.312 9.656 1 83.56 148 HIS B CA 1
ATOM 5093 C C . HIS B 1 148 ? 4.906 36.156 10.625 1 83.56 148 HIS B C 1
ATOM 5095 O O . HIS B 1 148 ? 5.793 35.812 11.414 1 83.56 148 HIS B O 1
ATOM 5101 N N . LYS B 1 149 ? 3.77 35.594 10.469 1 85.5 149 LYS B N 1
ATOM 5102 C CA . LYS B 1 149 ? 3.432 34.469 11.344 1 85.5 149 LYS B CA 1
ATOM 5103 C C . LYS B 1 149 ? 3.637 33.125 10.633 1 85.5 149 LYS B C 1
ATOM 5105 O O . LYS B 1 149 ? 3.281 32.094 11.164 1 85.5 149 LYS B O 1
ATOM 5110 N N . ALA B 1 150 ? 4.27 33.375 9.461 1 85.44 150 ALA B N 1
ATOM 5111 C CA . ALA B 1 150 ? 4.504 32.125 8.742 1 85.44 150 ALA B CA 1
ATOM 5112 C C . ALA B 1 150 ? 5.48 31.234 9.492 1 85.44 150 ALA B C 1
ATOM 5114 O O . ALA B 1 150 ? 6.562 31.672 9.891 1 85.44 150 ALA B O 1
ATOM 5115 N N . GLY B 1 151 ? 5.09 30.094 9.906 1 80.81 151 GLY B N 1
ATOM 5116 C CA . GLY B 1 151 ? 5.91 29.172 10.68 1 80.81 151 GLY B CA 1
ATOM 5117 C C . GLY B 1 151 ? 5.582 29.188 12.156 1 80.81 151 GLY B C 1
ATOM 5118 O O . GLY B 1 151 ? 6.18 28.438 12.938 1 80.81 151 GLY B O 1
ATOM 5119 N N . ALA B 1 152 ? 4.734 30.062 12.469 1 86.75 152 ALA B N 1
ATOM 5120 C CA . ALA B 1 152 ? 4.184 30 13.82 1 86.75 152 ALA B CA 1
ATOM 5121 C C . ALA B 1 152 ? 2.963 29.078 13.875 1 86.75 152 ALA B C 1
ATOM 5123 O O . ALA B 1 152 ? 2.293 28.875 12.859 1 86.75 152 ALA B O 1
ATOM 5124 N N . PHE B 1 153 ? 2.732 28.609 15.055 1 88.81 153 PHE B N 1
ATOM 5125 C CA . PHE B 1 153 ? 1.679 27.609 15.195 1 88.81 153 PHE B CA 1
ATOM 5126 C C . PHE B 1 153 ? 0.305 28.25 15.016 1 88.81 153 PHE B C 1
ATOM 5128 O O . PHE B 1 153 ? -0.651 27.562 14.625 1 88.81 153 PHE B O 1
ATOM 5135 N N . ASP B 1 154 ? 0.175 29.578 15.211 1 90.69 154 ASP B N 1
ATOM 5136 C CA . ASP B 1 154 ? -1.115 30.266 15.141 1 90.69 154 ASP B CA 1
ATOM 5137 C C . ASP B 1 154 ? -1.292 30.969 13.805 1 90.69 154 ASP B C 1
ATOM 5139 O O . ASP B 1 154 ? -2.064 31.922 13.703 1 90.69 154 ASP B O 1
ATOM 5143 N N . PHE B 1 155 ? -0.516 30.609 12.781 1 94.62 155 PHE B N 1
ATOM 5144 C CA . PHE B 1 155 ? -0.698 31.141 11.438 1 94.62 155 PHE B CA 1
ATOM 5145 C C . PHE B 1 155 ? -2.117 30.891 10.938 1 94.62 155 PHE B C 1
ATOM 5147 O O . PHE B 1 155 ? -2.582 29.75 10.93 1 94.62 155 PHE B O 1
ATOM 5154 N N . ASP B 1 156 ? -2.818 31.953 10.562 1 96.31 156 ASP B N 1
ATOM 5155 C CA . ASP B 1 156 ? -4.188 31.844 10.07 1 96.31 156 ASP B CA 1
ATOM 5156 C C . ASP B 1 156 ? -4.211 31.672 8.547 1 96.31 156 ASP B C 1
ATOM 5158 O O . ASP B 1 156 ? -4.395 32.656 7.816 1 96.31 156 ASP B O 1
ATOM 5162 N N . ALA B 1 157 ? -4.211 30.469 8.102 1 97.19 157 ALA B N 1
ATOM 5163 C CA . ALA B 1 157 ? -4.117 30.125 6.688 1 97.19 157 ALA B CA 1
ATOM 5164 C C . ALA B 1 157 ? -5.391 30.516 5.941 1 97.19 157 ALA B C 1
ATOM 5166 O O . ALA B 1 157 ? -5.34 30.859 4.758 1 97.19 157 ALA B O 1
ATOM 5167 N N . ILE B 1 158 ? -6.551 30.453 6.605 1 96.81 158 ILE B N 1
ATOM 5168 C CA . ILE B 1 158 ? -7.816 30.797 5.977 1 96.81 158 ILE B CA 1
ATOM 5169 C C . ILE B 1 158 ? -7.824 32.281 5.645 1 96.81 158 ILE B C 1
ATOM 5171 O O . ILE B 1 158 ? -8.172 32.688 4.523 1 96.81 158 ILE B O 1
ATOM 5175 N N . ALA B 1 159 ? -7.453 33.094 6.613 1 95.5 159 ALA B N 1
ATOM 5176 C CA . ALA B 1 159 ? -7.375 34.531 6.395 1 95.5 159 ALA B CA 1
ATOM 5177 C C . ALA B 1 159 ? -6.352 34.875 5.312 1 95.5 159 ALA B C 1
ATOM 5179 O O . ALA B 1 159 ? -6.59 35.75 4.473 1 95.5 159 ALA B O 1
ATOM 5180 N N . PHE B 1 160 ? -5.227 34.219 5.348 1 96.38 160 PHE B N 1
ATOM 5181 C CA . PHE B 1 160 ? -4.168 34.438 4.363 1 96.38 160 PHE B CA 1
ATOM 5182 C C . PHE B 1 160 ? -4.664 34.125 2.957 1 96.38 160 PHE B C 1
ATOM 5184 O O . PHE B 1 160 ? -4.477 34.906 2.033 1 96.38 160 PHE B O 1
ATOM 5191 N N . ALA B 1 161 ? -5.309 33 2.789 1 96.38 161 ALA B N 1
ATOM 5192 C CA . ALA B 1 161 ? -5.785 32.531 1.486 1 96.38 161 ALA B CA 1
ATOM 5193 C C . ALA B 1 161 ? -6.871 33.469 0.941 1 96.38 161 ALA B C 1
ATOM 5195 O O . ALA B 1 161 ? -7.055 33.562 -0.274 1 96.38 161 ALA B O 1
ATOM 5196 N N . ALA B 1 162 ? -7.551 34.156 1.84 1 95.06 162 ALA B N 1
ATOM 5197 C CA . ALA B 1 162 ? -8.68 35 1.448 1 95.06 162 ALA B CA 1
ATOM 5198 C C . ALA B 1 162 ? -8.203 36.375 0.976 1 95.06 162 ALA B C 1
ATOM 5200 O O . ALA B 1 162 ? -8.969 37.125 0.367 1 95.06 162 ALA B O 1
ATOM 5201 N N . LEU B 1 163 ? -6.934 36.688 1.196 1 94.5 163 LEU B N 1
ATOM 5202 C CA . LEU B 1 163 ? -6.418 37.969 0.763 1 94.5 163 LEU B CA 1
ATOM 5203 C C . LEU B 1 163 ? -6.496 38.125 -0.754 1 94.5 163 LEU B C 1
ATOM 5205 O O . LEU B 1 163 ? -6.148 37.188 -1.483 1 94.5 163 LEU B O 1
ATOM 5209 N N . PRO B 1 164 ? -6.945 39.25 -1.24 1 93.25 164 PRO B N 1
ATOM 5210 C CA . PRO B 1 164 ? -7.047 39.469 -2.686 1 93.25 164 PRO B CA 1
ATOM 5211 C C . PRO B 1 164 ? -5.707 39.312 -3.402 1 93.25 164 PRO B C 1
ATOM 5213 O O . PRO B 1 164 ? -5.656 38.812 -4.527 1 93.25 164 PRO B O 1
ATOM 5216 N N . GLU B 1 165 ? -4.641 39.688 -2.713 1 91.19 165 GLU B N 1
ATOM 5217 C CA . GLU B 1 165 ? -3.307 39.656 -3.307 1 91.19 165 GLU B CA 1
ATOM 5218 C C . GLU B 1 165 ? -2.816 38.219 -3.504 1 91.19 165 GLU B C 1
ATOM 5220 O O . GLU B 1 165 ? -1.914 37.969 -4.309 1 91.19 165 GLU B O 1
ATOM 5225 N N . VAL B 1 166 ? -3.408 37.312 -2.764 1 92.81 166 VAL B N 1
ATOM 5226 C CA . VAL B 1 166 ? -3.002 35.906 -2.848 1 92.81 166 VAL B CA 1
ATOM 5227 C C . VAL B 1 166 ? -3.533 35.281 -4.141 1 92.81 166 VAL B C 1
ATOM 5229 O O . VAL B 1 166 ? -2.943 34.344 -4.676 1 92.81 166 VAL B O 1
ATOM 5232 N N . GLN B 1 167 ? -4.625 35.844 -4.695 1 90.5 167 GLN B N 1
ATOM 5233 C CA . GLN B 1 167 ? -5.207 35.469 -5.984 1 90.5 167 GLN B CA 1
ATOM 5234 C C . GLN B 1 167 ? -5.395 33.969 -6.102 1 90.5 167 GLN B C 1
ATOM 5236 O O . GLN B 1 167 ? -4.98 33.375 -7.09 1 90.5 167 GLN B O 1
ATOM 5241 N N . GLY B 1 168 ? -5.812 33.375 -5.074 1 92.06 168 GLY B N 1
ATOM 5242 C CA . GLY B 1 168 ? -6.172 31.969 -5.105 1 92.06 168 GLY B CA 1
ATOM 5243 C C . GLY B 1 168 ? -4.969 31.047 -5.141 1 92.06 168 GLY B C 1
ATOM 5244 O O . GLY B 1 168 ? -5.09 29.875 -5.512 1 92.06 168 GLY B O 1
ATOM 5245 N N . GLN B 1 169 ? -3.789 31.609 -4.758 1 95.94 169 GLN B N 1
ATOM 5246 C CA . GLN B 1 169 ? -2.58 30.797 -4.82 1 95.94 169 GLN B CA 1
ATOM 5247 C C . GLN B 1 169 ? -1.841 30.812 -3.484 1 95.94 169 GLN B C 1
ATOM 5249 O O . GLN B 1 169 ? -0.645 31.109 -3.434 1 95.94 169 GLN B O 1
ATOM 5254 N N . PRO B 1 170 ? -2.459 30.406 -2.412 1 97.62 170 PRO B N 1
ATOM 5255 C CA . PRO B 1 170 ? -1.823 30.484 -1.094 1 97.62 170 PRO B CA 1
ATOM 5256 C C . PRO B 1 170 ? -0.657 29.516 -0.941 1 97.62 170 PRO B C 1
ATOM 5258 O O . PRO B 1 170 ? 0.333 29.828 -0.276 1 97.62 170 PRO B O 1
ATOM 5261 N N . ILE B 1 171 ? -0.697 28.297 -1.567 1 98.12 171 ILE B N 1
ATOM 5262 C CA . ILE B 1 171 ? 0.37 27.312 -1.506 1 98.12 171 ILE B CA 1
ATOM 5263 C C . ILE B 1 171 ? 1.635 27.875 -2.152 1 98.12 171 ILE B C 1
ATOM 5265 O O . ILE B 1 171 ? 2.727 27.766 -1.588 1 98.12 171 ILE B O 1
ATOM 5269 N N . THR B 1 172 ? 1.431 28.484 -3.297 1 97.44 172 THR B N 1
ATOM 5270 C CA . THR B 1 172 ? 2.541 29.047 -4.055 1 97.44 172 THR B CA 1
ATOM 5271 C C . THR B 1 172 ? 3.242 30.141 -3.26 1 97.44 172 THR B C 1
ATOM 5273 O O . THR B 1 172 ? 4.469 30.156 -3.148 1 97.44 172 THR B O 1
ATOM 5276 N N . LEU B 1 173 ? 2.482 31.062 -2.703 1 95.44 173 LEU B N 1
ATOM 5277 C CA . LEU B 1 173 ? 3.053 32.219 -2.004 1 95.44 173 LEU B CA 1
ATOM 5278 C C . LEU B 1 173 ? 3.742 31.766 -0.717 1 95.44 173 LEU B C 1
ATOM 5280 O O . LEU B 1 173 ? 4.871 32.188 -0.441 1 95.44 173 LEU B O 1
ATOM 5284 N N . LEU B 1 174 ? 3.059 30.938 0.065 1 95.94 174 LEU B N 1
ATOM 5285 C CA . LEU B 1 174 ? 3.684 30.484 1.3 1 95.94 174 LEU B CA 1
ATOM 5286 C C . LEU B 1 174 ? 4.914 29.641 1.002 1 95.94 174 LEU B C 1
ATOM 5288 O O . LEU B 1 174 ? 5.938 29.766 1.679 1 95.94 174 LEU B O 1
ATOM 5292 N N . GLY B 1 175 ? 4.809 28.703 0.027 1 95.56 175 GLY B N 1
ATOM 5293 C CA . GLY B 1 175 ? 5.93 27.859 -0.341 1 95.56 175 GLY B CA 1
ATOM 5294 C C . GLY B 1 175 ? 7.164 28.641 -0.744 1 95.56 175 GLY B C 1
ATOM 5295 O O . GLY B 1 175 ? 8.273 28.344 -0.292 1 95.56 175 GLY B O 1
ATOM 5296 N N . ASN B 1 176 ? 6.953 29.594 -1.574 1 91.81 176 ASN B N 1
ATOM 5297 C CA . ASN B 1 176 ? 8.07 30.438 -1.987 1 91.81 176 ASN B CA 1
ATOM 5298 C C . ASN B 1 176 ? 8.656 31.219 -0.809 1 91.81 176 ASN B C 1
ATOM 5300 O O . ASN B 1 176 ? 9.875 31.375 -0.715 1 91.81 176 ASN B O 1
ATOM 5304 N N . TYR B 1 177 ? 7.812 31.672 0.034 1 90.5 177 TYR B N 1
ATOM 5305 C CA . TYR B 1 177 ? 8.289 32.406 1.206 1 90.5 177 TYR B CA 1
ATOM 5306 C C . TYR B 1 177 ? 9.117 31.5 2.111 1 90.5 177 TYR B C 1
ATOM 5308 O O . TYR B 1 177 ? 10.219 31.859 2.521 1 90.5 177 TYR B O 1
ATOM 5316 N N . MET B 1 178 ? 8.594 30.328 2.375 1 90.06 178 MET B N 1
ATOM 5317 C CA . MET B 1 178 ? 9.211 29.438 3.355 1 90.06 178 MET B CA 1
ATOM 5318 C C . MET B 1 178 ? 10.445 28.75 2.775 1 90.06 178 MET B C 1
ATOM 5320 O O . MET B 1 178 ? 11.367 28.391 3.514 1 90.06 178 MET B O 1
ATOM 5324 N N . LEU B 1 179 ? 10.523 28.578 1.434 1 89 179 LEU B N 1
ATOM 5325 C CA . LEU B 1 179 ? 11.609 27.812 0.831 1 89 179 LEU B CA 1
ATOM 5326 C C . LEU B 1 179 ? 12.617 28.75 0.16 1 89 179 LEU B C 1
ATOM 5328 O O . LEU B 1 179 ? 13.828 28.547 0.282 1 89 179 LEU B O 1
ATOM 5332 N N . SER B 1 180 ? 12.211 29.703 -0.488 1 81.19 180 SER B N 1
ATOM 5333 C CA . SER B 1 180 ? 13.094 30.578 -1.252 1 81.19 180 SER B CA 1
ATOM 5334 C C . SER B 1 180 ? 13.531 31.781 -0.425 1 81.19 180 SER B C 1
ATOM 5336 O O . SER B 1 180 ? 14.719 31.969 -0.164 1 81.19 180 SER B O 1
ATOM 5338 N N . SER B 1 181 ? 12.594 32.438 0.07 1 72.62 181 SER B N 1
ATOM 5339 C CA . SER B 1 181 ? 12.906 33.688 0.775 1 72.62 181 SER B CA 1
ATOM 5340 C C . SER B 1 181 ? 13.648 33.406 2.076 1 72.62 181 SER B C 1
ATOM 5342 O O . SER B 1 181 ? 14.453 34.219 2.523 1 72.62 181 SER B O 1
ATOM 5344 N N . SER B 1 182 ? 13.445 32.25 2.617 1 73.44 182 SER B N 1
ATOM 5345 C CA . SER B 1 182 ? 14.094 31.891 3.871 1 73.44 182 SER B CA 1
ATOM 5346 C C . SER B 1 182 ? 15.469 31.281 3.621 1 73.44 182 SER B C 1
ATOM 5348 O O . SER B 1 182 ? 16.172 30.906 4.566 1 73.44 182 SER B O 1
ATOM 5350 N N . GLY B 1 183 ? 15.82 31.062 2.367 1 76.12 183 GLY B N 1
ATOM 5351 C CA . GLY B 1 183 ? 17.188 30.703 2.008 1 76.12 183 GLY B CA 1
ATOM 5352 C C . GLY B 1 183 ? 17.391 29.203 1.862 1 76.12 183 GLY B C 1
ATOM 5353 O O . GLY B 1 183 ? 18.5 28.75 1.57 1 76.12 183 GLY B O 1
ATOM 5354 N N . TYR B 1 184 ? 16.375 28.5 1.994 1 81.25 184 TYR B N 1
ATOM 5355 C CA . TYR B 1 184 ? 16.531 27.047 1.968 1 81.25 184 TYR B CA 1
ATOM 5356 C C . TYR B 1 184 ? 16.891 26.562 0.568 1 81.25 184 TYR B C 1
ATOM 5358 O O . TYR B 1 184 ? 17.703 25.641 0.41 1 81.25 184 TYR B O 1
ATOM 5366 N N . ILE B 1 185 ? 16.359 27.188 -0.427 1 86.62 185 ILE B N 1
ATOM 5367 C CA . ILE B 1 185 ? 16.641 26.781 -1.8 1 86.62 185 ILE B CA 1
ATOM 5368 C C . ILE B 1 185 ? 18.078 27.141 -2.15 1 86.62 185 ILE B C 1
ATOM 5370 O O . ILE B 1 185 ? 18.781 26.344 -2.787 1 86.62 185 ILE B O 1
ATOM 5374 N N . SER B 1 186 ? 18.5 28.297 -1.732 1 84.5 186 SER B N 1
ATOM 5375 C CA . SER B 1 186 ? 19.875 28.688 -1.961 1 84.5 186 SER B CA 1
ATOM 5376 C C . SER B 1 186 ? 20.844 27.719 -1.288 1 84.5 186 SER B C 1
ATOM 5378 O O . SER B 1 186 ? 21.875 27.359 -1.868 1 84.5 186 SER B O 1
ATOM 5380 N N . LEU B 1 187 ? 20.531 27.375 -0.144 1 83.56 187 LEU B N 1
ATOM 5381 C CA . LEU B 1 187 ? 21.359 26.422 0.588 1 83.56 187 LEU B CA 1
ATOM 5382 C C . LEU B 1 187 ? 21.406 25.078 -0.118 1 83.56 187 LEU B C 1
ATOM 5384 O O . LEU B 1 187 ? 22.453 24.438 -0.183 1 83.56 187 LEU B O 1
ATOM 5388 N N . LEU B 1 188 ? 20.266 24.672 -0.609 1 87.75 188 LEU B N 1
ATOM 5389 C CA . LEU B 1 188 ? 20.188 23.422 -1.339 1 87.75 188 LEU B CA 1
ATOM 5390 C C . LEU B 1 188 ? 21.078 23.453 -2.58 1 87.75 188 LEU B C 1
ATOM 5392 O O . LEU B 1 188 ? 21.703 22.453 -2.922 1 87.75 188 LEU B O 1
ATOM 5396 N N . GLN B 1 189 ? 21.109 24.531 -3.188 1 86.62 189 GLN B N 1
ATOM 5397 C CA . GLN B 1 189 ? 21.891 24.688 -4.418 1 86.62 189 GLN B CA 1
ATOM 5398 C C . GLN B 1 189 ? 23.391 24.625 -4.141 1 86.62 189 GLN B C 1
ATOM 5400 O O . GLN B 1 189 ? 24.172 24.234 -5.012 1 86.62 189 GLN B O 1
ATOM 5405 N N . GLU B 1 190 ? 23.766 24.875 -2.955 1 86 190 GLU B N 1
ATOM 5406 C CA . GLU B 1 190 ? 25.188 24.906 -2.594 1 86 190 GLU B CA 1
ATOM 5407 C C . GLU B 1 190 ? 25.688 23.531 -2.184 1 86 190 GLU B C 1
ATOM 5409 O O . GLU B 1 190 ? 26.891 23.297 -2.123 1 86 190 GLU B O 1
ATOM 5414 N N . THR B 1 191 ? 24.875 22.594 -1.938 1 86.38 191 THR B N 1
ATOM 5415 C CA . THR B 1 191 ? 25.234 21.281 -1.393 1 86.38 191 THR B CA 1
ATOM 5416 C C . THR B 1 191 ? 25.75 20.359 -2.492 1 86.38 191 THR B C 1
ATOM 5418 O O . THR B 1 191 ? 26.422 19.375 -2.207 1 86.38 191 THR B O 1
ATOM 5421 N N . GLY B 1 192 ? 25.422 20.625 -3.717 1 88 192 GLY B N 1
ATOM 5422 C CA . GLY B 1 192 ? 25.703 19.719 -4.812 1 88 192 GLY B CA 1
ATOM 5423 C C . GLY B 1 192 ? 24.609 18.688 -5.02 1 88 192 GLY B C 1
ATOM 5424 O O . GLY B 1 192 ? 24.719 17.828 -5.906 1 88 192 GLY B O 1
ATOM 5425 N N . TRP B 1 193 ? 23.547 18.828 -4.277 1 93.38 193 TRP B N 1
ATOM 5426 C CA . TRP B 1 193 ? 22.453 17.859 -4.352 1 93.38 193 TRP B CA 1
ATOM 5427 C C . TRP B 1 193 ? 21.578 18.125 -5.566 1 93.38 193 TRP B C 1
ATOM 5429 O O . TRP B 1 193 ? 20.75 17.297 -5.945 1 93.38 193 TRP B O 1
ATOM 5439 N N . LEU B 1 194 ? 21.828 19.25 -6.184 1 94.38 194 LEU B N 1
ATOM 5440 C CA . LEU B 1 194 ? 21.078 19.625 -7.383 1 94.38 194 LEU B CA 1
ATOM 5441 C C . LEU B 1 194 ? 22 19.719 -8.594 1 94.38 194 LEU B C 1
ATOM 5443 O O . LEU B 1 194 ? 23.141 20.156 -8.477 1 94.38 194 LEU B O 1
ATOM 5447 N N . SER B 1 195 ? 21.453 19.219 -9.664 1 92.25 195 SER B N 1
ATOM 5448 C CA . SER B 1 195 ? 22.156 19.438 -10.93 1 92.25 195 SER B CA 1
ATOM 5449 C C . SER B 1 195 ? 21.906 20.859 -11.453 1 92.25 195 SER B C 1
ATOM 5451 O O . SER B 1 195 ? 21.172 21.625 -10.844 1 92.25 195 SER B O 1
ATOM 5453 N N . GLN B 1 196 ? 22.594 21.219 -12.547 1 90.12 196 GLN B N 1
ATOM 5454 C CA . GLN B 1 196 ? 22.406 22.531 -13.148 1 90.12 196 GLN B CA 1
ATOM 5455 C C . GLN B 1 196 ? 20.969 22.703 -13.664 1 90.12 196 GLN B C 1
ATOM 5457 O O . GLN B 1 196 ? 20.391 21.781 -14.227 1 90.12 196 GLN B O 1
ATOM 5462 N N . GLY B 1 197 ? 20.359 23.812 -13.305 1 91.81 197 GLY B N 1
ATOM 5463 C CA . GLY B 1 197 ? 19.016 24.109 -13.75 1 91.81 197 GLY B CA 1
ATOM 5464 C C . GLY B 1 197 ? 18.281 25.094 -12.844 1 91.81 197 GLY B C 1
ATOM 5465 O O . GLY B 1 197 ? 18.828 25.531 -11.828 1 91.81 197 GLY B O 1
ATOM 5466 N N . ASP B 1 198 ? 17.062 25.469 -13.242 1 94.25 198 ASP B N 1
ATOM 5467 C CA . ASP B 1 198 ? 16.266 26.438 -12.508 1 94.25 198 ASP B CA 1
ATOM 5468 C C . ASP B 1 198 ? 15.344 25.734 -11.508 1 94.25 198 ASP B C 1
ATOM 5470 O O . ASP B 1 198 ? 14.117 25.734 -11.664 1 94.25 198 ASP B O 1
ATOM 5474 N N . PHE B 1 199 ? 15.969 25.234 -10.445 1 95.31 199 PHE B N 1
ATOM 5475 C CA . PHE B 1 199 ? 15.219 24.516 -9.43 1 95.31 199 PHE B CA 1
ATOM 5476 C C . PHE B 1 199 ? 14.125 25.391 -8.836 1 95.31 199 PHE B C 1
ATOM 5478 O O . PHE B 1 199 ? 12.977 24.969 -8.734 1 95.31 199 PHE B O 1
ATOM 5485 N N . GLU B 1 200 ? 14.438 26.578 -8.445 1 93.94 200 GLU B N 1
ATOM 5486 C CA . GLU B 1 200 ? 13.492 27.5 -7.805 1 93.94 200 GLU B CA 1
ATOM 5487 C C . GLU B 1 200 ? 12.328 27.828 -8.727 1 93.94 200 GLU B C 1
ATOM 5489 O O . GLU B 1 200 ? 11.172 27.812 -8.297 1 93.94 200 GLU B O 1
ATOM 5494 N N . GLY B 1 201 ? 12.625 28.125 -9.977 1 94.88 201 GLY B N 1
ATOM 5495 C CA . GLY B 1 201 ? 11.578 28.406 -10.938 1 94.88 201 GLY B CA 1
ATOM 5496 C C . GLY B 1 201 ? 10.641 27.25 -11.188 1 94.88 201 GLY B C 1
ATOM 5497 O O . GLY B 1 201 ? 9.422 27.422 -11.234 1 94.88 201 GLY B O 1
ATOM 5498 N N . ARG B 1 202 ? 11.18 26.062 -11.344 1 96.75 202 ARG B N 1
ATOM 5499 C CA . ARG B 1 202 ? 10.367 24.875 -11.586 1 96.75 202 ARG B CA 1
ATOM 5500 C C . ARG B 1 202 ? 9.516 24.531 -10.367 1 96.75 202 ARG B C 1
ATOM 5502 O O . ARG B 1 202 ? 8.367 24.109 -10.5 1 96.75 202 ARG B O 1
ATOM 5509 N N . LEU B 1 203 ? 10.109 24.734 -9.211 1 97.38 203 LEU B N 1
ATOM 5510 C CA . LEU B 1 203 ? 9.359 24.484 -7.988 1 97.38 203 LEU B CA 1
ATOM 5511 C C . LEU B 1 203 ? 8.211 25.469 -7.844 1 97.38 203 LEU B C 1
ATOM 5513 O O . LEU B 1 203 ? 7.105 25.078 -7.449 1 97.38 203 LEU B O 1
ATOM 5517 N N . THR B 1 204 ? 8.438 26.719 -8.141 1 96.44 204 THR B N 1
ATOM 5518 C CA . THR B 1 204 ? 7.391 27.719 -8.07 1 96.44 204 THR B CA 1
ATOM 5519 C C . THR B 1 204 ? 6.246 27.375 -9.016 1 96.44 204 THR B C 1
ATOM 5521 O O . THR B 1 204 ? 5.074 27.469 -8.641 1 96.44 204 THR B O 1
ATOM 5524 N N . ARG B 1 205 ? 6.578 27 -10.227 1 97.56 205 ARG B N 1
ATOM 5525 C CA . ARG B 1 205 ? 5.555 26.625 -11.195 1 97.56 205 ARG B CA 1
ATOM 5526 C C . ARG B 1 205 ? 4.805 25.375 -10.734 1 97.56 205 ARG B C 1
ATOM 5528 O O . ARG B 1 205 ? 3.592 25.266 -10.914 1 97.56 205 ARG B O 1
ATOM 5535 N N . PHE B 1 206 ? 5.586 24.469 -10.227 1 98.44 206 PHE B N 1
ATOM 5536 C CA . PHE B 1 206 ? 4.988 23.25 -9.68 1 98.44 206 PHE B CA 1
ATOM 5537 C C . PHE B 1 206 ? 3.965 23.594 -8.602 1 98.44 206 PHE B C 1
ATOM 5539 O O . PHE B 1 206 ? 2.828 23.125 -8.648 1 98.44 206 PHE B O 1
ATOM 5546 N N . LEU B 1 207 ? 4.309 24.422 -7.641 1 98.44 207 LEU B N 1
ATOM 5547 C CA . LEU B 1 207 ? 3.408 24.797 -6.555 1 98.44 207 LEU B CA 1
ATOM 5548 C C . LEU B 1 207 ? 2.186 25.531 -7.098 1 98.44 207 LEU B C 1
ATOM 5550 O O . LEU B 1 207 ? 1.077 25.359 -6.586 1 98.44 207 LEU B O 1
ATOM 5554 N N . THR B 1 208 ? 2.359 26.312 -8.109 1 98 208 THR B N 1
ATOM 5555 C CA . THR B 1 208 ? 1.251 27.031 -8.734 1 98 208 THR B CA 1
ATOM 5556 C C . THR B 1 208 ? 0.25 26.047 -9.336 1 98 208 THR B C 1
ATOM 5558 O O . THR B 1 208 ? -0.961 26.203 -9.172 1 98 208 THR B O 1
ATOM 5561 N N . GLU B 1 209 ? 0.806 25.047 -10.039 1 98.44 209 GLU B N 1
ATOM 5562 C CA . GLU B 1 209 ? -0.068 24.047 -10.633 1 98.44 209 GLU B CA 1
ATOM 5563 C C . GLU B 1 209 ? -0.763 23.219 -9.562 1 98.44 209 GLU B C 1
ATOM 5565 O O . GLU B 1 209 ? -1.904 22.781 -9.75 1 98.44 209 GLU B O 1
ATOM 5570 N N . ILE B 1 210 ? -0.084 22.969 -8.492 1 98.62 210 ILE B N 1
ATOM 5571 C CA . ILE B 1 210 ? -0.697 22.266 -7.371 1 98.62 210 ILE B CA 1
ATOM 5572 C C . ILE B 1 210 ? -1.871 23.078 -6.832 1 98.62 210 ILE B C 1
ATOM 5574 O O . ILE B 1 210 ? -2.955 22.531 -6.602 1 98.62 210 ILE B O 1
ATOM 5578 N N . ASP B 1 211 ? -1.719 24.406 -6.641 1 98.06 211 ASP B N 1
ATOM 5579 C CA . ASP B 1 211 ? -2.809 25.281 -6.227 1 98.06 211 ASP B CA 1
ATOM 5580 C C . ASP B 1 211 ? -4.027 25.109 -7.129 1 98.06 211 ASP B C 1
ATOM 5582 O O . ASP B 1 211 ? -5.152 24.984 -6.648 1 98.06 211 ASP B O 1
ATOM 5586 N N . ARG B 1 212 ? -3.766 25.047 -8.352 1 97.44 212 ARG B N 1
ATOM 5587 C CA . ARG B 1 212 ? -4.832 25.031 -9.352 1 97.44 212 ARG B CA 1
ATOM 5588 C C . ARG B 1 212 ? -5.566 23.688 -9.328 1 97.44 212 ARG B C 1
ATOM 5590 O O . ARG B 1 212 ? -6.715 23.594 -9.766 1 97.44 212 ARG B O 1
ATOM 5597 N N . ARG B 1 213 ? -4.957 22.703 -8.766 1 97.94 213 ARG B N 1
ATOM 5598 C CA . ARG B 1 213 ? -5.531 21.359 -8.828 1 97.94 213 ARG B CA 1
ATOM 5599 C C . ARG B 1 213 ? -6.332 21.047 -7.57 1 97.94 213 ARG B C 1
ATOM 5601 O O . ARG B 1 213 ? -7.055 20.047 -7.516 1 97.94 213 ARG B O 1
ATOM 5608 N N . TYR B 1 214 ? -6.195 21.844 -6.559 1 98.06 214 TYR B N 1
ATOM 5609 C CA . TYR B 1 214 ? -7.141 21.734 -5.457 1 98.06 214 TYR B CA 1
ATOM 5610 C C . TYR B 1 214 ? -8.547 22.125 -5.902 1 98.06 214 TYR B C 1
ATOM 5612 O O . TYR B 1 214 ? -8.727 23.141 -6.574 1 98.06 214 TYR B O 1
ATOM 5620 N N . ARG B 1 215 ? -9.516 21.344 -5.543 1 95.5 215 ARG B N 1
ATOM 5621 C CA . ARG B 1 215 ? -10.859 21.484 -6.074 1 95.5 215 ARG B CA 1
ATOM 5622 C C . ARG B 1 215 ? -11.719 22.359 -5.164 1 95.5 215 ARG B C 1
ATOM 5624 O O . ARG B 1 215 ? -11.695 22.188 -3.941 1 95.5 215 ARG B O 1
ATOM 5631 N N . PRO B 1 216 ? -12.477 23.188 -5.738 1 90.81 216 PRO B N 1
ATOM 5632 C CA . PRO B 1 216 ? -13.344 24.047 -4.934 1 90.81 216 PRO B CA 1
ATOM 5633 C C . PRO B 1 216 ? -14.445 23.266 -4.219 1 90.81 216 PRO B C 1
ATOM 5635 O O . PRO B 1 216 ? -14.992 23.75 -3.221 1 90.81 216 PRO B O 1
ATOM 5638 N N . GLU B 1 217 ? -14.727 22.062 -4.66 1 89.44 217 GLU B N 1
ATOM 5639 C CA . GLU B 1 217 ? -15.773 21.234 -4.074 1 89.44 217 GLU B CA 1
ATOM 5640 C C . GLU B 1 217 ? -15.383 20.75 -2.68 1 89.44 217 GLU B C 1
ATOM 5642 O O . GLU B 1 217 ? -16.25 20.469 -1.855 1 89.44 217 GLU B O 1
ATOM 5647 N N . ALA B 1 218 ? -14.148 20.641 -2.506 1 95.38 218 ALA B N 1
ATOM 5648 C CA . ALA B 1 218 ? -13.68 20.25 -1.181 1 95.38 218 ALA B CA 1
ATOM 5649 C C . ALA B 1 218 ? -13.633 21.438 -0.231 1 95.38 218 ALA B C 1
ATOM 5651 O O . ALA B 1 218 ? -12.719 22.266 -0.315 1 95.38 218 ALA B O 1
ATOM 5652 N N . ILE B 1 219 ? -14.5 21.453 0.674 1 96.12 219 ILE B N 1
ATOM 5653 C CA . ILE B 1 219 ? -14.688 22.609 1.548 1 96.12 219 ILE B CA 1
ATOM 5654 C C . ILE B 1 219 ? -13.539 22.672 2.557 1 96.12 219 ILE B C 1
ATOM 5656 O O . ILE B 1 219 ? -12.969 23.734 2.787 1 96.12 219 ILE B O 1
ATOM 5660 N N . TYR B 1 220 ? -13.188 21.547 3.139 1 97.88 220 TYR B N 1
ATOM 5661 C CA . TYR B 1 220 ? -12.117 21.453 4.129 1 97.88 220 TYR B CA 1
ATOM 5662 C C . TYR B 1 220 ? -10.781 21.172 3.461 1 97.88 220 TYR B C 1
ATOM 5664 O O . TYR B 1 220 ? -9.812 21.922 3.641 1 97.88 220 TYR B O 1
ATOM 5672 N N . HIS B 1 221 ? -10.727 20.078 2.639 1 98.56 221 HIS B N 1
ATOM 5673 C CA . HIS B 1 221 ? -9.5 19.688 1.967 1 98.56 221 HIS B CA 1
ATOM 5674 C C . HIS B 1 221 ? -9.188 20.609 0.79 1 98.56 221 HIS B C 1
ATOM 5676 O O . HIS B 1 221 ? -9.125 20.156 -0.356 1 98.56 221 HIS B O 1
ATOM 5682 N N . SER B 1 222 ? -8.891 21.844 1.053 1 97.94 222 SER B N 1
ATOM 5683 C CA . SER B 1 222 ? -8.664 22.953 0.122 1 97.94 222 SER B CA 1
ATOM 5684 C C . SER B 1 222 ? -7.195 23.375 0.111 1 97.94 222 SER B C 1
ATOM 5686 O O . SER B 1 222 ? -6.402 22.891 0.925 1 97.94 222 SER B O 1
ATOM 5688 N N . SER B 1 223 ? -6.918 24.297 -0.81 1 98.19 223 SER B N 1
ATOM 5689 C CA . SER B 1 223 ? -5.566 24.844 -0.844 1 98.19 223 SER B CA 1
ATOM 5690 C C . SER B 1 223 ? -5.246 25.609 0.439 1 98.19 223 SER B C 1
ATOM 5692 O O . SER B 1 223 ? -4.094 25.625 0.882 1 98.19 223 SER B O 1
ATOM 5694 N N . ALA B 1 224 ? -6.258 26.203 1.073 1 98 224 ALA B N 1
ATOM 5695 C CA . ALA B 1 224 ? -6.055 26.859 2.361 1 98 224 ALA B CA 1
ATOM 5696 C C . ALA B 1 224 ? -5.637 25.859 3.432 1 98 224 ALA B C 1
ATOM 5698 O O . ALA B 1 224 ? -4.762 26.141 4.25 1 98 224 ALA B O 1
ATOM 5699 N N . HIS B 1 225 ? -6.309 24.688 3.41 1 98.62 225 HIS B N 1
ATOM 5700 C CA . HIS B 1 225 ? -5.941 23.641 4.359 1 98.62 225 HIS B CA 1
ATOM 5701 C C . HIS B 1 225 ? -4.508 23.188 4.137 1 98.62 225 HIS B C 1
ATOM 5703 O O . HIS B 1 225 ? -3.748 23.016 5.094 1 98.62 225 HIS B O 1
ATOM 5709 N N . ALA B 1 226 ? -4.156 22.938 2.91 1 98.69 226 ALA B N 1
ATOM 5710 C CA . ALA B 1 226 ? -2.781 22.547 2.602 1 98.69 226 ALA B CA 1
ATOM 5711 C C . ALA B 1 226 ? -1.79 23.609 3.088 1 98.69 226 ALA B C 1
ATOM 5713 O O . ALA B 1 226 ? -0.716 23.266 3.592 1 98.69 226 ALA B O 1
ATOM 5714 N N . THR B 1 227 ? -2.166 24.875 2.9 1 98.25 227 THR B N 1
ATOM 5715 C CA . THR B 1 227 ? -1.335 25.984 3.357 1 98.25 227 THR B CA 1
ATOM 5716 C C . THR B 1 227 ? -1.158 25.938 4.875 1 98.25 227 THR B C 1
ATOM 5718 O O . THR B 1 227 ? -0.057 26.156 5.383 1 98.25 227 THR B O 1
ATOM 5721 N N . ASP B 1 228 ? -2.189 25.656 5.562 1 98.31 228 ASP B N 1
ATOM 5722 C CA . ASP B 1 228 ? -2.125 25.516 7.012 1 98.31 228 ASP B CA 1
ATOM 5723 C C . ASP B 1 228 ? -1.183 24.375 7.402 1 98.31 228 ASP B C 1
ATOM 5725 O O . ASP B 1 228 ? -0.376 24.516 8.328 1 98.31 228 ASP B O 1
ATOM 5729 N N . VAL B 1 229 ? -1.31 23.234 6.723 1 98.62 229 VAL B N 1
ATOM 5730 C CA . VAL B 1 229 ? -0.464 22.078 6.988 1 98.62 229 VAL B CA 1
ATOM 5731 C C . VAL B 1 229 ? 0.996 22.422 6.711 1 98.62 229 VAL B C 1
ATOM 5733 O O . VAL B 1 229 ? 1.879 22.125 7.516 1 98.62 229 VAL B O 1
ATOM 5736 N N . MET B 1 230 ? 1.286 23.109 5.605 1 98.19 230 MET B N 1
ATOM 5737 C CA . MET B 1 230 ? 2.639 23.547 5.266 1 98.19 230 MET B CA 1
ATOM 5738 C C . MET B 1 230 ? 3.229 24.406 6.371 1 98.19 230 MET B C 1
ATOM 5740 O O . MET B 1 230 ? 4.359 24.188 6.805 1 98.19 230 MET B O 1
ATOM 5744 N N . ALA B 1 231 ? 2.453 25.375 6.816 1 96.75 231 ALA B N 1
ATOM 5745 C CA . ALA B 1 231 ? 2.924 26.297 7.852 1 96.75 231 ALA B CA 1
ATOM 5746 C C . ALA B 1 231 ? 3.207 25.562 9.156 1 96.75 231 ALA B C 1
ATOM 5748 O O . ALA B 1 231 ? 4.199 25.844 9.828 1 96.75 231 ALA B O 1
ATOM 5749 N N . THR B 1 232 ? 2.348 24.672 9.492 1 97.31 232 THR B N 1
ATOM 5750 C CA . THR B 1 232 ? 2.504 23.891 10.719 1 97.31 232 THR B CA 1
ATOM 5751 C C . THR B 1 232 ? 3.723 22.984 10.633 1 97.31 232 THR B C 1
ATOM 5753 O O . THR B 1 232 ? 4.434 22.797 11.625 1 97.31 232 THR B O 1
ATOM 5756 N N . ILE B 1 233 ? 3.936 22.359 9.477 1 97.75 233 ILE B N 1
ATOM 5757 C CA . ILE B 1 233 ? 5.129 21.547 9.234 1 97.75 233 ILE B CA 1
ATOM 5758 C C . ILE B 1 233 ? 6.379 22.406 9.477 1 97.75 233 ILE B C 1
ATOM 5760 O O . ILE B 1 233 ? 7.305 21.969 10.164 1 97.75 233 ILE B O 1
ATOM 5764 N N . CYS B 1 234 ? 6.395 23.609 8.93 1 94.69 234 CYS B N 1
ATOM 5765 C CA . CYS B 1 234 ? 7.531 24.5 9.109 1 94.69 234 CYS B CA 1
ATOM 5766 C C . CYS B 1 234 ? 7.746 24.812 10.586 1 94.69 234 CYS B C 1
ATOM 5768 O O . CYS B 1 234 ? 8.883 24.906 11.047 1 94.69 234 CYS B O 1
ATOM 5770 N N . TRP B 1 235 ? 6.723 25 11.32 1 94 235 TRP B N 1
ATOM 5771 C CA . TRP B 1 235 ? 6.828 25.234 12.75 1 94 235 TRP B CA 1
ATOM 5772 C C . TRP B 1 235 ? 7.492 24.047 13.453 1 94 235 TRP B C 1
ATOM 5774 O O . TRP B 1 235 ? 8.438 24.219 14.227 1 94 235 TRP B O 1
ATOM 5784 N N . PHE B 1 236 ? 7 22.812 13.172 1 95.56 236 PHE B N 1
ATOM 5785 C CA . PHE B 1 236 ? 7.562 21.609 13.766 1 95.56 236 PHE B CA 1
ATOM 5786 C C . PHE B 1 236 ? 9.047 21.484 13.438 1 95.56 236 PHE B C 1
ATOM 5788 O O . PHE B 1 236 ? 9.852 21.156 14.305 1 95.56 236 PHE B O 1
ATOM 5795 N N . LEU B 1 237 ? 9.375 21.734 12.18 1 94.06 237 LEU B N 1
ATOM 5796 C CA . LEU B 1 237 ? 10.734 21.516 11.703 1 94.06 237 LEU B CA 1
ATOM 5797 C C . LEU B 1 237 ? 11.703 22.516 12.336 1 94.06 237 LEU B C 1
ATOM 5799 O O . LEU B 1 237 ? 12.914 22.297 12.32 1 94.06 237 LEU B O 1
ATOM 5803 N N . ARG B 1 238 ? 11.219 23.578 12.883 1 89.88 238 ARG B N 1
ATOM 5804 C CA . ARG B 1 238 ? 12.055 24.578 13.555 1 89.88 238 ARG B CA 1
ATOM 5805 C C . ARG B 1 238 ? 12.297 24.188 15.016 1 89.88 238 ARG B C 1
ATOM 5807 O O . ARG B 1 238 ? 13.195 24.719 15.656 1 89.88 238 ARG B O 1
ATOM 5814 N N . LEU B 1 239 ? 11.484 23.344 15.539 1 90.94 239 LEU B N 1
ATOM 5815 C CA . LEU B 1 239 ? 11.688 22.875 16.906 1 90.94 239 LEU B CA 1
ATOM 5816 C C . LEU B 1 239 ? 12.945 22.031 17.016 1 90.94 239 LEU B C 1
ATOM 5818 O O . LEU B 1 239 ? 13.297 21.312 16.078 1 90.94 239 LEU B O 1
ATOM 5822 N N . PRO B 1 240 ? 13.609 22.047 18.125 1 89.19 240 PRO B N 1
ATOM 5823 C CA . PRO B 1 240 ? 14.922 21.422 18.266 1 89.19 240 PRO B CA 1
ATOM 5824 C C . PRO B 1 240 ? 14.898 19.938 17.891 1 89.19 240 PRO B C 1
ATOM 5826 O O . PRO B 1 240 ? 15.812 19.453 17.203 1 89.19 240 PRO B O 1
ATOM 5829 N N . TYR B 1 241 ? 13.93 19.203 18.281 1 91.44 241 TYR B N 1
ATOM 5830 C CA . TYR B 1 241 ? 13.898 17.766 18.047 1 91.44 241 TYR B CA 1
ATOM 5831 C C . TYR B 1 241 ? 13.945 17.469 16.547 1 91.44 241 TYR B C 1
ATOM 5833 O O . TYR B 1 241 ? 14.734 16.641 16.094 1 91.44 241 TYR B O 1
ATOM 5841 N N . PHE B 1 242 ? 13.148 18.125 15.789 1 93.31 242 PHE B N 1
ATOM 5842 C CA . PHE B 1 242 ? 13.047 17.844 14.359 1 93.31 242 PHE B CA 1
ATOM 5843 C C . PHE B 1 242 ? 14.172 18.531 13.594 1 93.31 242 PHE B C 1
ATOM 5845 O O . PHE B 1 242 ? 14.656 18 12.586 1 93.31 242 PHE B O 1
ATOM 5852 N N . SER B 1 243 ? 14.57 19.719 14.078 1 90 243 SER B N 1
ATOM 5853 C CA . SER B 1 243 ? 15.656 20.438 13.414 1 90 243 SER B CA 1
ATOM 5854 C C . SER B 1 243 ? 16.969 19.656 13.492 1 90 243 SER B C 1
ATOM 5856 O O . SER B 1 243 ? 17.781 19.703 12.578 1 90 243 SER B O 1
ATOM 5858 N N . GLU B 1 244 ? 17.141 18.891 14.547 1 88.38 244 GLU B N 1
ATOM 5859 C CA . GLU B 1 244 ? 18.375 18.141 14.758 1 88.38 244 GLU B CA 1
ATOM 5860 C C . GLU B 1 244 ? 18.344 16.812 14 1 88.38 244 GLU B C 1
ATOM 5862 O O . GLU B 1 244 ? 19.391 16.172 13.82 1 88.38 244 GLU B O 1
ATOM 5867 N N . ARG B 1 245 ? 17.203 16.484 13.516 1 90.69 245 ARG B N 1
ATOM 5868 C CA . ARG B 1 245 ? 17.078 15.148 12.961 1 90.69 245 ARG B CA 1
ATOM 5869 C C . ARG B 1 245 ? 16.641 15.203 11.5 1 90.69 245 ARG B C 1
ATOM 5871 O O . ARG B 1 245 ? 16.297 14.172 10.914 1 90.69 245 ARG B O 1
ATOM 5878 N N . SER B 1 246 ? 16.688 16.359 10.898 1 92.31 246 SER B N 1
ATOM 5879 C CA . SER B 1 246 ? 16.312 16.5 9.5 1 92.31 246 SER B CA 1
ATOM 5880 C C . SER B 1 246 ? 17.312 17.359 8.734 1 92.31 246 SER B C 1
ATOM 5882 O O . SER B 1 246 ? 17.859 18.328 9.281 1 92.31 246 SER B O 1
ATOM 5884 N N . SER B 1 247 ? 17.609 17 7.535 1 92.12 247 SER B N 1
ATOM 5885 C CA . SER B 1 247 ? 18.453 17.797 6.648 1 92.12 247 SER B CA 1
ATOM 5886 C C . SER B 1 247 ? 17.656 18.906 5.977 1 92.12 247 SER B C 1
ATOM 5888 O O . SER B 1 247 ? 16.438 18.984 6.125 1 92.12 247 SER B O 1
ATOM 5890 N N . ILE B 1 248 ? 18.375 19.797 5.277 1 91.12 248 ILE B N 1
ATOM 5891 C CA . ILE B 1 248 ? 17.719 20.859 4.535 1 91.12 248 ILE B CA 1
ATOM 5892 C C . ILE B 1 248 ? 16.859 20.266 3.428 1 91.12 248 ILE B C 1
ATOM 5894 O O . ILE B 1 248 ? 15.789 20.797 3.098 1 91.12 248 ILE B O 1
ATOM 5898 N N . LEU B 1 249 ? 17.297 19.125 2.857 1 94.5 249 LEU B N 1
ATOM 5899 C CA . LEU B 1 249 ? 16.5 18.422 1.866 1 94.5 249 LEU B CA 1
ATOM 5900 C C . LEU B 1 249 ? 15.203 17.906 2.486 1 94.5 249 LEU B C 1
ATOM 5902 O O . LEU B 1 249 ? 14.125 18.047 1.904 1 94.5 249 LEU B O 1
ATOM 5906 N N . ASP B 1 250 ? 15.359 17.359 3.688 1 95.75 250 ASP B N 1
ATOM 5907 C CA . ASP B 1 250 ? 14.195 16.859 4.41 1 95.75 250 ASP B CA 1
ATOM 5908 C C . ASP B 1 250 ? 13.18 17.969 4.664 1 95.75 250 ASP B C 1
ATOM 5910 O O . ASP B 1 250 ? 11.977 17.75 4.555 1 95.75 250 ASP B O 1
ATOM 5914 N N . TYR B 1 251 ? 13.711 19.094 5.047 1 94.69 251 TYR B N 1
ATOM 5915 C CA . TYR B 1 251 ? 12.867 20.266 5.27 1 94.69 251 TYR B CA 1
ATOM 5916 C C . TYR B 1 251 ? 12.062 20.594 4.02 1 94.69 251 TYR B C 1
ATOM 5918 O O . TYR B 1 251 ? 10.836 20.703 4.07 1 94.69 251 TYR B O 1
ATOM 5926 N N . THR B 1 252 ? 12.742 20.734 2.943 1 95.62 252 THR B N 1
ATOM 5927 C CA . THR B 1 252 ? 12.133 21.109 1.67 1 95.62 252 THR B CA 1
ATOM 5928 C C . THR B 1 252 ? 11.094 20.094 1.239 1 95.62 252 THR B C 1
ATOM 5930 O O . THR B 1 252 ? 9.984 20.453 0.846 1 95.62 252 THR B O 1
ATOM 5933 N N . LEU B 1 253 ? 11.406 18.844 1.376 1 97.69 253 LEU B N 1
ATOM 5934 C CA . LEU B 1 253 ? 10.523 17.766 0.941 1 97.69 253 LEU B CA 1
ATOM 5935 C C . LEU B 1 253 ? 9.281 17.703 1.82 1 97.69 253 LEU B C 1
ATOM 5937 O O . LEU B 1 253 ? 8.188 17.391 1.334 1 97.69 253 LEU B O 1
ATOM 5941 N N . SER B 1 254 ? 9.422 17.938 3.09 1 98.12 254 SER B N 1
ATOM 5942 C CA . SER B 1 254 ? 8.281 17.922 3.994 1 98.12 254 SER B CA 1
ATOM 5943 C C . SER B 1 254 ? 7.289 19.031 3.656 1 98.12 254 SER B C 1
ATOM 5945 O O . SER B 1 254 ? 6.074 18.812 3.699 1 98.12 254 SER B O 1
ATOM 5947 N N . VAL B 1 255 ? 7.824 20.188 3.328 1 97.88 255 VAL B N 1
ATOM 5948 C CA . VAL B 1 255 ? 6.969 21.312 2.957 1 97.88 255 VAL B CA 1
ATOM 5949 C C . VAL B 1 255 ? 6.23 21 1.659 1 97.88 255 VAL B C 1
ATOM 5951 O O . VAL B 1 255 ? 5.027 21.25 1.546 1 97.88 255 VAL B O 1
ATOM 5954 N N . ILE B 1 256 ? 6.949 20.406 0.701 1 98.69 256 ILE B N 1
ATOM 5955 C CA . ILE B 1 256 ? 6.336 20.016 -0.562 1 98.69 256 ILE B CA 1
ATOM 5956 C C . ILE B 1 256 ? 5.266 18.953 -0.306 1 98.69 256 ILE B C 1
ATOM 5958 O O . ILE B 1 256 ? 4.188 19 -0.9 1 98.69 256 ILE B O 1
ATOM 5962 N N . ALA B 1 257 ? 5.551 18.016 0.581 1 98.88 257 ALA B N 1
ATOM 5963 C CA . ALA B 1 257 ? 4.574 16.984 0.928 1 98.88 257 ALA B CA 1
ATOM 5964 C C . ALA B 1 257 ? 3.309 17.609 1.515 1 98.88 257 ALA B C 1
ATOM 5966 O O . ALA B 1 257 ? 2.199 17.141 1.248 1 98.88 257 ALA B O 1
ATOM 5967 N N . GLY B 1 258 ? 3.473 18.609 2.354 1 98.81 258 GLY B N 1
ATOM 5968 C CA . GLY B 1 258 ? 2.324 19.328 2.883 1 98.81 258 GLY B CA 1
ATOM 5969 C C . GLY B 1 258 ? 1.452 19.938 1.8 1 98.81 258 GLY B C 1
ATOM 5970 O O . GLY B 1 258 ? 0.223 19.891 1.889 1 98.81 258 GLY B O 1
ATOM 5971 N N . ALA B 1 259 ? 2.051 20.469 0.759 1 98.81 259 ALA B N 1
ATOM 5972 C CA . ALA B 1 259 ? 1.332 21.078 -0.361 1 98.81 259 ALA B CA 1
ATOM 5973 C C . ALA B 1 259 ? 0.561 20.031 -1.149 1 98.81 259 ALA B C 1
ATOM 5975 O O . ALA B 1 259 ? -0.542 20.281 -1.634 1 98.81 259 ALA B O 1
ATOM 5976 N N . VAL B 1 260 ? 1.096 18.828 -1.199 1 98.81 260 VAL B N 1
ATOM 5977 C CA . VAL B 1 260 ? 0.646 17.797 -2.139 1 98.81 260 VAL B CA 1
ATOM 5978 C C . VAL B 1 260 ? -0.344 16.859 -1.45 1 98.81 260 VAL B C 1
ATOM 5980 O O . VAL B 1 260 ? -1.149 16.203 -2.113 1 98.81 260 VAL B O 1
ATOM 5983 N N . HIS B 1 261 ? -0.419 16.766 -0.154 1 98.88 261 HIS B N 1
ATOM 5984 C CA . HIS B 1 261 ? -0.994 15.648 0.581 1 98.88 261 HIS B CA 1
ATOM 5985 C C . HIS B 1 261 ? -2.486 15.508 0.301 1 98.88 261 HIS B C 1
ATOM 5987 O O . HIS B 1 261 ? -3.051 14.422 0.425 1 98.88 261 HIS B O 1
ATOM 5993 N N . ASP B 1 262 ? -3.178 16.547 -0.154 1 98.69 262 ASP B N 1
ATOM 5994 C CA . ASP B 1 262 ? -4.613 16.516 -0.413 1 98.69 262 ASP B CA 1
ATOM 5995 C C . ASP B 1 262 ? -4.93 17.047 -1.81 1 98.69 262 ASP B C 1
ATOM 5997 O O . ASP B 1 262 ? -6.074 17.406 -2.098 1 98.69 262 ASP B O 1
ATOM 6001 N N . VAL B 1 263 ? -3.9 17.172 -2.689 1 98.81 263 VAL B N 1
ATOM 6002 C CA . VAL B 1 263 ? -4.117 17.766 -4.008 1 98.81 263 VAL B CA 1
ATOM 6003 C C . VAL B 1 263 ? -5.184 16.984 -4.762 1 98.81 263 VAL B C 1
ATOM 6005 O O . VAL B 1 263 ? -5.129 15.75 -4.82 1 98.81 263 VAL B O 1
ATOM 6008 N N . GLY B 1 264 ? -6.199 17.672 -5.266 1 98.25 264 GLY B N 1
ATOM 6009 C CA . GLY B 1 264 ? -7.242 17.062 -6.07 1 98.25 264 GLY B CA 1
ATOM 6010 C C . GLY B 1 264 ? -8.297 16.344 -5.238 1 98.25 264 GLY B C 1
ATOM 6011 O O . GLY B 1 264 ? -9.156 15.656 -5.781 1 98.25 264 GLY B O 1
ATOM 6012 N N . HIS B 1 265 ? -8.297 16.469 -3.93 1 98.5 265 HIS B N 1
ATOM 6013 C CA . HIS B 1 265 ? -9.258 15.82 -3.055 1 98.5 265 HIS B CA 1
ATOM 6014 C C . HIS B 1 265 ? -10.688 16.094 -3.504 1 98.5 265 HIS B C 1
ATOM 6016 O O . HIS B 1 265 ? -11.062 17.25 -3.709 1 98.5 265 HIS B O 1
ATOM 6022 N N . PRO B 1 266 ? -11.523 15.109 -3.639 1 97.69 266 PRO B N 1
ATOM 6023 C CA . PRO B 1 266 ? -12.859 15.297 -4.211 1 97.69 266 PRO B CA 1
ATOM 6024 C C . PRO B 1 266 ? -13.891 15.75 -3.174 1 97.69 266 PRO B C 1
ATOM 6026 O O . PRO B 1 266 ? -15.039 16.031 -3.521 1 97.69 266 PRO B O 1
ATOM 6029 N N . GLY B 1 267 ? -13.5 15.766 -1.912 1 97.62 267 GLY B N 1
ATOM 6030 C CA . GLY B 1 267 ? -14.438 16.125 -0.86 1 97.62 267 GLY B CA 1
ATOM 6031 C C . GLY B 1 267 ? -15.133 14.914 -0.246 1 97.62 267 GLY B C 1
ATOM 6032 O O . GLY B 1 267 ? -15.969 15.062 0.646 1 97.62 267 GLY B O 1
ATOM 6033 N N . PHE B 1 268 ? -14.812 13.703 -0.762 1 97.56 268 PHE B N 1
ATOM 6034 C CA . PHE B 1 268 ? -15.289 12.43 -0.241 1 97.56 268 PHE B CA 1
ATOM 6035 C C . PHE B 1 268 ? -14.133 11.594 0.282 1 97.56 268 PHE B C 1
ATOM 6037 O O . PHE B 1 268 ? -13.086 11.492 -0.367 1 97.56 268 PHE B O 1
ATOM 6044 N N . ASN B 1 269 ? -14.273 11.039 1.463 1 96.94 269 ASN B N 1
ATOM 6045 C CA . ASN B 1 269 ? -13.148 10.375 2.105 1 96.94 269 ASN B CA 1
ATOM 6046 C C . ASN B 1 269 ? -12.922 8.977 1.544 1 96.94 269 ASN B C 1
ATOM 6048 O O . ASN B 1 269 ? -13.617 8.555 0.617 1 96.94 269 ASN B O 1
ATOM 6052 N N . ASN B 1 270 ? -11.945 8.211 1.999 1 97.44 270 ASN B N 1
ATOM 6053 C CA . ASN B 1 270 ? -11.547 6.898 1.505 1 97.44 270 ASN B CA 1
ATOM 6054 C C . ASN B 1 270 ? -12.688 5.887 1.624 1 97.44 270 ASN B C 1
ATOM 6056 O O . ASN B 1 270 ? -12.891 5.07 0.727 1 97.44 270 ASN B O 1
ATOM 6060 N N . ASP B 1 271 ? -13.414 5.914 2.738 1 95.19 271 ASP B N 1
ATOM 6061 C CA . ASP B 1 271 ? -14.508 4.969 2.93 1 95.19 271 ASP B CA 1
ATOM 6062 C C . ASP B 1 271 ? -15.586 5.152 1.865 1 95.19 271 ASP B C 1
ATOM 6064 O O . ASP B 1 271 ? -16.156 4.172 1.369 1 95.19 271 ASP B O 1
ATOM 6068 N N . PHE B 1 272 ? -15.922 6.418 1.573 1 96.75 272 PHE B N 1
ATOM 6069 C CA . PHE B 1 272 ? -16.875 6.703 0.516 1 96.75 272 PHE B CA 1
ATOM 6070 C C . PHE B 1 272 ? -16.406 6.137 -0.816 1 96.75 272 PHE B C 1
ATOM 6072 O O . PHE B 1 272 ? -17.188 5.516 -1.547 1 96.75 272 PHE B O 1
ATOM 6079 N N . GLN B 1 273 ? -15.07 6.355 -1.163 1 97.69 273 GLN B N 1
ATOM 6080 C CA . GLN B 1 273 ? -14.508 5.844 -2.41 1 97.69 273 GLN B CA 1
ATOM 6081 C C . GLN B 1 273 ? -14.641 4.324 -2.488 1 97.69 273 GLN B C 1
ATOM 6083 O O . GLN B 1 273 ? -15.031 3.781 -3.523 1 97.69 273 GLN B O 1
ATOM 6088 N N . LYS B 1 274 ? -14.32 3.621 -1.457 1 96.38 274 LYS B N 1
ATOM 6089 C CA . LYS B 1 274 ? -14.359 2.162 -1.416 1 96.38 274 LYS B CA 1
ATOM 6090 C C . LYS B 1 274 ? -15.789 1.646 -1.54 1 96.38 274 LYS B C 1
ATOM 6092 O O . LYS B 1 274 ? -16.062 0.715 -2.305 1 96.38 274 LYS B O 1
ATOM 6097 N N . THR B 1 275 ? -16.719 2.279 -0.764 1 93.62 275 THR B N 1
ATOM 6098 C CA . THR B 1 275 ? -18.109 1.838 -0.705 1 93.62 275 THR B CA 1
ATOM 6099 C C . THR B 1 275 ? -18.781 2.008 -2.061 1 93.62 275 THR B C 1
ATOM 6101 O O . THR B 1 275 ? -19.625 1.197 -2.443 1 93.62 275 THR B O 1
ATOM 6104 N N . THR B 1 276 ? -18.328 2.99 -2.793 1 95.19 276 THR B N 1
ATOM 6105 C CA . THR B 1 276 ? -18.984 3.283 -4.07 1 95.19 276 THR B CA 1
ATOM 6106 C C . THR B 1 276 ? -18.219 2.639 -5.223 1 95.19 276 THR B C 1
ATOM 6108 O O . THR B 1 276 ? -18.594 2.793 -6.387 1 95.19 276 THR B O 1
ATOM 6111 N N . PHE B 1 277 ? -17.109 1.883 -4.922 1 94.19 277 PHE B N 1
ATOM 6112 C CA . PHE B 1 277 ? -16.266 1.299 -5.949 1 94.19 277 PHE B CA 1
ATOM 6113 C C . PHE B 1 277 ? -15.906 2.334 -7.008 1 94.19 277 PHE B C 1
ATOM 6115 O O . PHE B 1 277 ? -16.062 2.084 -8.203 1 94.19 277 PHE B O 1
ATOM 6122 N N . SER B 1 278 ? -15.523 3.561 -6.508 1 97.12 278 SER B N 1
ATOM 6123 C CA . SER B 1 278 ? -15.172 4.637 -7.43 1 97.12 278 SER B CA 1
ATOM 6124 C C . SER B 1 278 ? -14 4.238 -8.32 1 97.12 278 SER B C 1
ATOM 6126 O O . SER B 1 278 ? -13.289 3.27 -8.023 1 97.12 278 SER B O 1
ATOM 6128 N N . ASP B 1 279 ? -13.766 4.988 -9.398 1 97.44 279 ASP B N 1
ATOM 6129 C CA . ASP B 1 279 ? -12.625 4.754 -10.273 1 97.44 279 ASP B CA 1
ATOM 6130 C C . ASP B 1 279 ? -11.312 4.777 -9.484 1 97.44 279 ASP B C 1
ATOM 6132 O O . ASP B 1 279 ? -10.414 3.979 -9.75 1 97.44 279 ASP B O 1
ATOM 6136 N N . LEU B 1 280 ? -11.211 5.676 -8.531 1 98.31 280 LEU B N 1
ATOM 6137 C CA . LEU B 1 280 ? -10.008 5.777 -7.719 1 98.31 280 LEU B CA 1
ATOM 6138 C C . LEU B 1 280 ? -9.844 4.547 -6.832 1 98.31 280 LEU B C 1
ATOM 6140 O O . LEU B 1 280 ? -8.734 4.047 -6.652 1 98.31 280 LEU B O 1
ATOM 6144 N N . ALA B 1 281 ? -10.977 4.09 -6.223 1 98.25 281 ALA B N 1
ATOM 6145 C CA . ALA B 1 281 ? -10.922 2.91 -5.363 1 98.25 281 ALA B CA 1
ATOM 6146 C C . ALA B 1 281 ? -10.469 1.682 -6.148 1 98.25 281 ALA B C 1
ATOM 6148 O O . ALA B 1 281 ? -9.688 0.87 -5.652 1 98.25 281 ALA B O 1
ATOM 6149 N N . LEU B 1 282 ? -10.977 1.524 -7.371 1 98.12 282 LEU B N 1
ATOM 6150 C CA . LEU B 1 282 ? -10.578 0.405 -8.219 1 98.12 282 LEU B CA 1
ATOM 6151 C C . LEU B 1 282 ? -9.117 0.522 -8.625 1 98.12 282 LEU B C 1
ATOM 6153 O O . LEU B 1 282 ? -8.367 -0.456 -8.555 1 98.12 282 LEU B O 1
ATOM 6157 N N . ARG B 1 283 ? -8.68 1.711 -8.914 1 97.94 283 ARG B N 1
ATOM 6158 C CA . ARG B 1 283 ? -7.328 1.968 -9.398 1 97.94 283 ARG B CA 1
ATOM 6159 C C . ARG B 1 283 ? -6.297 1.678 -8.312 1 97.94 283 ARG B C 1
ATOM 6161 O O . ARG B 1 283 ? -5.254 1.078 -8.586 1 97.94 283 ARG B O 1
ATOM 6168 N N . TYR B 1 284 ? -6.598 2.082 -7.148 1 98.56 284 TYR B N 1
ATOM 6169 C CA . TYR B 1 284 ? -5.594 1.982 -6.098 1 98.56 284 TYR B CA 1
ATOM 6170 C C . TYR B 1 284 ? -5.922 0.845 -5.137 1 98.56 284 TYR B C 1
ATOM 6172 O O . TYR B 1 284 ? -5.344 0.757 -4.051 1 98.56 284 TYR B O 1
ATOM 6180 N N . ASN B 1 285 ? -6.898 0.043 -5.539 1 98.38 285 ASN B N 1
ATOM 6181 C CA . ASN B 1 285 ? -7.203 -1.231 -4.898 1 98.38 285 ASN B CA 1
ATOM 6182 C C . ASN B 1 285 ? -7.531 -1.049 -3.42 1 98.38 285 ASN B C 1
ATOM 6184 O O . ASN B 1 285 ? -7.043 -1.798 -2.572 1 98.38 285 ASN B O 1
ATOM 6188 N N . ASP B 1 286 ? -8.258 0.012 -3.107 1 97.5 286 ASP B N 1
ATOM 6189 C CA . ASP B 1 286 ? -8.875 0.266 -1.811 1 97.5 286 ASP B CA 1
ATOM 6190 C C . ASP B 1 286 ? -7.824 0.542 -0.742 1 97.5 286 ASP B C 1
ATOM 6192 O O . ASP B 1 286 ? -8.109 0.478 0.455 1 97.5 286 ASP B O 1
ATOM 6196 N N . LYS B 1 287 ? -6.555 0.763 -1.113 1 97.12 287 LYS B N 1
ATOM 6197 C CA . LYS B 1 287 ? -5.488 1.06 -0.161 1 97.12 287 LYS B CA 1
ATOM 6198 C C . LYS B 1 287 ? -5.094 2.533 -0.218 1 97.12 287 LYS B C 1
ATOM 6200 O O . LYS B 1 287 ? -4.562 3 -1.228 1 97.12 287 LYS B O 1
ATOM 6205 N N . SER B 1 288 ? -5.312 3.211 0.906 1 98.19 288 SER B N 1
ATOM 6206 C CA . SER B 1 288 ? -4.969 4.629 0.921 1 98.19 288 SER B CA 1
ATOM 6207 C C . SER B 1 288 ? -5.32 5.297 -0.404 1 98.19 288 SER B C 1
ATOM 6209 O O . SER B 1 288 ? -4.477 5.945 -1.023 1 98.19 288 SER B O 1
ATOM 6211 N N . VAL B 1 289 ? -6.57 5.18 -0.77 1 98.62 289 VAL B N 1
ATOM 6212 C CA . VAL B 1 289 ? -7.043 5.508 -2.111 1 98.62 289 VAL B CA 1
ATOM 6213 C C . VAL B 1 289 ? -6.68 6.949 -2.451 1 98.62 289 VAL B C 1
ATOM 6215 O O . VAL B 1 289 ? -6 7.207 -3.445 1 98.62 289 VAL B O 1
ATOM 6218 N N . LEU B 1 290 ? -7.035 7.891 -1.643 1 98.75 290 LEU B N 1
ATOM 6219 C CA . LEU B 1 290 ? -6.844 9.305 -1.936 1 98.75 290 LEU B CA 1
ATOM 6220 C C . LEU B 1 290 ? -5.371 9.695 -1.826 1 98.75 290 LEU B C 1
ATOM 6222 O O . LEU B 1 290 ? -4.852 10.422 -2.678 1 98.75 290 LEU B O 1
ATOM 6226 N N . GLU B 1 291 ? -4.68 9.164 -0.835 1 98.81 291 GLU B N 1
ATOM 6227 C CA . GLU B 1 291 ? -3.273 9.5 -0.649 1 98.81 291 GLU B CA 1
ATOM 6228 C C . GLU B 1 291 ? -2.426 9.023 -1.823 1 98.81 291 GLU B C 1
ATOM 6230 O O . GLU B 1 291 ? -1.5 9.711 -2.254 1 98.81 291 GLU B O 1
ATOM 6235 N N . ASN B 1 292 ? -2.793 7.797 -2.332 1 98.81 292 ASN B N 1
ATOM 6236 C CA . ASN B 1 292 ? -2.133 7.34 -3.549 1 98.81 292 ASN B CA 1
ATOM 6237 C C . ASN B 1 292 ? -2.432 8.258 -4.73 1 98.81 292 ASN B C 1
ATOM 6239 O O . ASN B 1 292 ? -1.543 8.562 -5.523 1 98.81 292 ASN B O 1
ATOM 6243 N N . PHE B 1 293 ? -3.639 8.656 -4.809 1 98.88 293 PHE B N 1
ATOM 6244 C CA . PHE B 1 293 ? -4.055 9.562 -5.871 1 98.88 293 PHE B CA 1
ATOM 6245 C C . PHE B 1 293 ? -3.301 10.883 -5.777 1 98.88 293 PHE B C 1
ATOM 6247 O O . PHE B 1 293 ? -2.836 11.414 -6.789 1 98.88 293 PHE B O 1
ATOM 6254 N N . HIS B 1 294 ? -3.154 11.43 -4.594 1 98.88 294 HIS B N 1
ATOM 6255 C CA . HIS B 1 294 ? -2.52 12.727 -4.391 1 98.88 294 HIS B CA 1
ATOM 6256 C C . HIS B 1 294 ? -1.06 12.703 -4.828 1 98.88 294 HIS B C 1
ATOM 6258 O O . HIS B 1 294 ? -0.634 13.531 -5.637 1 98.88 294 HIS B O 1
ATOM 6264 N N . VAL B 1 295 ? -0.304 11.789 -4.348 1 98.75 295 VAL B N 1
ATOM 6265 C CA . VAL B 1 295 ? 1.126 11.773 -4.641 1 98.75 295 VAL B CA 1
ATOM 6266 C C . VAL B 1 295 ? 1.352 11.383 -6.102 1 98.75 295 VAL B C 1
ATOM 6268 O O . VAL B 1 295 ? 2.254 11.914 -6.758 1 98.75 295 VAL B O 1
ATOM 6271 N N . ALA B 1 296 ? 0.52 10.453 -6.652 1 98.75 296 ALA B N 1
ATOM 6272 C CA . ALA B 1 296 ? 0.614 10.133 -8.078 1 98.75 296 ALA B CA 1
ATOM 6273 C C . ALA B 1 296 ? 0.371 11.375 -8.93 1 98.75 296 ALA B C 1
ATOM 6275 O O . ALA B 1 296 ? 1.078 11.602 -9.914 1 98.75 296 ALA B O 1
ATOM 6276 N N . THR B 1 297 ? -0.601 12.164 -8.555 1 98.69 297 THR B N 1
ATOM 6277 C CA . THR B 1 297 ? -0.938 13.391 -9.281 1 98.69 297 THR B CA 1
ATOM 6278 C C . THR B 1 297 ? 0.253 14.336 -9.312 1 98.69 297 THR B C 1
ATOM 6280 O O . THR B 1 297 ? 0.55 14.93 -10.359 1 98.69 297 THR B O 1
ATOM 6283 N N . ALA B 1 298 ? 0.925 14.477 -8.242 1 98.69 298 ALA B N 1
ATOM 6284 C CA . ALA B 1 298 ? 2.08 15.367 -8.148 1 98.69 298 ALA B CA 1
ATOM 6285 C C . ALA B 1 298 ? 3.189 14.922 -9.094 1 98.69 298 ALA B C 1
ATOM 6287 O O . ALA B 1 298 ? 3.766 15.742 -9.812 1 98.69 298 ALA B O 1
ATOM 6288 N N . PHE B 1 299 ? 3.494 13.68 -9.125 1 98.62 299 PHE B N 1
ATOM 6289 C CA . PHE B 1 299 ? 4.594 13.195 -9.953 1 98.62 299 PHE B CA 1
ATOM 6290 C C . PHE B 1 299 ? 4.184 13.148 -11.422 1 98.62 299 PHE B C 1
ATOM 6292 O O . PHE B 1 299 ? 5.012 13.375 -12.312 1 98.62 299 PHE B O 1
ATOM 6299 N N . GLU B 1 300 ? 2.914 12.852 -11.664 1 98.12 300 GLU B N 1
ATOM 6300 C CA . GLU B 1 300 ? 2.424 12.898 -13.039 1 98.12 300 GLU B CA 1
ATOM 6301 C C . GLU B 1 300 ? 2.492 14.32 -13.602 1 98.12 300 GLU B C 1
ATOM 6303 O O . GLU B 1 300 ? 2.787 14.508 -14.781 1 98.12 300 GLU B O 1
ATOM 6308 N N . LEU B 1 301 ? 2.211 15.289 -12.758 1 98.44 301 LEU B N 1
ATOM 6309 C CA . LEU B 1 301 ? 2.34 16.688 -13.156 1 98.44 301 LEU B CA 1
ATOM 6310 C C . LEU B 1 301 ? 3.762 16.984 -13.617 1 98.44 301 LEU B C 1
ATOM 6312 O O . LEU B 1 301 ? 3.961 17.625 -14.656 1 98.44 301 LEU B O 1
ATOM 6316 N N . MET B 1 302 ? 4.727 16.547 -12.875 1 98.19 302 MET B N 1
ATOM 6317 C CA . MET B 1 302 ? 6.125 16.797 -13.203 1 98.19 302 MET B CA 1
ATOM 6318 C C . MET B 1 302 ? 6.531 16.047 -14.461 1 98.19 302 MET B C 1
ATOM 6320 O O . MET B 1 302 ? 7.328 16.531 -15.266 1 98.19 302 MET B O 1
ATOM 6324 N N . ARG B 1 303 ? 5.977 14.828 -14.625 1 96.69 303 ARG B N 1
ATOM 6325 C CA . ARG B 1 303 ? 6.234 14.055 -15.836 1 96.69 303 ARG B CA 1
ATOM 6326 C C . ARG B 1 303 ? 5.672 14.766 -17.062 1 96.69 303 ARG B C 1
ATOM 6328 O O . ARG B 1 303 ? 6.328 14.828 -18.109 1 96.69 303 ARG B O 1
ATOM 6335 N N . ASP B 1 304 ? 4.504 15.359 -16.938 1 96.94 304 ASP B N 1
ATOM 6336 C CA . ASP B 1 304 ? 3.75 15.883 -18.078 1 96.94 304 ASP B CA 1
ATOM 6337 C C . ASP B 1 304 ? 4.168 17.312 -18.406 1 96.94 304 ASP B C 1
ATOM 6339 O O . ASP B 1 304 ? 3.965 17.797 -19.516 1 96.94 304 ASP B O 1
ATOM 6343 N N . ASP B 1 305 ? 4.699 18.062 -17.453 1 97.44 305 ASP B N 1
ATOM 6344 C CA . ASP B 1 305 ? 5.102 19.453 -17.625 1 97.44 305 ASP B CA 1
ATOM 6345 C C . ASP B 1 305 ? 6.547 19.672 -17.172 1 97.44 305 ASP B C 1
ATOM 6347 O O . ASP B 1 305 ? 6.812 19.844 -15.977 1 97.44 305 ASP B O 1
ATOM 6351 N N . ALA B 1 306 ? 7.371 19.844 -18.094 1 96.31 306 ALA B N 1
ATOM 6352 C CA . ALA B 1 306 ? 8.805 19.953 -17.844 1 96.31 306 ALA B CA 1
ATOM 6353 C C . ALA B 1 306 ? 9.117 21.188 -17 1 96.31 306 ALA B C 1
ATOM 6355 O O . ALA B 1 306 ? 10.055 21.188 -16.203 1 96.31 306 ALA B O 1
ATOM 6356 N N . ASP B 1 307 ? 8.312 22.172 -17.109 1 96.62 307 ASP B N 1
ATOM 6357 C CA . ASP B 1 307 ? 8.547 23.422 -16.391 1 96.62 307 ASP B CA 1
ATOM 6358 C C . ASP B 1 307 ? 8.195 23.266 -14.906 1 96.62 307 ASP B C 1
ATOM 6360 O O . ASP B 1 307 ? 8.57 24.109 -14.086 1 96.62 307 ASP B O 1
ATOM 6364 N N . CYS B 1 308 ? 7.531 22.156 -14.555 1 97.75 308 CYS B N 1
ATOM 6365 C CA . CYS B 1 308 ? 7.184 21.875 -13.164 1 97.75 308 CYS B CA 1
ATOM 6366 C C . CYS B 1 308 ? 8.125 20.828 -12.57 1 97.75 308 CYS B C 1
ATOM 6368 O O . CYS B 1 308 ? 8.055 20.531 -11.383 1 97.75 308 CYS B O 1
ATOM 6370 N N . ASN B 1 309 ? 8.992 20.312 -13.391 1 98.19 309 ASN B N 1
ATOM 6371 C CA . ASN B 1 309 ? 9.711 19.094 -13.008 1 98.19 309 ASN B CA 1
ATOM 6372 C C . ASN B 1 309 ? 11.008 19.422 -12.258 1 98.19 309 ASN B C 1
ATOM 6374 O O . ASN B 1 309 ? 12.102 19.172 -12.766 1 98.19 309 ASN B O 1
ATOM 6378 N N . TRP B 1 310 ? 10.859 19.906 -11.055 1 97.94 310 TRP B N 1
ATOM 6379 C CA . TRP B 1 310 ? 12.016 20.188 -10.203 1 97.94 310 TRP B CA 1
ATOM 6380 C C . TRP B 1 310 ? 12.719 18.891 -9.812 1 97.94 310 TRP B C 1
ATOM 6382 O O . TRP B 1 310 ? 13.906 18.906 -9.484 1 97.94 310 TRP B O 1
ATOM 6392 N N . PHE B 1 311 ? 12.047 17.797 -9.805 1 98 311 PHE B N 1
ATOM 6393 C CA . PHE B 1 311 ? 12.523 16.469 -9.406 1 98 311 PHE B CA 1
ATOM 6394 C C . PHE B 1 311 ? 13.656 16.016 -10.312 1 98 311 PHE B C 1
ATOM 6396 O O . PHE B 1 311 ? 14.602 15.359 -9.852 1 98 311 PHE B O 1
ATOM 6403 N N . GLU B 1 312 ? 13.617 16.359 -11.547 1 96.88 312 GLU B N 1
ATOM 6404 C CA . GLU B 1 312 ? 14.609 15.93 -12.523 1 96.88 312 GLU B CA 1
ATOM 6405 C C . GLU B 1 312 ? 15.953 16.609 -12.266 1 96.88 312 GLU B C 1
ATOM 6407 O O . GLU B 1 312 ? 16.984 16.141 -12.758 1 96.88 312 GLU B O 1
ATOM 6412 N N . LEU B 1 313 ? 15.977 17.672 -11.461 1 97.06 313 LEU B N 1
ATOM 6413 C CA . LEU B 1 313 ? 17.188 18.438 -11.219 1 97.06 313 LEU B CA 1
ATOM 6414 C C . LEU B 1 313 ? 17.953 17.875 -10.023 1 97.06 313 LEU B C 1
ATOM 6416 O O . LEU B 1 313 ? 19.062 18.344 -9.719 1 97.06 313 LEU B O 1
ATOM 6420 N N . LEU B 1 314 ? 17.438 16.891 -9.344 1 96.94 314 LEU B N 1
ATOM 6421 C CA . LEU B 1 314 ? 18.172 16.219 -8.273 1 96.94 314 LEU B CA 1
ATOM 6422 C C . LEU B 1 314 ? 19.344 15.438 -8.836 1 96.94 314 LEU B C 1
ATOM 6424 O O . LEU B 1 314 ? 19.234 14.805 -9.891 1 96.94 314 LEU B O 1
ATOM 6428 N N . ASN B 1 315 ? 20.438 15.5 -8.125 1 95.38 315 ASN B N 1
ATOM 6429 C CA . ASN B 1 315 ? 21.656 14.82 -8.57 1 95.38 315 ASN B CA 1
ATOM 6430 C C . ASN B 1 315 ? 21.5 13.305 -8.516 1 95.38 315 ASN B C 1
ATOM 6432 O O . ASN B 1 315 ? 21.266 12.734 -7.453 1 95.38 315 ASN B O 1
ATOM 6436 N N . THR B 1 316 ? 21.672 12.633 -9.641 1 93.94 316 THR B N 1
ATOM 6437 C CA . THR B 1 316 ? 21.5 11.188 -9.719 1 93.94 316 THR B CA 1
ATOM 6438 C C . THR B 1 316 ? 22.844 10.477 -9.609 1 93.94 316 THR B C 1
ATOM 6440 O O . THR B 1 316 ? 22.906 9.25 -9.602 1 93.94 316 THR B O 1
ATOM 6443 N N . GLU B 1 317 ? 23.953 11.188 -9.562 1 92.5 317 GLU B N 1
ATOM 6444 C CA . GLU B 1 317 ? 25.312 10.648 -9.43 1 92.5 317 GLU B CA 1
ATOM 6445 C C . GLU B 1 317 ? 26.094 11.414 -8.367 1 92.5 317 GLU B C 1
ATOM 6447 O O . GLU B 1 317 ? 27.219 11.859 -8.625 1 92.5 317 GLU B O 1
ATOM 6452 N N . TYR B 1 318 ? 25.453 11.609 -7.277 1 92.12 318 TYR B N 1
ATOM 6453 C CA . TYR B 1 318 ? 26.078 12.352 -6.195 1 92.12 318 TYR B CA 1
ATOM 6454 C C . TYR B 1 318 ? 27.125 11.492 -5.477 1 92.12 318 TYR B C 1
ATOM 6456 O O . TYR B 1 318 ? 26.844 10.352 -5.117 1 92.12 318 TYR B O 1
ATOM 6464 N N . THR B 1 319 ? 28.359 11.992 -5.41 1 86.75 319 THR B N 1
ATOM 6465 C CA . THR B 1 319 ? 29.438 11.312 -4.711 1 86.75 319 THR B CA 1
ATOM 6466 C C . THR B 1 319 ? 30.016 12.203 -3.617 1 86.75 319 THR B C 1
ATOM 6468 O O . THR B 1 319 ? 30.484 13.312 -3.893 1 86.75 319 THR B O 1
ATOM 6471 N N . GLU B 1 320 ? 29.828 11.906 -2.453 1 72.75 320 GLU B N 1
ATOM 6472 C CA . GLU B 1 320 ? 30.422 12.719 -1.397 1 72.75 320 GLU B CA 1
ATOM 6473 C C . GLU B 1 320 ? 31.891 12.367 -1.196 1 72.75 320 GLU B C 1
ATOM 6475 O O . GLU B 1 320 ? 32.75 13.25 -1.199 1 72.75 320 GLU B O 1
ATOM 6480 N N . ASN B 1 321 ? 32.281 11.227 -0.537 1 61.47 321 ASN B N 1
ATOM 6481 C CA . ASN B 1 321 ? 33.656 10.844 -0.241 1 61.47 321 ASN B CA 1
ATOM 6482 C C . ASN B 1 321 ? 34.125 9.711 -1.153 1 61.47 321 ASN B C 1
ATOM 6484 O O . ASN B 1 321 ? 34.875 8.844 -0.726 1 61.47 321 ASN B O 1
ATOM 6488 N N . GLU B 1 322 ? 33.906 9.883 -2.49 1 57.41 322 GLU B N 1
ATOM 6489 C CA . GLU B 1 322 ? 34.375 9.047 -3.58 1 57.41 322 GLU B CA 1
ATOM 6490 C C . GLU B 1 322 ? 33.969 7.594 -3.391 1 57.41 322 GLU B C 1
ATOM 6492 O O . GLU B 1 322 ? 34.375 6.723 -4.168 1 57.41 322 GLU B O 1
ATOM 6497 N N . GLU B 1 323 ? 33.312 7.305 -2.383 1 60.81 323 GLU B N 1
ATOM 6498 C CA . GLU B 1 323 ? 33.156 5.867 -2.174 1 60.81 323 GLU B CA 1
ATOM 6499 C C . GLU B 1 323 ? 31.891 5.352 -2.809 1 60.81 323 GLU B C 1
ATOM 6501 O O . GLU B 1 323 ? 31.891 4.324 -3.488 1 60.81 323 GLU B O 1
ATOM 6506 N N . GLU B 1 324 ? 30.734 6.047 -2.564 1 78.19 324 GLU B N 1
ATOM 6507 C CA . GLU B 1 324 ? 29.516 5.469 -3.113 1 78.19 324 GLU B CA 1
ATOM 6508 C C . GLU B 1 324 ? 28.688 6.523 -3.848 1 78.19 324 GLU B C 1
ATOM 6510 O O . GLU B 1 324 ? 28.469 7.621 -3.328 1 78.19 324 GLU B O 1
ATOM 6515 N N . THR B 1 325 ? 28.5 6.324 -5.141 1 88.44 325 THR B N 1
ATOM 6516 C CA . THR B 1 325 ? 27.625 7.172 -5.941 1 88.44 325 THR B CA 1
ATOM 6517 C C . THR B 1 325 ? 26.156 6.844 -5.676 1 88.44 325 THR B C 1
ATOM 6519 O O . THR B 1 325 ? 25.766 5.672 -5.676 1 88.44 325 THR B O 1
ATOM 6522 N N . VAL B 1 326 ? 25.469 7.984 -5.328 1 91.75 326 VAL B N 1
ATOM 6523 C CA . VAL B 1 326 ? 24.078 7.742 -4.941 1 91.75 326 VAL B CA 1
ATOM 6524 C C . VAL B 1 326 ? 23.141 8.547 -5.836 1 91.75 326 VAL B C 1
ATOM 6526 O O . VAL B 1 326 ? 23.5 9.641 -6.285 1 91.75 326 VAL B O 1
ATOM 6529 N N . ASN B 1 327 ? 22.016 7.98 -6.188 1 93.75 327 ASN B N 1
ATOM 6530 C CA . ASN B 1 327 ? 20.938 8.664 -6.887 1 93.75 327 ASN B CA 1
ATOM 6531 C C . ASN B 1 327 ? 19.953 9.297 -5.91 1 93.75 327 ASN B C 1
ATOM 6533 O O . ASN B 1 327 ? 19.109 8.602 -5.336 1 93.75 327 ASN B O 1
ATOM 6537 N N . LEU B 1 328 ? 19.969 10.602 -5.77 1 96.06 328 LEU B N 1
ATOM 6538 C CA . LEU B 1 328 ? 19.188 11.289 -4.742 1 96.06 328 LEU B CA 1
ATOM 6539 C C . LEU B 1 328 ? 17.703 11.266 -5.078 1 96.06 328 LEU B C 1
ATOM 6541 O O . LEU B 1 328 ? 16.859 11.461 -4.199 1 96.06 328 LEU B O 1
ATOM 6545 N N . GLN B 1 329 ? 17.359 11.016 -6.332 1 97.12 329 GLN B N 1
ATOM 6546 C CA . GLN B 1 329 ? 15.953 10.914 -6.703 1 97.12 329 GLN B CA 1
ATOM 6547 C C . GLN B 1 329 ? 15.273 9.75 -5.977 1 97.12 329 GLN B C 1
ATOM 6549 O O . GLN B 1 329 ? 14.086 9.82 -5.656 1 97.12 329 GLN B O 1
ATOM 6554 N N . GLN B 1 330 ? 16.016 8.742 -5.727 1 95.69 330 GLN B N 1
ATOM 6555 C CA . GLN B 1 330 ? 15.445 7.574 -5.062 1 95.69 330 GLN B CA 1
ATOM 6556 C C . GLN B 1 330 ? 15.016 7.906 -3.639 1 95.69 330 GLN B C 1
ATOM 6558 O O . GLN B 1 330 ? 13.914 7.539 -3.215 1 95.69 330 GLN B O 1
ATOM 6563 N N . TYR B 1 331 ? 15.859 8.594 -2.928 1 96.56 331 TYR B N 1
ATOM 6564 C CA . TYR B 1 331 ? 15.523 8.977 -1.562 1 96.56 331 TYR B CA 1
ATOM 6565 C C . TYR B 1 331 ? 14.352 9.953 -1.547 1 96.56 331 TYR B C 1
ATOM 6567 O O . TYR B 1 331 ? 13.414 9.797 -0.757 1 96.56 331 TYR B O 1
ATOM 6575 N N . VAL B 1 332 ? 14.383 10.93 -2.414 1 98.06 332 VAL B N 1
ATOM 6576 C CA . VAL B 1 332 ? 13.367 11.977 -2.465 1 98.06 332 VAL B CA 1
ATOM 6577 C C . VAL B 1 332 ? 12.008 11.359 -2.799 1 98.06 332 VAL B C 1
ATOM 6579 O O . VAL B 1 332 ? 11 11.688 -2.172 1 98.06 332 VAL B O 1
ATOM 6582 N N . ARG B 1 333 ? 11.992 10.469 -3.766 1 98.12 333 ARG B N 1
ATOM 6583 C CA . ARG B 1 333 ? 10.75 9.797 -4.145 1 98.12 333 ARG B CA 1
ATOM 6584 C C . ARG B 1 333 ? 10.203 8.969 -2.99 1 98.12 333 ARG B C 1
ATOM 6586 O O . ARG B 1 333 ? 9.016 9.055 -2.666 1 98.12 333 ARG B O 1
ATOM 6593 N N . ARG B 1 334 ? 11.07 8.172 -2.395 1 97.31 334 ARG B N 1
ATOM 6594 C CA . ARG B 1 334 ? 10.688 7.355 -1.25 1 97.31 334 ARG B CA 1
ATOM 6595 C C . ARG B 1 334 ? 10.094 8.211 -0.136 1 97.31 334 ARG B C 1
ATOM 6597 O O . ARG B 1 334 ? 9.062 7.863 0.444 1 97.31 334 ARG B O 1
ATOM 6604 N N . MET B 1 335 ? 10.719 9.289 0.139 1 97.56 335 MET B N 1
ATOM 6605 C CA . MET B 1 335 ? 10.312 10.188 1.213 1 97.56 335 MET B CA 1
ATOM 6606 C C . MET B 1 335 ? 8.938 10.789 0.921 1 97.56 335 MET B C 1
ATOM 6608 O O . MET B 1 335 ? 8.039 10.719 1.755 1 97.56 335 MET B O 1
ATOM 6612 N N . LEU B 1 336 ? 8.766 11.359 -0.241 1 98.69 336 LEU B N 1
ATOM 6613 C CA . LEU B 1 336 ? 7.52 12.039 -0.582 1 98.69 336 LEU B CA 1
ATOM 6614 C C . LEU B 1 336 ? 6.355 11.055 -0.608 1 98.69 336 LEU B C 1
ATOM 6616 O O . LEU B 1 336 ? 5.281 11.344 -0.081 1 98.69 336 LEU B O 1
ATOM 6620 N N . VAL B 1 337 ? 6.594 9.898 -1.2 1 98.69 337 VAL B N 1
ATOM 6621 C CA . VAL B 1 337 ? 5.551 8.883 -1.264 1 98.69 337 VAL B CA 1
ATOM 6622 C C . VAL B 1 337 ? 5.172 8.445 0.148 1 98.69 337 VAL B C 1
ATOM 6624 O O . VAL B 1 337 ? 3.986 8.367 0.482 1 98.69 337 VAL B O 1
ATOM 6627 N N . SER B 1 338 ? 6.148 8.227 0.99 1 98.5 338 SER B N 1
ATOM 6628 C CA . SER B 1 338 ? 5.898 7.727 2.34 1 98.5 338 SER B CA 1
ATOM 6629 C C . SER B 1 338 ? 5.137 8.75 3.174 1 98.5 338 SER B C 1
ATOM 6631 O O . SER B 1 338 ? 4.195 8.398 3.887 1 98.5 338 SER B O 1
ATOM 6633 N N . ILE B 1 339 ? 5.527 9.984 3.1 1 98.75 339 ILE B N 1
ATOM 6634 C CA . ILE B 1 339 ? 4.902 11.023 3.912 1 98.75 339 ILE B CA 1
ATOM 6635 C C . ILE B 1 339 ? 3.443 11.195 3.5 1 98.75 339 ILE B C 1
ATOM 6637 O O . ILE B 1 339 ? 2.549 11.219 4.352 1 98.75 339 ILE B O 1
ATOM 6641 N N . VAL B 1 340 ? 3.205 11.305 2.209 1 98.88 340 VAL B N 1
ATOM 6642 C CA . VAL B 1 340 ? 1.846 11.562 1.743 1 98.88 340 VAL B CA 1
ATOM 6643 C C . VAL B 1 340 ? 0.958 10.359 2.051 1 98.88 340 VAL B C 1
ATOM 6645 O O . VAL B 1 340 ? -0.171 10.516 2.523 1 98.88 340 VAL B O 1
ATOM 6648 N N . LEU B 1 341 ? 1.449 9.148 1.806 1 98.69 341 LEU B N 1
ATOM 6649 C CA . LEU B 1 341 ? 0.671 7.965 2.156 1 98.69 341 LEU B CA 1
ATOM 6650 C C . LEU B 1 341 ? 0.401 7.918 3.656 1 98.69 341 LEU B C 1
ATOM 6652 O O . LEU B 1 341 ? -0.638 7.41 4.086 1 98.69 341 LEU B O 1
ATOM 6656 N N . GLY B 1 342 ? 1.283 8.469 4.438 1 98.44 342 GLY B N 1
ATOM 6657 C CA . GLY B 1 342 ? 1.175 8.461 5.887 1 98.44 342 GLY B CA 1
ATOM 6658 C C . GLY B 1 342 ? 0.071 9.359 6.406 1 98.44 342 GLY B C 1
ATOM 6659 O O . GLY B 1 342 ? -0.305 9.273 7.578 1 98.44 342 GLY B O 1
ATOM 6660 N N . THR B 1 343 ? -0.491 10.164 5.555 1 98.5 343 THR B N 1
ATOM 6661 C CA . THR B 1 343 ? -1.545 11.062 6 1 98.5 343 THR B CA 1
ATOM 6662 C C . THR B 1 343 ? -2.908 10.383 5.93 1 98.5 343 THR B C 1
ATOM 6664 O O . THR B 1 343 ? -3.92 10.969 6.324 1 98.5 343 THR B O 1
ATOM 6667 N N . ASP B 1 344 ? -2.957 9.133 5.441 1 98.19 344 ASP B N 1
ATOM 6668 C CA . ASP B 1 344 ? -4.168 8.328 5.539 1 98.19 344 ASP B CA 1
ATOM 6669 C C . ASP B 1 344 ? -4.547 8.086 6.996 1 98.19 344 ASP B C 1
ATOM 6671 O O . ASP B 1 344 ? -3.768 7.516 7.762 1 98.19 344 ASP B O 1
ATOM 6675 N N . MET B 1 345 ? -5.746 8.484 7.352 1 96.56 345 MET B N 1
ATOM 6676 C CA . MET B 1 345 ? -6.199 8.367 8.734 1 96.56 345 MET B CA 1
ATOM 6677 C C . MET B 1 345 ? -6.199 6.906 9.18 1 96.56 345 MET B C 1
ATOM 6679 O O . MET B 1 345 ? -6.082 6.621 10.375 1 96.56 345 MET B O 1
ATOM 6683 N N . ALA B 1 346 ? -6.301 5.984 8.258 1 95.62 346 ALA B N 1
ATOM 6684 C CA . ALA B 1 346 ? -6.293 4.566 8.594 1 95.62 346 ALA B CA 1
ATOM 6685 C C . ALA B 1 346 ? -4.957 4.16 9.211 1 95.62 346 ALA B C 1
ATOM 6687 O O . ALA B 1 346 ? -4.871 3.141 9.906 1 95.62 346 ALA B O 1
ATOM 6688 N N . LYS B 1 347 ? -3.938 4.969 8.992 1 96.75 347 LYS B N 1
ATOM 6689 C CA . LYS B 1 347 ? -2.602 4.652 9.492 1 96.75 347 LYS B CA 1
ATOM 6690 C C . LYS B 1 347 ? -2.365 5.281 10.859 1 96.75 347 LYS B C 1
ATOM 6692 O O . LYS B 1 347 ? -1.318 5.062 11.477 1 96.75 347 LYS B O 1
ATOM 6697 N N . HIS B 1 348 ? -3.33 5.973 11.383 1 96.31 348 HIS B N 1
ATOM 6698 C CA . HIS B 1 348 ? -3.176 6.707 12.633 1 96.31 348 HIS B CA 1
ATOM 6699 C C . HIS B 1 348 ? -2.744 5.785 13.766 1 96.31 348 HIS B C 1
ATOM 6701 O O . HIS B 1 348 ? -1.779 6.074 14.477 1 96.31 348 HIS B O 1
ATOM 6707 N N . ASN B 1 349 ? -3.477 4.695 13.938 1 93.94 349 ASN B N 1
ATOM 6708 C CA . ASN B 1 349 ? -3.15 3.781 15.023 1 93.94 349 ASN B CA 1
ATOM 6709 C C . ASN B 1 349 ? -1.752 3.193 14.867 1 93.94 349 ASN B C 1
ATOM 6711 O O . ASN B 1 349 ? -1.046 2.984 15.859 1 93.94 349 ASN B O 1
ATOM 6715 N N . ARG B 1 350 ? -1.412 2.877 13.703 1 94.31 350 ARG B N 1
ATOM 6716 C CA . ARG B 1 350 ? -0.062 2.385 13.453 1 94.31 350 ARG B CA 1
ATOM 6717 C C . ARG B 1 350 ? 0.981 3.436 13.82 1 94.31 350 ARG B C 1
ATOM 6719 O O . ARG B 1 350 ? 2.029 3.109 14.375 1 94.31 350 ARG B O 1
ATOM 6726 N N . HIS B 1 351 ? 0.74 4.684 13.414 1 96.06 351 HIS B N 1
ATOM 6727 C CA . HIS B 1 351 ? 1.629 5.773 13.805 1 96.06 351 HIS B CA 1
ATOM 6728 C C . HIS B 1 351 ? 1.771 5.859 15.32 1 96.06 351 HIS B C 1
ATOM 6730 O O . HIS B 1 351 ? 2.877 6.039 15.836 1 96.06 351 HIS B O 1
ATOM 6736 N N . MET B 1 352 ? 0.632 5.703 15.992 1 93.94 352 MET B N 1
ATOM 6737 C CA . MET B 1 352 ? 0.628 5.785 17.453 1 93.94 352 MET B CA 1
ATOM 6738 C C . MET B 1 352 ? 1.501 4.695 18.062 1 93.94 352 MET B C 1
ATOM 6740 O O . MET B 1 352 ? 2.311 4.965 18.953 1 93.94 352 MET B O 1
ATOM 6744 N N . LYS B 1 353 ? 1.334 3.52 17.562 1 92.94 353 LYS B N 1
ATOM 6745 C CA . LYS B 1 353 ? 2.117 2.395 18.062 1 92.94 353 LYS B CA 1
ATOM 6746 C C . LYS B 1 353 ? 3.605 2.604 17.797 1 92.94 353 LYS B C 1
ATOM 6748 O O . LYS B 1 353 ? 4.434 2.375 18.688 1 92.94 353 LYS B O 1
ATOM 6753 N N . HIS B 1 354 ? 3.895 3.014 16.641 1 94.56 354 HIS B N 1
ATOM 6754 C CA . HIS B 1 354 ? 5.293 3.234 16.297 1 94.56 354 HIS B CA 1
ATOM 6755 C C . HIS B 1 354 ? 5.887 4.391 17.094 1 94.56 354 HIS B C 1
ATOM 6757 O O . HIS B 1 354 ? 7.039 4.328 17.516 1 94.56 354 HIS B O 1
ATOM 6763 N N . LEU B 1 355 ? 5.16 5.465 17.234 1 93.88 355 LEU B N 1
ATOM 6764 C CA . LEU B 1 355 ? 5.621 6.598 18.031 1 93.88 355 LEU B CA 1
ATOM 6765 C C . LEU B 1 355 ? 5.914 6.164 19.469 1 93.88 355 LEU B C 1
ATOM 6767 O O . LEU B 1 355 ? 6.887 6.625 20.062 1 93.88 355 LEU B O 1
ATOM 6771 N N . THR B 1 356 ? 5.055 5.332 19.984 1 92.5 356 THR B N 1
ATOM 6772 C CA . THR B 1 356 ? 5.27 4.809 21.328 1 92.5 356 THR B CA 1
ATOM 6773 C C . THR B 1 356 ? 6.602 4.074 21.422 1 92.5 356 THR B C 1
ATOM 6775 O O . THR B 1 356 ? 7.359 4.262 22.375 1 92.5 356 THR B O 1
ATOM 6778 N N . SER B 1 357 ? 6.828 3.309 20.375 1 90.81 357 SER B N 1
ATOM 6779 C CA . SER B 1 357 ? 8.086 2.57 20.344 1 90.81 357 SER B CA 1
ATOM 6780 C C . SER B 1 357 ? 9.281 3.516 20.266 1 90.81 357 SER B C 1
ATOM 6782 O O . SER B 1 357 ? 10.328 3.25 20.859 1 90.81 357 SER B O 1
ATOM 6784 N N . VAL B 1 358 ? 9.195 4.59 19.578 1 91.12 358 VAL B N 1
ATOM 6785 C CA . VAL B 1 358 ? 10.273 5.562 19.422 1 91.12 358 VAL B CA 1
ATOM 6786 C C . VAL B 1 358 ? 10.508 6.285 20.75 1 91.12 358 VAL B C 1
ATOM 6788 O O . VAL B 1 358 ? 11.656 6.52 21.141 1 91.12 358 VAL B O 1
ATOM 6791 N N . VAL B 1 359 ? 9.461 6.629 21.359 1 88.38 359 VAL B N 1
ATOM 6792 C CA . VAL B 1 359 ? 9.539 7.34 22.625 1 88.38 359 VAL B CA 1
ATOM 6793 C C . VAL B 1 359 ? 10.227 6.465 23.672 1 88.38 359 VAL B C 1
ATOM 6795 O O . VAL B 1 359 ? 11 6.957 24.5 1 88.38 359 VAL B O 1
ATOM 6798 N N . GLU B 1 360 ? 9.969 5.191 23.594 1 84.62 360 GLU B N 1
ATOM 6799 C CA . GLU B 1 360 ? 10.461 4.258 24.609 1 84.62 360 GLU B CA 1
ATOM 6800 C C . GLU B 1 360 ? 11.859 3.746 24.25 1 84.62 360 GLU B C 1
ATOM 6802 O O . GLU B 1 360 ? 12.562 3.207 25.109 1 84.62 360 GLU B O 1
ATOM 6807 N N . ALA B 1 361 ? 12.125 3.906 23.016 1 78 361 ALA B N 1
ATOM 6808 C CA . ALA B 1 361 ? 13.391 3.34 22.562 1 78 361 ALA B CA 1
ATOM 6809 C C . ALA B 1 361 ? 14.57 4.156 23.078 1 78 361 ALA B C 1
ATOM 6811 O O . ALA B 1 361 ? 14.5 5.383 23.156 1 78 361 ALA B O 1
ATOM 6812 N N . GLU B 1 362 ? 15.586 3.389 23.469 1 62.66 362 GLU B N 1
ATOM 6813 C CA . GLU B 1 362 ? 16.844 4.035 23.828 1 62.66 362 GLU B CA 1
ATOM 6814 C C . GLU B 1 362 ? 17.547 4.609 22.594 1 62.66 362 GLU B C 1
ATOM 6816 O O . GLU B 1 362 ? 17.328 4.137 21.469 1 62.66 362 GLU B O 1
ATOM 6821 N N . ALA B 1 363 ? 18.25 5.602 22.859 1 65.75 363 ALA B N 1
ATOM 6822 C CA . ALA B 1 363 ? 19.016 6.219 21.766 1 65.75 363 ALA B CA 1
ATOM 6823 C C . ALA B 1 363 ? 20 5.223 21.156 1 65.75 363 ALA B C 1
ATOM 6825 O O . ALA B 1 363 ? 20.875 4.707 21.859 1 65.75 363 ALA B O 1
ATOM 6826 N N . VAL B 1 364 ? 19.578 4.625 20.047 1 70.38 364 VAL B N 1
ATOM 6827 C CA . VAL B 1 364 ? 20.453 3.717 19.328 1 70.38 364 VAL B CA 1
ATOM 6828 C C . VAL B 1 364 ? 20.859 4.336 18 1 70.38 364 VAL B C 1
ATOM 6830 O O . VAL B 1 364 ? 20.062 5.012 17.359 1 70.38 364 VAL B O 1
ATOM 6833 N N . GLU B 1 365 ? 22.125 4.203 17.734 1 78.5 365 GLU B N 1
ATOM 6834 C CA . GLU B 1 365 ? 22.594 4.637 16.422 1 78.5 365 GLU B CA 1
ATOM 6835 C C . GLU B 1 365 ? 22.141 3.678 15.328 1 78.5 365 GLU B C 1
ATOM 6837 O O . GLU B 1 365 ? 22.469 2.488 15.359 1 78.5 365 GLU B O 1
ATOM 6842 N N . LEU B 1 366 ? 21.297 4.238 14.484 1 85.62 366 LEU B N 1
ATOM 6843 C CA . LEU B 1 366 ? 20.781 3.447 13.375 1 85.62 366 LEU B CA 1
ATOM 6844 C C . LEU B 1 366 ? 21.578 3.709 12.109 1 85.62 366 LEU B C 1
ATOM 6846 O O . LEU B 1 366 ? 22.188 4.77 11.961 1 85.62 366 LEU B O 1
ATOM 6850 N N . ARG B 1 367 ? 21.719 2.689 11.25 1 83.94 367 ARG B N 1
ATOM 6851 C CA . ARG B 1 367 ? 22.422 2.83 9.977 1 83.94 367 ARG B CA 1
ATOM 6852 C C . ARG B 1 367 ? 21.594 2.254 8.828 1 83.94 367 ARG B C 1
ATOM 6854 O O . ARG B 1 367 ? 20.625 1.522 9.062 1 83.94 367 ARG B O 1
ATOM 6861 N N . GLY B 1 368 ? 21.969 2.764 7.633 1 89.38 368 GLY B N 1
ATOM 6862 C CA . GLY B 1 368 ? 21.375 2.191 6.434 1 89.38 368 GLY B CA 1
ATOM 6863 C C . GLY B 1 368 ? 19.875 2.336 6.383 1 89.38 368 GLY B C 1
ATOM 6864 O O . GLY B 1 368 ? 19.344 3.432 6.578 1 89.38 368 GLY B O 1
ATOM 6865 N N . GLN B 1 369 ? 19.234 1.207 6.113 1 91.62 369 GLN B N 1
ATOM 6866 C CA . GLN B 1 369 ? 17.781 1.177 5.934 1 91.62 369 GLN B CA 1
ATOM 6867 C C . GLN B 1 369 ? 17.062 1.618 7.207 1 91.62 369 GLN B C 1
ATOM 6869 O O . GLN B 1 369 ? 16.094 2.383 7.148 1 91.62 369 GLN B O 1
ATOM 6874 N N . GLU B 1 370 ? 17.562 1.188 8.32 1 91.38 370 GLU B N 1
ATOM 6875 C CA . GLU B 1 370 ? 16.906 1.488 9.586 1 91.38 370 GLU B CA 1
ATOM 6876 C C . GLU B 1 370 ? 16.969 2.98 9.898 1 91.38 370 GLU B C 1
ATOM 6878 O O . GLU B 1 370 ? 16 3.547 10.438 1 91.38 370 GLU B O 1
ATOM 6883 N N . ALA B 1 371 ? 18.094 3.57 9.609 1 92.44 371 ALA B N 1
ATOM 6884 C CA . ALA B 1 371 ? 18.234 5.008 9.828 1 92.44 371 ALA B CA 1
ATOM 6885 C C . ALA B 1 371 ? 17.281 5.793 8.938 1 92.44 371 ALA B C 1
ATOM 6887 O O . ALA B 1 371 ? 16.641 6.75 9.383 1 92.44 371 ALA B O 1
ATOM 6888 N N . MET B 1 372 ? 17.219 5.395 7.672 1 95.12 372 MET B N 1
ATOM 6889 C CA . MET B 1 372 ? 16.281 6.043 6.754 1 95.12 372 MET B CA 1
ATOM 6890 C C . MET B 1 372 ? 14.844 5.875 7.23 1 95.12 372 MET B C 1
ATOM 6892 O O . MET B 1 372 ? 14.07 6.84 7.25 1 95.12 372 MET B O 1
ATOM 6896 N N . ASP B 1 373 ? 14.539 4.641 7.668 1 95.19 373 ASP B N 1
ATOM 6897 C CA . ASP B 1 373 ? 13.172 4.348 8.094 1 95.19 373 ASP B CA 1
ATOM 6898 C C . ASP B 1 373 ? 12.773 5.207 9.297 1 95.19 373 ASP B C 1
ATOM 6900 O O . ASP B 1 373 ? 11.633 5.652 9.398 1 95.19 373 ASP B O 1
ATOM 6904 N N . ARG B 1 374 ? 13.672 5.41 10.18 1 94.12 374 ARG B N 1
ATOM 6905 C CA . ARG B 1 374 ? 13.406 6.242 11.352 1 94.12 374 ARG B CA 1
ATOM 6906 C C . ARG B 1 374 ? 13.133 7.688 10.945 1 94.12 374 ARG B C 1
ATOM 6908 O O . ARG B 1 374 ? 12.188 8.305 11.438 1 94.12 374 ARG B O 1
ATOM 6915 N N . THR B 1 375 ? 13.969 8.219 10.109 1 95.5 375 THR B N 1
ATOM 6916 C CA . THR B 1 375 ? 13.789 9.586 9.648 1 95.5 375 THR B CA 1
ATOM 6917 C C . THR B 1 375 ? 12.461 9.742 8.898 1 95.5 375 THR B C 1
ATOM 6919 O O . THR B 1 375 ? 11.703 10.672 9.164 1 95.5 375 THR B O 1
ATOM 6922 N N . VAL B 1 376 ? 12.227 8.828 7.969 1 97.38 376 VAL B N 1
ATOM 6923 C CA . VAL B 1 376 ? 11 8.867 7.176 1 97.38 376 VAL B CA 1
ATOM 6924 C C . VAL B 1 376 ? 9.789 8.781 8.094 1 97.38 376 VAL B C 1
ATOM 6926 O O . VAL B 1 376 ? 8.812 9.508 7.914 1 97.38 376 VAL B O 1
ATOM 6929 N N . PHE B 1 377 ? 9.883 7.895 9.07 1 97.38 377 PHE B N 1
ATOM 6930 C CA . PHE B 1 377 ? 8.758 7.738 9.984 1 97.38 377 PHE B CA 1
ATOM 6931 C C . PHE B 1 377 ? 8.523 9.023 10.781 1 97.38 377 PHE B C 1
ATOM 6933 O O . PHE B 1 377 ? 7.387 9.477 10.906 1 97.38 377 PHE B O 1
ATOM 6940 N N . LEU B 1 378 ? 9.523 9.555 11.328 1 96.5 378 LEU B N 1
ATOM 6941 C CA . LEU B 1 378 ? 9.391 10.75 12.156 1 96.5 378 LEU B CA 1
ATOM 6942 C C . LEU B 1 378 ? 8.781 11.898 11.359 1 96.5 378 LEU B C 1
ATOM 6944 O O . LEU B 1 378 ? 7.898 12.602 11.852 1 96.5 378 LEU B O 1
ATOM 6948 N N . LEU B 1 379 ? 9.273 12.109 10.148 1 97.94 379 LEU B N 1
ATOM 6949 C CA . LEU B 1 379 ? 8.742 13.188 9.32 1 97.94 379 LEU B CA 1
ATOM 6950 C C . LEU B 1 379 ? 7.309 12.891 8.898 1 97.94 379 LEU B C 1
ATOM 6952 O O . LEU B 1 379 ? 6.484 13.805 8.812 1 97.94 379 LEU B O 1
ATOM 6956 N N . THR B 1 380 ? 6.977 11.602 8.656 1 98.62 380 THR B N 1
ATOM 6957 C CA . THR B 1 380 ? 5.609 11.195 8.352 1 98.62 380 THR B CA 1
ATOM 6958 C C . THR B 1 380 ? 4.688 11.484 9.531 1 98.62 380 THR B C 1
ATOM 6960 O O . THR B 1 380 ? 3.594 12.031 9.352 1 98.62 380 THR B O 1
ATOM 6963 N N . ALA B 1 381 ? 5.164 11.102 10.711 1 97.75 381 ALA B N 1
ATOM 6964 C CA . ALA B 1 381 ? 4.391 11.328 11.922 1 97.75 381 ALA B CA 1
ATOM 6965 C C . ALA B 1 381 ? 4.164 12.82 12.156 1 97.75 381 ALA B C 1
ATOM 6967 O O . ALA B 1 381 ? 3.084 13.234 12.594 1 97.75 381 ALA B O 1
ATOM 6968 N N . MET B 1 382 ? 5.145 13.578 11.914 1 97.94 382 MET B N 1
ATOM 6969 C CA . MET B 1 382 ? 5.062 15.031 12.086 1 97.94 382 MET B CA 1
ATOM 6970 C C . MET B 1 382 ? 4.066 15.641 11.102 1 97.94 382 MET B C 1
ATOM 6972 O O . MET B 1 382 ? 3.252 16.484 11.477 1 97.94 382 MET B O 1
ATOM 6976 N N . VAL B 1 383 ? 4.102 15.234 9.812 1 98.75 383 VAL B N 1
ATOM 6977 C CA . VAL B 1 383 ? 3.182 15.758 8.812 1 98.75 383 VAL B CA 1
ATOM 6978 C C . VAL B 1 383 ? 1.755 15.32 9.141 1 98.75 383 VAL B C 1
ATOM 6980 O O . VAL B 1 383 ? 0.809 16.094 8.969 1 98.75 383 VAL B O 1
ATOM 6983 N N . HIS B 1 384 ? 1.615 14.07 9.57 1 98.62 384 HIS B N 1
ATOM 6984 C CA . HIS B 1 384 ? 0.311 13.602 10.023 1 98.62 384 HIS B CA 1
ATOM 6985 C C . HIS B 1 384 ? -0.222 14.469 11.164 1 98.62 384 HIS B C 1
ATOM 6987 O O . HIS B 1 384 ? -1.404 14.82 11.18 1 98.62 384 HIS B O 1
ATOM 6993 N N . ALA B 1 385 ? 0.622 14.812 12.109 1 98 385 ALA B N 1
ATOM 6994 C CA . ALA B 1 385 ? 0.242 15.703 13.203 1 98 385 ALA B CA 1
ATOM 6995 C C . ALA B 1 385 ? -0.194 17.062 12.68 1 98 385 ALA B C 1
ATOM 6997 O O . ALA B 1 385 ? -1.199 17.625 13.125 1 98 385 ALA B O 1
ATOM 6998 N N . ALA B 1 386 ? 0.62 17.578 11.773 1 98.38 386 ALA B N 1
ATOM 6999 C CA . ALA B 1 386 ? 0.284 18.859 11.18 1 98.38 386 ALA B CA 1
ATOM 7000 C C . ALA B 1 386 ? -1.088 18.828 10.516 1 98.38 386 ALA B C 1
ATOM 7002 O O . ALA B 1 386 ? -1.859 19.781 10.602 1 98.38 386 ALA B O 1
ATOM 7003 N N . ASP B 1 387 ? -1.401 17.734 9.859 1 98.56 387 ASP B N 1
ATOM 7004 C CA . ASP B 1 387 ? -2.635 17.531 9.102 1 98.56 387 ASP B CA 1
ATOM 7005 C C . ASP B 1 387 ? -3.844 17.469 10.031 1 98.56 387 ASP B C 1
ATOM 7007 O O . ASP B 1 387 ? -4.941 17.891 9.664 1 98.56 387 ASP B O 1
ATOM 7011 N N . ILE B 1 388 ? -3.701 16.984 11.266 1 97.75 388 ILE B N 1
ATOM 7012 C CA . ILE B 1 388 ? -4.848 16.828 12.156 1 97.75 388 ILE B CA 1
ATOM 7013 C C . ILE B 1 388 ? -4.762 17.828 13.297 1 97.75 388 ILE B C 1
ATOM 7015 O O . ILE B 1 388 ? -5.371 17.641 14.352 1 97.75 388 ILE B O 1
ATOM 7019 N N . SER B 1 389 ? -4.105 18.938 13.18 1 97.38 389 SER B N 1
ATOM 7020 C CA . SER B 1 389 ? -3.74 19.828 14.289 1 97.38 389 SER B CA 1
ATOM 7021 C C . SER B 1 389 ? -4.812 20.875 14.531 1 97.38 389 SER B C 1
ATOM 7023 O O . SER B 1 389 ? -4.664 21.734 15.406 1 97.38 389 SER B O 1
ATOM 7025 N N . ASN B 1 390 ? -5.879 20.844 13.812 1 96.56 390 ASN B N 1
ATOM 7026 C CA . ASN B 1 390 ? -6.902 21.875 13.922 1 96.56 390 ASN B CA 1
ATOM 7027 C C . ASN B 1 390 ? -7.359 22.062 15.367 1 96.56 390 ASN B C 1
ATOM 7029 O O . ASN B 1 390 ? -7.457 23.188 15.852 1 96.56 390 ASN B O 1
ATOM 7033 N N . PRO B 1 391 ? -7.617 21.016 16.094 1 97.56 391 PRO B N 1
ATOM 7034 C CA . PRO B 1 391 ? -8.078 21.172 17.484 1 97.56 391 PRO B CA 1
ATOM 7035 C C . PRO B 1 391 ? -7.012 21.781 18.391 1 97.56 391 PRO B C 1
ATOM 7037 O O . PRO B 1 391 ? -7.316 22.203 19.5 1 97.56 391 PRO B O 1
ATOM 7040 N N . CYS B 1 392 ? -5.812 21.766 17.922 1 96.81 392 CYS B N 1
ATOM 7041 C CA . CYS B 1 392 ? -4.703 22.312 18.703 1 96.81 392 CYS B CA 1
ATOM 7042 C C . CYS B 1 392 ? -4.504 23.797 18.422 1 96.81 392 CYS B C 1
ATOM 7044 O O . CYS B 1 392 ? -3.746 24.469 19.125 1 96.81 392 CYS B O 1
ATOM 7046 N N . LYS B 1 393 ? -5.164 24.375 17.469 1 96.88 393 LYS B N 1
ATOM 7047 C CA . LYS B 1 393 ? -4.984 25.766 17.062 1 96.88 393 LYS B CA 1
ATOM 7048 C C . LYS B 1 393 ? -5.754 26.703 17.984 1 96.88 393 LYS B C 1
ATOM 7050 O O . LYS B 1 393 ? -6.637 26.266 18.719 1 96.88 393 LYS B O 1
ATOM 7055 N N . PRO B 1 394 ? -5.402 28.031 17.953 1 95.44 394 PRO B N 1
ATOM 7056 C CA . PRO B 1 394 ? -6.211 28.984 18.703 1 95.44 394 PRO B CA 1
ATOM 7057 C C . PRO B 1 394 ? -7.699 28.891 18.375 1 95.44 394 PRO B C 1
ATOM 7059 O O . PRO B 1 394 ? -8.062 28.562 17.234 1 95.44 394 PRO B O 1
ATOM 7062 N N . ARG B 1 395 ? -8.562 29.328 19.266 1 96.75 395 ARG B N 1
ATOM 7063 C CA . ARG B 1 395 ? -10.008 29.094 19.266 1 96.75 395 ARG B CA 1
ATOM 7064 C C . ARG B 1 395 ? -10.625 29.562 17.938 1 96.75 395 ARG B C 1
ATOM 7066 O O . ARG B 1 395 ? -11.406 28.828 17.328 1 96.75 395 ARG B O 1
ATOM 7073 N N . LYS B 1 396 ? -10.273 30.75 17.547 1 96 396 LYS B N 1
ATOM 7074 C CA . LYS B 1 396 ? -10.867 31.297 16.328 1 96 396 LYS B CA 1
ATOM 7075 C C . LYS B 1 396 ? -10.539 30.422 15.117 1 96 396 LYS B C 1
ATOM 7077 O O . LYS B 1 396 ? -11.43 30.109 14.32 1 96 396 LYS B O 1
ATOM 7082 N N . ILE B 1 397 ? -9.25 30.078 14.93 1 96.94 397 ILE B N 1
ATOM 7083 C CA . ILE B 1 397 ? -8.797 29.266 13.805 1 96.94 397 ILE B CA 1
ATOM 7084 C C . ILE B 1 397 ? -9.422 27.875 13.891 1 96.94 397 ILE B C 1
ATOM 7086 O O . ILE B 1 397 ? -9.898 27.344 12.891 1 96.94 397 ILE B O 1
ATOM 7090 N N . MET B 1 398 ? -9.469 27.297 15.109 1 97.81 398 MET B N 1
ATOM 7091 C CA . MET B 1 398 ? -10.055 25.984 15.336 1 97.81 398 MET B CA 1
ATOM 7092 C C . MET B 1 398 ? -11.531 25.969 14.922 1 97.81 398 MET B C 1
ATOM 7094 O O . MET B 1 398 ? -11.977 25.047 14.242 1 97.81 398 MET B O 1
ATOM 7098 N N . LEU B 1 399 ? -12.273 26.969 15.305 1 98 399 LEU B N 1
ATOM 7099 C CA . LEU B 1 399 ? -13.703 27.047 14.992 1 98 399 LEU B CA 1
ATOM 7100 C C . LEU B 1 399 ? -13.93 27.172 13.492 1 98 399 LEU B C 1
ATOM 7102 O O . LEU B 1 399 ? -14.844 26.547 12.945 1 98 399 LEU B O 1
ATOM 7106 N N . ASP B 1 400 ? -13.078 27.984 12.805 1 97.5 400 ASP B N 1
ATOM 7107 C CA . ASP B 1 400 ? -13.188 28.141 11.352 1 97.5 400 ASP B CA 1
ATOM 7108 C C . ASP B 1 400 ? -13 26.812 10.641 1 97.5 400 ASP B C 1
ATOM 7110 O O . ASP B 1 400 ? -13.75 26.484 9.727 1 97.5 400 ASP B O 1
ATOM 7114 N N . TRP B 1 401 ? -12.031 26.047 11.047 1 98.19 401 TRP B N 1
ATOM 7115 C CA . TRP B 1 401 ? -11.766 24.75 10.43 1 98.19 401 TRP B CA 1
ATOM 7116 C C . TRP B 1 401 ? -12.844 23.75 10.797 1 98.19 401 TRP B C 1
ATOM 7118 O O . TRP B 1 401 ? -13.211 22.891 9.984 1 98.19 401 TRP B O 1
ATOM 7128 N N . THR B 1 402 ? -13.367 23.766 12.062 1 98.19 402 THR B N 1
ATOM 7129 C CA . THR B 1 402 ? -14.43 22.859 12.492 1 98.19 402 THR B CA 1
ATOM 7130 C C . THR B 1 402 ? -15.68 23.047 11.625 1 98.19 402 THR B C 1
ATOM 7132 O O . THR B 1 402 ? -16.312 22.062 11.234 1 98.19 402 THR B O 1
ATOM 7135 N N . GLU B 1 403 ? -15.984 24.266 11.375 1 97.5 403 GLU B N 1
ATOM 7136 C CA . GLU B 1 403 ? -17.141 24.547 10.516 1 97.5 403 GLU B CA 1
ATOM 7137 C C . GLU B 1 403 ? -16.953 23.891 9.148 1 97.5 403 GLU B C 1
ATOM 7139 O O . GLU B 1 403 ? -17.875 23.219 8.648 1 97.5 403 GLU B O 1
ATOM 7144 N N . ARG B 1 404 ? -15.812 24.078 8.562 1 97.5 404 ARG B N 1
ATOM 7145 C CA . ARG B 1 404 ? -15.539 23.609 7.207 1 97.5 404 ARG B CA 1
ATOM 7146 C C . ARG B 1 404 ? -15.531 22.094 7.141 1 97.5 404 ARG B C 1
ATOM 7148 O O . ARG B 1 404 ? -16.047 21.5 6.184 1 97.5 404 ARG B O 1
ATOM 7155 N N . VAL B 1 405 ? -14.938 21.391 8.102 1 97.69 405 VAL B N 1
ATOM 7156 C CA . VAL B 1 405 ? -14.844 19.938 8.07 1 97.69 405 VAL B CA 1
ATOM 7157 C C . VAL B 1 405 ? -16.234 19.328 8.227 1 97.69 405 VAL B C 1
ATOM 7159 O O . VAL B 1 405 ? -16.562 18.328 7.582 1 97.69 405 VAL B O 1
ATOM 7162 N N . ASN B 1 406 ? -17.078 19.906 9.141 1 97 406 ASN B N 1
ATOM 7163 C CA . ASN B 1 406 ? -18.438 19.422 9.289 1 97 406 ASN B CA 1
ATOM 7164 C C . ASN B 1 406 ? -19.234 19.578 7.988 1 97 406 ASN B C 1
ATOM 7166 O O . ASN B 1 406 ? -19.938 18.656 7.57 1 97 406 ASN B O 1
ATOM 7170 N N . LEU B 1 407 ? -19.078 20.75 7.363 1 97.12 407 LEU B N 1
ATOM 7171 C CA . LEU B 1 407 ? -19.812 21 6.121 1 97.12 407 LEU B CA 1
ATOM 7172 C C . LEU B 1 407 ? -19.391 20.016 5.043 1 97.12 407 LEU B C 1
ATOM 7174 O O . LEU B 1 407 ? -20.219 19.531 4.277 1 97.12 407 LEU B O 1
ATOM 7178 N N . GLU B 1 408 ? -18.094 19.734 4.957 1 97.69 408 GLU B N 1
ATOM 7179 C CA . GLU B 1 408 ? -17.625 18.766 3.977 1 97.69 408 GLU B CA 1
ATOM 7180 C C . GLU B 1 408 ? -18.141 17.375 4.281 1 97.69 408 GLU B C 1
ATOM 7182 O O . GLU B 1 408 ? -18.562 16.641 3.375 1 97.69 408 GLU B O 1
ATOM 7187 N N . PHE B 1 409 ? -18.125 16.969 5.539 1 97.2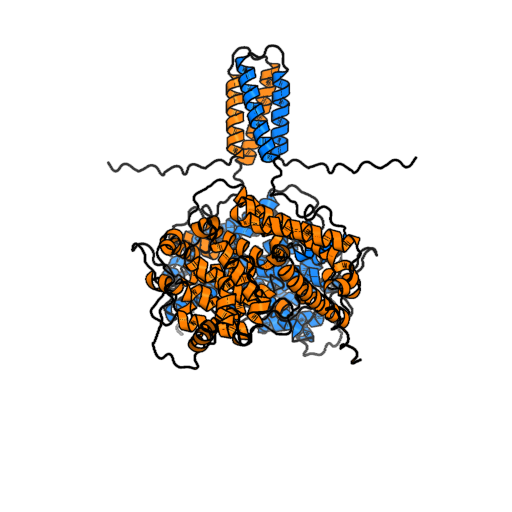5 409 PHE B N 1
ATOM 7188 C CA . PHE B 1 409 ? -18.641 15.664 5.945 1 97.25 409 PHE B CA 1
ATOM 7189 C C . PHE B 1 409 ? -20.125 15.547 5.605 1 97.25 409 PHE B C 1
ATOM 7191 O O . PHE B 1 409 ? -20.578 14.516 5.102 1 97.25 409 PHE B O 1
ATOM 7198 N N . TRP B 1 410 ? -20.828 16.594 5.887 1 97.56 410 TRP B N 1
ATOM 7199 C CA . TRP B 1 410 ? -22.281 16.562 5.66 1 97.56 410 TRP B CA 1
ATOM 7200 C C . TRP B 1 410 ? -22.594 16.531 4.168 1 97.56 410 TRP B C 1
ATOM 7202 O O . TRP B 1 410 ? -23.578 15.922 3.744 1 97.56 410 TRP B O 1
ATOM 7212 N N . ALA B 1 411 ? -21.766 17.266 3.373 1 97.62 41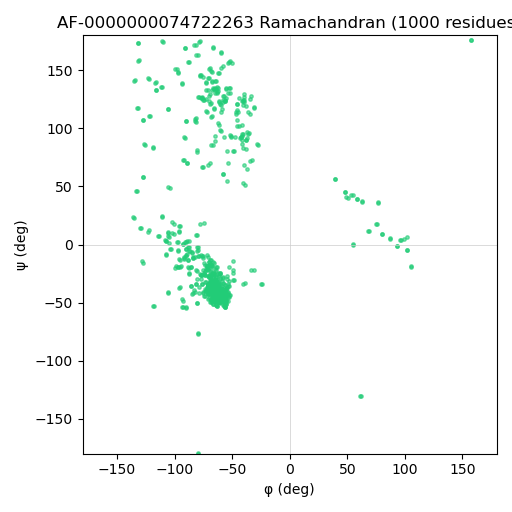1 ALA B N 1
ATOM 7213 C CA . ALA B 1 411 ? -21.906 17.141 1.925 1 97.62 411 ALA B CA 1
ATOM 7214 C C . ALA B 1 411 ? -21.75 15.695 1.471 1 97.62 411 ALA B C 1
ATOM 7216 O O . ALA B 1 411 ? -22.469 15.234 0.585 1 97.62 411 ALA B O 1
ATOM 7217 N N . GLN B 1 412 ? -20.828 14.984 2.039 1 97.69 412 GLN B N 1
ATOM 7218 C CA . GLN B 1 412 ? -20.688 13.562 1.74 1 97.69 412 GLN B CA 1
ATOM 7219 C C . GLN B 1 412 ? -21.922 12.781 2.168 1 97.69 412 GLN B C 1
ATOM 7221 O O . GLN B 1 412 ? -22.391 11.906 1.439 1 97.69 412 GLN B O 1
ATOM 7226 N N . GLY B 1 413 ? -22.391 13.07 3.4 1 97.75 413 GLY B N 1
ATOM 7227 C CA . GLY B 1 413 ? -23.609 12.406 3.857 1 97.75 413 GLY B CA 1
ATOM 7228 C C . GLY B 1 413 ? -24.781 12.609 2.922 1 97.75 413 GLY B C 1
ATOM 7229 O O . GLY B 1 413 ? -25.562 11.68 2.684 1 97.75 413 GLY B O 1
ATOM 7230 N N . ASP B 1 414 ? -24.922 13.836 2.42 1 97.62 414 ASP B N 1
ATOM 7231 C CA . ASP B 1 414 ? -25.969 14.133 1.446 1 97.62 414 ASP B CA 1
ATOM 7232 C C . ASP B 1 414 ? -25.828 13.266 0.196 1 97.62 414 ASP B C 1
ATOM 7234 O O . ASP B 1 414 ? -26.812 12.781 -0.35 1 97.62 414 ASP B O 1
ATOM 7238 N N . GLU B 1 415 ? -24.578 13.156 -0.28 1 97.25 415 GLU B N 1
ATOM 7239 C CA . GLU B 1 415 ? -24.328 12.328 -1.454 1 97.25 415 GLU B CA 1
ATOM 7240 C C . GLU B 1 415 ? -24.594 10.852 -1.165 1 97.25 415 GLU B C 1
ATOM 7242 O O . GLU B 1 415 ? -25.125 10.133 -2.018 1 97.25 415 GLU B O 1
ATOM 7247 N N . GLU B 1 416 ? -24.188 10.398 0.017 1 97.25 416 GLU B N 1
ATOM 7248 C CA . GLU B 1 416 ? -24.484 9.023 0.422 1 97.25 416 GLU B CA 1
ATOM 7249 C C . GLU B 1 416 ? -26 8.766 0.415 1 97.25 416 GLU B C 1
ATOM 7251 O O . GLU B 1 416 ? -26.453 7.73 -0.075 1 97.25 416 GLU B O 1
ATOM 7256 N N . GLN B 1 417 ? -26.719 9.719 0.952 1 96.44 417 GLN B N 1
ATOM 7257 C CA . GLN B 1 417 ? -28.172 9.609 0.949 1 96.44 417 GLN B CA 1
ATOM 7258 C C . GLN B 1 417 ? -28.719 9.555 -0.475 1 96.44 417 GLN B C 1
ATOM 7260 O O . GLN B 1 417 ? -29.594 8.742 -0.781 1 96.44 417 GLN B O 1
ATOM 7265 N N . ARG B 1 418 ? -28.203 10.398 -1.295 1 97.25 418 ARG B N 1
ATOM 7266 C CA . ARG B 1 418 ? -28.641 10.445 -2.689 1 97.25 418 ARG B CA 1
ATOM 7267 C C . ARG B 1 418 ? -28.406 9.102 -3.375 1 97.25 418 ARG B C 1
ATOM 7269 O O . ARG B 1 418 ? -29.219 8.68 -4.207 1 97.25 418 ARG B O 1
ATOM 7276 N N . LEU B 1 419 ? -27.328 8.398 -3.033 1 96 419 LEU B N 1
ATOM 7277 C CA . LEU B 1 419 ? -26.953 7.133 -3.646 1 96 419 LEU B CA 1
ATOM 7278 C C . LEU B 1 419 ? -27.594 5.961 -2.91 1 96 419 LEU B C 1
ATOM 7280 O O . LEU B 1 419 ? -27.281 4.801 -3.191 1 96 419 LEU B O 1
ATOM 7284 N N . ASN B 1 420 ? -28.422 6.242 -1.902 1 94.5 420 ASN B N 1
ATOM 7285 C CA . ASN B 1 420 ? -29.125 5.238 -1.099 1 94.5 420 ASN B CA 1
ATOM 7286 C C . ASN B 1 420 ? -28.141 4.348 -0.346 1 94.5 420 ASN B C 1
ATOM 7288 O O . ASN B 1 420 ? -28.297 3.127 -0.304 1 94.5 420 ASN B O 1
ATOM 7292 N N . LEU B 1 421 ? -27.078 4.945 0.104 1 93.38 421 LEU B N 1
ATOM 7293 C CA . LEU B 1 421 ? -26.094 4.293 0.967 1 93.38 421 LEU B CA 1
ATOM 7294 C C . LEU B 1 421 ? -26.344 4.641 2.43 1 93.38 421 LEU B C 1
ATOM 7296 O O . LEU B 1 421 ? -26.938 5.684 2.734 1 93.38 421 LEU B O 1
ATOM 7300 N N . PRO B 1 422 ? -25.938 3.646 3.311 1 90.38 422 PRO B N 1
ATOM 7301 C CA . PRO B 1 422 ? -25.953 4.078 4.711 1 90.38 422 PRO B CA 1
ATOM 7302 C C . PRO B 1 422 ? -25.109 5.332 4.949 1 90.38 422 PRO B C 1
ATOM 7304 O O . PRO B 1 422 ? -24 5.449 4.41 1 90.38 422 PRO B O 1
ATOM 7307 N N . ILE B 1 423 ? -25.672 6.246 5.684 1 94.44 423 ILE B N 1
ATOM 7308 C CA . ILE B 1 423 ? -24.969 7.5 5.941 1 94.44 423 ILE B CA 1
ATOM 7309 C C . ILE B 1 423 ? -23.891 7.277 7 1 94.44 423 ILE B C 1
ATOM 7311 O O . ILE B 1 423 ? -24.172 6.773 8.086 1 94.44 423 ILE B O 1
ATOM 7315 N N . SER B 1 424 ? -22.672 7.652 6.688 1 91.56 424 SER B N 1
ATOM 7316 C CA . SER B 1 424 ? -21.562 7.539 7.633 1 91.56 424 SER B CA 1
ATOM 7317 C C . SER B 1 424 ? -21.812 8.391 8.875 1 91.56 424 SER B C 1
ATOM 7319 O O . SER B 1 424 ? -22.391 9.477 8.781 1 91.56 424 SER B O 1
ATOM 7321 N N . ARG B 1 425 ? -21.344 7.961 9.969 1 86.69 425 ARG B N 1
ATOM 7322 C CA . ARG B 1 425 ? -21.656 8.547 11.266 1 86.69 425 ARG B CA 1
ATOM 7323 C C . ARG B 1 425 ? -21.328 10.031 11.289 1 86.69 425 ARG B C 1
ATOM 7325 O O . ARG B 1 425 ? -22.172 10.859 11.633 1 86.69 425 ARG B O 1
ATOM 7332 N N . MET B 1 426 ? -20.172 10.461 10.922 1 89.56 426 MET B N 1
ATOM 7333 C CA . MET B 1 426 ? -19.766 11.859 11.008 1 89.56 426 MET B CA 1
ATOM 7334 C C . MET B 1 426 ? -20.328 12.656 9.836 1 89.56 426 MET B C 1
ATOM 7336 O O . MET B 1 426 ? -20.234 13.891 9.82 1 89.56 426 MET B O 1
ATOM 7340 N N . CYS B 1 427 ? -21.031 11.961 8.953 1 94.62 427 CYS B N 1
ATOM 7341 C CA . CYS B 1 427 ? -21.469 12.625 7.738 1 94.62 427 CYS B CA 1
ATOM 7342 C C . CYS B 1 427 ? -22.984 12.859 7.77 1 94.62 427 CYS B C 1
ATOM 7344 O O . CYS B 1 427 ? -23.547 13.391 6.812 1 94.62 427 CYS B O 1
ATOM 7346 N N . ASP B 1 428 ? -23.656 12.516 8.875 1 94.62 428 ASP B N 1
ATOM 7347 C CA . ASP B 1 428 ? -25.094 12.719 9.023 1 94.62 428 ASP B CA 1
ATOM 7348 C C . ASP B 1 428 ? -25.391 14.156 9.438 1 94.62 428 ASP B C 1
ATOM 7350 O O . ASP B 1 428 ? -25.297 14.5 10.617 1 94.62 428 ASP B O 1
ATOM 7354 N N . ARG B 1 429 ? -25.875 14.891 8.531 1 93.94 429 ARG B N 1
ATOM 7355 C CA . ARG B 1 429 ? -26.141 16.312 8.734 1 93.94 429 ARG B CA 1
ATOM 7356 C C . ARG B 1 429 ? -27.188 16.5 9.828 1 93.94 429 ARG B C 1
ATOM 7358 O O . ARG B 1 429 ? -27.047 17.391 10.672 1 93.94 429 ARG B O 1
ATOM 7365 N N . THR B 1 430 ? -28.219 15.703 9.812 1 92.81 430 THR B N 1
ATOM 7366 C CA . THR B 1 430 ? -29.328 15.844 10.75 1 92.81 430 THR B CA 1
ATOM 7367 C C . THR B 1 430 ? -28.875 15.531 12.172 1 92.81 430 THR B C 1
ATOM 7369 O O . THR B 1 430 ? -29.125 16.312 13.094 1 92.81 430 THR B O 1
ATOM 7372 N N . ALA B 1 431 ? -28.203 14.438 12.289 1 90.5 431 ALA B N 1
ATOM 7373 C CA . ALA B 1 431 ? -27.719 14.055 13.609 1 90.5 431 ALA B CA 1
ATOM 7374 C C . ALA B 1 431 ? -26.578 14.969 14.055 1 90.5 431 ALA B C 1
ATOM 7376 O O . ALA B 1 431 ? -26.469 15.297 15.234 1 90.5 431 ALA B O 1
ATOM 7377 N N . GLY B 1 432 ? -25.781 15.391 13.133 1 92.12 432 GLY B N 1
ATOM 7378 C CA . GLY B 1 432 ? -24.594 16.188 13.438 1 92.12 432 GLY B CA 1
ATOM 7379 C C . GLY B 1 432 ? -24.906 17.625 13.781 1 92.12 432 GLY B C 1
ATOM 7380 O O . GLY B 1 432 ? -24.172 18.266 14.531 1 92.12 432 GLY B O 1
ATOM 7381 N N . PHE B 1 433 ? -26.016 18.078 13.266 1 93.06 433 PHE B N 1
ATOM 7382 C CA . PHE B 1 433 ? -26.406 19.469 13.461 1 93.06 433 PHE B CA 1
ATOM 7383 C C . PHE B 1 433 ? -26.5 19.797 14.945 1 93.06 433 PHE B C 1
ATOM 7385 O O . PHE B 1 433 ? -26.141 20.891 15.367 1 93.06 433 PHE B O 1
ATOM 7392 N N . ASN B 1 434 ? -26.906 18.859 15.734 1 92 434 ASN B N 1
ATOM 7393 C CA . ASN B 1 434 ? -27.109 19.078 17.156 1 92 434 ASN B CA 1
ATOM 7394 C C . ASN B 1 434 ? -25.984 18.438 17.984 1 92 434 ASN B C 1
ATOM 7396 O O . ASN B 1 434 ? -26.031 18.453 19.219 1 92 434 ASN B O 1
ATOM 7400 N N . ALA B 1 435 ? -24.953 17.938 17.312 1 93.94 435 ALA B N 1
ATOM 7401 C CA . ALA B 1 435 ? -23.984 17.141 18.078 1 93.94 435 ALA B CA 1
ATOM 7402 C C . ALA B 1 435 ? -22.562 17.516 17.703 1 93.94 435 ALA B C 1
ATOM 7404 O O . ALA B 1 435 ? -21.641 16.703 17.891 1 93.94 435 ALA B O 1
ATOM 7405 N N . VAL B 1 436 ? -22.328 18.688 17.203 1 96.19 436 VAL B N 1
ATOM 7406 C CA . VAL B 1 436 ? -21 19.125 16.781 1 96.19 436 VAL B CA 1
ATOM 7407 C C . VAL B 1 436 ? -20.047 19.062 17.969 1 96.19 436 VAL B C 1
ATOM 7409 O O . VAL B 1 436 ? -18.969 18.469 17.859 1 96.19 436 VAL B O 1
ATOM 7412 N N . PRO B 1 437 ? -20.438 19.578 19.188 1 97.38 437 PRO B N 1
ATOM 7413 C CA . PRO B 1 437 ? -19.516 19.516 20.312 1 97.38 437 PRO B CA 1
ATOM 7414 C C . PRO B 1 437 ? -19.125 18.094 20.688 1 97.38 437 PRO B C 1
ATOM 7416 O O . PRO B 1 437 ? -17.953 17.812 20.938 1 97.38 437 PRO B O 1
ATOM 7419 N N . ALA B 1 438 ? -20.094 17.219 20.688 1 94.31 438 ALA B N 1
ATOM 7420 C CA . ALA B 1 438 ? -19.844 15.82 21.047 1 94.31 438 ALA B CA 1
ATOM 7421 C C . ALA B 1 438 ? -18.844 15.18 20.078 1 94.31 438 ALA B C 1
ATOM 7423 O O . ALA B 1 438 ? -17.984 14.406 20.484 1 94.31 438 ALA B O 1
ATOM 7424 N N . GLY B 1 439 ? -19.031 15.438 18.812 1 93.44 439 GLY B N 1
ATOM 7425 C CA . GLY B 1 439 ? -18.094 14.938 17.812 1 93.44 439 GLY B CA 1
ATOM 7426 C C . GLY B 1 439 ? -16.688 15.461 17.984 1 93.44 439 GLY B C 1
ATOM 7427 O O . GLY B 1 439 ? -15.719 14.703 17.859 1 93.44 439 GLY B O 1
ATOM 7428 N N . GLN B 1 440 ? -16.562 16.75 18.266 1 96.62 440 GLN B N 1
ATOM 7429 C CA . GLN B 1 440 ? -15.25 17.359 18.469 1 96.62 440 GLN B CA 1
ATOM 7430 C C . GLN B 1 440 ? -14.578 16.797 19.719 1 96.62 440 GLN B C 1
ATOM 7432 O O . GLN B 1 440 ? -13.367 16.547 19.719 1 96.62 440 GLN B O 1
ATOM 7437 N N . ILE B 1 441 ? -15.375 16.594 20.781 1 95.69 441 ILE B N 1
ATOM 7438 C CA . ILE B 1 441 ? -14.844 16.031 22.016 1 95.69 441 ILE B CA 1
ATOM 7439 C C . ILE B 1 441 ? -14.289 14.633 21.75 1 95.69 441 ILE B C 1
ATOM 7441 O O . ILE B 1 441 ? -13.188 14.297 22.203 1 95.69 441 ILE B O 1
ATOM 7445 N N . ALA B 1 442 ? -15.031 13.836 21.016 1 92.44 442 ALA B N 1
ATOM 7446 C CA . ALA B 1 442 ? -14.594 12.477 20.703 1 92.44 442 ALA B CA 1
ATOM 7447 C C . ALA B 1 442 ? -13.305 12.492 19.875 1 92.44 442 ALA B C 1
ATOM 7449 O O . ALA B 1 442 ? -12.383 11.711 20.156 1 92.44 442 ALA B O 1
ATOM 7450 N N . PHE B 1 443 ? -13.258 13.336 18.844 1 94.94 443 PHE B N 1
ATOM 7451 C CA . PHE B 1 443 ? -12.062 13.438 18.016 1 94.94 443 PHE B CA 1
ATOM 7452 C C . PHE B 1 443 ? -10.852 13.844 18.844 1 94.94 443 PHE B C 1
ATOM 7454 O O . PHE B 1 443 ? -9.773 13.273 18.703 1 94.94 443 PHE B O 1
ATOM 7461 N N . ILE B 1 444 ? -11.039 14.812 19.703 1 96.31 444 ILE B N 1
ATOM 7462 C CA . ILE B 1 444 ? -9.953 15.305 20.547 1 96.31 444 ILE B CA 1
ATOM 7463 C C . ILE B 1 444 ? -9.5 14.203 21.5 1 96.31 444 ILE B C 1
ATOM 7465 O O . ILE B 1 444 ? -8.305 13.906 21.594 1 96.31 444 ILE B O 1
ATOM 7469 N N . LYS B 1 445 ? -10.391 13.555 22.141 1 92.62 445 LYS B N 1
ATOM 7470 C CA . LYS B 1 445 ? -10.102 12.602 23.203 1 92.62 445 LYS B CA 1
ATOM 7471 C C . LYS B 1 445 ? -9.453 11.336 22.641 1 92.62 445 LYS B C 1
ATOM 7473 O O . LYS B 1 445 ? -8.516 10.797 23.25 1 92.62 445 LYS B O 1
ATOM 7478 N N . PHE B 1 446 ? -9.961 10.875 21.5 1 91.31 446 PHE B N 1
ATOM 7479 C CA . PHE B 1 446 ? -9.562 9.547 21.047 1 91.31 446 PHE B CA 1
ATOM 7480 C C . PHE B 1 446 ? -8.477 9.641 19.984 1 91.31 446 PHE B C 1
ATOM 7482 O O . PHE B 1 446 ? -7.746 8.672 19.75 1 91.31 446 PHE B O 1
ATOM 7489 N N . VAL B 1 447 ? -8.328 10.766 19.344 1 94.12 447 VAL B N 1
ATOM 7490 C CA . VAL B 1 447 ? -7.402 10.859 18.219 1 94.12 447 VAL B CA 1
ATOM 7491 C C . VAL B 1 447 ? -6.301 11.867 18.547 1 94.12 447 VAL B C 1
ATOM 7493 O O . VAL B 1 447 ? -5.117 11.508 18.578 1 94.12 447 VAL B O 1
ATOM 7496 N N . CYS B 1 448 ? -6.648 13.07 18.938 1 96 448 CYS B N 1
ATOM 7497 C CA . CYS B 1 448 ? -5.676 14.156 19.016 1 96 448 CYS B CA 1
ATOM 7498 C C . CYS B 1 448 ? -4.871 14.062 20.312 1 96 448 CYS B C 1
ATOM 7500 O O . CYS B 1 448 ? -3.641 14.086 20.281 1 96 448 CYS B O 1
ATOM 7502 N N . GLU B 1 449 ? -5.527 13.93 21.453 1 94.62 449 GLU B N 1
ATOM 7503 C CA . GLU B 1 449 ? -4.848 13.977 22.734 1 94.62 449 GLU B CA 1
ATOM 7504 C C . GLU B 1 449 ? -3.801 12.867 22.844 1 94.62 449 GLU B C 1
ATOM 7506 O O . GLU B 1 449 ? -2.654 13.125 23.219 1 94.62 449 GLU B O 1
ATOM 7511 N N . PRO B 1 450 ? -4.184 11.617 22.469 1 93.19 450 PRO B N 1
ATOM 7512 C CA . PRO B 1 450 ? -3.158 10.578 22.562 1 93.19 450 PRO B CA 1
ATOM 7513 C C . PRO B 1 450 ? -1.981 10.836 21.625 1 93.19 450 PRO B C 1
ATOM 7515 O O . PRO B 1 450 ? -0.826 10.641 22 1 93.19 450 PRO B O 1
ATOM 7518 N N . TYR B 1 451 ? -2.246 11.281 20.438 1 95.31 451 TYR B N 1
ATOM 7519 C CA . TYR B 1 451 ? -1.206 11.461 19.422 1 95.31 451 TYR B CA 1
ATOM 7520 C C . TYR B 1 451 ? -0.269 12.602 19.797 1 95.31 451 TYR B C 1
ATOM 7522 O O . TYR B 1 451 ? 0.954 12.445 19.781 1 95.31 451 TYR B O 1
ATOM 7530 N N . PHE B 1 452 ? -0.807 13.766 20.156 1 96.06 452 PHE B N 1
ATOM 7531 C CA . PHE B 1 452 ? 0 14.938 20.484 1 96.06 452 PHE B CA 1
ATOM 7532 C C . PHE B 1 452 ? 0.668 14.773 21.844 1 96.06 452 PHE B C 1
ATOM 7534 O O . PHE B 1 452 ? 1.719 15.367 22.094 1 96.06 452 PHE B O 1
ATOM 7541 N N . GLY B 1 453 ? 0.039 13.961 22.719 1 93.38 453 GLY B N 1
ATOM 7542 C CA . GLY B 1 453 ? 0.722 13.609 23.953 1 93.38 453 GLY B CA 1
ATOM 7543 C C . GLY B 1 453 ? 2.025 12.867 23.719 1 93.38 453 GLY B C 1
ATOM 7544 O O . GLY B 1 453 ? 3.035 13.164 24.359 1 93.38 453 GLY B O 1
ATOM 7545 N N . LEU B 1 454 ? 1.962 11.898 22.828 1 92.81 454 LEU B N 1
ATOM 7546 C CA . LEU B 1 454 ? 3.164 11.156 22.469 1 92.81 454 LEU B CA 1
ATOM 7547 C C . LEU B 1 454 ? 4.191 12.055 21.797 1 92.81 454 LEU B C 1
ATOM 7549 O O . LEU B 1 454 ? 5.387 11.969 22.094 1 92.81 454 LEU B O 1
ATOM 7553 N N . LEU B 1 455 ? 3.734 12.922 20.938 1 93.44 455 LEU B N 1
ATOM 7554 C CA . LEU B 1 455 ? 4.633 13.828 20.234 1 93.44 455 LEU B CA 1
ATOM 7555 C C . LEU B 1 455 ? 5.316 14.781 21.219 1 93.44 455 LEU B C 1
ATOM 7557 O O . LEU B 1 455 ? 6.496 15.109 21.047 1 93.44 455 LEU B O 1
ATOM 7561 N N . ALA B 1 456 ? 4.621 15.219 22.188 1 92.5 456 ALA B N 1
ATOM 7562 C CA . ALA B 1 456 ? 5.164 16.141 23.172 1 92.5 456 ALA B CA 1
ATOM 7563 C C . ALA B 1 456 ? 6.25 15.477 24.016 1 92.5 456 ALA B C 1
ATOM 7565 O O . ALA B 1 456 ? 7.16 16.141 24.516 1 92.5 456 ALA B O 1
ATOM 7566 N N . ARG B 1 457 ? 6.164 14.203 24.156 1 91.44 457 ARG B N 1
ATOM 7567 C CA . ARG B 1 457 ? 7.211 13.469 24.875 1 91.44 457 ARG B CA 1
ATOM 7568 C C . ARG B 1 457 ? 8.508 13.453 24.062 1 91.44 457 ARG B C 1
ATOM 7570 O O . ARG B 1 457 ? 9.602 13.469 24.641 1 91.44 457 ARG B O 1
ATOM 7577 N N . LEU B 1 458 ? 8.367 13.43 22.797 1 90.5 458 LEU B N 1
ATOM 7578 C CA . LEU B 1 458 ? 9.531 13.445 21.906 1 90.5 458 LEU B CA 1
ATOM 7579 C C . LEU B 1 458 ? 10.039 14.867 21.703 1 90.5 458 LEU B C 1
ATOM 7581 O O . LEU B 1 458 ? 11.25 15.086 21.594 1 90.5 458 LEU B O 1
ATOM 7585 N N . CYS B 1 459 ? 9.125 15.742 21.562 1 91.75 459 CYS B N 1
ATOM 7586 C CA . CYS B 1 459 ? 9.383 17.141 21.281 1 91.75 459 CYS B CA 1
ATOM 7587 C C . CYS B 1 459 ? 8.695 18.047 22.312 1 91.75 459 CYS B C 1
ATOM 7589 O O . CYS B 1 459 ? 7.625 18.578 22.047 1 91.75 459 CYS B O 1
ATOM 7591 N N . PRO B 1 460 ? 9.344 18.297 23.422 1 90.38 460 PRO B N 1
ATOM 7592 C CA . PRO B 1 460 ? 8.719 19.016 24.531 1 90.38 460 PRO B CA 1
ATOM 7593 C C . PRO B 1 460 ? 8.219 20.406 24.125 1 90.38 460 PRO B C 1
ATOM 7595 O O . PRO B 1 460 ? 7.23 20.891 24.672 1 90.38 460 PRO B O 1
ATOM 7598 N N . GLU B 1 461 ? 8.82 21 23.188 1 86.56 461 GLU B N 1
ATOM 7599 C CA . GLU B 1 461 ? 8.422 22.328 22.734 1 86.56 461 GLU B CA 1
ATOM 7600 C C . GLU B 1 461 ? 7.062 22.297 22.047 1 86.56 461 GLU B C 1
ATOM 7602 O O . GLU B 1 461 ? 6.43 23.344 21.875 1 86.56 461 GLU B O 1
ATOM 7607 N N . ALA B 1 462 ? 6.613 21.156 21.734 1 88 462 ALA B N 1
ATOM 7608 C CA . ALA B 1 462 ? 5.293 21.016 21.125 1 88 462 ALA B CA 1
ATOM 7609 C C . ALA B 1 462 ? 4.191 21.062 22.172 1 88 462 ALA B C 1
ATOM 7611 O O . ALA B 1 462 ? 3.016 20.859 21.859 1 88 462 ALA B O 1
ATOM 7612 N N . GLU B 1 463 ? 4.523 21.359 23.328 1 86 463 GLU B N 1
ATOM 7613 C CA . GLU B 1 463 ? 3.562 21.438 24.422 1 86 463 GLU B CA 1
ATOM 7614 C C . GLU B 1 463 ? 2.525 22.531 24.172 1 86 463 GLU B C 1
ATOM 7616 O O . GLU B 1 463 ? 1.409 22.469 24.688 1 86 463 GLU B O 1
ATOM 7621 N N . GLU B 1 464 ? 2.889 23.531 23.391 1 85.25 464 GLU B N 1
ATOM 7622 C CA . GLU B 1 464 ? 1.924 24.547 23.016 1 85.25 464 GLU B CA 1
ATOM 7623 C C . GLU B 1 464 ? 0.684 23.922 22.375 1 85.25 464 GLU B C 1
ATOM 7625 O O . GLU B 1 464 ? -0.432 24.406 22.578 1 85.25 464 GLU B O 1
ATOM 7630 N N . CYS B 1 465 ? 0.868 22.922 21.625 1 89.81 465 CYS B N 1
ATOM 7631 C CA . CYS B 1 465 ? -0.234 22.219 20.969 1 89.81 465 CYS B CA 1
ATOM 7632 C C . CYS B 1 465 ? -1.143 21.562 22.016 1 89.81 465 CYS B C 1
ATOM 7634 O O . CYS B 1 465 ? -2.367 21.688 21.938 1 89.81 465 CYS B O 1
ATOM 7636 N N . THR B 1 466 ? -0.56 20.922 23.016 1 92.25 466 THR B N 1
ATOM 7637 C CA . THR B 1 466 ? -1.332 20.156 23.984 1 92.25 466 THR B CA 1
ATOM 7638 C C . THR B 1 466 ? -2.094 21.094 24.922 1 92.25 466 THR B C 1
ATOM 7640 O O . THR B 1 466 ? -3.195 20.781 25.375 1 92.25 466 THR B O 1
ATOM 7643 N N . SER B 1 467 ? -1.51 22.234 25.188 1 91.81 467 SER B N 1
ATOM 7644 C CA . SER B 1 467 ? -2.186 23.219 26.031 1 91.81 467 SER B CA 1
ATOM 7645 C C . SER B 1 467 ? -3.432 23.766 25.344 1 91.81 467 SER B C 1
ATOM 7647 O O . SER B 1 467 ? -4.504 23.844 25.953 1 91.81 467 SER B O 1
ATOM 7649 N N . SER B 1 468 ? -3.238 24.203 24.109 1 93.56 468 SER B N 1
ATOM 7650 C CA . SER B 1 468 ? -4.379 24.688 23.328 1 93.56 468 SER B CA 1
ATOM 7651 C C . SER B 1 468 ? -5.43 23.594 23.156 1 93.56 468 SER B C 1
ATOM 7653 O O . SER B 1 468 ? -6.629 23.875 23.156 1 93.56 468 SER B O 1
ATOM 7655 N N . LEU B 1 469 ? -5 22.438 22.984 1 96.5 469 LEU B N 1
ATOM 7656 C CA . LEU B 1 469 ? -5.883 21.281 22.828 1 96.5 469 LEU B CA 1
ATOM 7657 C C . LEU B 1 469 ? -6.75 21.094 24.078 1 96.5 469 LEU B C 1
ATOM 7659 O O . LEU B 1 469 ? -7.953 20.859 23.969 1 96.5 469 LEU B O 1
ATOM 7663 N N . ALA B 1 470 ? -6.156 21.219 25.219 1 95.88 470 ALA B N 1
ATOM 7664 C CA . ALA B 1 470 ? -6.879 21.078 26.484 1 95.88 470 ALA B CA 1
ATOM 7665 C C . ALA B 1 470 ? -7.914 22.188 26.641 1 95.88 470 ALA B C 1
ATOM 7667 O O . ALA B 1 470 ? -9.031 21.953 27.109 1 95.88 470 ALA B O 1
ATOM 7668 N N . GLU B 1 471 ? -7.543 23.344 26.281 1 96.62 471 GLU B N 1
ATOM 7669 C CA . GLU B 1 471 ? -8.461 24.469 26.359 1 96.62 471 GLU B CA 1
ATOM 7670 C C . GLU B 1 471 ? -9.641 24.297 25.406 1 96.62 471 GLU B C 1
ATOM 7672 O O . GLU B 1 471 ? -10.781 24.594 25.766 1 96.62 471 GLU B O 1
ATOM 7677 N N . ASN B 1 472 ? -9.352 23.906 24.219 1 97.94 472 ASN B N 1
ATOM 7678 C CA . ASN B 1 472 ? -10.406 23.703 23.234 1 97.94 472 ASN B CA 1
ATOM 7679 C C . ASN B 1 472 ? -11.312 22.531 23.609 1 97.94 472 ASN B C 1
ATOM 7681 O O . ASN B 1 472 ? -12.516 22.547 23.328 1 97.94 472 ASN B O 1
ATOM 7685 N N . ARG B 1 473 ? -10.734 21.5 24.25 1 97.81 473 ARG B N 1
ATOM 7686 C CA . ARG B 1 473 ? -11.57 20.406 24.766 1 97.81 473 ARG B CA 1
ATOM 7687 C C . ARG B 1 473 ? -12.578 20.922 25.781 1 97.81 473 ARG B C 1
ATOM 7689 O O . ARG B 1 473 ? -13.758 20.578 25.734 1 97.81 473 ARG B O 1
ATOM 7696 N N . LYS B 1 474 ? -12.148 21.734 26.688 1 97.88 474 LYS B N 1
ATOM 7697 C CA . LYS B 1 474 ? -13.016 22.328 27.703 1 97.88 474 LYS B CA 1
ATOM 7698 C C . LYS B 1 474 ? -14.117 23.156 27.047 1 97.88 474 LYS B C 1
ATOM 7700 O O . LYS B 1 474 ? -15.266 23.141 27.484 1 97.88 474 LYS B O 1
ATOM 7705 N N . TYR B 1 475 ? -13.727 23.906 26.109 1 98.31 475 TYR B N 1
ATOM 7706 C CA . TYR B 1 475 ? -14.688 24.703 25.375 1 98.31 475 TYR B CA 1
ATOM 7707 C C . TYR B 1 475 ? -15.797 23.844 24.781 1 98.31 475 TYR B C 1
ATOM 7709 O O . TYR B 1 475 ? -16.984 24.156 24.938 1 98.31 475 TYR B O 1
ATOM 7717 N N . TRP B 1 476 ? -15.422 22.797 24.141 1 98.25 476 TRP B N 1
ATOM 7718 C CA . TRP B 1 476 ? -16.406 21.922 23.5 1 98.25 476 TRP B CA 1
ATOM 7719 C C . TRP B 1 476 ? -17.266 21.219 24.547 1 98.25 476 TRP B C 1
ATOM 7721 O O . TRP B 1 476 ? -18.453 20.984 24.328 1 98.25 476 TRP B O 1
ATOM 7731 N N . GLU B 1 477 ? -16.641 20.844 25.641 1 97.81 477 GLU B N 1
ATOM 7732 C CA . GLU B 1 477 ? -17.406 20.25 26.734 1 97.81 477 GLU B CA 1
ATOM 7733 C C . GLU B 1 477 ? -18.469 21.219 27.25 1 97.81 477 GLU B C 1
ATOM 7735 O O . GLU B 1 477 ? -19.594 20.812 27.562 1 97.81 477 GLU B O 1
ATOM 7740 N N . GLU B 1 478 ? -18.156 22.422 27.375 1 98.12 478 GLU B N 1
ATOM 7741 C CA . GLU B 1 478 ? -19.109 23.453 27.781 1 98.12 478 GLU B CA 1
ATOM 7742 C C . GLU B 1 478 ? -20.219 23.609 26.75 1 98.12 478 GLU B C 1
ATOM 7744 O O . GLU B 1 478 ? -21.391 23.688 27.094 1 98.12 478 GLU B O 1
ATOM 7749 N N . LYS B 1 479 ? -19.828 23.672 25.516 1 97.81 479 LYS B N 1
ATOM 7750 C CA . LYS B 1 479 ? -20.812 23.812 24.453 1 97.81 479 LYS B CA 1
ATOM 7751 C C . LYS B 1 479 ? -21.719 22.594 24.359 1 97.81 479 LYS B C 1
ATOM 7753 O O . LYS B 1 479 ? -22.891 22.719 24 1 97.81 479 LYS B O 1
ATOM 7758 N N . ASP B 1 480 ? -21.156 21.453 24.656 1 97.06 480 ASP B N 1
ATOM 7759 C CA . ASP B 1 480 ? -21.953 20.234 24.672 1 97.06 480 ASP B CA 1
ATOM 7760 C C . ASP B 1 480 ? -23 20.281 25.781 1 97.06 480 ASP B C 1
ATOM 7762 O O . ASP B 1 480 ? -24.156 19.875 25.578 1 97.06 480 ASP B O 1
ATOM 7766 N N . LYS B 1 481 ? -22.609 20.766 26.953 1 96.94 481 LYS B N 1
ATOM 7767 C CA . LYS B 1 481 ? -23.531 20.922 28.078 1 96.94 481 LYS B CA 1
ATOM 7768 C C . LYS B 1 481 ? -24.656 21.891 27.719 1 96.94 481 LYS B C 1
ATOM 7770 O O . LYS B 1 481 ? -25.797 21.703 28.156 1 96.94 481 LYS B O 1
ATOM 7775 N N . GLU B 1 482 ? -24.328 22.844 26.938 1 96.81 482 GLU B N 1
ATOM 7776 C CA . GLU B 1 482 ? -25.297 23.844 26.516 1 96.81 482 GLU B CA 1
ATOM 7777 C C . GLU B 1 482 ? -26.172 23.328 25.375 1 96.81 482 GLU B C 1
ATOM 7779 O O . GLU B 1 482 ? -27.141 23.984 24.969 1 96.81 482 GLU B O 1
ATOM 7784 N N . LYS B 1 483 ? -25.859 22.172 24.906 1 95.38 483 LYS B N 1
ATOM 7785 C CA . LYS B 1 483 ? -26.547 21.578 23.75 1 95.38 483 LYS B CA 1
ATOM 7786 C C . LYS B 1 483 ? -26.516 22.516 22.547 1 95.38 483 LYS B C 1
ATOM 7788 O O . LYS B 1 483 ? -27.531 22.75 21.906 1 95.38 483 LYS B O 1
ATOM 7793 N N . ALA B 1 484 ? -25.297 23.109 22.391 1 95.88 484 ALA B N 1
ATOM 7794 C CA . ALA B 1 484 ? -25.141 24.062 21.312 1 95.88 484 ALA B CA 1
ATOM 7795 C C . ALA B 1 484 ? -25.297 23.391 19.953 1 95.88 484 ALA B C 1
ATOM 7797 O O . ALA B 1 484 ? -24.781 22.281 19.734 1 95.88 484 ALA B O 1
ATOM 7798 N N . THR B 1 485 ? -26.062 24.016 19.062 1 95.38 485 THR B N 1
ATOM 7799 C CA . THR B 1 485 ? -26.234 23.531 17.703 1 95.38 485 THR B CA 1
ATOM 7800 C C . THR B 1 485 ? -25.188 24.156 16.766 1 95.38 485 THR B C 1
ATOM 7802 O O . THR B 1 485 ? -24.453 25.047 17.172 1 95.38 485 THR B O 1
ATOM 7805 N N . PHE B 1 486 ? -25.156 23.578 15.562 1 96.25 486 PHE B N 1
ATOM 7806 C CA . PHE B 1 486 ? -24.25 24.125 14.555 1 96.25 486 PHE B CA 1
ATOM 7807 C C . PHE B 1 486 ? -24.484 25.625 14.375 1 96.25 486 PHE B C 1
ATOM 7809 O O . PHE B 1 486 ? -23.531 26.391 14.289 1 96.25 486 PHE B O 1
ATOM 7816 N N . ASP B 1 487 ? -25.75 26.094 14.344 1 94.69 487 ASP B N 1
ATOM 7817 C CA . ASP B 1 487 ? -26.094 27.5 14.133 1 94.69 487 ASP B CA 1
ATOM 7818 C C . ASP B 1 487 ? -25.656 28.359 15.32 1 94.69 487 ASP B C 1
ATOM 7820 O O . ASP B 1 487 ? -25.25 29.5 15.141 1 94.69 487 ASP B O 1
ATOM 7824 N N . ASP B 1 488 ? -25.75 27.812 16.516 1 94.5 488 ASP B N 1
ATOM 7825 C CA . ASP B 1 488 ? -25.297 28.531 17.703 1 94.5 488 ASP B CA 1
ATOM 7826 C C . ASP B 1 488 ? -23.812 28.828 17.641 1 94.5 488 ASP B C 1
ATOM 7828 O O . ASP B 1 488 ? -23.359 29.859 18.125 1 94.5 488 ASP B O 1
ATOM 7832 N N . LEU B 1 489 ? -23.125 27.891 17.047 1 96.06 489 LEU B N 1
ATOM 7833 C CA . LEU B 1 489 ? -21.672 27.953 17.047 1 96.06 489 LEU B CA 1
ATOM 7834 C C . LEU B 1 489 ? -21.156 28.812 15.898 1 96.06 489 LEU B C 1
ATOM 7836 O O . LEU B 1 489 ? -20.141 29.484 16.031 1 96.06 489 LEU B O 1
ATOM 7840 N N . PHE B 1 490 ? -21.844 28.781 14.711 1 93.75 490 PHE B N 1
ATOM 7841 C CA . PHE B 1 490 ? -21.203 29.312 13.508 1 93.75 490 PHE B CA 1
ATOM 7842 C C . PHE B 1 490 ? -22.109 30.328 12.812 1 93.75 490 PHE B C 1
ATOM 7844 O O . PHE B 1 490 ? -21.688 30.984 11.852 1 93.75 490 PHE B O 1
ATOM 7851 N N . ARG B 1 491 ? -23.453 30.422 13.148 1 81.69 491 ARG B N 1
ATOM 7852 C CA . ARG B 1 491 ? -24.328 31.406 12.5 1 81.69 491 ARG B CA 1
ATOM 7853 C C . ARG B 1 491 ? -23.938 32.812 12.891 1 81.69 491 ARG B C 1
ATOM 7855 O O . ARG B 1 491 ? -23.766 33.125 14.078 1 81.69 491 ARG B O 1
ATOM 7862 N N . LYS B 1 492 ? -23.406 33.531 11.914 1 63.91 492 LYS B N 1
ATOM 7863 C CA . LYS B 1 492 ? -23.062 34.969 12.039 1 63.91 492 LYS B CA 1
ATOM 7864 C C . LYS B 1 492 ? -24.281 35.812 12.367 1 63.91 492 LYS B C 1
ATOM 7866 O O . LYS B 1 492 ? -25.359 35.594 11.781 1 63.91 492 LYS B O 1
ATOM 7871 N N . PRO B 1 493 ? -24.281 36.406 13.594 1 54.81 493 PRO B N 1
ATOM 7872 C CA . PRO B 1 493 ? -25.422 37.25 13.898 1 54.81 493 PRO B CA 1
ATOM 7873 C C . PRO B 1 493 ? -25.906 38.062 12.695 1 54.81 493 PRO B C 1
ATOM 7875 O O . PRO B 1 493 ? -25.078 38.469 11.859 1 54.81 493 PRO B O 1
ATOM 7878 N N . PRO B 1 494 ? -27.172 37.844 12.289 1 49.28 494 PRO B N 1
ATOM 7879 C CA . PRO B 1 494 ? -27.641 38.719 11.219 1 49.28 494 PRO B CA 1
ATOM 7880 C C . PRO B 1 494 ? -27.172 40.156 11.414 1 49.28 494 PRO B C 1
ATOM 7882 O O . PRO B 1 494 ? -26.938 40.594 12.547 1 49.28 494 PRO B O 1
ATOM 7885 N N . PRO B 1 495 ? -26.484 40.656 10.383 1 48.38 495 PRO B N 1
ATOM 7886 C CA . PRO B 1 495 ? -26.141 42.062 10.602 1 48.38 495 PRO B CA 1
ATOM 7887 C C . PRO B 1 495 ? -27.203 42.844 11.367 1 48.38 495 PRO B C 1
ATOM 7889 O O . PRO B 1 495 ? -28.391 42.5 11.281 1 48.38 495 PRO B O 1
ATOM 7892 N N . PRO B 1 496 ? -26.766 43.438 12.422 1 49.41 496 PRO B N 1
ATOM 7893 C CA . PRO B 1 496 ? -27.781 44.219 13.141 1 49.41 496 PRO B CA 1
ATOM 7894 C C . PRO B 1 496 ? -28.719 44.969 12.203 1 49.41 496 PRO B C 1
ATOM 7896 O O . PRO B 1 496 ? -28.328 45.344 11.102 1 49.41 496 PRO B O 1
ATOM 7899 N N . PRO B 1 497 ? -30.016 44.719 12.375 1 49.78 497 PRO B N 1
ATOM 7900 C CA . PRO B 1 497 ? -30.922 45.469 11.484 1 49.78 497 PRO B CA 1
ATOM 7901 C C . PRO B 1 497 ? -30.484 46.906 11.266 1 49.78 497 PRO B C 1
ATOM 7903 O O . PRO B 1 497 ? -29.844 47.5 12.141 1 49.78 497 PRO B O 1
ATOM 7906 N N . PRO B 1 498 ? -30.375 47.281 10.023 1 51.19 498 PRO B N 1
ATOM 7907 C CA . PRO B 1 498 ? -29.969 48.656 9.789 1 51.19 498 PRO B CA 1
ATOM 7908 C C . PRO B 1 498 ? -30.656 49.656 10.75 1 51.19 498 PRO B C 1
ATOM 7910 O O . PRO B 1 498 ? -31.766 49.375 11.211 1 51.19 498 PRO B O 1
ATOM 7913 N N . PRO B 1 499 ? -29.828 50.375 11.422 1 46.53 499 PRO B N 1
ATOM 7914 C CA . PRO B 1 499 ? -30.453 51.312 12.367 1 46.53 499 PRO B CA 1
ATOM 7915 C C . PRO B 1 499 ? -31.688 52 11.805 1 46.53 499 PRO B C 1
ATOM 7917 O O . PRO B 1 499 ? -31.734 52.312 10.609 1 46.53 499 PRO B O 1
ATOM 7920 N N . THR B 1 500 ? -32.844 51.5 12.266 1 41.94 500 THR B N 1
ATOM 7921 C CA . THR B 1 500 ? -34.062 52.156 11.844 1 41.94 500 THR B CA 1
ATOM 7922 C C . THR B 1 500 ? -33.906 53.656 11.867 1 41.94 500 THR B C 1
ATOM 7924 O O . THR B 1 500 ? -33.531 54.25 12.891 1 41.94 500 THR B O 1
ATOM 7927 N N . LYS B 1 501 ? -33.562 54.125 10.648 1 50.53 501 LYS B N 1
ATOM 7928 C CA . LYS B 1 501 ? -33.594 55.562 10.531 1 50.53 501 LYS B CA 1
ATOM 7929 C C . LYS B 1 501 ? -34.75 56.156 11.328 1 50.53 501 LYS B C 1
ATOM 7931 O O . LYS B 1 501 ? -35.906 55.906 11.039 1 50.53 501 LYS B O 1
ATOM 7936 N N . VAL B 1 502 ? -34.438 56.625 12.586 1 33.94 502 VAL B N 1
ATOM 7937 C CA . VAL B 1 502 ? -35.344 57.625 13.141 1 33.94 502 VAL B CA 1
ATOM 7938 C C . VAL B 1 502 ? -35.25 58.938 12.367 1 33.94 502 VAL B C 1
ATOM 7940 O O . VAL B 1 502 ? -34.125 59.375 12.078 1 33.94 502 VAL B O 1
#